Protein AF-0000000080867537 (afdb_homodimer)

InterPro domains:
  IPR000447 FAD-dependent glycerol-3-phosphate dehydrogenase [PR01001] (16-28)
  IPR000447 FAD-dependent glycerol-3-phosphate dehydrogenase [PR01001] (45-57)
  IPR000447 FAD-dependent glycerol-3-phosphate dehydrogenase [PR01001] (330-336)
  IPR000447 FAD-dependent glycerol-3-phosphate dehydrogenase [PR01001] (365-377)
  IPR000447 FAD-dependent glycerol-3-phosphate dehydrogenase [PTHR11985] (3-509)
  IPR006076 FAD dependent oxidoreductase [PF01266] (17-340)
  IPR031656 Alpha-glycerophosphate oxidase, C-terminal [PF16901] (429-506)
  IPR036188 FAD/NAD(P)-binding domain superfamily [G3DSA:3.50.50.60] (15-375)
  IPR036188 FAD/NAD(P)-binding domain superfamily [SSF51905] (16-338)
  IPR038299 Alpha-glycerophosphate oxidase, C-terminal domain superfamily [G3DSA:1.10.8.870] (421-534)

Nearest PDB structures (foldseek):
  2r4e-assembly1_A  TM=8.622E-01  e=2.075E-38  Escherichia coli
  2rgh-assembly1_A-2  TM=8.371E-01  e=1.382E-36  Streptococcus sp.
  2rgo-assembly1_A  TM=8.350E-01  e=5.709E-37  Streptococcus sp.
  2rgo-assembly1_B-2  TM=8.052E-01  e=1.010E-35  Streptococcus sp.
  4eip-assembly2_B  TM=5.013E-01  e=2.404E-11  Lentzea aerocolonigenes

Foldseek 3Di:
DVQQVVLVVVQQVDAFQEEEEAQALLRLLQLLLQLLLPGGYAYEYLAAHCPFPQQQDPQFQFLPLVCVVVVPLVSSLLSLCLQLVCCVFQVLFKDKFKEKEFDFPPDPDQQVVVQVSLQVSCVSSVVSDDGKDWFALVRSCVVPVFWDSPGTRTIMMHMGIGGLFGSLLVSLVSVLLSVVSPYSYHYSKDWQEWEDDPQKIWTWIARNVPGDIHIGIYNAYEYPRFQCSVVRCVSHVHDWQKHWWKWKKKKFKFFDDDPDQHKYWYAFPVRDIWIWHDRQRITITDIDTHTDDGFDDAQAPVRVCRRQVRVQVGTNDPDRDDPVRGQDMRMGIFIAIDGVPPDDPPDPVNGDQDKDWTDDLVNNYIYITHDDSSCSNVSNLVSNVRSVVSPGDRNRNPDDSGGADDPVLLVVLVVLCVVVVQQVLFDDSGPDGPSSVLCSSPGNCSSVLSVVCVVPVQQCDDLWPPDRDGNVLLLCCLVRSNCDAPCCCCVNSHPVSNRGHPVSQLPTPSQLVSLCNNPPVCSVVRNVVVNPPPDSVVVNPPVVD/DVQQVVLVVVQQVDAFQEEEEAQALLRLLQLLLQLLLPGGYAYEYLAAHCPFPQQQDPQFQFLPLVCVVVVPLVSSLLSLCLQLVCCVFQVLFKDKFKEKEFDFPPDPDQQVVVQVSLQVSCVSSVVSDDGKDWFALVRSCVQPVFWDSVGTRTTMMHMGIGGLFGSLLVSLVSVLLSVVSPYSYHYSKDWQEWEDDPQKIWTWIARNVPGDIHIGIHNAYEYPRFQCSVVRCVSHVHDWQKHWWKWKKKKFKFFDDDPDQHKYWYAFPVRDIWIWHDRQRITITDIDTHTDDDFDDAQAPVRVCRRQVRVQVTTNDPDRDDPVRGQDMRMGIFIAMDGVPPDDPPDPVNGDQDKDWTDDLVNNYIYITHDDSSCSNVSNLVSSVRSVVSPGDRNRNPDDSGGADDPVLLVVLVVLCVVVVQQVLFDDSGPDGPSSVLCSSPGNCSSVLSVVCVVPVQQCDDLWPPDRDGNVLLLCCLVRSNCDAPCCCCVNSHPVSNRGHPVSQLPTPSQLVSLCNNPPVCSVVRNVVVNPPPDSVVVNPPVVD

Organism: NCBI:txid3151122

Secondary structure (DSSP, 8-state):
-HHHHHHHHHGGGSEEEEEEE--SHHHHHHHHHHHHTT--EEEE-SSSTT-SGGGSS-SEE---GGGGTTT-HHHHHHHHHHHHHHHHH-TTTEEEEEEEEEEETT-SS-THHHHHHHHHHHHHTTT-SPPPEEE-HHHHHHH-TTB--TTEEEEEEEEEEEESS-HHHHHHHHHHHHHHTT-EEESSEEEEEEEEETTEEEEEEEETTT--EEEEEEEEEEE--GGGHHHHHHHTT---S-EEEEEEEEEEEEE---S--SEEEEE-TTS-EEEEEEETTEEEEE---EEESSS-----HHHHHHHHHHHHHHB--SS---GGG--EEEEEEEEEEE-SS---GGGGGGS----EEEEETTTTEEEEE---GGGHHHHHHHHHHHHHHTT---S-TT----SPPPHHHHHHHHHHHHHTTGGGGPPTT-SS-HHHHHHHHHGGGHHHHHHHHHH-GGGGSBSSTTS--BHHHHHHHHHHS---SHHIIIIIIS-HHHHS-HHHHHT-THHHHHHHHHHGGGHHHHHHHHHHSPPHHHHHHHTT-/-HHHHHHHHHGGGSEEEEEEE--SHHHHHHHHHHHHTT--EEEE-SSSTT-SGGGSS-SEE---GGGGTTT-HHHHHHHHHHHHHHHHH-TTTEEEEEEEEEEETT-SS-THHHHHHHHHHHHHTTT-SPPPEEE-HHHHHHH-TTB--TTEEEEEEEEEEEESS-HHHHHHHHHHHHHHTT-EEESSEEEEEEEEETTEEEEEEEETTT--EEEEEEEEEEE--GGGHHHHHHHTT---S-EEEEEEEEEEEEE---S--SEEEEE-TTS-EEEEEEETTEEEEE---EEESSS-----HHHHHHHHHHHHHHB--SS---GGG--EEEEEEEEEEE-SS---GGGGGGS--S-EEEEETTTTEEEEE---GGGHHHHHHHHHHHHHHTT---S-TT----SPPPHHHHHHHHHHHHHTTGGGGPPTT-SS-HHHHHHHHHGGGHHHHHHHHHH-GGGGSBSSTTS--BHHHHHHHHHHS---SHHIIIIIIS-HHHHS-HHHHHT-THHHHHHHHHHGGGHHHHHHHHHHSPPHHHHHHHTT-

pLDDT: mean 91.91, std 11.51, range [25.95, 98.94]

Solvent-accessible surface area (backbone atoms only — not comparable to full-atom values): 56551 Å² total; per-residue (Å²): 105,71,58,42,55,41,27,58,63,49,47,59,73,46,76,24,49,30,34,32,38,20,34,29,45,66,23,14,29,31,45,13,35,33,11,48,15,52,31,47,34,34,39,28,11,59,48,53,61,16,68,50,53,42,49,40,61,89,36,64,28,54,34,46,74,71,38,53,77,76,62,42,53,67,57,28,31,53,29,20,48,30,31,52,50,42,31,70,36,28,58,70,36,29,37,77,38,43,35,41,34,52,34,47,66,84,49,94,61,61,52,65,55,61,45,52,50,44,49,52,51,37,52,51,35,68,56,70,60,67,76,60,43,82,32,47,38,67,53,44,37,70,77,37,64,50,46,46,51,88,54,39,66,14,26,33,31,38,57,44,30,25,41,75,57,51,48,16,32,59,36,43,50,30,41,51,49,9,44,64,28,62,30,40,47,36,61,29,28,31,76,75,28,41,45,77,58,88,78,27,37,42,30,38,35,30,33,69,84,80,62,54,68,53,53,36,38,16,42,26,44,34,36,23,40,59,76,42,30,62,58,50,30,58,58,37,72,52,84,68,68,61,43,73,46,39,31,35,32,39,32,42,21,30,65,54,82,64,91,60,81,43,31,41,34,37,62,44,95,87,64,44,64,33,39,41,34,63,50,77,78,24,24,38,35,34,55,55,80,40,80,44,94,58,70,84,70,69,65,44,71,66,56,51,48,53,51,43,54,55,50,49,72,44,35,55,58,97,64,72,74,53,77,87,48,51,43,26,72,39,52,29,39,48,39,31,38,41,55,75,84,65,72,82,80,74,54,71,90,66,50,51,67,53,57,46,74,43,72,39,72,91,72,26,35,37,38,46,32,45,54,47,79,43,45,30,68,58,51,9,54,50,48,42,54,53,47,40,74,60,66,44,70,56,82,35,77,83,58,82,60,73,62,60,72,56,68,68,57,50,49,54,44,53,49,39,35,58,58,67,48,45,52,76,63,39,57,91,83,54,85,59,49,40,62,60,51,42,38,47,75,46,42,74,60,33,50,58,43,51,52,45,25,72,64,36,61,70,30,61,32,64,46,44,88,92,52,84,50,32,43,40,57,42,52,49,35,38,67,69,59,66,54,82,47,61,61,44,40,37,53,32,68,32,51,50,53,52,72,36,38,62,70,58,54,75,68,36,76,31,48,59,54,49,27,41,60,48,44,50,94,45,16,67,60,43,49,49,54,56,70,64,46,75,53,73,76,59,62,48,62,53,71,80,107,106,71,58,41,55,41,28,58,63,49,47,59,73,45,75,25,51,31,35,31,40,20,35,29,46,66,22,14,28,30,45,13,35,34,12,47,15,50,31,47,35,33,37,29,12,59,47,53,60,17,69,51,52,44,48,39,60,89,35,63,26,56,34,45,75,72,40,52,78,76,63,41,52,67,58,28,32,53,30,20,48,29,32,53,50,43,32,70,37,28,60,71,36,30,37,77,37,44,37,41,32,52,33,46,66,82,49,93,60,61,49,66,54,62,45,52,49,44,50,52,50,38,52,51,35,67,55,70,61,65,77,59,43,83,32,47,37,69,52,46,38,71,76,37,64,49,46,47,52,86,54,38,66,14,26,30,33,39,58,44,30,25,43,74,57,51,46,17,34,59,35,44,51,30,41,50,49,8,42,64,28,61,30,41,47,36,60,29,28,32,77,76,27,42,45,77,57,89,77,27,36,43,30,38,34,31,34,69,84,80,61,54,69,53,53,35,38,16,42,24,44,35,36,24,40,58,77,42,30,62,60,50,29,58,57,38,73,53,84,67,68,59,41,72,46,40,31,35,32,39,34,41,22,29,64,53,81,63,92,61,81,42,30,40,35,36,60,42,95,86,63,45,67,32,40,41,35,63,50,76,79,24,24,38,34,33,54,55,80,39,79,43,93,58,72,83,71,66,66,44,70,67,56,52,47,52,51,43,54,55,49,50,71,46,34,55,59,96,64,74,74,52,78,86,49,51,42,24,72,40,51,28,39,48,40,31,38,39,56,73,85,68,70,79,80,73,55,71,90,65,51,50,69,52,57,46,75,44,72,39,73,91,72,26,36,37,37,47,32,46,55,46,79,44,44,30,68,58,50,10,53,51,46,41,54,52,46,40,72,61,67,44,70,56,81,34,77,83,57,81,61,74,61,59,72,56,68,67,57,50,50,52,45,54,50,40,35,56,58,66,48,45,53,74,62,39,56,89,84,55,85,60,51,40,62,59,51,43,36,47,75,46,42,74,61,35,52,58,42,53,53,46,25,70,61,36,61,70,30,61,33,62,46,43,85,92,52,86,50,31,43,41,56,44,50,49,36,38,67,68,58,63,52,82,48,62,62,44,41,37,53,32,71,33,51,49,54,53,72,39,39,63,68,59,54,75,67,36,77,31,46,60,54,49,28,40,61,48,43,50,93,46,16,67,62,42,50,49,53,55,71,64,46,75,52,74,76,58,61,49,62,52,72,80,106

Sequence (1090 aa):
MQLRENNLRKLPERVFDALIIGGGINGAAAAAALSGKGARVALIDRGDFAGSTSMHSSNLVWGGIKYMESGDFALVRKLCKSRNHLIESYPSTVQEIRFLTTINKGFRHHPLYPWAGTWLYWLMGSAFTRRPNFLSPGGIKAREPIIDTGQAQGGFEYSDAYLHDNDARFVFNFVRGALDFGTVAANYVESMGARREGELWVTQMRDRMDGHTFEVRSKVLINAAGPWVDQHNSLSGQQTDHRHVFSKGIHLIVPRLTGSKRVLAFFADDGRLFFVIPMGPRTCIGTTDTRVEKPEVGATEDDIRFVLDNINTRLALDKPLGKQDIIATRCGVRPLAVKPSGGDDRDFLNLSRKHAIDIDPEMGHLSIFGGKLTDCLNVGEEVVAEVARLGVEIPYPDVRWYGEPDASVREAFMHQARLMDLDAMTGEGASEALSIRLWRRYGAQALEMLEDIRQDPRQGEVLIEHTEYLRCELKLARRREMVTKLEDFLRRRSKISLVVPEQTIRSSPGLREACDILFDDQAEERLQEYLVTASPESAGLEREGMQLRENNLRKLPERVFDALIIGGGINGAAAAAALSGKGARVALIDRGDFAGSTSMHSSNLVWGGIKYMESGDFALVRKLCKSRNHLIESYPSTVQEIRFLTTINKGFRHHPLYPWAGTWLYWLMGSAFTRRPNFLSPGGIKAREPIIDTGQAQGGFEYSDAYLHDNDARFVFNFVRGALDFGTVAANYVESMGARREGELWVTQMRDRMDGHTFEVRSKVLINAAGPWVDQHNSLSGQQTDHRHVFSKGIHLIVPRLTGSKRVLAFFADDGRLFFVIPMGPRTCIGTTDTRVEKPEVGATEDDIRFVLDNINTRLALDKPLGKQDIIATRCGVRPLAVKPSGGDDRDFLNLSRKHAIDIDPEMGHLSIFGGKLTDCLNVGEEVVAEVARLGVEIPYPDVRWYGEPDASVREAFMHQARLMDLDAMTGEGASEALSIRLWRRYGAQALEMLEDIRQDPRQGEVLIEHTEYLRCELKLARRREMVTKLEDFLRRRSKISLVVPEQTIRSSPGLREACDILFDDQAEERLQEYLVTASPESAGLEREG

Structure (mmCIF, N/CA/C/O backbone):
data_AF-0000000080867537-model_v1
#
loop_
_entity.id
_entity.type
_entity.pdbx_description
1 polymer 'FAD-dependent oxidoreductase'
#
loop_
_atom_site.group_PDB
_atom_site.id
_atom_site.type_symbol
_atom_site.label_atom_id
_atom_site.label_alt_id
_atom_site.label_comp_id
_atom_site.label_asym_id
_atom_site.label_entity_id
_atom_site.label_seq_id
_atom_site.pdbx_PDB_ins_code
_atom_site.Cartn_x
_atom_site.Cartn_y
_atom_site.Cartn_z
_atom_site.occupancy
_atom_site.B_iso_or_equiv
_atom_site.auth_seq_id
_atom_site.auth_comp_id
_atom_site.auth_asym_id
_atom_site.auth_atom_id
_atom_site.pdbx_PDB_model_num
ATOM 1 N N . MET A 1 1 ? 7.938 1.333 21.172 1 61.06 1 MET A N 1
ATOM 2 C CA . MET A 1 1 ? 7.715 1.83 19.812 1 61.06 1 MET A CA 1
ATOM 3 C C . MET A 1 1 ? 8.844 1.396 18.875 1 61.06 1 MET A C 1
ATOM 5 O O . MET A 1 1 ? 9.977 1.872 19 1 61.06 1 MET A O 1
ATOM 9 N N . GLN A 1 2 ? 8.578 0.534 17.984 1 80.75 2 GLN A N 1
ATOM 10 C CA . GLN A 1 2 ? 9.586 -0.225 17.266 1 80.75 2 GLN A CA 1
ATOM 11 C C . GLN A 1 2 ? 10.297 0.649 16.234 1 80.75 2 GLN A C 1
ATOM 13 O O . GLN A 1 2 ? 11.523 0.625 16.125 1 80.75 2 GLN A O 1
ATOM 18 N N . LEU A 1 3 ? 9.57 1.674 15.734 1 90.31 3 LEU A N 1
ATOM 19 C CA . LEU A 1 3 ? 10.141 2.498 14.672 1 90.31 3 LEU A CA 1
ATOM 20 C C . LEU A 1 3 ? 11.156 3.488 15.242 1 90.31 3 LEU A C 1
ATOM 22 O O . LEU A 1 3 ? 12.289 3.57 14.75 1 90.31 3 LEU A O 1
ATOM 26 N N . ARG A 1 4 ? 10.805 4.215 16.297 1 95.38 4 ARG A N 1
ATOM 27 C CA . ARG A 1 4 ? 11.68 5.195 16.922 1 95.38 4 ARG A CA 1
ATOM 28 C C . ARG A 1 4 ? 12.953 4.535 17.453 1 95.38 4 ARG A C 1
ATOM 30 O O . ARG A 1 4 ? 14.055 5.027 17.219 1 95.38 4 ARG A O 1
ATOM 37 N N . GLU A 1 5 ? 12.805 3.428 18.172 1 94.12 5 GLU A N 1
ATOM 38 C CA . GLU A 1 5 ? 13.938 2.727 18.766 1 94.12 5 GLU A CA 1
ATOM 39 C C . GLU A 1 5 ? 14.914 2.254 17.688 1 94.12 5 GLU A C 1
ATOM 41 O O . GLU A 1 5 ? 16.125 2.357 17.859 1 94.12 5 GLU A O 1
ATOM 46 N N . ASN A 1 6 ? 14.367 1.766 16.672 1 93.31 6 ASN A N 1
ATOM 47 C CA . ASN A 1 6 ? 15.203 1.313 15.57 1 93.31 6 ASN A CA 1
ATOM 48 C C . ASN A 1 6 ? 16 2.465 14.969 1 93.31 6 ASN A C 1
ATOM 50 O O . ASN A 1 6 ? 17.172 2.305 14.641 1 93.31 6 ASN A O 1
ATOM 54 N N . ASN A 1 7 ? 15.375 3.582 14.75 1 96.06 7 ASN A N 1
ATOM 55 C CA . ASN A 1 7 ? 16.047 4.734 14.164 1 96.06 7 ASN A CA 1
ATOM 56 C C . ASN A 1 7 ? 17.094 5.312 15.109 1 96.06 7 ASN A C 1
ATOM 58 O O . ASN A 1 7 ? 18.156 5.758 14.672 1 96.06 7 ASN A O 1
ATOM 62 N N . LEU A 1 8 ? 16.812 5.27 16.422 1 96.94 8 LEU A N 1
ATOM 63 C CA . LEU A 1 8 ? 17.766 5.746 17.422 1 96.94 8 LEU A CA 1
ATOM 64 C C . LEU A 1 8 ? 19.062 4.938 17.359 1 96.94 8 LEU A C 1
ATOM 66 O O . LEU A 1 8 ? 20.156 5.484 17.531 1 96.94 8 LEU A O 1
ATOM 70 N N . ARG A 1 9 ? 18.938 3.701 17.125 1 94.75 9 ARG A N 1
ATOM 71 C CA . ARG A 1 9 ? 20.094 2.82 17.047 1 94.75 9 ARG A CA 1
ATOM 72 C C . ARG A 1 9 ? 20.938 3.109 15.805 1 94.75 9 ARG A C 1
ATOM 74 O O . ARG A 1 9 ? 22.156 2.973 15.828 1 94.75 9 ARG A O 1
ATOM 81 N N . LYS A 1 10 ? 20.359 3.59 14.781 1 95.75 10 LYS A N 1
ATOM 82 C CA . LYS A 1 10 ? 21.016 3.799 13.5 1 95.75 10 LYS A CA 1
ATOM 83 C C . LYS A 1 10 ? 21.75 5.141 13.469 1 95.75 10 LYS A C 1
ATOM 85 O O . LYS A 1 10 ? 22.719 5.312 12.727 1 95.75 10 LYS A O 1
ATOM 90 N N . LEU A 1 11 ? 21.297 6.078 14.25 1 97.5 11 LEU A N 1
ATOM 91 C CA . LEU A 1 11 ? 21.766 7.453 14.18 1 97.5 11 LEU A CA 1
ATOM 92 C C . LEU A 1 11 ? 23.266 7.52 14.438 1 97.5 11 LEU A C 1
ATOM 94 O O . LEU A 1 11 ? 24.016 8.156 13.68 1 97.5 11 LEU A O 1
ATOM 98 N N . PRO A 1 12 ? 23.797 6.77 15.469 1 97.19 12 PRO A N 1
ATOM 99 C CA . PRO A 1 12 ? 25.234 6.879 15.742 1 97.19 12 PRO A CA 1
ATOM 100 C C . PRO A 1 12 ? 26.062 5.961 14.852 1 97.19 12 PRO A C 1
ATOM 102 O O . PRO A 1 12 ? 27.297 6.039 14.867 1 97.19 12 PRO A O 1
ATOM 105 N N . GLU A 1 13 ? 25.5 5.121 14.031 1 92.38 13 GLU A N 1
ATOM 106 C CA . GLU A 1 13 ? 26.219 4.027 13.367 1 92.38 13 GLU A CA 1
ATOM 107 C C . GLU A 1 13 ? 26.781 4.473 12.016 1 92.38 13 GLU A C 1
ATOM 109 O O . GLU A 1 13 ? 27.641 3.801 11.445 1 92.38 13 GLU A O 1
ATOM 114 N N . ARG A 1 14 ? 26.344 5.602 11.523 1 92.12 14 ARG A N 1
ATOM 115 C CA . ARG A 1 14 ? 26.797 5.941 10.18 1 92.12 14 ARG A CA 1
ATOM 116 C C . ARG A 1 14 ? 27 7.445 10.039 1 92.12 14 ARG A C 1
ATOM 118 O O . ARG A 1 14 ? 26.609 8.219 10.914 1 92.12 14 ARG A O 1
ATOM 125 N N . VAL A 1 15 ? 27.781 7.824 9.023 1 98.06 15 VAL A N 1
ATOM 126 C CA . VAL A 1 15 ? 27.953 9.219 8.633 1 98.06 15 VAL A CA 1
ATOM 127 C C . VAL A 1 15 ? 26.875 9.609 7.621 1 98.06 15 VAL A C 1
ATOM 129 O O . VAL A 1 15 ? 26.719 8.953 6.586 1 98.06 15 VAL A O 1
ATOM 132 N N . PHE A 1 16 ? 26.172 10.625 7.941 1 98.75 16 PHE A N 1
ATOM 133 C CA . PHE A 1 16 ? 25.109 11.07 7.051 1 98.75 16 PHE A CA 1
ATOM 134 C C . PHE A 1 16 ? 25.609 12.164 6.113 1 98.75 16 PHE A C 1
ATOM 136 O O . PHE A 1 16 ? 26.562 12.867 6.43 1 98.75 16 PHE A O 1
ATOM 143 N N . ASP A 1 17 ? 24.984 12.242 4.93 1 98.81 17 ASP A N 1
ATOM 144 C CA . ASP A 1 17 ? 25.25 13.375 4.051 1 98.81 17 ASP A CA 1
ATOM 145 C C . ASP A 1 17 ? 24.75 14.68 4.68 1 98.81 17 ASP A C 1
ATOM 147 O O . ASP A 1 17 ? 25.406 15.719 4.555 1 98.81 17 ASP A O 1
ATOM 151 N N . ALA A 1 18 ? 23.609 14.617 5.336 1 98.88 18 ALA A N 1
ATOM 152 C CA . ALA A 1 18 ? 23.047 15.797 5.996 1 98.88 18 ALA A CA 1
ATOM 153 C C . ALA A 1 18 ? 22.328 15.414 7.289 1 98.88 18 ALA A C 1
ATOM 155 O O . ALA A 1 18 ? 21.625 14.398 7.34 1 98.88 18 ALA A O 1
ATOM 156 N N . LEU A 1 19 ? 22.562 16.125 8.312 1 98.94 19 LEU A N 1
ATOM 157 C CA . LEU A 1 19 ? 21.781 16.078 9.547 1 98.94 19 LEU A CA 1
ATOM 158 C C . LEU A 1 19 ? 20.906 17.328 9.688 1 98.94 19 LEU A C 1
ATOM 160 O O . LEU A 1 19 ? 21.406 18.453 9.633 1 98.94 19 LEU A O 1
ATOM 164 N N . ILE A 1 20 ? 19.656 17.141 9.812 1 98.94 20 ILE A N 1
ATOM 165 C CA . ILE A 1 20 ? 18.703 18.234 9.922 1 98.94 20 ILE A CA 1
ATOM 166 C C . ILE A 1 20 ? 18.203 18.344 11.359 1 98.94 20 ILE A C 1
ATOM 168 O O . ILE A 1 20 ? 17.672 17.375 11.906 1 98.94 20 ILE A O 1
ATOM 172 N N . ILE A 1 21 ? 18.344 19.516 11.945 1 98.88 21 ILE A N 1
ATOM 173 C CA . ILE A 1 21 ? 17.859 19.812 13.289 1 98.88 21 ILE A CA 1
ATOM 174 C C . ILE A 1 21 ? 16.531 20.562 13.203 1 98.88 21 ILE A C 1
ATOM 176 O O . ILE A 1 21 ? 16.484 21.719 12.773 1 98.88 21 ILE A O 1
ATOM 180 N N . GLY A 1 22 ? 15.453 19.922 13.695 1 98.75 22 GLY A N 1
ATOM 181 C CA . GLY A 1 22 ? 14.125 20.516 13.648 1 98.75 22 GLY A CA 1
ATOM 182 C C . GLY A 1 22 ? 13.227 19.875 12.609 1 98.75 22 GLY A C 1
ATOM 183 O O . GLY A 1 22 ? 13.547 19.875 11.414 1 98.75 22 GLY A O 1
ATOM 184 N N . GLY A 1 23 ? 12.141 19.344 13.086 1 98.56 23 GLY A N 1
ATOM 185 C CA . GLY A 1 23 ? 11.195 18.656 12.211 1 98.56 23 GLY A CA 1
ATOM 186 C C . GLY A 1 23 ? 9.922 19.453 11.977 1 98.56 23 GLY A C 1
ATOM 187 O O . GLY A 1 23 ? 8.828 18.875 11.969 1 98.56 23 GLY A O 1
ATOM 188 N N . GLY A 1 24 ? 9.977 20.781 11.938 1 98.25 24 GLY A N 1
ATOM 189 C CA . GLY A 1 24 ? 8.898 21.594 11.398 1 98.25 24 GLY A CA 1
ATOM 190 C C . GLY A 1 24 ? 8.781 21.516 9.891 1 98.25 24 GLY A C 1
ATOM 191 O O . GLY A 1 24 ? 9.383 20.641 9.266 1 98.25 24 GLY A O 1
ATOM 192 N N . ILE A 1 25 ? 8.055 22.406 9.273 1 97.88 25 ILE A N 1
ATOM 193 C CA . ILE A 1 25 ? 7.75 22.297 7.848 1 97.88 25 ILE A CA 1
ATOM 194 C C . ILE A 1 25 ? 9.039 22.438 7.035 1 97.88 25 ILE A C 1
ATOM 196 O O . ILE A 1 25 ? 9.227 21.719 6.047 1 97.88 25 ILE A O 1
ATOM 200 N N . ASN A 1 26 ? 9.969 23.312 7.438 1 98 26 ASN A N 1
ATOM 201 C CA . ASN A 1 26 ? 11.219 23.484 6.707 1 98 26 ASN A CA 1
ATOM 202 C C . ASN A 1 26 ? 12.086 22.234 6.777 1 98 26 ASN A C 1
ATOM 204 O O . ASN A 1 26 ? 12.602 21.766 5.758 1 98 26 ASN A O 1
ATOM 208 N N . GLY A 1 27 ? 12.227 21.734 7.988 1 98.75 27 GLY A N 1
ATOM 209 C CA . GLY A 1 27 ? 13.031 20.531 8.148 1 98.75 27 GLY A CA 1
ATOM 210 C C . GLY A 1 27 ? 12.414 19.312 7.496 1 98.75 27 GLY A C 1
ATOM 211 O O . GLY A 1 27 ? 13.125 18.5 6.883 1 98.75 27 GLY A O 1
ATOM 212 N N . ALA A 1 28 ? 11.125 19.141 7.648 1 98.81 28 ALA A N 1
ATOM 213 C CA . ALA A 1 28 ? 10.406 18.016 7.078 1 98.81 28 ALA A CA 1
ATOM 214 C C . ALA A 1 28 ? 10.516 18 5.555 1 98.81 28 ALA A C 1
ATOM 216 O O . ALA A 1 28 ? 10.82 16.969 4.953 1 98.81 28 ALA A O 1
ATOM 217 N N . ALA A 1 29 ? 10.289 19.156 4.914 1 98.75 29 ALA A N 1
ATOM 218 C CA . ALA A 1 29 ? 10.383 19.266 3.461 1 98.75 29 ALA A CA 1
ATOM 219 C C . ALA A 1 29 ? 11.812 19.031 2.982 1 98.75 29 ALA A C 1
ATOM 221 O O . ALA A 1 29 ? 12.031 18.359 1.971 1 98.75 29 ALA A O 1
ATOM 222 N N . ALA A 1 30 ? 12.766 19.562 3.719 1 98.88 30 ALA A N 1
ATOM 223 C CA . ALA A 1 30 ? 14.164 19.375 3.367 1 98.88 30 ALA A CA 1
ATOM 224 C C . ALA A 1 30 ? 14.547 17.891 3.43 1 98.88 30 ALA A C 1
ATOM 226 O O . ALA A 1 30 ? 15.227 17.391 2.535 1 98.88 30 ALA A O 1
ATOM 227 N N . ALA A 1 31 ? 14.102 17.234 4.488 1 98.94 31 ALA A N 1
ATOM 228 C CA . ALA A 1 31 ? 14.414 15.812 4.664 1 98.94 31 ALA A CA 1
ATOM 229 C C . ALA A 1 31 ? 13.836 14.977 3.525 1 98.94 31 ALA A C 1
ATOM 231 O O . ALA A 1 31 ? 14.516 14.109 2.979 1 98.94 31 ALA A O 1
ATOM 232 N N . ALA A 1 32 ? 12.617 15.25 3.166 1 98.88 32 ALA A N 1
ATOM 233 C CA . ALA A 1 32 ? 11.961 14.516 2.088 1 98.88 32 ALA A CA 1
ATOM 234 C C . ALA A 1 32 ? 12.648 14.773 0.75 1 98.88 32 ALA A C 1
ATOM 236 O O . ALA A 1 32 ? 12.891 13.844 -0.022 1 98.88 32 ALA A O 1
ATOM 237 N N . ALA A 1 33 ? 12.977 16.016 0.509 1 98.94 33 ALA A N 1
ATOM 238 C CA . ALA A 1 33 ? 13.594 16.391 -0.761 1 98.94 33 ALA A CA 1
ATOM 239 C C . ALA A 1 33 ? 14.969 15.75 -0.909 1 98.94 33 ALA A C 1
ATOM 241 O O . ALA A 1 33 ? 15.266 15.125 -1.929 1 98.94 33 ALA A O 1
ATOM 242 N N . LEU A 1 34 ? 15.758 15.891 0.105 1 98.94 34 LEU A N 1
ATOM 243 C CA . LEU A 1 34 ? 17.125 15.383 0.056 1 98.94 34 LEU A CA 1
ATOM 244 C C . LEU A 1 34 ? 17.141 13.859 -0.052 1 98.94 34 LEU A C 1
ATOM 246 O O . LEU A 1 34 ? 17.812 13.305 -0.919 1 98.94 34 LEU A O 1
ATOM 250 N N . SER A 1 35 ? 16.375 13.203 0.805 1 98.81 35 SER A N 1
ATOM 251 C CA . SER A 1 35 ? 16.391 11.742 0.81 1 98.81 35 SER A CA 1
ATOM 252 C C . SER A 1 35 ? 15.703 11.18 -0.431 1 98.81 35 SER A C 1
ATOM 254 O O . SER A 1 35 ? 16.141 10.164 -0.982 1 98.81 35 SER A O 1
ATOM 256 N N . GLY A 1 36 ? 14.641 11.852 -0.868 1 98.75 36 GLY A N 1
ATOM 257 C CA . GLY A 1 36 ? 13.992 11.438 -2.098 1 98.75 36 GLY A CA 1
ATOM 258 C C . GLY A 1 36 ? 14.914 11.453 -3.299 1 98.75 36 GLY A C 1
ATOM 259 O O . GLY A 1 36 ? 14.75 10.656 -4.227 1 98.75 36 GLY A O 1
ATOM 260 N N . LYS A 1 37 ? 15.836 12.359 -3.207 1 98.81 37 LYS A N 1
ATOM 261 C CA . LYS A 1 37 ? 16.75 12.516 -4.332 1 98.81 37 LYS A CA 1
ATOM 262 C C . LYS A 1 37 ? 18.062 11.766 -4.086 1 98.81 37 LYS A C 1
ATOM 264 O O . LYS A 1 37 ? 19.016 11.891 -4.863 1 98.81 37 LYS A O 1
ATOM 269 N N . GLY A 1 38 ? 18.156 11.031 -3.008 1 98.56 38 GLY A N 1
ATOM 270 C CA . GLY A 1 38 ? 19.188 10.008 -2.898 1 98.56 38 GLY A CA 1
ATOM 271 C C . GLY A 1 38 ? 20.219 10.312 -1.832 1 98.56 38 GLY A C 1
ATOM 272 O O . GLY A 1 38 ? 21.141 9.523 -1.612 1 98.56 38 GLY A O 1
ATOM 273 N N . ALA A 1 39 ? 20.125 11.445 -1.096 1 98.75 39 ALA A N 1
ATOM 274 C CA . ALA A 1 39 ? 21.078 11.75 -0.024 1 98.75 39 ALA A CA 1
ATOM 275 C C . ALA A 1 39 ? 20.75 10.953 1.235 1 98.75 39 ALA A C 1
ATOM 277 O O . ALA A 1 39 ? 19.594 10.648 1.511 1 98.75 39 ALA A O 1
ATOM 278 N N . ARG A 1 40 ? 21.844 10.578 1.964 1 98.19 40 ARG A N 1
ATOM 279 C CA . ARG A 1 40 ? 21.672 9.961 3.275 1 98.19 40 ARG A CA 1
ATOM 280 C C . ARG A 1 40 ? 21.391 11.016 4.34 1 98.19 40 ARG A C 1
ATOM 282 O O . ARG A 1 40 ? 22.281 11.781 4.711 1 98.19 40 ARG A O 1
ATOM 289 N N . VAL A 1 41 ? 20.109 10.953 4.98 1 98.88 41 VAL A N 1
ATOM 290 C CA . VAL A 1 41 ? 19.656 12.086 5.789 1 98.88 41 VAL A CA 1
ATOM 291 C C . VAL A 1 41 ? 19.266 11.594 7.18 1 98.88 41 VAL A C 1
ATOM 293 O O . VAL A 1 41 ? 18.672 10.523 7.328 1 98.88 41 VAL A O 1
ATOM 296 N N . ALA A 1 42 ? 19.594 12.312 8.172 1 98.88 42 ALA A N 1
ATOM 297 C CA . ALA A 1 42 ? 19.078 12.188 9.523 1 98.88 42 ALA A CA 1
ATOM 298 C C . ALA A 1 42 ? 18.219 13.398 9.898 1 98.88 42 ALA A C 1
ATOM 300 O O . ALA A 1 42 ? 18.531 14.531 9.508 1 98.88 42 ALA A O 1
ATOM 301 N N . LEU A 1 43 ? 17.141 13.195 10.586 1 98.94 43 LEU A N 1
ATOM 302 C CA . LEU A 1 43 ? 16.234 14.25 11.039 1 98.94 43 LEU A CA 1
ATOM 303 C C . LEU A 1 43 ? 15.875 14.062 12.508 1 98.94 43 LEU A C 1
ATOM 305 O O . LEU A 1 43 ? 15.414 12.992 12.906 1 98.94 43 LEU A O 1
ATOM 309 N N . ILE A 1 44 ? 16.078 15.094 13.297 1 98.88 44 ILE A N 1
ATOM 310 C CA . ILE A 1 44 ? 15.703 14.984 14.703 1 98.88 44 ILE A CA 1
ATOM 311 C C . ILE A 1 44 ? 14.891 16.219 15.109 1 98.88 44 ILE A C 1
ATOM 313 O O . ILE A 1 44 ? 14.984 17.266 14.477 1 98.88 44 ILE A O 1
ATOM 317 N N . ASP A 1 45 ? 14.117 16.094 16.094 1 98.81 45 ASP A N 1
ATOM 318 C CA . ASP A 1 45 ? 13.383 17.172 16.75 1 98.81 45 ASP A CA 1
ATOM 319 C C . ASP A 1 45 ? 13.414 17 18.266 1 98.81 45 ASP A C 1
ATOM 321 O O . ASP A 1 45 ? 13.297 15.883 18.781 1 98.81 45 ASP A O 1
ATOM 325 N N . ARG A 1 46 ? 13.633 18.094 19.016 1 98.25 46 ARG A N 1
ATOM 326 C CA . ARG A 1 46 ? 13.719 18.016 20.469 1 98.25 46 ARG A CA 1
ATOM 327 C C . ARG A 1 46 ? 12.359 17.672 21.078 1 98.25 46 ARG A C 1
ATOM 329 O O . ARG A 1 46 ? 12.297 17.125 22.172 1 98.25 46 ARG A O 1
ATOM 336 N N . GLY A 1 47 ? 11.258 18.094 20.453 1 98 47 GLY A N 1
ATOM 337 C CA . GLY A 1 47 ? 9.906 17.641 20.75 1 98 47 GLY A CA 1
ATOM 338 C C . GLY A 1 47 ? 9.383 16.625 19.75 1 98 47 GLY A C 1
ATOM 339 O O . GLY A 1 47 ? 10.102 15.727 19.328 1 98 47 GLY A O 1
ATOM 340 N N . ASP A 1 48 ? 8.172 16.688 19.469 1 98.19 48 ASP A N 1
ATOM 341 C CA . ASP A 1 48 ? 7.605 15.914 18.359 1 98.19 48 ASP A CA 1
ATOM 342 C C . ASP A 1 48 ? 7.68 16.703 17.047 1 98.19 48 ASP A C 1
ATOM 344 O O . ASP A 1 48 ? 7.934 17.906 17.062 1 98.19 48 ASP A O 1
ATOM 348 N N . PHE A 1 49 ? 7.57 15.969 15.953 1 98.5 49 PHE A N 1
ATOM 349 C CA . PHE A 1 49 ? 7.531 16.641 14.656 1 98.5 49 PHE A CA 1
ATOM 350 C C . PHE A 1 49 ? 6.34 17.578 14.562 1 98.5 49 PHE A C 1
ATOM 352 O O . PHE A 1 49 ? 5.262 17.281 15.078 1 98.5 49 PHE A O 1
ATOM 359 N N . ALA A 1 50 ? 6.598 18.75 13.938 1 97.62 50 ALA A N 1
ATOM 360 C CA . ALA A 1 50 ? 5.578 19.781 13.75 1 97.62 50 ALA A CA 1
ATOM 361 C C . ALA A 1 50 ? 5.039 20.266 15.094 1 97.62 50 ALA A C 1
ATOM 363 O O . ALA A 1 50 ? 3.861 20.625 15.203 1 97.62 50 ALA A O 1
ATOM 364 N N . GLY A 1 51 ? 5.812 20.328 16.141 1 96.38 51 GLY A N 1
ATOM 365 C CA . GLY A 1 51 ? 5.32 20.516 17.5 1 96.38 51 GLY A CA 1
ATOM 366 C C . GLY A 1 51 ? 5.352 21.953 17.969 1 96.38 51 GLY A C 1
ATOM 367 O O . GLY A 1 51 ? 5.027 22.25 19.109 1 96.38 51 GLY A O 1
ATOM 368 N N . SER A 1 52 ? 5.699 22.906 17.109 1 95.19 52 SER A N 1
ATOM 369 C CA . SER A 1 52 ? 5.746 24.297 17.516 1 95.19 52 SER A CA 1
ATOM 370 C C . SER A 1 52 ? 5.078 25.203 16.484 1 95.19 52 SER A C 1
ATOM 372 O O . SER A 1 52 ? 3.863 25.125 16.281 1 95.19 52 SER A O 1
ATOM 374 N N . THR A 1 53 ? 5.883 25.969 15.719 1 94 53 THR A N 1
ATOM 375 C CA . THR A 1 53 ? 5.297 26.922 14.781 1 94 53 THR A CA 1
ATOM 376 C C . THR A 1 53 ? 4.402 26.219 13.773 1 94 53 THR A C 1
ATOM 378 O O . THR A 1 53 ? 3.316 26.688 13.453 1 94 53 THR A O 1
ATOM 381 N N . SER A 1 54 ? 4.754 25.094 13.367 1 95.88 54 SER A N 1
ATOM 382 C CA . SER A 1 54 ? 4.137 24.422 12.234 1 95.88 54 SER A CA 1
ATOM 383 C C . SER A 1 54 ? 2.775 23.844 12.602 1 95.88 54 SER A C 1
ATOM 385 O O . SER A 1 54 ? 1.979 23.5 11.727 1 95.88 54 SER A O 1
ATOM 387 N N . MET A 1 55 ? 2.395 23.734 13.867 1 95.75 55 MET A N 1
ATOM 388 C CA . MET A 1 55 ? 1.092 23.188 14.234 1 95.75 55 MET A CA 1
ATOM 389 C C . MET A 1 55 ? 0.115 24.297 14.594 1 95.75 55 MET A C 1
ATOM 391 O O . MET A 1 55 ? -1.049 24.047 14.898 1 95.75 55 MET A O 1
ATOM 395 N N . HIS A 1 56 ? 0.545 25.531 14.555 1 94.44 56 HIS A N 1
ATOM 396 C CA . HIS A 1 56 ? -0.283 26.641 15.031 1 94.44 56 HIS A CA 1
ATOM 397 C C . HIS A 1 56 ? -0.637 27.594 13.898 1 94.44 56 HIS A C 1
ATOM 399 O O . HIS A 1 56 ? -0.845 28.781 14.125 1 94.44 56 HIS A O 1
ATOM 405 N N . SER A 1 57 ? -0.695 27.047 12.711 1 90.88 57 SER A N 1
ATOM 406 C CA . SER A 1 57 ? -1.083 27.875 11.57 1 90.88 57 SER A CA 1
ATOM 407 C C . SER A 1 57 ? -2.594 28.078 11.531 1 90.88 57 SER A C 1
ATOM 409 O O . SER A 1 57 ? -3.334 27.453 12.281 1 90.88 57 SER A O 1
ATOM 411 N N . SER A 1 58 ? -3.01 29 10.703 1 89.94 58 SER A N 1
ATOM 412 C CA . SER A 1 58 ? -4.434 29.188 10.445 1 89.94 58 SER A CA 1
ATOM 413 C C . SER A 1 58 ? -4.965 28.156 9.461 1 89.94 58 SER A C 1
ATOM 415 O O . SER A 1 58 ? -6.121 28.219 9.039 1 89.94 58 SER A O 1
ATOM 417 N N . ASN A 1 59 ? -4.172 27.203 9.031 1 92.44 59 ASN A N 1
ATOM 418 C CA . ASN A 1 59 ? -4.496 26.188 8.031 1 92.44 59 ASN A CA 1
ATOM 419 C C . ASN A 1 59 ? -4.723 26.812 6.656 1 92.44 59 ASN A C 1
ATOM 421 O O . ASN A 1 59 ? -5.352 26.203 5.785 1 92.44 59 ASN A O 1
ATOM 425 N N . LEU A 1 60 ? -4.25 28.031 6.484 1 92.44 60 LEU A N 1
ATOM 426 C CA . LEU A 1 60 ? -4.426 28.703 5.207 1 92.44 60 LEU A CA 1
ATOM 427 C C . LEU A 1 60 ? -3.176 28.578 4.344 1 92.44 60 LEU A C 1
ATOM 429 O O . LEU A 1 60 ? -2.057 28.609 4.859 1 92.44 60 LEU A O 1
ATOM 433 N N . VAL A 1 61 ? -3.414 28.328 3.133 1 93 61 VAL A N 1
ATOM 434 C CA . VAL A 1 61 ? -2.389 28.328 2.094 1 93 61 VAL A CA 1
ATOM 435 C C . VAL A 1 61 ? -2.617 29.516 1.154 1 93 61 VAL A C 1
ATOM 437 O O . VAL A 1 61 ? -3.299 29.375 0.135 1 93 61 VAL A O 1
ATOM 440 N N . TRP A 1 62 ? -2.041 30.625 1.526 1 83.75 62 TRP A N 1
ATOM 441 C CA . TRP A 1 62 ? -2.441 31.812 0.792 1 83.75 62 TRP A CA 1
ATOM 442 C C . TRP A 1 62 ? -1.242 32.469 0.11 1 83.75 62 TRP A C 1
ATOM 444 O O . TRP A 1 62 ? -0.099 32.25 0.526 1 83.75 62 TRP A O 1
ATOM 454 N N . GLY A 1 63 ? -1.573 33.219 -0.879 1 78 63 GLY A N 1
ATOM 455 C CA . GLY A 1 63 ? -0.585 33.906 -1.706 1 78 63 GLY A CA 1
ATOM 456 C C . GLY A 1 63 ? -0.122 35.219 -1.125 1 78 63 GLY A C 1
ATOM 457 O O . GLY A 1 63 ? 0.813 35.844 -1.64 1 78 63 GLY A O 1
ATOM 458 N N . GLY A 1 64 ? -0.75 35.656 -0.103 1 79 64 GLY A N 1
ATOM 459 C CA . GLY A 1 64 ? -0.254 36.844 0.545 1 79 64 GLY A CA 1
ATOM 460 C C . GLY A 1 64 ? -0.815 38.125 -0.057 1 79 64 GLY A C 1
ATOM 461 O O . GLY A 1 64 ? -0.063 39.062 -0.393 1 79 64 GLY A O 1
ATOM 462 N N . ILE A 1 65 ? -2.066 38.219 -0.173 1 78.62 65 ILE A N 1
ATOM 463 C CA . ILE A 1 65 ? -2.719 39.406 -0.768 1 78.62 65 ILE A CA 1
ATOM 464 C C . ILE A 1 65 ? -2.326 40.656 -0.001 1 78.62 65 ILE A C 1
ATOM 466 O O . ILE A 1 65 ? -2.225 41.75 -0.583 1 78.62 65 ILE A O 1
ATOM 470 N N . LYS A 1 66 ? -2.09 40.5 1.254 1 79.12 66 LYS A N 1
ATOM 471 C CA . LYS A 1 66 ? -1.744 41.625 2.105 1 79.12 66 LYS A CA 1
ATOM 472 C C . LYS A 1 66 ? -0.436 42.281 1.657 1 79.12 66 LYS A C 1
ATOM 474 O O . LYS A 1 66 ? -0.233 43.469 1.847 1 79.12 66 LYS A O 1
ATOM 479 N N . TYR A 1 67 ? 0.393 41.531 1.075 1 79.81 67 TYR A N 1
ATOM 480 C CA . TYR A 1 67 ? 1.706 42.031 0.667 1 79.81 67 TYR A CA 1
ATOM 481 C C . TYR A 1 67 ? 1.603 42.906 -0.577 1 79.81 67 TYR A C 1
ATOM 483 O O . TYR A 1 67 ? 2.559 43.594 -0.94 1 79.81 67 TYR A O 1
ATOM 491 N N . MET A 1 68 ? 0.472 42.875 -1.115 1 82.94 68 MET A N 1
ATOM 492 C CA . MET A 1 68 ? 0.224 43.781 -2.219 1 82.94 68 MET A CA 1
ATOM 493 C C . MET A 1 68 ? 0.216 45.219 -1.731 1 82.94 68 MET A C 1
ATOM 495 O O . MET A 1 68 ? 0.616 46.156 -2.461 1 82.94 68 MET A O 1
ATOM 499 N N . GLU A 1 69 ? -0.23 45.375 -0.546 1 77.5 69 GLU A N 1
ATOM 500 C CA . GLU A 1 69 ? -0.302 46.719 0.022 1 77.5 69 GLU A CA 1
ATOM 501 C C . GLU A 1 69 ? 1.088 47.312 0.172 1 77.5 69 GLU A C 1
ATOM 503 O O . GLU A 1 69 ? 1.258 48.531 0.03 1 77.5 69 GLU A O 1
ATOM 508 N N . SER A 1 70 ? 2.057 46.469 0.482 1 77.56 70 SER A N 1
ATOM 509 C CA . SER A 1 70 ? 3.43 46.938 0.63 1 77.56 70 SER A CA 1
ATOM 510 C C . SER A 1 70 ? 4.148 46.969 -0.715 1 77.56 70 SER A C 1
ATOM 512 O O . SER A 1 70 ? 5.316 47.375 -0.789 1 77.56 70 SER A O 1
ATOM 514 N N . GLY A 1 71 ? 3.521 46.562 -1.762 1 81.62 71 GLY A N 1
ATOM 515 C CA . GLY A 1 71 ? 4.078 46.625 -3.104 1 81.62 71 GLY A CA 1
ATOM 516 C C . GLY A 1 71 ? 5.023 45.469 -3.414 1 81.62 71 GLY A C 1
ATOM 517 O O . GLY A 1 71 ? 5.746 45.5 -4.41 1 81.62 71 GLY A O 1
ATOM 518 N N . ASP A 1 72 ? 5.051 44.531 -2.582 1 84.69 72 ASP A N 1
ATOM 519 C CA . ASP A 1 72 ? 5.93 43.375 -2.824 1 84.69 72 ASP A CA 1
ATOM 520 C C . ASP A 1 72 ? 5.281 42.375 -3.787 1 84.69 72 ASP A C 1
ATOM 522 O O . ASP A 1 72 ? 5.047 41.219 -3.43 1 84.69 72 ASP A O 1
ATOM 526 N N . PHE A 1 73 ? 5.195 42.719 -5.02 1 88.62 73 PHE A N 1
ATOM 527 C CA . PHE A 1 73 ? 4.461 41.969 -6.027 1 88.62 73 PHE A CA 1
ATOM 528 C C . PHE A 1 73 ? 5.203 40.688 -6.398 1 88.62 73 PHE A C 1
ATOM 530 O O . PHE A 1 73 ? 4.578 39.688 -6.73 1 88.62 73 PHE A O 1
ATOM 537 N N . ALA A 1 74 ? 6.48 40.75 -6.34 1 86.88 74 ALA A N 1
ATOM 538 C CA . ALA A 1 74 ? 7.266 39.562 -6.652 1 86.88 74 ALA A CA 1
ATOM 539 C C . ALA A 1 74 ? 7 38.438 -5.645 1 86.88 74 ALA A C 1
ATOM 541 O O . ALA A 1 74 ? 6.859 37.281 -6.02 1 86.88 74 ALA A O 1
ATOM 542 N N . LEU A 1 75 ? 6.945 38.844 -4.41 1 86.44 75 LEU A N 1
ATOM 543 C CA . LEU A 1 75 ? 6.645 37.875 -3.357 1 86.44 75 LEU A CA 1
ATOM 544 C C . LEU A 1 75 ? 5.246 37.281 -3.539 1 86.44 75 LEU A C 1
ATOM 546 O O . LEU A 1 75 ? 5.051 36.062 -3.393 1 86.44 75 LEU A O 1
ATOM 550 N N . VAL A 1 76 ? 4.32 38.125 -3.844 1 90.94 76 VAL A N 1
ATOM 551 C CA . VAL A 1 76 ? 2.943 37.688 -4.035 1 90.94 76 VAL A CA 1
ATOM 552 C C . VAL A 1 76 ? 2.873 36.688 -5.191 1 90.94 76 VAL A C 1
ATOM 554 O O . VAL A 1 76 ? 2.236 35.656 -5.078 1 90.94 76 VAL A O 1
ATOM 557 N N . ARG A 1 77 ? 3.512 37 -6.273 1 93.25 77 ARG A N 1
ATOM 558 C CA . ARG A 1 77 ? 3.525 36.094 -7.426 1 93.25 77 ARG A CA 1
ATOM 559 C C . ARG A 1 77 ? 4.121 34.75 -7.055 1 93.25 77 ARG A C 1
ATOM 561 O O . ARG A 1 77 ? 3.568 33.719 -7.41 1 93.25 77 ARG A O 1
ATOM 568 N N . LYS A 1 78 ? 5.207 34.75 -6.367 1 91.25 78 LYS A N 1
ATOM 569 C CA . LYS A 1 78 ? 5.875 33.531 -5.957 1 91.25 78 LYS A CA 1
ATOM 570 C C . LYS A 1 78 ? 4.969 32.688 -5.062 1 91.25 78 LYS A C 1
ATOM 572 O O . LYS A 1 78 ? 4.871 31.469 -5.238 1 91.25 78 LYS A O 1
ATOM 577 N N . LEU A 1 79 ? 4.348 33.312 -4.16 1 92.06 79 LEU A N 1
ATOM 578 C CA . LEU A 1 79 ? 3.488 32.594 -3.221 1 92.06 79 LEU A CA 1
ATOM 579 C C . LEU A 1 79 ? 2.244 32.062 -3.918 1 92.06 79 LEU A C 1
ATOM 581 O O . LEU A 1 79 ? 1.773 30.969 -3.604 1 92.06 79 LEU A O 1
ATOM 585 N N . CYS A 1 80 ? 1.732 32.844 -4.824 1 95.12 80 CYS A N 1
ATOM 586 C CA . CYS A 1 80 ? 0.584 32.375 -5.59 1 95.12 80 CYS A CA 1
ATOM 587 C C . CYS A 1 80 ? 0.946 31.141 -6.41 1 95.12 80 CYS A C 1
ATOM 589 O O . CYS A 1 80 ? 0.163 30.188 -6.488 1 95.12 80 CYS A O 1
ATOM 591 N N . LYS A 1 81 ? 2.102 31.188 -6.984 1 95.56 81 LYS A N 1
ATOM 592 C CA . LYS A 1 81 ? 2.559 30.031 -7.75 1 95.56 81 LYS A CA 1
ATOM 593 C C . LYS A 1 81 ? 2.74 28.812 -6.848 1 95.56 81 LYS A C 1
ATOM 595 O O . LYS A 1 81 ? 2.404 27.703 -7.23 1 95.56 81 LYS A O 1
ATOM 600 N N . SER A 1 82 ? 3.271 29.031 -5.703 1 95.88 82 SER A N 1
ATOM 601 C CA . SER A 1 82 ? 3.455 27.953 -4.738 1 95.88 82 SER A CA 1
ATOM 602 C C . SER A 1 82 ? 2.117 27.375 -4.297 1 95.88 82 SER A C 1
ATOM 604 O O . SER A 1 82 ? 1.978 26.156 -4.168 1 95.88 82 SER A O 1
ATOM 606 N N . ARG A 1 83 ? 1.19 28.25 -4.059 1 96.44 83 ARG A N 1
ATOM 607 C CA . ARG A 1 83 ? -0.157 27.812 -3.705 1 96.44 83 ARG A CA 1
ATOM 608 C C . ARG A 1 83 ? -0.747 26.922 -4.793 1 96.44 83 ARG A C 1
ATOM 610 O O . ARG A 1 83 ? -1.272 25.844 -4.5 1 96.44 83 ARG A O 1
ATOM 617 N N . ASN A 1 84 ? -0.642 27.391 -6.043 1 97.81 84 ASN A N 1
ATOM 618 C CA . ASN A 1 84 ? -1.156 26.625 -7.168 1 97.81 84 ASN A CA 1
ATOM 619 C C . ASN A 1 84 ? -0.485 25.25 -7.266 1 97.81 84 ASN A C 1
ATOM 621 O O . ASN A 1 84 ? -1.152 24.25 -7.504 1 97.81 84 ASN A O 1
ATOM 625 N N . HIS A 1 85 ? 0.781 25.281 -7.039 1 97.44 85 HIS A N 1
ATOM 626 C CA . HIS A 1 85 ? 1.562 24.062 -7.109 1 97.44 85 HIS A CA 1
ATOM 627 C C . HIS A 1 85 ? 1.142 23.078 -6.02 1 97.44 85 HIS A C 1
ATOM 629 O O . HIS A 1 85 ? 1.063 21.875 -6.262 1 97.44 85 HIS A O 1
ATOM 635 N N . LEU A 1 86 ? 0.856 23.562 -4.855 1 97.56 86 LEU A N 1
ATOM 636 C CA . LEU A 1 86 ? 0.402 22.719 -3.76 1 97.56 86 LEU A CA 1
ATOM 637 C C . LEU A 1 86 ? -0.979 22.141 -4.055 1 97.56 86 LEU A C 1
ATOM 639 O O . LEU A 1 86 ? -1.236 20.969 -3.785 1 97.56 86 LEU A O 1
ATOM 643 N N . ILE A 1 87 ? -1.892 22.969 -4.609 1 97.56 87 ILE A N 1
ATOM 644 C CA . ILE A 1 87 ? -3.23 22.5 -4.953 1 97.56 87 ILE A CA 1
ATOM 645 C C . ILE A 1 87 ? -3.135 21.359 -5.969 1 97.56 87 ILE A C 1
ATOM 647 O O . ILE A 1 87 ? -3.811 20.344 -5.828 1 97.56 87 ILE A O 1
ATOM 651 N N . GLU A 1 88 ? -2.236 21.516 -6.895 1 97.5 88 GLU A N 1
ATOM 652 C CA . GLU A 1 88 ? -2.072 20.516 -7.949 1 97.5 88 GLU A CA 1
ATOM 653 C C . GLU A 1 88 ? -1.438 19.25 -7.406 1 97.5 88 GLU A C 1
ATOM 655 O O . GLU A 1 88 ? -1.8 18.141 -7.816 1 97.5 88 GLU A O 1
ATOM 660 N N . SER A 1 89 ? -0.526 19.406 -6.5 1 97.62 89 SER A N 1
ATOM 661 C CA . SER A 1 89 ? 0.252 18.266 -6 1 97.62 89 SER A CA 1
ATOM 662 C C . SER A 1 89 ? -0.508 17.516 -4.914 1 97.62 89 SER A C 1
ATOM 664 O O . SER A 1 89 ? -0.296 16.312 -4.723 1 97.62 89 SER A O 1
ATOM 666 N N . TYR A 1 90 ? -1.312 18.219 -4.195 1 97.5 90 TYR A N 1
ATOM 667 C CA . TYR A 1 90 ? -2.078 17.641 -3.1 1 97.5 90 TYR A CA 1
ATOM 668 C C . TYR A 1 90 ? -3.549 18.016 -3.199 1 97.5 90 TYR A C 1
ATOM 670 O O . TYR A 1 90 ? -4.105 18.609 -2.27 1 97.5 90 TYR A O 1
ATOM 678 N N . PRO A 1 91 ? -4.23 17.547 -4.172 1 96.69 91 PRO A N 1
ATOM 679 C CA . PRO A 1 91 ? -5.594 18.016 -4.43 1 96.69 91 PRO A CA 1
ATOM 680 C C . PRO A 1 91 ? -6.574 17.609 -3.334 1 96.69 91 PRO A C 1
ATOM 682 O O . PRO A 1 91 ? -7.598 18.266 -3.137 1 96.69 91 PRO A O 1
ATOM 685 N N . SER A 1 92 ? -6.297 16.578 -2.627 1 96.38 92 SER A N 1
ATOM 686 C CA . SER A 1 92 ? -7.215 16.141 -1.578 1 96.38 92 SER A CA 1
ATOM 687 C C . SER A 1 92 ? -7 16.938 -0.294 1 96.38 92 SER A C 1
ATOM 689 O O . SER A 1 92 ? -7.93 17.109 0.501 1 96.38 92 SER A O 1
ATOM 691 N N . THR A 1 93 ? -5.844 17.438 -0.098 1 96 93 THR A N 1
ATOM 692 C CA . THR A 1 93 ? -5.453 18.031 1.177 1 96 93 THR A CA 1
ATOM 693 C C . THR A 1 93 ? -5.5 19.562 1.102 1 96 93 THR A C 1
ATOM 695 O O . THR A 1 93 ? -5.883 20.219 2.066 1 96 93 THR A O 1
ATOM 698 N N . VAL A 1 94 ? -4.992 20.078 -0.012 1 97 94 VAL A N 1
ATOM 699 C CA . VAL A 1 94 ? -4.969 21.531 -0.241 1 97 94 VAL A CA 1
ATOM 700 C C . VAL A 1 94 ? -6.07 21.906 -1.225 1 97 94 VAL A C 1
ATOM 702 O O . VAL A 1 94 ? -6.016 21.547 -2.402 1 97 94 VAL A O 1
ATOM 705 N N . GLN A 1 95 ? -7.008 22.703 -0.708 1 96.31 95 GLN A N 1
ATOM 706 C CA . GLN A 1 95 ? -8.18 23 -1.532 1 96.31 95 GLN A CA 1
ATOM 707 C C . GLN A 1 95 ? -8.438 24.5 -1.607 1 96.31 95 GLN A C 1
ATOM 709 O O . GLN A 1 95 ? -8.086 25.25 -0.687 1 96.31 95 GLN A O 1
ATOM 714 N N . GLU A 1 96 ? -9.023 24.859 -2.689 1 97 96 GLU A N 1
ATOM 715 C CA . GLU A 1 96 ? -9.445 26.25 -2.85 1 97 96 GLU A CA 1
ATOM 716 C C . GLU A 1 96 ? -10.562 26.609 -1.882 1 97 96 GLU A C 1
ATOM 718 O O . GLU A 1 96 ? -11.445 25.781 -1.62 1 97 96 GLU A O 1
ATOM 723 N N . ILE A 1 97 ? -10.508 27.781 -1.346 1 96.44 97 ILE A N 1
ATOM 724 C CA . ILE A 1 97 ? -11.57 28.266 -0.474 1 96.44 97 ILE A CA 1
ATOM 725 C C . ILE A 1 97 ? -11.82 29.75 -0.761 1 96.44 97 ILE A C 1
ATOM 727 O O . ILE A 1 97 ? -10.906 30.484 -1.133 1 96.44 97 ILE A O 1
ATOM 731 N N . ARG A 1 98 ? -13.039 30.141 -0.573 1 96.69 98 ARG A N 1
ATOM 732 C CA . ARG A 1 98 ? -13.43 31.531 -0.822 1 96.69 98 ARG A CA 1
ATOM 733 C C . ARG A 1 98 ? -13.242 32.375 0.43 1 96.69 98 ARG A C 1
ATOM 735 O O . ARG A 1 98 ? -13.531 31.938 1.541 1 96.69 98 ARG A O 1
ATOM 742 N N . PHE A 1 99 ? -12.781 33.594 0.232 1 96.31 99 PHE A N 1
ATOM 743 C CA . PHE A 1 99 ? -12.664 34.594 1.273 1 96.31 99 PHE A CA 1
ATOM 744 C C . PHE A 1 99 ? -13.68 35.719 1.059 1 96.31 99 PHE A C 1
ATOM 746 O O . PHE A 1 99 ? -13.594 36.469 0.081 1 96.31 99 PHE A O 1
ATOM 753 N N . LEU A 1 100 ? -14.609 35.75 1.912 1 96.75 100 LEU A N 1
ATOM 754 C CA . LEU A 1 100 ? -15.578 36.844 1.881 1 96.75 100 LEU A CA 1
ATOM 755 C C . LEU A 1 100 ? -15.141 38 2.793 1 96.75 100 LEU A C 1
ATOM 757 O O . LEU A 1 100 ? -15.188 37.875 4.02 1 96.75 100 LEU A O 1
ATOM 761 N N . THR A 1 101 ? -14.805 39.094 2.199 1 94.88 101 THR A N 1
ATOM 762 C CA . THR A 1 101 ? -14.25 40.219 2.945 1 94.88 101 THR A CA 1
ATOM 763 C C . THR A 1 101 ? -15.25 41.375 3.031 1 94.88 101 THR A C 1
ATOM 765 O O . THR A 1 101 ? -15.773 41.844 2.01 1 94.88 101 THR A O 1
ATOM 768 N N . THR A 1 102 ? -15.477 41.781 4.199 1 94.44 102 THR A N 1
ATOM 769 C CA . THR A 1 102 ? -16.375 42.938 4.438 1 94.44 102 THR A CA 1
ATOM 770 C C . THR A 1 102 ? -15.578 44.188 4.766 1 94.44 102 THR A C 1
ATOM 772 O O . THR A 1 102 ? -14.711 44.156 5.641 1 94.44 102 THR A O 1
ATOM 775 N N . ILE A 1 103 ? -15.898 45.25 4.078 1 92.06 103 ILE A N 1
ATOM 776 C CA . ILE A 1 103 ? -15.289 46.531 4.312 1 92.06 103 ILE A CA 1
ATOM 777 C C . ILE A 1 103 ? -16.297 47.469 4.969 1 92.06 103 ILE A C 1
ATOM 779 O O . ILE A 1 103 ? -17.359 47.75 4.406 1 92.06 103 ILE A O 1
ATOM 783 N N . ASN A 1 104 ? -15.914 47.938 6.121 1 89.25 104 ASN A N 1
ATOM 784 C CA . ASN A 1 104 ? -16.828 48.812 6.863 1 89.25 104 ASN A CA 1
ATOM 785 C C . ASN A 1 104 ? -16.672 50.25 6.438 1 89.25 104 ASN A C 1
ATOM 787 O O . ASN A 1 104 ? -15.664 50.625 5.82 1 89.25 104 ASN A O 1
ATOM 791 N N . LYS A 1 105 ? -17.703 51 6.918 1 87.19 105 LYS A N 1
ATOM 792 C CA . LYS A 1 105 ? -17.641 52.438 6.703 1 87.19 105 LYS A CA 1
ATOM 793 C C . LYS A 1 105 ? -16.484 53.062 7.473 1 87.19 105 LYS A C 1
ATOM 795 O O . LYS A 1 105 ? -16.203 52.656 8.609 1 87.19 105 LYS A O 1
ATOM 800 N N . GLY A 1 106 ? -15.727 53.938 6.789 1 79.62 106 GLY A N 1
ATOM 801 C CA . GLY A 1 106 ? -14.617 54.594 7.461 1 79.62 106 GLY A CA 1
ATOM 802 C C . GLY A 1 106 ? -13.273 54 7.133 1 79.62 106 GLY A C 1
ATOM 803 O O . GLY A 1 106 ? -12.227 54.531 7.527 1 79.62 106 GLY A O 1
ATOM 804 N N . PHE A 1 107 ? -13.391 52.969 6.477 1 79.38 107 PHE A N 1
ATOM 805 C CA . PHE A 1 107 ? -12.141 52.375 6.047 1 79.38 107 PHE A CA 1
ATOM 806 C C . PHE A 1 107 ? -11.352 53.312 5.148 1 79.38 107 PHE A C 1
ATOM 808 O O . PHE A 1 107 ? -11.922 54.219 4.555 1 79.38 107 PHE A O 1
ATOM 815 N N . ARG A 1 108 ? -10.18 53.094 5.117 1 78.25 108 ARG A N 1
ATOM 816 C CA . ARG A 1 108 ? -9.258 54 4.434 1 78.25 108 ARG A CA 1
ATOM 817 C C . ARG A 1 108 ? -9.617 54.125 2.957 1 78.25 108 ARG A C 1
ATOM 819 O O . ARG A 1 108 ? -9.422 55.188 2.355 1 78.25 108 ARG A O 1
ATOM 826 N N . HIS A 1 109 ? -10.094 53.062 2.377 1 81.94 109 HIS A N 1
ATOM 827 C CA . HIS A 1 109 ? -10.398 53.094 0.951 1 81.94 109 HIS A CA 1
ATOM 828 C C . HIS A 1 109 ? -11.82 52.625 0.682 1 81.94 109 HIS A C 1
ATOM 830 O O . HIS A 1 109 ? -12.367 51.812 1.448 1 81.94 109 HIS A O 1
ATOM 836 N N . HIS A 1 110 ? -12.25 53.188 -0.392 1 87.44 110 HIS A N 1
ATOM 837 C CA . HIS A 1 110 ? -13.523 52.656 -0.882 1 87.44 110 HIS A CA 1
ATOM 838 C C . HIS A 1 110 ? -13.406 51.188 -1.306 1 87.44 110 HIS A C 1
ATOM 840 O O . HIS A 1 110 ? -12.367 50.781 -1.839 1 87.44 110 HIS A O 1
ATOM 846 N N . PRO A 1 111 ? -14.469 50.375 -1.083 1 89.44 111 PRO A N 1
ATOM 847 C CA . PRO A 1 111 ? -14.422 48.938 -1.358 1 89.44 111 PRO A CA 1
ATOM 848 C C . PRO A 1 111 ? -14.023 48.625 -2.799 1 89.44 111 PRO A C 1
ATOM 850 O O . PRO A 1 111 ? -13.484 47.562 -3.076 1 89.44 111 PRO A O 1
ATOM 853 N N . LEU A 1 112 ? -14.18 49.5 -3.701 1 90.25 112 LEU A N 1
ATOM 854 C CA . LEU A 1 112 ? -13.836 49.25 -5.102 1 90.25 112 LEU A CA 1
ATOM 855 C C . LEU A 1 112 ? -12.32 49.156 -5.281 1 90.25 112 LEU A C 1
ATOM 857 O O . LEU A 1 112 ? -11.844 48.469 -6.184 1 90.25 112 LEU A O 1
ATOM 861 N N . TYR A 1 113 ? -11.664 49.844 -4.445 1 89.81 113 TYR A N 1
ATOM 862 C CA . TYR A 1 113 ? -10.211 49.844 -4.539 1 89.81 113 TYR A CA 1
ATOM 863 C C . TYR A 1 113 ? -9.641 48.5 -4.16 1 89.81 113 TYR A C 1
ATOM 865 O O . TYR A 1 113 ? -8.945 47.875 -4.957 1 89.81 113 TYR A O 1
ATOM 873 N N . PRO A 1 114 ? -9.945 48.062 -2.988 1 89.88 114 PRO A N 1
ATOM 874 C CA . PRO A 1 114 ? -9.438 46.719 -2.682 1 89.88 114 PRO A CA 1
ATOM 875 C C . PRO A 1 114 ? -10 45.656 -3.619 1 89.88 114 PRO A C 1
ATOM 877 O O . PRO A 1 114 ? -9.328 44.656 -3.896 1 89.88 114 PRO A O 1
ATOM 880 N N . TRP A 1 115 ? -11.18 45.844 -4.145 1 93.44 115 TRP A N 1
ATOM 881 C CA . TRP A 1 115 ? -11.727 44.906 -5.117 1 93.44 115 TRP A CA 1
ATOM 882 C C . TRP A 1 115 ? -10.859 44.844 -6.375 1 93.44 115 TRP A C 1
ATOM 884 O O . TRP A 1 115 ? -10.594 43.781 -6.918 1 93.44 115 TRP A O 1
ATOM 894 N N . ALA A 1 116 ? -10.477 45.969 -6.816 1 93.38 116 ALA A N 1
ATOM 895 C CA . ALA A 1 116 ? -9.562 46 -7.953 1 93.38 116 ALA A CA 1
ATOM 896 C C . ALA A 1 116 ? -8.258 45.281 -7.633 1 93.38 116 ALA A C 1
ATOM 898 O O . ALA A 1 116 ? -7.664 44.625 -8.5 1 93.38 116 ALA A O 1
ATOM 899 N N . GLY A 1 117 ? -7.852 45.469 -6.434 1 92.62 117 GLY A N 1
ATOM 900 C CA . GLY A 1 117 ? -6.664 44.75 -5.977 1 92.62 117 GLY A CA 1
ATOM 901 C C . GLY A 1 117 ? -6.809 43.25 -6.059 1 92.62 117 GLY A C 1
ATOM 902 O O . GLY A 1 117 ? -5.844 42.531 -6.367 1 92.62 117 GLY A O 1
ATOM 903 N N . THR A 1 118 ? -7.992 42.75 -5.836 1 94.62 118 THR A N 1
ATOM 904 C CA . THR A 1 118 ? -8.219 41.281 -5.891 1 94.62 118 THR A CA 1
ATOM 905 C C . THR A 1 118 ? -8.133 40.781 -7.328 1 94.62 118 THR A C 1
ATOM 907 O O . THR A 1 118 ? -7.734 39.656 -7.57 1 94.62 118 THR A O 1
ATOM 910 N N . TRP A 1 119 ? -8.492 41.594 -8.242 1 95.62 119 TRP A N 1
ATOM 911 C CA . TRP A 1 119 ? -8.328 41.25 -9.648 1 95.62 119 TRP A CA 1
ATOM 912 C C . TRP A 1 119 ? -6.855 41.094 -10.008 1 95.62 119 TRP A C 1
ATOM 914 O O . TRP A 1 119 ? -6.473 40.156 -10.703 1 95.62 119 TRP A O 1
ATOM 924 N N . LEU A 1 120 ? -6.148 42.062 -9.578 1 94.94 120 LEU A N 1
ATOM 925 C CA . LEU A 1 120 ? -4.711 41.969 -9.797 1 94.94 120 LEU A CA 1
ATOM 926 C C . LEU A 1 120 ? -4.133 40.75 -9.133 1 94.94 120 LEU A C 1
ATOM 928 O O . LEU A 1 120 ? -3.295 40.062 -9.727 1 94.94 120 LEU A O 1
ATOM 932 N N . TYR A 1 121 ? -4.586 40.5 -7.961 1 95.25 121 TYR A N 1
ATOM 933 C CA . TYR A 1 121 ? -4.16 39.312 -7.215 1 95.25 121 TYR A CA 1
ATOM 934 C C . TYR A 1 121 ? -4.488 38.031 -7.977 1 95.25 121 TYR A C 1
ATOM 936 O O . TYR A 1 121 ? -3.662 37.125 -8.062 1 95.25 121 TYR A O 1
ATOM 944 N N . TRP A 1 122 ? -5.648 37.969 -8.547 1 96.12 122 TRP A N 1
ATOM 945 C CA . TRP A 1 122 ? -6.113 36.812 -9.32 1 96.12 122 TRP A CA 1
ATOM 946 C C . TRP A 1 122 ? -5.242 36.594 -10.555 1 96.12 122 TRP A C 1
ATOM 948 O O . TRP A 1 122 ? -4.891 35.438 -10.883 1 96.12 122 TRP A O 1
ATOM 958 N N . LEU A 1 123 ? -4.883 37.656 -11.141 1 95.31 123 LEU A N 1
ATOM 959 C CA . LEU A 1 123 ? -4.035 37.562 -12.328 1 95.31 123 LEU A CA 1
ATOM 960 C C . LEU A 1 123 ? -2.619 37.125 -11.953 1 95.31 123 LEU A C 1
ATOM 962 O O . LEU A 1 123 ? -1.991 36.344 -12.672 1 95.31 123 LEU A O 1
ATOM 966 N N . MET A 1 124 ? -2.178 37.688 -10.875 1 94 124 MET A N 1
ATOM 967 C CA . MET A 1 124 ? -0.853 37.281 -10.391 1 94 124 MET A CA 1
ATOM 968 C C . MET A 1 124 ? -0.806 35.812 -10.047 1 94 124 MET A C 1
ATOM 970 O O . MET A 1 124 ? 0.255 35.188 -10.117 1 94 124 MET A O 1
ATOM 974 N N . GLY A 1 125 ? -1.926 35.312 -9.672 1 95 125 GLY A N 1
ATOM 975 C CA . GLY A 1 125 ? -2.029 33.875 -9.406 1 95 125 GLY A CA 1
ATOM 976 C C . GLY A 1 125 ? -2.332 33.062 -10.648 1 95 125 GLY A C 1
ATOM 977 O O . GLY A 1 125 ? -2.781 31.922 -10.555 1 95 125 GLY A O 1
ATOM 978 N N . SER A 1 126 ? -2.193 33.656 -11.875 1 95.69 126 SER A N 1
ATOM 979 C CA . SER A 1 126 ? -2.381 33.031 -13.172 1 95.69 126 SER A CA 1
ATOM 980 C C . SER A 1 126 ? -3.842 32.656 -13.406 1 95.69 126 SER A C 1
ATOM 982 O O . SER A 1 126 ? -4.141 31.656 -14.062 1 95.69 126 SER A O 1
ATOM 984 N N . ALA A 1 127 ? -4.707 33.25 -12.688 1 95.81 127 ALA A N 1
ATOM 985 C CA . ALA A 1 127 ? -6.141 33.031 -12.828 1 95.81 127 ALA A CA 1
ATOM 986 C C . ALA A 1 127 ? -6.484 31.562 -12.531 1 95.81 127 ALA A C 1
ATOM 988 O O . ALA A 1 127 ? -7.367 30.984 -13.172 1 95.81 127 ALA A O 1
ATOM 989 N N . PHE A 1 128 ? -5.676 30.984 -11.664 1 95.38 128 PHE A N 1
ATOM 990 C CA . PHE A 1 128 ? -5.789 29.578 -11.328 1 95.38 128 PHE A CA 1
ATOM 991 C C . PHE A 1 128 ? -7.062 29.312 -10.531 1 95.38 128 PHE A C 1
ATOM 993 O O . PHE A 1 128 ? -7.719 28.281 -10.734 1 95.38 128 PHE A O 1
ATOM 1000 N N . THR A 1 129 ? -7.465 30.219 -9.703 1 96.12 129 THR A N 1
ATOM 1001 C CA . THR A 1 129 ? -8.617 30.062 -8.82 1 96.12 129 THR A CA 1
ATOM 1002 C C . THR A 1 129 ? -9.844 30.75 -9.406 1 96.12 129 THR A C 1
ATOM 1004 O O . THR A 1 129 ? -9.781 31.328 -10.492 1 96.12 129 THR A O 1
ATOM 1007 N N . ARG A 1 130 ? -10.969 30.766 -8.68 1 94.94 130 ARG A N 1
ATOM 1008 C CA . ARG A 1 130 ? -12.203 31.422 -9.102 1 94.94 130 ARG A CA 1
ATOM 1009 C C . ARG A 1 130 ? -12.031 32.938 -9.109 1 94.94 130 ARG A C 1
ATOM 1011 O O . ARG A 1 130 ? -11.367 33.5 -8.234 1 94.94 130 ARG A O 1
ATOM 1018 N N . ARG A 1 131 ? -12.656 33.594 -9.906 1 96.62 131 ARG A N 1
ATOM 1019 C CA . ARG A 1 131 ? -12.562 35.031 -10.078 1 96.62 131 ARG A CA 1
ATOM 1020 C C . ARG A 1 131 ? -13.18 35.781 -8.891 1 96.62 131 ARG A C 1
ATOM 1022 O O . ARG A 1 131 ? -14.133 35.281 -8.281 1 96.62 131 ARG A O 1
ATOM 1029 N N . PRO A 1 132 ? -12.656 36.969 -8.609 1 97.06 132 PRO A N 1
ATOM 1030 C CA . PRO A 1 132 ? -13.234 37.781 -7.523 1 97.06 132 PRO A CA 1
ATOM 1031 C C . PRO A 1 132 ? -14.586 38.375 -7.887 1 97.06 132 PRO A C 1
ATOM 1033 O O . PRO A 1 132 ? -14.867 38.594 -9.062 1 97.06 132 PRO A O 1
ATOM 1036 N N . ASN A 1 133 ? -15.359 38.594 -6.852 1 96.62 133 ASN A N 1
ATOM 1037 C CA . ASN A 1 133 ? -16.656 39.25 -7.012 1 96.62 133 ASN A CA 1
ATOM 1038 C C . ASN A 1 133 ? -16.844 40.406 -6.035 1 96.62 133 ASN A C 1
ATOM 1040 O O . ASN A 1 133 ? -16.391 40.344 -4.891 1 96.62 133 ASN A O 1
ATOM 1044 N N . PHE A 1 134 ? -17.5 41.406 -6.582 1 97 134 PHE A N 1
ATOM 1045 C CA . PHE A 1 134 ? -17.875 42.531 -5.73 1 97 134 PHE A CA 1
ATOM 1046 C C . PHE A 1 134 ? -19.234 42.281 -5.078 1 97 134 PHE A C 1
ATOM 1048 O O . PHE A 1 134 ? -20.125 41.688 -5.695 1 97 134 PHE A O 1
ATOM 1055 N N . LEU A 1 135 ? -19.297 42.781 -3.809 1 96.69 135 LEU A N 1
ATOM 1056 C CA . LEU A 1 135 ? -20.547 42.562 -3.092 1 96.69 135 LEU A CA 1
ATOM 1057 C C . LEU A 1 135 ? -21.031 43.844 -2.422 1 96.69 135 LEU A C 1
ATOM 1059 O O . LEU A 1 135 ? -20.234 44.531 -1.78 1 96.69 135 LEU A O 1
ATOM 1063 N N . SER A 1 136 ? -22.344 44.156 -2.572 1 95.75 136 SER A N 1
ATOM 1064 C CA . SER A 1 136 ? -23 45.188 -1.769 1 95.75 136 SER A CA 1
ATOM 1065 C C . SER A 1 136 ? -23.297 44.656 -0.362 1 95.75 136 SER A C 1
ATOM 1067 O O . SER A 1 136 ? -23.219 43.469 -0.101 1 95.75 136 SER A O 1
ATOM 1069 N N . PRO A 1 137 ? -23.547 45.656 0.503 1 95.88 137 PRO A N 1
ATOM 1070 C CA . PRO A 1 137 ? -23.938 45.188 1.844 1 95.88 137 PRO A CA 1
ATOM 1071 C C . PRO A 1 137 ? -25.078 44.188 1.824 1 95.88 137 PRO A C 1
ATOM 1073 O O . PRO A 1 137 ? -25.062 43.219 2.584 1 95.88 137 PRO A O 1
ATOM 1076 N N . GLY A 1 138 ? -26.047 44.375 1.016 1 96.19 138 GLY A N 1
ATOM 1077 C CA . GLY A 1 138 ? -27.125 43.406 0.865 1 96.19 138 GLY A CA 1
ATOM 1078 C C . GLY A 1 138 ? -26.656 42.062 0.349 1 96.19 138 GLY A C 1
ATOM 1079 O O . GLY A 1 138 ? -27.172 41.031 0.768 1 96.19 138 GLY A O 1
ATOM 1080 N N . GLY A 1 139 ? -25.781 42.156 -0.589 1 96.5 139 GLY A N 1
ATOM 1081 C CA . GLY A 1 139 ? -25.219 40.906 -1.111 1 96.5 139 GLY A CA 1
ATOM 1082 C C . GLY A 1 139 ? -24.453 40.125 -0.069 1 96.5 139 GLY A C 1
ATOM 1083 O O . GLY A 1 139 ? -24.5 38.875 -0.049 1 96.5 139 GLY A O 1
ATOM 1084 N N . ILE A 1 140 ? -23.703 40.812 0.764 1 96.56 140 ILE A N 1
ATOM 1085 C CA . ILE A 1 140 ? -22.953 40.188 1.847 1 96.56 140 ILE A CA 1
ATOM 1086 C C . ILE A 1 140 ? -23.922 39.5 2.812 1 96.56 140 ILE A C 1
ATOM 1088 O O . ILE A 1 140 ? -23.734 38.344 3.178 1 96.56 140 ILE A O 1
ATOM 1092 N N . LYS A 1 141 ? -24.938 40.188 3.195 1 95.69 141 LYS A N 1
ATOM 1093 C CA . LYS A 1 141 ? -25.922 39.656 4.133 1 95.69 141 LYS A CA 1
ATOM 1094 C C . LYS A 1 141 ? -26.625 38.438 3.562 1 95.69 141 LYS A C 1
ATOM 1096 O O . LYS A 1 141 ? -26.938 37.5 4.293 1 95.69 141 LYS A O 1
ATOM 1101 N N . ALA A 1 142 ? -26.875 38.438 2.307 1 95.19 142 ALA A N 1
ATOM 1102 C CA . ALA A 1 142 ? -27.547 37.312 1.647 1 95.19 142 ALA A CA 1
ATOM 1103 C C . ALA A 1 142 ? -26.656 36.062 1.628 1 95.19 142 ALA A C 1
ATOM 1105 O O . ALA A 1 142 ? -27.156 34.969 1.762 1 95.19 142 ALA A O 1
ATOM 1106 N N . ARG A 1 143 ? -25.453 36.25 1.463 1 94.69 143 ARG A N 1
ATOM 1107 C CA . ARG A 1 143 ? -24.516 35.156 1.367 1 94.69 143 ARG A CA 1
ATOM 1108 C C . ARG A 1 143 ? -24.172 34.594 2.748 1 94.69 143 ARG A C 1
ATOM 1110 O O . ARG A 1 143 ? -24.016 33.375 2.92 1 94.69 143 ARG A O 1
ATOM 1117 N N . GLU A 1 144 ? -23.984 35.531 3.664 1 95.94 144 GLU A N 1
ATOM 1118 C CA . GLU A 1 144 ? -23.625 35.188 5.035 1 95.94 144 GLU A CA 1
ATOM 1119 C C . GLU A 1 144 ? -24.406 36.031 6.043 1 95.94 144 GLU A C 1
ATOM 1121 O O . GLU A 1 144 ? -23.891 37 6.594 1 95.94 144 GLU A O 1
ATOM 1126 N N . PRO A 1 145 ? -25.516 35.469 6.438 1 94.94 145 PRO A N 1
ATOM 1127 C CA . PRO A 1 145 ? -26.406 36.25 7.312 1 94.94 145 PRO A CA 1
ATOM 1128 C C . PRO A 1 145 ? -25.781 36.531 8.68 1 94.94 145 PRO A C 1
ATOM 1130 O O . PRO A 1 145 ? -26.188 37.5 9.359 1 94.94 145 PRO A O 1
ATOM 1133 N N . ILE A 1 146 ? -24.797 35.812 9.016 1 96.12 146 ILE A N 1
ATOM 1134 C CA . ILE A 1 146 ? -24.203 35.938 10.344 1 96.12 146 ILE A CA 1
ATOM 1135 C C . ILE A 1 146 ? -23.359 37.219 10.398 1 96.12 146 ILE A C 1
ATOM 1137 O O . ILE A 1 146 ? -23 37.688 11.484 1 96.12 146 ILE A O 1
ATOM 1141 N N . ILE A 1 147 ? -23.031 37.781 9.289 1 96.38 147 ILE A N 1
ATOM 1142 C CA . ILE A 1 147 ? -22.219 39 9.258 1 96.38 147 ILE A CA 1
ATOM 1143 C C . ILE A 1 147 ? -23.094 40.219 9.625 1 96.38 147 ILE A C 1
ATOM 1145 O O . ILE A 1 147 ? -24.219 40.344 9.133 1 96.38 147 ILE A O 1
ATOM 1149 N N . ASP A 1 148 ? -22.578 41.031 10.5 1 95.12 148 ASP A N 1
ATOM 1150 C CA . ASP A 1 148 ? -23.25 42.281 10.789 1 95.12 148 ASP A CA 1
ATOM 1151 C C . ASP A 1 148 ? -22.953 43.344 9.711 1 95.12 148 ASP A C 1
ATOM 1153 O O . ASP A 1 148 ? -21.828 43.844 9.641 1 95.12 148 ASP A O 1
ATOM 1157 N N . THR A 1 149 ? -23.969 43.75 8.969 1 94.75 149 THR A N 1
ATOM 1158 C CA . THR A 1 149 ? -23.719 44.656 7.855 1 94.75 149 THR A CA 1
ATOM 1159 C C . THR A 1 149 ? -24.156 46.062 8.203 1 94.75 149 THR A C 1
ATOM 1161 O O . THR A 1 149 ? -24.328 46.906 7.32 1 94.75 149 THR A O 1
ATOM 1164 N N . GLY A 1 150 ? -24.375 46.312 9.438 1 92.25 150 GLY A N 1
ATOM 1165 C CA . GLY A 1 150 ? -24.828 47.625 9.859 1 92.25 150 GLY A CA 1
ATOM 1166 C C . GLY A 1 150 ? -23.875 48.719 9.469 1 92.25 150 GLY A C 1
ATOM 1167 O O . GLY A 1 150 ? -24.297 49.812 9.094 1 92.25 150 GLY A O 1
ATOM 1168 N N . GLN A 1 151 ? -22.641 48.5 9.5 1 90.25 151 GLN A N 1
ATOM 1169 C CA . GLN A 1 151 ? -21.625 49.5 9.172 1 90.25 151 GLN A CA 1
ATOM 1170 C C . GLN A 1 151 ? -20.875 49.125 7.898 1 90.25 151 GLN A C 1
ATOM 1172 O O . GLN A 1 151 ? -19.812 49.688 7.605 1 90.25 151 GLN A O 1
ATOM 1177 N N . ALA A 1 152 ? -21.438 48.25 7.164 1 93.31 152 ALA A N 1
ATOM 1178 C CA . ALA A 1 152 ? -20.734 47.75 5.973 1 93.31 152 ALA A CA 1
ATOM 1179 C C . ALA A 1 152 ? -20.938 48.719 4.797 1 93.31 152 ALA A C 1
ATOM 1181 O O . ALA A 1 152 ? -22.062 49.156 4.547 1 93.31 152 ALA A O 1
ATOM 1182 N N . GLN A 1 153 ? -19.875 49.062 4.129 1 94.19 153 GLN A N 1
ATOM 1183 C CA . GLN A 1 153 ? -19.938 49.844 2.896 1 94.19 153 GLN A CA 1
ATOM 1184 C C . GLN A 1 153 ? -19.984 48.938 1.672 1 94.19 153 GLN A C 1
ATOM 1186 O O . GLN A 1 153 ? -20.453 49.344 0.608 1 94.19 153 GLN A O 1
ATOM 1191 N N . GLY A 1 154 ? -19.438 47.875 1.85 1 94.75 154 GLY A N 1
ATOM 1192 C CA . GLY A 1 154 ? -19.328 46.875 0.806 1 94.75 154 GLY A CA 1
ATOM 1193 C C . GLY A 1 154 ? -18.281 45.812 1.091 1 94.75 154 GLY A C 1
ATOM 1194 O O . GLY A 1 154 ? -17.828 45.688 2.229 1 94.75 154 GLY A O 1
ATOM 1195 N N . GLY A 1 155 ? -18.062 44.938 0.102 1 95 155 GLY A N 1
ATOM 1196 C CA . GLY A 1 155 ? -17.047 43.938 0.247 1 95 155 GLY A CA 1
ATOM 1197 C C . GLY A 1 155 ? -16.766 43.188 -1.046 1 95 155 GLY A C 1
ATOM 1198 O O . GLY A 1 155 ? -17.156 43.625 -2.125 1 95 155 GLY A O 1
ATOM 1199 N N . PHE A 1 156 ? -15.977 42.188 -0.999 1 95.5 156 PHE A N 1
ATOM 1200 C CA . PHE A 1 156 ? -15.594 41.375 -2.145 1 95.5 156 PHE A CA 1
ATOM 1201 C C . PHE A 1 156 ? -15.273 39.938 -1.708 1 95.5 156 PHE A C 1
ATOM 1203 O O . PHE A 1 156 ? -15.062 39.688 -0.521 1 95.5 156 PHE A O 1
ATOM 1210 N N . GLU A 1 157 ? -15.328 39.094 -2.611 1 96.12 157 GLU A N 1
ATOM 1211 C CA . GLU A 1 157 ? -14.961 37.688 -2.406 1 96.12 157 GLU A CA 1
ATOM 1212 C C . GLU A 1 157 ? -13.859 37.281 -3.371 1 96.12 157 GLU A C 1
ATOM 1214 O O . GLU A 1 157 ? -13.906 37.594 -4.559 1 96.12 157 GLU A O 1
ATOM 1219 N N . TYR A 1 158 ? -12.82 36.719 -2.875 1 95.75 158 TYR A N 1
ATOM 1220 C CA . TYR A 1 158 ? -11.734 36.156 -3.666 1 95.75 158 TYR A CA 1
ATOM 1221 C C . TYR A 1 158 ? -11.359 34.75 -3.166 1 95.75 158 TYR A C 1
ATOM 1223 O O . TYR A 1 158 ? -11.984 34.219 -2.246 1 95.75 158 TYR A O 1
ATOM 1231 N N . SER A 1 159 ? -10.406 34.125 -3.9 1 95.88 159 SER A N 1
ATOM 1232 C CA . SER A 1 159 ? -10.094 32.75 -3.551 1 95.88 159 SER A CA 1
ATOM 1233 C C . SER A 1 159 ? -8.625 32.594 -3.164 1 95.88 159 SER A C 1
ATOM 1235 O O . SER A 1 159 ? -7.758 33.281 -3.719 1 95.88 159 SER A O 1
ATOM 1237 N N . ASP A 1 160 ? -8.398 31.781 -2.244 1 95.62 160 ASP A N 1
ATOM 1238 C CA . ASP A 1 160 ? -7.109 31.172 -1.93 1 95.62 160 ASP A CA 1
ATOM 1239 C C . ASP A 1 160 ? -7.27 29.688 -1.624 1 95.62 160 ASP A C 1
ATOM 1241 O O . ASP A 1 160 ? -8.117 29.016 -2.217 1 95.62 160 ASP A O 1
ATOM 1245 N N . ALA A 1 161 ? -6.316 29.172 -0.797 1 96.19 161 ALA A N 1
ATOM 1246 C CA . ALA A 1 161 ? -6.406 27.75 -0.482 1 96.19 161 ALA A CA 1
ATOM 1247 C C . ALA A 1 161 ? -6.242 27.5 1.016 1 96.19 161 ALA A C 1
ATOM 1249 O O . ALA A 1 161 ? -5.957 28.438 1.772 1 96.19 161 ALA A O 1
ATOM 1250 N N . TYR A 1 162 ? -6.59 26.375 1.43 1 95.5 162 TYR A N 1
ATOM 1251 C CA . TYR A 1 162 ? -6.438 26 2.83 1 95.5 162 TYR A CA 1
ATOM 1252 C C . TYR A 1 162 ? -6.141 24.516 2.963 1 95.5 162 TYR A C 1
ATOM 1254 O O . TYR A 1 162 ? -6.355 23.75 2.023 1 95.5 162 TYR A O 1
ATOM 1262 N N . LEU A 1 163 ? -5.559 24.141 4.07 1 94.88 163 LEU A N 1
ATOM 1263 C CA . LEU A 1 163 ? -5.406 22.75 4.465 1 94.88 163 LEU A CA 1
ATOM 1264 C C . LEU A 1 163 ? -6.699 22.203 5.07 1 94.88 163 LEU A C 1
ATOM 1266 O O . LEU A 1 163 ? -7.137 22.672 6.125 1 94.88 163 LEU A O 1
ATOM 1270 N N . HIS A 1 164 ? -7.16 21.281 4.445 1 90.31 164 HIS A N 1
ATOM 1271 C CA . HIS A 1 164 ? -8.453 20.75 4.883 1 90.31 164 HIS A CA 1
ATOM 1272 C C . HIS A 1 164 ? -8.328 20.062 6.242 1 90.31 164 HIS A C 1
ATOM 1274 O O . HIS A 1 164 ? -9.258 20.125 7.055 1 90.31 164 HIS A O 1
ATOM 1280 N N . ASP A 1 165 ? -7.215 19.453 6.387 1 87.62 165 ASP A N 1
ATOM 1281 C CA . ASP A 1 165 ? -7.008 18.703 7.625 1 87.62 165 ASP A CA 1
ATOM 1282 C C . ASP A 1 165 ? -6.016 19.422 8.539 1 87.62 165 ASP A C 1
ATOM 1284 O O . ASP A 1 165 ? -5.809 20.641 8.406 1 87.62 165 ASP A O 1
ATOM 1288 N N . ASN A 1 166 ? -5.48 18.688 9.477 1 88.75 166 ASN A N 1
ATOM 1289 C CA . ASN A 1 166 ? -4.539 19.141 10.492 1 88.75 166 ASN A CA 1
ATOM 1290 C C . ASN A 1 166 ? -3.219 19.594 9.875 1 88.75 166 ASN A C 1
ATOM 1292 O O . ASN A 1 166 ? -2.654 18.891 9.039 1 88.75 166 ASN A O 1
ATOM 1296 N N . ASP A 1 167 ? -2.824 20.828 10.203 1 95.38 167 ASP A N 1
ATOM 1297 C CA . ASP A 1 167 ? -1.565 21.359 9.68 1 95.38 167 ASP A CA 1
ATOM 1298 C C . ASP A 1 167 ? -0.39 20.469 10.094 1 95.38 167 ASP A C 1
ATOM 1300 O O . ASP A 1 167 ? 0.483 20.172 9.281 1 95.38 167 ASP A O 1
ATOM 1304 N N . ALA A 1 168 ? -0.432 20.047 11.344 1 97.31 168 ALA A N 1
ATOM 1305 C CA . ALA A 1 168 ? 0.655 19.188 11.82 1 97.31 168 ALA A CA 1
ATOM 1306 C C . ALA A 1 168 ? 0.723 17.891 11.023 1 97.31 168 ALA A C 1
ATOM 1308 O O . ALA A 1 168 ? 1.811 17.359 10.773 1 97.31 168 ALA A O 1
ATOM 1309 N N . ARG A 1 169 ? -0.364 17.359 10.688 1 96.56 169 ARG A N 1
ATOM 1310 C CA . ARG A 1 169 ? -0.388 16.125 9.898 1 96.56 169 ARG A CA 1
ATOM 1311 C C . ARG A 1 169 ? 0.212 16.359 8.516 1 96.56 169 ARG A C 1
ATOM 1313 O O . ARG A 1 169 ? 0.912 15.492 7.984 1 96.56 169 ARG A O 1
ATOM 1320 N N . PHE A 1 170 ? -0.159 17.469 7.887 1 97.25 170 PHE A N 1
ATOM 1321 C CA . PHE A 1 170 ? 0.423 17.797 6.594 1 97.25 170 PHE A CA 1
ATOM 1322 C C . PHE A 1 170 ? 1.945 17.797 6.668 1 97.25 170 PHE A C 1
ATOM 1324 O O . PHE A 1 170 ? 2.611 17.234 5.793 1 97.25 170 PHE A O 1
ATOM 1331 N N . VAL A 1 171 ? 2.477 18.375 7.715 1 98.25 171 VAL A N 1
ATOM 1332 C CA . VAL A 1 171 ? 3.92 18.422 7.93 1 98.25 171 VAL 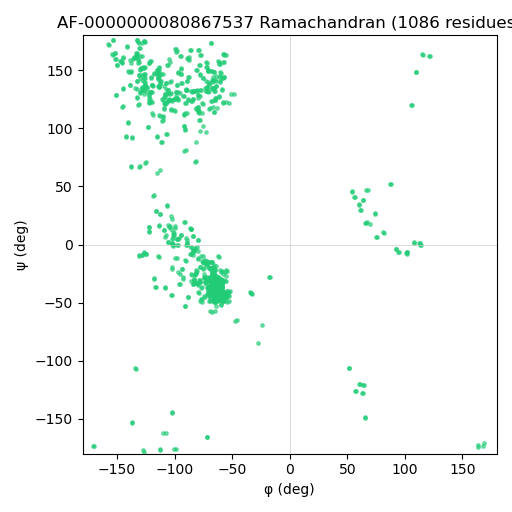A CA 1
ATOM 1333 C C . VAL A 1 171 ? 4.453 17 8.141 1 98.25 171 VAL A C 1
ATOM 1335 O O . VAL A 1 171 ? 5.461 16.609 7.547 1 98.25 171 VAL A O 1
ATOM 1338 N N . PHE A 1 172 ? 3.77 16.25 8.977 1 98 172 PHE A N 1
ATOM 1339 C CA . PHE A 1 172 ? 4.219 14.898 9.273 1 98 172 PHE A CA 1
ATOM 1340 C C . PHE A 1 172 ? 4.262 14.055 8.008 1 98 172 PHE A C 1
ATOM 1342 O O . PHE A 1 172 ? 5.105 13.164 7.875 1 98 172 PHE A O 1
ATOM 1349 N N . ASN A 1 173 ? 3.416 14.312 7.078 1 97.5 173 ASN A N 1
ATOM 1350 C CA . ASN A 1 173 ? 3.398 13.547 5.836 1 97.5 173 ASN A CA 1
ATOM 1351 C C . ASN A 1 173 ? 4.711 13.695 5.07 1 97.5 173 ASN A C 1
ATOM 1353 O O . ASN A 1 173 ? 5.129 12.773 4.363 1 97.5 173 ASN A O 1
ATOM 1357 N N . PHE A 1 174 ? 5.332 14.867 5.191 1 98.5 174 PHE A N 1
ATOM 1358 C CA . PHE A 1 174 ? 6.668 15.008 4.621 1 98.5 174 PHE A CA 1
ATOM 1359 C C . PHE A 1 174 ? 7.676 14.156 5.383 1 98.5 174 PHE A C 1
ATOM 1361 O O . PHE A 1 174 ? 8.562 13.547 4.777 1 98.5 174 PHE A O 1
ATOM 1368 N N . VAL A 1 175 ? 7.543 14.102 6.734 1 98.62 175 VAL A N 1
ATOM 1369 C CA . VAL A 1 175 ? 8.422 13.266 7.551 1 98.62 175 VAL A CA 1
ATOM 1370 C C . VAL A 1 175 ? 8.234 11.797 7.172 1 98.62 175 VAL A C 1
ATOM 1372 O O . VAL A 1 175 ? 9.211 11.062 7.016 1 98.62 175 VAL A O 1
ATOM 1375 N N . ARG A 1 176 ? 6.984 11.406 7.027 1 97.12 176 ARG A N 1
ATOM 1376 C CA . ARG A 1 176 ? 6.672 10.031 6.66 1 97.12 176 ARG A CA 1
ATOM 1377 C C . ARG A 1 176 ? 7.273 9.672 5.305 1 97.12 176 ARG A C 1
ATOM 1379 O O . ARG A 1 176 ? 7.828 8.586 5.133 1 97.12 176 ARG A O 1
ATOM 1386 N N . GLY A 1 177 ? 7.113 10.602 4.34 1 96.94 177 GLY A N 1
ATOM 1387 C CA . GLY A 1 177 ? 7.742 10.406 3.043 1 96.94 177 GLY A CA 1
ATOM 1388 C C . GLY A 1 177 ? 9.25 10.273 3.125 1 96.94 177 GLY A C 1
ATOM 1389 O O . GLY A 1 177 ? 9.844 9.43 2.453 1 96.94 177 GLY A O 1
ATOM 1390 N N . ALA A 1 178 ? 9.836 11.125 3.951 1 98.56 178 ALA A N 1
ATOM 1391 C CA . ALA A 1 178 ? 11.281 11.062 4.141 1 98.56 178 ALA A CA 1
ATOM 1392 C C . ALA A 1 178 ? 11.711 9.695 4.68 1 98.56 178 ALA A C 1
ATOM 1394 O O . ALA A 1 178 ? 12.734 9.148 4.266 1 98.56 178 ALA A O 1
ATOM 1395 N N . LEU A 1 179 ? 10.938 9.188 5.617 1 97.56 179 LEU A N 1
ATOM 1396 C CA . LEU A 1 179 ? 11.203 7.863 6.168 1 97.56 179 LEU A CA 1
ATOM 1397 C C . LEU A 1 179 ? 11.133 6.797 5.082 1 97.56 179 LEU A C 1
ATOM 1399 O O . LEU A 1 179 ? 11.945 5.875 5.055 1 97.56 179 LEU A O 1
ATOM 1403 N N . ASP A 1 180 ? 10.195 6.941 4.184 1 96.19 180 ASP A N 1
ATOM 1404 C CA . ASP A 1 180 ? 10.062 6.008 3.066 1 96.19 180 ASP A CA 1
ATOM 1405 C C . ASP A 1 180 ? 11.289 6.055 2.164 1 96.19 180 ASP A C 1
ATOM 1407 O O . ASP A 1 180 ? 11.633 5.059 1.523 1 96.19 180 ASP A O 1
ATOM 1411 N N . PHE A 1 181 ? 11.906 7.234 2.148 1 97.94 181 PHE A N 1
ATOM 1412 C CA . PHE A 1 181 ? 13.07 7.43 1.295 1 97.94 181 PHE A CA 1
ATOM 1413 C C . PHE A 1 181 ? 14.352 7.066 2.037 1 97.94 181 PHE A C 1
ATOM 1415 O O . PHE A 1 181 ? 15.453 7.195 1.493 1 97.94 181 PHE A O 1
ATOM 1422 N N . GLY A 1 182 ? 14.25 6.641 3.318 1 96.75 182 GLY A N 1
ATOM 1423 C CA . GLY A 1 182 ? 15.406 6.113 4.016 1 96.75 182 GLY A CA 1
ATOM 1424 C C . GLY A 1 182 ? 15.945 7.055 5.082 1 96.75 182 GLY A C 1
ATOM 1425 O O . GLY A 1 182 ? 16.938 6.75 5.75 1 96.75 182 GLY A O 1
ATOM 1426 N N . THR A 1 183 ? 15.266 8.195 5.25 1 98.44 183 THR A N 1
ATOM 1427 C CA . THR A 1 183 ? 15.672 9.102 6.316 1 98.44 183 THR A CA 1
ATOM 1428 C C . THR A 1 183 ? 15.602 8.414 7.676 1 98.44 183 THR A C 1
ATOM 1430 O O . THR A 1 183 ? 14.648 7.676 7.953 1 98.44 183 THR A O 1
ATOM 1433 N N . VAL A 1 184 ? 16.641 8.562 8.469 1 98.19 184 VAL A N 1
ATOM 1434 C CA . VAL A 1 184 ? 16.609 8.125 9.859 1 98.19 184 VAL A CA 1
ATOM 1435 C C . VAL A 1 184 ? 16.156 9.273 10.758 1 98.19 184 VAL A C 1
ATOM 1437 O O . VAL A 1 184 ? 16.938 10.164 11.086 1 98.19 184 VAL A O 1
ATOM 1440 N N . ALA A 1 185 ? 14.898 9.219 11.156 1 98.44 185 ALA A N 1
ATOM 1441 C CA . ALA A 1 185 ? 14.305 10.32 11.914 1 98.44 185 ALA A CA 1
ATOM 1442 C C . ALA A 1 185 ? 13.953 9.891 13.336 1 98.44 185 ALA A C 1
ATOM 1444 O O . ALA A 1 185 ? 13.641 8.719 13.57 1 98.44 185 ALA A O 1
ATOM 1445 N N . ALA A 1 186 ? 14.008 10.797 14.242 1 98.44 186 ALA A N 1
ATOM 1446 C CA . ALA A 1 186 ? 13.602 10.523 15.617 1 98.44 186 ALA A CA 1
ATOM 1447 C C . ALA A 1 186 ? 13.07 11.781 16.297 1 98.44 186 ALA A C 1
ATOM 1449 O O . ALA A 1 186 ? 13.672 12.852 16.203 1 98.44 186 ALA A O 1
ATOM 1450 N N . ASN A 1 187 ? 11.898 11.672 16.875 1 98.69 187 ASN A N 1
ATOM 1451 C CA . ASN A 1 187 ? 11.375 12.75 17.719 1 98.69 187 ASN A CA 1
ATOM 1452 C C . ASN A 1 187 ? 11.836 12.609 19.172 1 98.69 187 ASN A C 1
ATOM 1454 O O . ASN A 1 187 ? 12.352 11.562 19.562 1 98.69 187 ASN A O 1
ATOM 1458 N N . TYR A 1 188 ? 11.797 13.719 19.906 1 98.44 188 TYR A N 1
ATOM 1459 C CA . TYR A 1 188 ? 12.227 13.82 21.297 1 98.44 188 TYR A CA 1
ATOM 1460 C C . TYR A 1 188 ? 13.719 13.539 21.422 1 98.44 188 TYR A C 1
ATOM 1462 O O . TYR A 1 188 ? 14.148 12.82 22.328 1 98.44 188 TYR A O 1
ATOM 1470 N N . VAL A 1 189 ? 14.461 14.008 20.484 1 98.75 189 VAL A N 1
ATOM 1471 C CA . VAL A 1 189 ? 15.922 14 20.484 1 98.75 189 VAL A CA 1
ATOM 1472 C C . VAL A 1 189 ? 16.453 15.422 20.344 1 98.75 189 VAL A C 1
ATOM 1474 O O . VAL A 1 189 ? 16.141 16.109 19.359 1 98.75 189 VAL A O 1
ATOM 1477 N N . GLU A 1 190 ? 17.219 15.852 21.266 1 98.5 190 GLU A N 1
ATOM 1478 C CA . GLU A 1 190 ? 17.703 17.234 21.328 1 98.5 190 GLU A CA 1
ATOM 1479 C C . GLU A 1 190 ? 19.172 17.312 20.938 1 98.5 190 GLU A C 1
ATOM 1481 O O . GLU A 1 190 ? 19.969 16.469 21.344 1 98.5 190 GLU A O 1
ATOM 1486 N N . SER A 1 191 ? 19.484 18.266 20.062 1 98.69 191 SER A N 1
ATOM 1487 C CA . SER A 1 191 ? 20.875 18.578 19.797 1 98.69 191 SER A CA 1
ATOM 1488 C C . SER A 1 191 ? 21.453 19.469 20.891 1 98.69 191 SER A C 1
ATOM 1490 O O . SER A 1 191 ? 20.891 20.516 21.203 1 98.69 191 SER A O 1
ATOM 1492 N N . MET A 1 192 ? 22.547 19.062 21.406 1 97.94 192 MET A N 1
ATOM 1493 C CA . MET A 1 192 ? 23.203 19.828 22.469 1 97.94 192 MET A CA 1
ATOM 1494 C C . MET A 1 192 ? 24.359 20.672 21.891 1 97.94 192 MET A C 1
ATOM 1496 O O . MET A 1 192 ? 25.188 21.188 22.641 1 97.94 192 MET A O 1
ATOM 1500 N N . GLY A 1 193 ? 24.344 20.781 20.641 1 97.69 193 GLY A N 1
ATOM 1501 C CA . GLY A 1 193 ? 25.422 21.484 19.953 1 97.69 193 GLY A CA 1
ATOM 1502 C C . GLY A 1 193 ? 26.234 20.609 19.031 1 97.69 193 GLY A C 1
ATOM 1503 O O . GLY A 1 193 ? 26.172 19.375 19.141 1 97.69 193 GLY A O 1
ATOM 1504 N N . ALA A 1 194 ? 26.984 21.281 18.141 1 98.12 194 ALA A N 1
ATOM 1505 C CA . ALA A 1 194 ? 27.781 20.562 17.156 1 98.12 194 ALA A CA 1
ATOM 1506 C C . ALA A 1 194 ? 29.156 21.188 17 1 98.12 194 ALA A C 1
ATOM 1508 O O . ALA A 1 194 ? 29.328 22.391 17.219 1 98.12 194 ALA A O 1
ATOM 1509 N N . ARG A 1 195 ? 30.094 20.312 16.688 1 97.38 195 ARG A N 1
ATOM 1510 C CA . ARG A 1 195 ? 31.453 20.766 16.422 1 97.38 195 ARG A CA 1
ATOM 1511 C C . ARG A 1 195 ? 31.984 20.156 15.133 1 97.38 195 ARG A C 1
ATOM 1513 O O . ARG A 1 195 ? 31.5 19.109 14.68 1 97.38 195 ARG A O 1
ATOM 1520 N N . ARG A 1 196 ? 33 20.828 14.586 1 96.5 196 ARG A N 1
ATOM 1521 C CA . ARG A 1 196 ? 33.625 20.328 13.375 1 96.5 196 ARG A CA 1
ATOM 1522 C C . ARG A 1 196 ? 34.812 19.438 13.719 1 96.5 196 ARG A C 1
ATOM 1524 O O . ARG A 1 196 ? 35.625 19.766 14.578 1 96.5 196 ARG A O 1
ATOM 1531 N N . GLU A 1 197 ? 34.812 18.297 13.18 1 96.75 197 GLU A N 1
ATOM 1532 C CA . GLU A 1 197 ? 35.969 17.406 13.195 1 96.75 197 GLU A CA 1
ATOM 1533 C C . GLU A 1 197 ? 36.406 17.016 11.781 1 96.75 197 GLU A C 1
ATOM 1535 O O . GLU A 1 197 ? 35.844 16.094 11.195 1 96.75 197 GLU A O 1
ATOM 1540 N N . GLY A 1 198 ? 37.469 17.672 11.281 1 94.94 198 GLY A N 1
ATOM 1541 C CA . GLY A 1 198 ? 37.812 17.5 9.875 1 94.94 198 GLY A CA 1
ATOM 1542 C C . GLY A 1 198 ? 36.719 18.047 8.945 1 94.94 198 GLY A C 1
ATOM 1543 O O . GLY A 1 198 ? 36.344 19.203 9.039 1 94.94 198 GLY A O 1
ATOM 1544 N N . GLU A 1 199 ? 36.25 17.156 8.18 1 95.19 199 GLU A N 1
ATOM 1545 C CA . GLU A 1 199 ? 35.25 17.578 7.191 1 95.19 199 GLU A CA 1
ATOM 1546 C C . GLU A 1 199 ? 33.844 17.219 7.648 1 95.19 199 GLU A C 1
ATOM 1548 O O . GLU A 1 199 ? 32.875 17.438 6.918 1 95.19 199 GLU A O 1
ATOM 1553 N N . LEU A 1 200 ? 33.781 16.75 8.93 1 98 200 LEU A N 1
ATOM 1554 C CA . LEU A 1 200 ? 32.469 16.281 9.398 1 98 200 LEU A CA 1
ATOM 1555 C C . LEU A 1 200 ? 31.984 17.109 10.57 1 98 200 LEU A C 1
ATOM 1557 O O . LEU A 1 200 ? 32.781 17.656 11.336 1 98 200 LEU A O 1
ATOM 1561 N N . TRP A 1 201 ? 30.719 17.234 10.602 1 98.56 201 TRP A N 1
ATOM 1562 C CA . TRP A 1 201 ? 30.062 17.719 11.812 1 98.56 201 TRP A CA 1
ATOM 1563 C C . TRP A 1 201 ? 29.828 16.578 12.789 1 98.56 201 TRP A C 1
ATOM 1565 O O . TRP A 1 201 ? 29.391 15.492 12.398 1 98.56 201 TRP A O 1
ATOM 1575 N N . VAL A 1 202 ? 30.172 16.781 14.008 1 98.69 202 VAL A N 1
ATOM 1576 C CA . VAL A 1 202 ? 29.844 15.867 15.102 1 98.69 202 VAL A CA 1
ATOM 1577 C C . VAL A 1 202 ? 28.875 16.547 16.062 1 98.69 202 VAL A C 1
ATOM 1579 O O . VAL A 1 202 ? 29.234 17.469 16.781 1 98.69 202 VAL A O 1
ATOM 1582 N N . THR A 1 203 ? 27.688 16.078 16.094 1 98.75 203 THR A N 1
ATOM 1583 C CA . THR A 1 203 ? 26.625 16.688 16.891 1 98.75 203 THR A CA 1
ATOM 1584 C C . THR A 1 203 ? 26.328 15.82 18.109 1 98.75 203 THR A C 1
ATOM 1586 O O . THR A 1 203 ? 26.078 14.617 17.984 1 98.75 203 THR A O 1
ATOM 1589 N N . GLN A 1 204 ? 26.312 16.453 19.266 1 98.5 204 GLN A N 1
ATOM 1590 C CA . GLN A 1 204 ? 25.953 15.766 20.5 1 98.5 204 GLN A CA 1
ATOM 1591 C C . GLN A 1 204 ? 24.438 15.742 20.688 1 98.5 204 GLN A C 1
ATOM 1593 O O . GLN A 1 204 ? 23.781 16.797 20.656 1 98.5 204 GLN A O 1
ATOM 1598 N N . MET A 1 205 ? 23.906 14.57 20.828 1 98.38 205 MET A N 1
ATOM 1599 C CA . MET A 1 205 ? 22.453 14.383 20.938 1 98.38 205 MET A CA 1
ATOM 1600 C C . MET A 1 205 ? 22.078 13.875 22.328 1 98.38 205 MET A C 1
ATOM 1602 O O . MET A 1 205 ? 22.875 13.195 22.984 1 98.38 205 MET A O 1
ATOM 1606 N N . ARG A 1 206 ? 20.875 14.203 22.75 1 98.56 206 ARG A N 1
ATOM 1607 C CA . ARG A 1 206 ? 20.281 13.648 23.969 1 98.56 206 ARG A CA 1
ATOM 1608 C C . ARG A 1 206 ? 18.859 13.148 23.703 1 98.56 206 ARG A C 1
ATOM 1610 O O . ARG A 1 206 ? 18.016 13.898 23.203 1 98.56 206 ARG A O 1
ATOM 1617 N N . ASP A 1 207 ? 18.656 11.898 23.938 1 98.44 207 ASP A N 1
ATOM 1618 C CA . ASP A 1 207 ? 17.297 11.375 23.938 1 98.44 207 ASP A CA 1
ATOM 1619 C C . ASP A 1 207 ? 16.516 11.891 25.156 1 98.44 207 ASP A C 1
ATOM 1621 O O . ASP A 1 207 ? 16.844 11.547 26.297 1 98.44 207 ASP A O 1
ATOM 1625 N N . ARG A 1 208 ? 15.516 12.609 24.953 1 97.75 208 ARG A N 1
ATOM 1626 C CA . ARG A 1 208 ? 14.805 13.273 26.031 1 97.75 208 ARG A CA 1
ATOM 1627 C C . ARG A 1 208 ? 13.867 12.305 26.75 1 97.75 208 ARG A C 1
ATOM 1629 O O . ARG A 1 208 ? 13.359 12.602 27.828 1 97.75 208 ARG A O 1
ATOM 1636 N N . MET A 1 209 ? 13.633 11.141 26.203 1 95.88 209 MET A N 1
ATOM 1637 C CA . MET A 1 209 ? 12.758 10.156 26.828 1 95.88 209 MET A CA 1
ATOM 1638 C C . MET A 1 209 ? 13.484 9.406 27.938 1 95.88 209 MET A C 1
ATOM 1640 O O . MET A 1 209 ? 12.883 9.062 28.953 1 95.88 209 MET A O 1
ATOM 1644 N N . ASP A 1 210 ? 14.789 9.172 27.766 1 95.19 210 ASP A N 1
ATOM 1645 C CA . ASP A 1 210 ? 15.492 8.383 28.766 1 95.19 210 ASP A CA 1
ATOM 1646 C C . ASP A 1 210 ? 16.781 9.07 29.203 1 95.19 210 ASP A C 1
ATOM 1648 O O . ASP A 1 210 ? 17.469 8.602 30.109 1 95.19 210 ASP A O 1
ATOM 1652 N N . GLY A 1 211 ? 17.188 10.109 28.547 1 97 211 GLY A N 1
ATOM 1653 C CA . GLY A 1 211 ? 18.328 10.898 28.969 1 97 211 GLY A CA 1
ATOM 1654 C C . GLY A 1 211 ? 19.641 10.438 28.344 1 97 211 GLY A C 1
ATOM 1655 O O . GLY A 1 211 ? 20.656 11.125 28.453 1 97 211 GLY A O 1
ATOM 1656 N N . HIS A 1 212 ? 19.625 9.391 27.594 1 96.88 212 HIS A N 1
ATOM 1657 C CA . HIS A 1 212 ? 20.828 8.859 26.984 1 96.88 212 HIS A CA 1
ATOM 1658 C C . HIS A 1 212 ? 21.391 9.812 25.953 1 96.88 212 HIS A C 1
ATOM 1660 O O . HIS A 1 212 ? 20.641 10.445 25.203 1 96.88 212 HIS A O 1
ATOM 1666 N N . THR A 1 213 ? 22.766 9.898 25.922 1 98.19 213 THR A N 1
ATOM 1667 C CA . THR A 1 213 ? 23.438 10.797 24.984 1 98.19 213 THR A CA 1
ATOM 1668 C C . THR A 1 213 ? 24.266 10.008 23.984 1 98.19 213 THR A C 1
ATOM 1670 O O . THR A 1 213 ? 24.734 8.898 24.281 1 98.19 213 THR A O 1
ATOM 1673 N N . PHE A 1 214 ? 24.406 10.461 22.766 1 98.31 214 PHE A N 1
ATOM 1674 C CA . PHE A 1 214 ? 25.203 9.859 21.703 1 98.31 214 PHE A CA 1
ATOM 1675 C C . PHE A 1 214 ? 25.578 10.898 20.656 1 98.31 214 PHE A C 1
ATOM 1677 O O . PHE A 1 214 ? 25.141 12.055 20.734 1 98.31 214 PHE A O 1
ATOM 1684 N N . GLU A 1 215 ? 26.438 10.531 19.734 1 98.62 215 GLU A N 1
ATOM 1685 C CA . GLU A 1 215 ? 26.891 11.453 18.688 1 98.62 215 GLU A CA 1
ATOM 1686 C C . GLU A 1 215 ? 26.406 11.008 17.312 1 98.62 215 GLU A C 1
ATOM 1688 O O . GLU A 1 215 ? 26.266 9.812 17.062 1 98.62 215 GLU A O 1
ATOM 1693 N N . VAL A 1 216 ? 26.141 12.008 16.5 1 98.69 216 VAL A N 1
ATOM 1694 C CA . VAL A 1 216 ? 25.797 11.766 15.094 1 98.69 216 VAL A CA 1
ATOM 1695 C C . VAL A 1 216 ? 26.75 12.547 14.195 1 98.69 216 VAL A C 1
ATOM 1697 O O . VAL A 1 216 ? 27.078 13.703 14.477 1 98.69 216 VAL A O 1
ATOM 1700 N N . ARG A 1 217 ? 27.234 11.914 13.195 1 98.69 217 ARG A N 1
ATOM 1701 C CA . ARG A 1 217 ? 28.188 12.531 12.266 1 98.69 217 ARG A CA 1
ATOM 1702 C C . ARG A 1 217 ? 27.516 12.82 10.922 1 98.69 217 ARG A C 1
ATOM 1704 O O . ARG A 1 217 ? 26.703 12.039 10.445 1 98.69 217 ARG A O 1
ATOM 1711 N N . SER A 1 218 ? 27.812 13.977 10.344 1 98.75 218 SER A N 1
ATOM 1712 C CA . SER A 1 218 ? 27.266 14.352 9.039 1 98.75 218 SER A CA 1
ATOM 1713 C C . SER A 1 218 ? 28.234 15.258 8.273 1 98.75 218 SER A C 1
ATOM 1715 O O . SER A 1 218 ? 29.078 15.922 8.883 1 98.75 218 SER A O 1
ATOM 1717 N N . LYS A 1 219 ? 28.125 15.234 6.973 1 98.69 219 LYS A N 1
ATOM 1718 C CA . LYS A 1 219 ? 28.906 16.141 6.129 1 98.69 219 LYS A CA 1
ATOM 1719 C C . LYS A 1 219 ? 28.359 17.562 6.203 1 98.69 219 LYS A C 1
ATOM 1721 O O . LYS A 1 219 ? 29.141 18.531 6.281 1 98.69 219 LYS A O 1
ATOM 1726 N N . VAL A 1 220 ? 27.078 17.703 6.117 1 98.81 220 VAL A N 1
ATOM 1727 C CA . VAL A 1 220 ? 26.391 18.984 6.172 1 98.81 220 VAL A CA 1
ATOM 1728 C C . VAL A 1 220 ? 25.453 19.016 7.371 1 98.81 220 VAL A C 1
ATOM 1730 O O . VAL A 1 220 ? 24.781 18.031 7.668 1 98.81 220 VAL A O 1
ATOM 1733 N N . LEU A 1 221 ? 25.438 20.109 8.078 1 98.81 221 LEU A N 1
ATOM 1734 C CA . LEU A 1 221 ? 24.516 20.344 9.172 1 98.81 221 LEU A CA 1
ATOM 1735 C C . LEU A 1 221 ? 23.469 21.391 8.797 1 98.81 221 LEU A C 1
ATOM 1737 O O . LEU A 1 221 ? 23.828 22.516 8.414 1 98.81 221 LEU A O 1
ATOM 1741 N N . ILE A 1 222 ? 22.234 21.031 8.844 1 98.88 222 ILE A N 1
ATOM 1742 C CA . ILE A 1 222 ? 21.141 21.938 8.484 1 98.88 222 ILE A CA 1
ATOM 1743 C C . ILE A 1 222 ? 20.375 22.328 9.734 1 98.88 222 ILE A C 1
ATOM 1745 O O . ILE A 1 222 ? 19.75 21.484 10.383 1 98.88 222 ILE A O 1
ATOM 1749 N N . ASN A 1 223 ? 20.391 23.609 10.047 1 98.81 223 ASN A N 1
ATOM 1750 C CA . ASN A 1 223 ? 19.641 24.172 11.164 1 98.81 223 ASN A CA 1
ATOM 1751 C C . ASN A 1 223 ? 18.25 24.641 10.719 1 98.81 223 ASN A C 1
ATOM 1753 O O . ASN A 1 223 ? 18.109 25.75 10.195 1 98.81 223 ASN A O 1
ATOM 1757 N N . ALA A 1 224 ? 17.25 23.875 10.938 1 98.44 224 ALA A N 1
ATOM 1758 C CA . ALA A 1 224 ? 15.852 24.172 10.656 1 98.44 224 ALA A CA 1
ATOM 1759 C C . ALA A 1 224 ? 15.023 24.156 11.938 1 98.44 224 ALA A C 1
ATOM 1761 O O . ALA A 1 224 ? 13.906 23.641 11.945 1 98.44 224 ALA A O 1
ATOM 1762 N N . ALA A 1 225 ? 15.516 24.703 12.992 1 98 225 ALA A N 1
ATOM 1763 C CA . ALA A 1 225 ? 14.953 24.562 14.328 1 98 225 ALA A CA 1
ATOM 1764 C C . ALA A 1 225 ? 13.852 25.594 14.57 1 98 225 ALA A C 1
ATOM 1766 O O . ALA A 1 225 ? 13.469 25.844 15.719 1 98 225 ALA A O 1
ATOM 1767 N N . GLY A 1 226 ? 13.383 26.25 13.516 1 96.31 226 GLY A N 1
ATOM 1768 C CA . GLY A 1 226 ? 12.297 27.203 13.664 1 96.31 226 GLY A CA 1
ATOM 1769 C C . GLY A 1 226 ? 12.664 28.391 14.547 1 96.31 226 GLY A C 1
ATOM 1770 O O . GLY A 1 226 ? 13.695 29.031 14.32 1 96.31 226 GLY A O 1
ATOM 1771 N N . PRO A 1 227 ? 11.867 28.688 15.539 1 96.56 227 PRO A N 1
ATOM 1772 C CA . PRO A 1 227 ? 12.148 29.828 16.406 1 96.56 227 PRO A CA 1
ATOM 1773 C C . PRO A 1 227 ? 13.469 29.703 17.156 1 96.56 227 PRO A C 1
ATOM 1775 O O . PRO A 1 227 ? 13.992 30.688 17.672 1 96.56 227 PRO A O 1
ATOM 1778 N N . TRP A 1 228 ? 14.094 28.547 17.125 1 97.69 228 TRP A N 1
ATOM 1779 C CA . TRP A 1 228 ? 15.289 28.312 17.922 1 97.69 228 TRP A CA 1
ATOM 1780 C C . TRP A 1 228 ? 16.531 28.234 17.047 1 97.69 228 TRP A C 1
ATOM 1782 O O . TRP A 1 228 ? 17.594 27.766 17.484 1 97.69 228 TRP A O 1
ATOM 1792 N N . VAL A 1 229 ? 16.438 28.609 15.812 1 97.5 229 VAL A N 1
ATOM 1793 C CA . VAL A 1 229 ? 17.562 28.578 14.891 1 97.5 229 VAL A CA 1
ATOM 1794 C C . VAL A 1 229 ? 18.719 29.375 15.469 1 97.5 229 VAL A C 1
ATOM 1796 O O . VAL A 1 229 ? 19.859 28.906 15.469 1 97.5 229 VAL A O 1
ATOM 1799 N N . ASP A 1 230 ? 18.422 30.594 16.016 1 96.69 230 ASP A N 1
ATOM 1800 C CA . ASP A 1 230 ? 19.469 31.453 16.594 1 96.69 230 ASP A CA 1
ATOM 1801 C C . ASP A 1 230 ? 20.141 30.781 17.781 1 96.69 230 ASP A C 1
ATOM 1803 O O . ASP A 1 230 ? 21.359 30.812 17.922 1 96.69 230 ASP A O 1
ATOM 1807 N N . GLN A 1 231 ? 19.328 30.219 18.578 1 96.69 231 GLN A N 1
ATOM 1808 C CA . GLN A 1 231 ? 19.844 29.547 19.766 1 96.69 231 GLN A CA 1
ATOM 1809 C C . GLN A 1 231 ? 20.766 28.391 19.375 1 96.69 231 GLN A C 1
ATOM 1811 O O . GLN A 1 231 ? 21.828 28.219 19.969 1 96.69 231 GLN A O 1
ATOM 1816 N N . HIS A 1 232 ? 20.359 27.609 18.469 1 97.81 232 HIS A N 1
ATOM 1817 C CA . HIS A 1 232 ? 21.172 26.469 18.062 1 97.81 232 HIS A CA 1
ATOM 1818 C C . HIS A 1 232 ? 22.453 26.922 17.375 1 97.81 232 HIS A C 1
ATOM 1820 O O . HIS A 1 232 ? 23.5 26.281 17.531 1 97.81 232 HIS A O 1
ATOM 1826 N N . ASN A 1 233 ? 22.344 27.953 16.5 1 97.56 233 ASN A N 1
ATOM 1827 C CA . ASN A 1 233 ? 23.547 28.5 15.898 1 97.56 233 ASN A CA 1
ATOM 1828 C C . ASN A 1 233 ? 24.562 28.922 16.969 1 97.56 233 ASN A C 1
ATOM 1830 O O . ASN A 1 233 ? 25.75 28.656 16.828 1 97.56 233 ASN A O 1
ATOM 1834 N N . SER A 1 234 ? 24.078 29.578 18 1 96.75 234 SER A N 1
ATOM 1835 C CA . SER A 1 234 ? 24.953 29.984 19.094 1 96.75 234 SER A CA 1
ATOM 1836 C C . SER A 1 234 ? 25.578 28.781 19.781 1 96.75 234 SER A C 1
ATOM 1838 O O . SER A 1 234 ? 26.766 28.797 20.094 1 96.75 234 SER A O 1
ATOM 1840 N N . LEU A 1 235 ? 24.812 27.766 20 1 96.56 235 LEU A N 1
ATOM 1841 C CA . LEU A 1 235 ? 25.266 26.531 20.641 1 96.56 235 LEU A CA 1
ATOM 1842 C C . LEU A 1 235 ? 26.375 25.875 19.828 1 96.56 235 LEU A C 1
ATOM 1844 O O . LEU A 1 235 ? 27.266 25.234 20.406 1 96.56 235 LEU A O 1
ATOM 1848 N N . SER A 1 236 ? 26.375 26.047 18.5 1 95.94 236 SER A N 1
ATOM 1849 C CA . SER A 1 236 ? 27.328 25.375 17.625 1 95.94 236 SER A CA 1
ATOM 1850 C C . SER A 1 236 ? 28.391 26.328 17.109 1 95.94 236 SER A C 1
ATOM 1852 O O . SER A 1 236 ? 29.203 25.969 16.25 1 95.94 236 SER A O 1
ATOM 1854 N N . GLY A 1 237 ? 28.359 27.531 17.516 1 94.62 237 GLY A N 1
ATOM 1855 C CA . GLY A 1 237 ? 29.359 28.531 17.156 1 94.62 237 GLY A CA 1
ATOM 1856 C C . GLY A 1 237 ? 29.219 29.016 15.734 1 94.62 237 GLY A C 1
ATOM 1857 O O . GLY A 1 237 ? 30.219 29.391 15.102 1 94.62 237 GLY A O 1
ATOM 1858 N N . GLN A 1 238 ? 28.062 28.969 15.195 1 95.31 238 GLN A N 1
ATOM 1859 C CA . GLN A 1 238 ? 27.828 29.422 13.82 1 95.31 238 GLN A CA 1
ATOM 1860 C C . GLN A 1 238 ? 27.359 30.859 13.789 1 95.31 238 GLN A C 1
ATOM 1862 O O . GLN A 1 238 ? 26.547 31.281 14.617 1 95.31 238 GLN A O 1
ATOM 1867 N N . GLN A 1 239 ? 27.859 31.625 12.844 1 93.19 239 GLN A N 1
ATOM 1868 C CA . GLN A 1 239 ? 27.422 33 12.609 1 93.19 239 GLN A CA 1
ATOM 1869 C C . GLN A 1 239 ? 26.625 33.094 11.312 1 93.19 239 GLN A C 1
ATOM 1871 O O . GLN A 1 239 ? 26.969 32.469 10.312 1 93.19 239 GLN A O 1
ATOM 1876 N N . THR A 1 240 ? 25.547 33.844 11.461 1 93.69 240 THR A N 1
ATOM 1877 C CA . THR A 1 240 ? 24.672 33.969 10.297 1 93.69 240 THR A CA 1
ATOM 1878 C C . THR A 1 240 ? 24.359 35.438 10.031 1 93.69 240 THR A C 1
ATOM 1880 O O . THR A 1 240 ? 24.547 36.281 10.898 1 93.69 240 THR A O 1
ATOM 1883 N N . ASP A 1 241 ? 23.906 35.688 8.82 1 91.31 241 ASP A N 1
ATOM 1884 C CA . ASP A 1 241 ? 23.516 37.062 8.422 1 91.31 241 ASP A CA 1
ATOM 1885 C C . ASP A 1 241 ? 22.125 37.406 8.969 1 91.31 241 ASP A C 1
ATOM 1887 O O . ASP A 1 241 ? 21.859 38.562 9.289 1 91.31 241 ASP A O 1
ATOM 1891 N N . HIS A 1 242 ? 21.297 36.438 9.102 1 92.38 242 HIS A N 1
ATOM 1892 C CA . HIS A 1 242 ? 19.922 36.688 9.555 1 92.38 242 HIS A CA 1
ATOM 1893 C C . HIS A 1 242 ? 19.75 36.25 11.008 1 92.38 242 HIS A C 1
ATOM 1895 O O . HIS A 1 242 ? 20.531 35.469 11.531 1 92.38 242 HIS A O 1
ATOM 1901 N N . ARG A 1 243 ? 18.703 36.812 11.609 1 92.19 243 ARG A N 1
ATOM 1902 C CA . ARG A 1 243 ? 18.203 36.406 12.922 1 92.19 243 ARG A CA 1
ATOM 1903 C C . ARG A 1 243 ? 16.672 36.438 12.961 1 92.19 243 ARG A C 1
ATOM 1905 O O . ARG A 1 243 ? 16.031 36.969 12.055 1 92.19 243 ARG A O 1
ATOM 1912 N N . HIS A 1 244 ? 16.156 35.875 14.055 1 92.88 244 HIS A N 1
ATOM 1913 C CA . HIS A 1 244 ? 14.703 35.844 14.156 1 92.88 244 HIS A CA 1
ATOM 1914 C C . HIS A 1 244 ? 14.188 36.906 15.117 1 92.88 244 HIS A C 1
ATOM 1916 O O . HIS A 1 244 ? 14.812 37.188 16.141 1 92.88 244 HIS A O 1
ATOM 1922 N N . VAL A 1 245 ? 13.141 37.469 14.727 1 92.56 245 VAL A N 1
ATOM 1923 C CA . VAL A 1 245 ? 12.234 38.188 15.633 1 92.56 245 VAL A CA 1
ATOM 1924 C C . VAL A 1 245 ? 10.891 37.469 15.68 1 92.56 245 VAL A C 1
ATOM 1926 O O . VAL A 1 245 ? 10.5 36.781 14.719 1 92.56 245 VAL A O 1
ATOM 1929 N N . PHE A 1 246 ? 10.234 37.594 16.859 1 93.62 246 PHE A N 1
ATOM 1930 C CA . PHE A 1 246 ? 9.078 36.75 17.047 1 93.62 246 PHE A CA 1
ATOM 1931 C C . PHE A 1 246 ? 7.797 37.562 17.109 1 93.62 246 PHE A C 1
ATOM 1933 O O . PHE A 1 246 ? 7.766 38.625 17.719 1 93.62 246 PHE A O 1
ATOM 1940 N N . SER A 1 247 ? 6.844 37.094 16.438 1 92.44 247 SER A N 1
ATOM 1941 C CA . SER A 1 247 ? 5.477 37.594 16.516 1 92.44 247 SER A CA 1
ATOM 1942 C C . SER A 1 247 ? 4.508 36.5 16.984 1 92.44 247 SER A C 1
ATOM 1944 O O . SER A 1 247 ? 4.379 35.469 16.328 1 92.44 247 SER A O 1
ATOM 1946 N N . LYS A 1 248 ? 3.818 36.781 18.078 1 94.62 248 LYS A N 1
ATOM 1947 C CA . LYS A 1 248 ? 2.873 35.812 18.625 1 94.62 248 LYS A CA 1
ATOM 1948 C C . LYS A 1 248 ? 1.504 35.938 17.969 1 94.62 248 LYS A C 1
ATOM 1950 O O . LYS A 1 248 ? 1.027 37.062 17.734 1 94.62 248 LYS A O 1
ATOM 1955 N N . GLY A 1 249 ? 0.982 34.844 17.578 1 93.19 249 GLY A N 1
ATOM 1956 C CA . GLY A 1 249 ? -0.384 34.75 17.094 1 93.19 249 GLY A CA 1
ATOM 1957 C C . GLY A 1 249 ? -1.221 33.719 17.812 1 93.19 249 GLY A C 1
ATOM 1958 O O . GLY A 1 249 ? -0.721 32.656 18.156 1 93.19 249 GLY A O 1
ATOM 1959 N N . ILE A 1 250 ? -2.518 34.031 18.031 1 95 250 ILE A N 1
ATOM 1960 C CA . ILE A 1 250 ? -3.393 33.062 18.672 1 95 250 ILE A CA 1
ATOM 1961 C C . ILE A 1 250 ? -4.676 32.906 17.859 1 95 250 ILE A C 1
ATOM 1963 O O . ILE A 1 250 ? -5.07 33.812 17.125 1 95 250 ILE A O 1
ATOM 1967 N N . HIS A 1 251 ? -5.254 31.766 17.906 1 96.25 251 HIS A N 1
ATOM 1968 C CA . HIS A 1 251 ? -6.59 31.469 17.406 1 96.25 251 HIS A CA 1
ATOM 1969 C C . HIS A 1 251 ? -7.453 30.812 18.469 1 96.25 251 HIS A C 1
ATOM 1971 O O . HIS A 1 251 ? -6.941 30.094 19.344 1 96.25 251 HIS A O 1
ATOM 1977 N N . LEU A 1 252 ? -8.695 31.109 18.438 1 97.25 252 LEU A N 1
ATOM 1978 C CA . LEU A 1 252 ? -9.672 30.453 19.297 1 97.25 252 LEU A CA 1
ATOM 1979 C C . LEU A 1 252 ? -10.57 29.516 18.484 1 97.25 252 LEU A C 1
ATOM 1981 O O . LEU A 1 252 ? -11.07 29.906 17.422 1 97.25 252 LEU A O 1
ATOM 1985 N N . ILE A 1 253 ? -10.68 28.328 18.953 1 96.94 253 ILE A N 1
ATOM 1986 C CA . ILE A 1 253 ? -11.602 27.375 18.344 1 96.94 253 ILE A CA 1
ATOM 1987 C C . ILE A 1 253 ? -12.914 27.359 19.125 1 96.94 253 ILE A C 1
ATOM 1989 O O . ILE A 1 253 ? -12.922 27.125 20.328 1 96.94 253 ILE A O 1
ATOM 1993 N N . VAL A 1 254 ? -14.031 27.594 18.453 1 97.06 254 VAL A N 1
ATOM 1994 C CA . VAL A 1 254 ? -15.359 27.688 19.047 1 97.06 254 VAL A CA 1
ATOM 1995 C C . VAL A 1 254 ? -16.328 26.797 18.281 1 97.06 254 VAL A C 1
ATOM 1997 O O . VAL A 1 254 ? -15.969 26.188 17.281 1 97.06 254 VAL A O 1
ATOM 2000 N N . PRO A 1 255 ? -17.5 26.594 18.812 1 95.38 255 PRO A N 1
ATOM 2001 C CA . PRO A 1 255 ? -18.469 25.828 18.047 1 95.38 255 PRO A CA 1
ATOM 2002 C C . PRO A 1 255 ? -18.75 26.438 16.672 1 95.38 255 PRO A C 1
ATOM 2004 O O . PRO A 1 255 ? -18.453 27.609 16.438 1 95.38 255 PRO A O 1
ATOM 2007 N N . ARG A 1 256 ? -19.312 25.641 15.836 1 94.38 256 ARG A N 1
ATOM 2008 C CA . ARG A 1 256 ? -19.594 26.094 14.477 1 94.38 256 ARG A CA 1
ATOM 2009 C C . ARG A 1 256 ? -20.547 27.281 14.484 1 94.38 256 ARG A C 1
ATOM 2011 O O . ARG A 1 256 ? -21.641 27.219 15.062 1 94.38 256 ARG A O 1
ATOM 2018 N N . LEU A 1 257 ? -20.141 28.312 13.836 1 95.12 257 LEU A N 1
ATOM 2019 C CA . LEU A 1 257 ? -20.906 29.562 13.875 1 95.12 257 LEU A CA 1
ATOM 2020 C C . LEU A 1 257 ? -21.828 29.656 12.672 1 95.12 257 LEU A C 1
ATOM 2022 O O . LEU A 1 257 ? -22.875 30.297 12.742 1 95.12 257 LEU A O 1
ATOM 2026 N N . THR A 1 258 ? -21.359 29.125 11.594 1 93.19 258 THR A N 1
ATOM 2027 C CA . THR A 1 258 ? -22.172 29.156 10.383 1 93.19 258 THR A CA 1
ATOM 2028 C C . THR A 1 258 ? -21.938 27.891 9.547 1 93.19 258 THR A C 1
ATOM 2030 O O . THR A 1 258 ? -20.938 27.203 9.703 1 93.19 258 THR A O 1
ATOM 2033 N N . GLY A 1 259 ? -22.922 27.609 8.727 1 87.94 259 GLY A N 1
ATOM 2034 C CA . GLY A 1 259 ? -22.812 26.438 7.879 1 87.94 259 GLY A CA 1
ATOM 2035 C C . GLY A 1 259 ? -22.016 26.688 6.609 1 87.94 259 GLY A C 1
ATOM 2036 O O . GLY A 1 259 ? -21.703 25.734 5.883 1 87.94 259 GLY A O 1
ATOM 2037 N N . SER A 1 260 ? -21.672 27.906 6.438 1 86.25 260 SER A N 1
ATOM 2038 C CA . SER A 1 260 ? -20.953 28.25 5.219 1 86.25 260 SER A CA 1
ATOM 2039 C C . SER A 1 260 ? -19.531 27.688 5.238 1 86.25 260 SER A C 1
ATOM 2041 O O . SER A 1 260 ? -18.938 27.531 6.305 1 86.25 260 SER A O 1
ATOM 2043 N N . LYS A 1 261 ? -19.016 27.375 4.066 1 88.5 261 LYS A N 1
ATOM 2044 C CA . LYS A 1 261 ? -17.672 26.812 3.938 1 88.5 261 LYS A CA 1
ATOM 2045 C C . LYS A 1 261 ? -16.672 27.859 3.461 1 88.5 261 LYS A C 1
ATOM 2047 O O . LYS A 1 261 ? -15.609 27.531 2.943 1 88.5 261 LYS A O 1
ATOM 2052 N N . ARG A 1 262 ? -16.969 29.156 3.709 1 94.38 262 ARG A N 1
ATOM 2053 C CA . ARG A 1 262 ? -16.109 30.25 3.312 1 94.38 262 ARG A CA 1
ATOM 2054 C C . ARG A 1 262 ? -15.398 30.859 4.523 1 94.38 262 ARG A C 1
ATOM 2056 O O . ARG A 1 262 ? -15.891 30.75 5.648 1 94.38 262 ARG A O 1
ATOM 2063 N N . VAL A 1 263 ? -14.297 31.438 4.23 1 95.94 263 VAL A N 1
ATOM 2064 C CA . VAL A 1 263 ? -13.609 32.219 5.25 1 95.94 263 VAL A CA 1
ATOM 2065 C C . VAL A 1 263 ? -14.203 33.625 5.293 1 95.94 263 VAL A C 1
ATOM 2067 O O . VAL A 1 263 ? -14.344 34.281 4.258 1 95.94 263 VAL A O 1
ATOM 2070 N N . LEU A 1 264 ? -14.641 34.062 6.441 1 96.38 264 LEU A N 1
ATOM 2071 C CA . LEU A 1 264 ? -15.078 35.438 6.617 1 96.38 264 LEU A CA 1
ATOM 2072 C C . LEU A 1 264 ? -13.922 36.344 7.062 1 96.38 264 LEU A C 1
ATOM 2074 O O . LEU A 1 264 ? -13.273 36.062 8.078 1 96.38 264 LEU A O 1
ATOM 2078 N N . ALA A 1 265 ? -13.672 37.312 6.301 1 93.69 265 ALA A N 1
ATOM 2079 C CA . ALA A 1 265 ? -12.531 38.188 6.574 1 93.69 265 ALA A CA 1
ATOM 2080 C C . ALA A 1 265 ? -12.992 39.594 6.926 1 93.69 265 ALA A C 1
ATOM 2082 O O . ALA A 1 265 ? -13.922 40.125 6.309 1 93.69 265 ALA A O 1
ATOM 2083 N N . PHE A 1 266 ? -12.336 40.094 7.938 1 90.94 266 PHE A N 1
ATOM 2084 C CA . PHE A 1 266 ? -12.625 41.438 8.414 1 90.94 266 PHE A CA 1
ATOM 2085 C C . PHE A 1 266 ? -11.336 42.219 8.688 1 90.94 266 PHE A C 1
ATOM 2087 O O . PHE A 1 266 ? -10.258 41.625 8.734 1 90.94 266 PHE A O 1
ATOM 2094 N N . PHE A 1 267 ? -11.484 43.438 8.719 1 83.31 267 PHE A N 1
ATOM 2095 C CA . PHE A 1 267 ? -10.391 44.281 9.203 1 83.31 267 PHE A CA 1
ATOM 2096 C C . PHE A 1 267 ? -10.664 44.75 10.625 1 83.31 267 PHE A C 1
ATOM 2098 O O . PHE A 1 267 ? -11.719 45.344 10.891 1 83.31 267 PHE A O 1
ATOM 2105 N N . ALA A 1 268 ? -9.781 44.469 11.484 1 75.88 268 ALA A N 1
ATOM 2106 C CA . ALA A 1 268 ? -9.906 44.938 12.859 1 75.88 268 ALA A CA 1
ATOM 2107 C C . ALA A 1 268 ? -9.734 46.469 12.922 1 75.88 268 ALA A C 1
ATOM 2109 O O . ALA A 1 268 ? -9.398 47.094 11.922 1 75.88 268 ALA A O 1
ATOM 2110 N N . ASP A 1 269 ? -9.992 46.906 14.148 1 70.75 269 ASP A N 1
ATOM 2111 C CA . ASP A 1 269 ? -9.93 48.375 14.367 1 70.75 269 ASP A CA 1
ATOM 2112 C C . ASP A 1 269 ? -8.516 48.875 14.164 1 70.75 269 ASP A C 1
ATOM 2114 O O . ASP A 1 269 ? -8.328 50.062 13.789 1 70.75 269 ASP A O 1
ATOM 2118 N N . ASP A 1 270 ? -7.617 47.969 14.414 1 70.69 270 ASP A N 1
ATOM 2119 C CA . ASP A 1 270 ? -6.227 48.375 14.25 1 70.69 270 ASP A CA 1
ATOM 2120 C C . ASP A 1 270 ? -5.734 48.125 12.828 1 70.69 270 ASP A C 1
ATOM 2122 O O . ASP A 1 270 ? -4.547 48.281 12.539 1 70.69 270 ASP A O 1
ATOM 2126 N N . GLY A 1 271 ? -6.602 47.688 12.016 1 71 271 GLY A N 1
ATOM 2127 C CA . GLY A 1 271 ? -6.25 47.5 10.617 1 71 271 GLY A CA 1
ATOM 2128 C C . GLY A 1 271 ? -5.82 46.062 10.312 1 71 271 GLY A C 1
ATOM 2129 O O . GLY A 1 271 ? -5.633 45.719 9.148 1 71 271 GLY A O 1
ATOM 2130 N N . ARG A 1 272 ? -5.699 45.25 11.289 1 75.75 272 ARG A N 1
ATOM 2131 C CA . ARG A 1 272 ? -5.285 43.875 11.094 1 75.75 272 ARG A CA 1
ATOM 2132 C C . ARG A 1 272 ? -6.422 43.031 10.508 1 75.75 272 ARG A C 1
ATOM 2134 O O . ARG A 1 272 ? -7.594 43.281 10.82 1 75.75 272 ARG A O 1
ATOM 2141 N N . LEU A 1 273 ? -5.992 42.156 9.68 1 82.5 273 LEU A N 1
ATOM 2142 C CA . LEU A 1 273 ? -6.973 41.219 9.141 1 82.5 273 LEU A CA 1
ATOM 2143 C C . LEU A 1 273 ? -7.383 40.188 10.188 1 82.5 273 LEU A C 1
ATOM 2145 O O . LEU A 1 273 ? -6.543 39.719 10.945 1 82.5 273 LEU A O 1
ATOM 2149 N N . PHE A 1 274 ? -8.609 39.969 10.266 1 87.56 274 PHE A N 1
ATOM 2150 C CA . PHE A 1 274 ? -9.219 39.031 11.195 1 87.56 274 PHE A CA 1
ATOM 2151 C C . PHE A 1 274 ? -10.109 38.031 10.453 1 87.56 274 PHE A C 1
ATOM 2153 O O . PHE A 1 274 ? -10.891 38.438 9.586 1 87.56 274 PHE A O 1
ATOM 2160 N N . PHE A 1 275 ? -10.023 36.656 10.828 1 93.12 275 PHE A N 1
ATOM 2161 C CA . PHE A 1 275 ? -10.695 35.656 10.023 1 93.12 275 PHE A CA 1
ATOM 2162 C C . PHE A 1 275 ? -11.602 34.781 10.898 1 93.12 275 PHE A C 1
ATOM 2164 O O . PHE A 1 275 ? -11.305 34.531 12.062 1 93.12 275 PHE A O 1
ATOM 2171 N N . VAL A 1 276 ? -12.672 34.375 10.328 1 95.69 276 VAL A N 1
ATOM 2172 C CA . VAL A 1 276 ? -13.508 33.281 10.773 1 95.69 276 VAL A CA 1
ATOM 2173 C C . VAL A 1 276 ? -13.383 32.125 9.797 1 95.69 276 VAL A C 1
ATOM 2175 O O . VAL A 1 276 ? -13.93 32.156 8.688 1 95.69 276 VAL A O 1
ATOM 2178 N N . ILE A 1 277 ? -12.703 31.078 10.219 1 95.62 277 ILE A N 1
ATOM 2179 C CA . ILE A 1 277 ? -12.305 30 9.328 1 95.62 277 ILE A CA 1
ATOM 2180 C C . ILE A 1 277 ? -13.102 28.734 9.672 1 95.62 277 ILE A C 1
ATOM 2182 O O . ILE A 1 277 ? -13.094 28.281 10.82 1 95.62 277 ILE A O 1
ATOM 2186 N N . PRO A 1 278 ? -13.766 28.203 8.648 1 94.06 278 PRO A N 1
ATOM 2187 C CA . PRO A 1 278 ? -14.461 26.938 8.914 1 94.06 278 PRO A CA 1
ATOM 2188 C C . PRO A 1 278 ? -13.508 25.797 9.258 1 94.06 278 PRO A C 1
ATOM 2190 O O . PRO A 1 278 ? -12.484 25.625 8.594 1 94.06 278 PRO A O 1
ATOM 2193 N N . MET A 1 279 ? -13.797 25.016 10.227 1 91.12 279 MET A N 1
ATOM 2194 C CA . MET A 1 279 ? -13.016 23.875 10.672 1 91.12 279 MET A CA 1
ATOM 2195 C C . MET A 1 279 ? -13.914 22.688 11 1 91.12 279 MET A C 1
ATOM 2197 O O . MET A 1 279 ? -14.008 22.281 12.156 1 91.12 279 MET A O 1
ATOM 2201 N N . GLY A 1 280 ? -14.531 22.156 9.938 1 86.19 280 GLY A N 1
ATOM 2202 C CA . GLY A 1 280 ? -15.477 21.078 10.148 1 86.19 280 GLY A CA 1
ATOM 2203 C C . GLY A 1 280 ? -16.656 21.484 11.023 1 86.19 280 GLY A C 1
ATOM 2204 O O . GLY A 1 280 ? -17.375 22.438 10.711 1 86.19 280 GLY A O 1
ATOM 2205 N N . PRO A 1 281 ? -16.766 20.766 12.148 1 86.88 281 PRO A N 1
ATOM 2206 C CA . PRO A 1 281 ? -17.875 21.125 13.039 1 86.88 281 PRO A CA 1
ATOM 2207 C C . PRO A 1 281 ? -17.531 22.281 13.961 1 86.88 281 PRO A C 1
ATOM 2209 O O . PRO A 1 281 ? -18.281 22.578 14.891 1 86.88 281 PRO A O 1
ATOM 2212 N N . ARG A 1 282 ? -16.406 22.859 13.734 1 93 282 ARG A N 1
ATOM 2213 C CA . ARG A 1 282 ? -15.961 23.984 14.562 1 93 282 ARG A CA 1
ATOM 2214 C C . ARG A 1 282 ? -15.602 25.188 13.711 1 93 282 ARG A C 1
ATOM 2216 O O . ARG A 1 282 ? -15.727 25.141 12.484 1 93 282 ARG A O 1
ATOM 2223 N N . THR A 1 283 ? -15.297 26.234 14.383 1 95.69 283 THR A N 1
ATOM 2224 C CA . THR A 1 283 ? -14.844 27.469 13.758 1 95.69 283 THR A CA 1
ATOM 2225 C C . THR A 1 283 ? -13.562 27.969 14.422 1 95.69 283 THR A C 1
ATOM 2227 O O . THR A 1 283 ? -13.453 27.969 15.648 1 95.69 283 THR A O 1
ATOM 2230 N N . CYS A 1 284 ? -12.641 28.266 13.641 1 96.19 284 CYS A N 1
ATOM 2231 C CA . CYS A 1 284 ? -11.391 28.859 14.117 1 96.19 284 CYS A CA 1
ATOM 2232 C C . CYS A 1 284 ? -11.383 30.359 13.891 1 96.19 284 CYS A C 1
ATOM 2234 O O . CYS A 1 284 ? -11.586 30.828 12.766 1 96.19 284 CYS A O 1
ATOM 2236 N N . ILE A 1 285 ? -11.141 31.141 14.969 1 96.06 285 ILE A N 1
ATOM 2237 C CA . ILE A 1 285 ? -11.188 32.594 14.875 1 96.06 285 ILE A CA 1
ATOM 2238 C C . ILE A 1 285 ? -9.828 33.188 15.242 1 96.06 285 ILE A C 1
ATOM 2240 O O . ILE A 1 285 ? -9.219 32.781 16.234 1 96.06 285 ILE A O 1
ATOM 2244 N N . GLY A 1 286 ? -9.344 34.156 14.539 1 92.19 286 GLY A N 1
ATOM 2245 C CA . GLY A 1 286 ? -8.086 34.844 14.812 1 92.19 286 GLY A CA 1
ATOM 2246 C C . GLY A 1 286 ? -7.633 35.75 13.664 1 92.19 286 GLY A C 1
ATOM 2247 O O . GLY A 1 286 ? -8.414 36.031 12.758 1 92.19 286 GLY A O 1
ATOM 2248 N N . THR A 1 287 ? -6.539 36.25 13.672 1 86.69 287 THR A N 1
ATOM 2249 C CA . THR A 1 287 ? -5.469 36 14.633 1 86.69 287 THR A CA 1
ATOM 2250 C C . THR A 1 287 ? -4.992 37.312 15.25 1 86.69 287 THR A C 1
ATOM 2252 O O . THR A 1 287 ? -5.508 38.375 14.922 1 86.69 287 THR A O 1
ATOM 2255 N N . THR A 1 288 ? -4.055 37.219 16.266 1 87 288 THR A N 1
ATOM 2256 C CA . THR A 1 288 ? -3.326 38.344 16.828 1 87 288 THR A CA 1
ATOM 2257 C C . THR A 1 288 ? -1.932 38.438 16.219 1 87 288 THR A C 1
ATOM 2259 O O . THR A 1 288 ? -1.545 37.625 15.391 1 87 288 THR A O 1
ATOM 2262 N N . ASP A 1 289 ? -1.291 39.531 16.406 1 88.06 289 ASP A N 1
ATOM 2263 C CA . ASP A 1 289 ? 0.098 39.781 16.031 1 88.06 289 ASP A CA 1
ATOM 2264 C C . ASP A 1 289 ? 0.802 40.625 17.078 1 88.06 289 ASP A C 1
ATOM 2266 O O . ASP A 1 289 ? 0.826 41.844 16.969 1 88.06 289 ASP A O 1
ATOM 2270 N N . THR A 1 290 ? 1.438 39.906 17.984 1 90.81 290 THR A N 1
ATOM 2271 C CA . THR A 1 290 ? 2.064 40.594 19.109 1 90.81 290 THR A CA 1
ATOM 2272 C C . THR A 1 290 ? 3.559 40.312 19.156 1 90.81 290 THR A C 1
ATOM 2274 O O . THR A 1 290 ? 3.959 39.125 19.203 1 90.81 290 THR A O 1
ATOM 2277 N N . ARG A 1 291 ? 4.34 41.312 19.172 1 91.88 291 ARG A N 1
ATOM 2278 C CA . ARG A 1 291 ? 5.781 41.125 19.281 1 91.88 291 ARG A CA 1
ATOM 2279 C C . ARG A 1 291 ? 6.156 40.5 20.625 1 91.88 291 ARG A C 1
ATOM 2281 O O . ARG A 1 291 ? 5.645 40.938 21.672 1 91.88 291 ARG A O 1
ATOM 2288 N N . VAL A 1 292 ? 6.957 39.5 20.594 1 94.5 292 VAL A N 1
ATOM 2289 C CA . VAL A 1 292 ? 7.422 38.844 21.812 1 94.5 292 VAL A CA 1
ATOM 2290 C C . VAL A 1 292 ? 8.93 38.594 21.719 1 94.5 292 VAL A C 1
ATOM 2292 O O . VAL A 1 292 ? 9.5 38.594 20.641 1 94.5 292 VAL A O 1
ATOM 2295 N N . GLU A 1 293 ? 9.508 38.375 22.859 1 92.94 293 GLU A N 1
ATOM 2296 C CA . GLU A 1 293 ? 10.961 38.25 22.922 1 92.94 293 GLU A CA 1
ATOM 2297 C C . GLU A 1 293 ? 11.391 36.781 22.875 1 92.94 293 GLU A C 1
ATOM 2299 O O . GLU A 1 293 ? 12.516 36.469 22.469 1 92.94 293 GLU A O 1
ATOM 2304 N N . LYS A 1 294 ? 10.484 35.938 23.297 1 94.56 294 LYS A N 1
ATOM 2305 C CA . LYS A 1 294 ? 10.828 34.5 23.375 1 94.56 294 LYS A CA 1
ATOM 2306 C C . LYS A 1 294 ? 9.82 33.656 22.609 1 94.56 294 LYS A C 1
ATOM 2308 O O . LYS A 1 294 ? 8.656 34.031 22.469 1 94.56 294 LYS A O 1
ATOM 2313 N N . PRO A 1 295 ? 10.359 32.531 22.172 1 94.31 295 PRO A N 1
ATOM 2314 C CA . PRO A 1 295 ? 9.461 31.688 21.375 1 94.31 295 PRO A CA 1
ATOM 2315 C C . PRO A 1 295 ? 8.438 30.953 22.234 1 94.31 295 PRO A C 1
ATOM 2317 O O . PRO A 1 295 ? 7.422 30.484 21.734 1 94.31 295 PRO A O 1
ATOM 2320 N N . GLU A 1 296 ? 8.688 30.781 23.516 1 93.75 296 GLU A N 1
ATOM 2321 C CA . GLU A 1 296 ? 7.727 30.156 24.422 1 93.75 296 GLU A CA 1
ATOM 2322 C C . GLU A 1 296 ? 6.625 31.141 24.812 1 93.75 296 GLU A C 1
ATOM 2324 O O . GLU A 1 296 ? 6.867 32.094 25.562 1 93.75 296 GLU A O 1
ATOM 2329 N N . VAL A 1 297 ? 5.477 30.875 24.234 1 93.06 297 VAL A N 1
ATOM 2330 C CA . VAL A 1 297 ? 4.395 31.812 24.469 1 93.06 297 VAL A CA 1
ATOM 2331 C C . VAL A 1 297 ? 3.113 31.062 24.828 1 93.06 297 VAL A C 1
ATOM 2333 O O . VAL A 1 297 ? 3.018 29.859 24.625 1 93.06 297 VAL A O 1
ATOM 2336 N N . GLY A 1 298 ? 2.17 31.734 25.422 1 93.38 298 GLY A N 1
ATOM 2337 C CA . GLY A 1 298 ? 0.81 31.297 25.703 1 93.38 298 GLY A CA 1
ATOM 2338 C C . GLY A 1 298 ? -0.224 32.375 25.453 1 93.38 298 GLY A C 1
ATOM 2339 O O . GLY A 1 298 ? 0.111 33.562 25.422 1 93.38 298 GLY A O 1
ATOM 2340 N N . ALA A 1 299 ? -1.382 31.922 25.281 1 94.88 299 ALA A N 1
ATOM 2341 C CA . ALA A 1 299 ? -2.463 32.875 25.109 1 94.88 299 ALA A CA 1
ATOM 2342 C C . ALA A 1 299 ? -2.771 33.594 26.438 1 94.88 299 ALA A C 1
ATOM 2344 O O . ALA A 1 299 ? -2.961 32.938 27.453 1 94.88 299 ALA A O 1
ATOM 2345 N N . THR A 1 300 ? -2.869 34.906 26.391 1 95 300 THR A N 1
ATOM 2346 C CA . THR A 1 300 ? -3.186 35.688 27.562 1 95 300 THR A CA 1
ATOM 2347 C C . THR A 1 300 ? -4.664 36.062 27.594 1 95 300 THR A C 1
ATOM 2349 O O . THR A 1 300 ? -5.359 35.906 26.578 1 95 300 THR A O 1
ATOM 2352 N N . GLU A 1 301 ? -5.074 36.562 28.734 1 95.44 301 GLU A N 1
ATOM 2353 C CA . GLU A 1 301 ? -6.449 37.031 28.828 1 95.44 301 GLU A CA 1
ATOM 2354 C C . GLU A 1 301 ? -6.703 38.188 27.859 1 95.44 301 GLU A C 1
ATOM 2356 O O . GLU A 1 301 ? -7.812 38.344 27.328 1 95.44 301 GLU A O 1
ATOM 2361 N N . ASP A 1 302 ? -5.715 39 27.75 1 94.38 302 ASP A N 1
ATOM 2362 C CA . ASP A 1 302 ? -5.832 40.125 26.828 1 94.38 302 ASP A CA 1
ATOM 2363 C C . ASP A 1 302 ? -5.977 39.625 25.391 1 94.38 302 ASP A C 1
ATOM 2365 O O . ASP A 1 302 ? -6.738 40.188 24.609 1 94.38 302 ASP A O 1
ATOM 2369 N N . ASP A 1 303 ? -5.195 38.594 25.078 1 94.25 303 ASP A N 1
ATOM 2370 C CA . ASP A 1 303 ? -5.312 38 23.75 1 94.25 303 ASP A CA 1
ATOM 2371 C C . ASP A 1 303 ? -6.734 37.5 23.484 1 94.25 303 ASP A C 1
ATOM 2373 O O . ASP A 1 303 ? -7.312 37.781 22.438 1 94.25 303 ASP A O 1
ATOM 2377 N N . ILE A 1 304 ? -7.262 36.812 24.422 1 96.25 304 ILE A N 1
ATOM 2378 C CA . ILE A 1 304 ? -8.578 36.188 24.312 1 96.25 304 ILE A CA 1
ATOM 2379 C C . ILE A 1 304 ? -9.648 37.25 24.188 1 96.25 304 ILE A C 1
ATOM 2381 O O . ILE A 1 304 ? -10.516 37.188 23.328 1 96.25 304 ILE A O 1
ATOM 2385 N N . ARG A 1 305 ? -9.555 38.219 25.047 1 95.12 305 ARG A N 1
ATOM 2386 C CA . ARG A 1 305 ? -10.508 39.344 25.016 1 95.12 305 ARG A CA 1
ATOM 2387 C C . ARG A 1 305 ? -10.469 40.062 23.672 1 95.12 305 ARG A C 1
ATOM 2389 O O . ARG A 1 305 ? -11.516 40.406 23.125 1 95.12 305 ARG A O 1
ATOM 2396 N N . PHE A 1 306 ? -9.312 40.312 23.25 1 93.31 306 PHE A N 1
ATOM 2397 C CA . PHE A 1 306 ? -9.148 41 21.969 1 93.31 306 PHE A CA 1
ATOM 2398 C C . PHE A 1 306 ? -9.891 40.25 20.859 1 93.31 306 PHE A C 1
ATOM 2400 O O . PHE A 1 306 ? -10.633 40.875 20.078 1 93.31 306 PHE A O 1
ATOM 2407 N N . VAL A 1 307 ? -9.68 38.906 20.766 1 94.88 307 VAL A N 1
ATOM 2408 C CA . VAL A 1 307 ? -10.281 38.094 19.703 1 94.88 307 VAL A CA 1
ATOM 2409 C C . VAL A 1 307 ? -11.797 38.062 19.875 1 94.88 307 VAL A C 1
ATOM 2411 O O . VAL A 1 307 ? -12.547 38.25 18.906 1 94.88 307 VAL A O 1
ATOM 2414 N N . LEU A 1 308 ? -12.242 37.875 21.078 1 96 308 LEU A N 1
ATOM 2415 C CA . LEU A 1 308 ? -13.68 37.781 21.344 1 96 308 LEU A CA 1
ATOM 2416 C C . LEU A 1 308 ? -14.367 39.125 21.062 1 96 308 LEU A C 1
ATOM 2418 O O . LEU A 1 308 ? -15.438 39.156 20.453 1 96 308 LEU A O 1
ATOM 2422 N N . ASP A 1 309 ? -13.742 40.219 21.484 1 94.06 309 ASP A N 1
ATOM 2423 C CA . ASP A 1 309 ? -14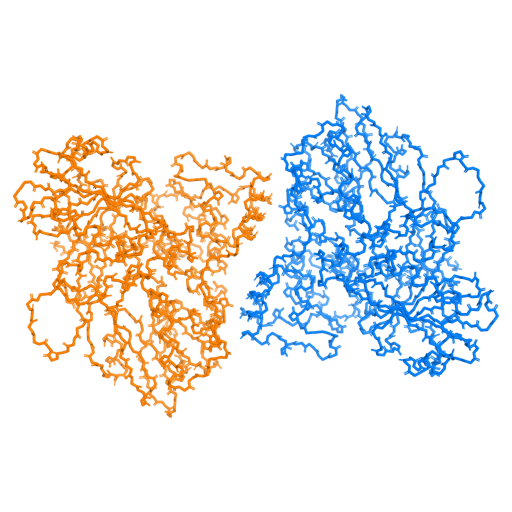.328 41.531 21.25 1 94.06 309 ASP A CA 1
ATOM 2424 C C . ASP A 1 309 ? -14.453 41.812 19.766 1 94.06 309 ASP A C 1
ATOM 2426 O O . ASP A 1 309 ? -15.477 42.344 19.312 1 94.06 309 ASP A O 1
ATOM 2430 N N . ASN A 1 310 ? -13.461 41.562 19.078 1 92.12 310 ASN A N 1
ATOM 2431 C CA . ASN A 1 310 ? -13.453 41.844 17.656 1 92.12 310 ASN A CA 1
ATOM 2432 C C . ASN A 1 310 ? -14.516 41.062 16.922 1 92.12 310 ASN A C 1
ATOM 2434 O O . ASN A 1 310 ? -15.219 41.594 16.062 1 92.12 310 ASN A O 1
ATOM 2438 N N . ILE A 1 311 ? -14.68 39.781 17.234 1 92.94 311 ILE A N 1
ATOM 2439 C CA . ILE A 1 311 ? -15.594 38.938 16.469 1 92.94 311 ILE A CA 1
ATOM 2440 C C . ILE A 1 311 ? -17.031 39.25 16.859 1 92.94 311 ILE A C 1
ATOM 2442 O O . ILE A 1 311 ? -17.938 39.219 16.016 1 92.94 311 ILE A O 1
ATOM 2446 N N . ASN A 1 312 ? -17.25 39.531 18.125 1 94.88 312 ASN A N 1
ATOM 2447 C CA . ASN A 1 312 ? -18.594 39.844 18.594 1 94.88 312 ASN A CA 1
ATOM 2448 C C . ASN A 1 312 ? -19.094 41.156 17.984 1 94.88 312 ASN A C 1
ATOM 2450 O O . ASN A 1 312 ? -20.312 41.344 17.844 1 94.88 312 ASN A O 1
ATOM 2454 N N . THR A 1 313 ? -18.219 42.031 17.594 1 91.69 313 THR A N 1
ATOM 2455 C CA . THR A 1 313 ? -18.594 43.312 17 1 91.69 313 THR A CA 1
ATOM 2456 C C . THR A 1 313 ? -18.906 43.125 15.516 1 91.69 313 THR A C 1
ATOM 2458 O O . THR A 1 313 ? -19.688 43.906 14.938 1 91.69 313 THR A O 1
ATOM 2461 N N . ARG A 1 314 ? -18.422 42.125 14.93 1 92.81 314 ARG A N 1
ATOM 2462 C CA . ARG A 1 314 ? -18.484 42 13.477 1 92.81 314 ARG A CA 1
ATOM 2463 C C . ARG A 1 314 ? -19.578 41.031 13.062 1 92.81 314 ARG A C 1
ATOM 2465 O O . ARG A 1 314 ? -20.016 41.031 11.906 1 92.81 314 ARG A O 1
ATOM 2472 N N . LEU A 1 315 ? -20 40.156 13.938 1 94.94 315 LEU A N 1
ATOM 2473 C CA . LEU A 1 315 ? -20.984 39.156 13.625 1 94.94 315 LEU A CA 1
ATOM 2474 C C . LEU A 1 315 ? -22.312 39.438 14.336 1 94.94 315 LEU A C 1
ATOM 2476 O O . LEU A 1 315 ? -22.312 40 15.43 1 94.94 315 LEU A O 1
ATOM 2480 N N . ALA A 1 316 ? -23.344 39.062 13.617 1 95.06 316 ALA A N 1
ATOM 2481 C CA . ALA A 1 316 ? -24.688 39.125 14.203 1 95.06 316 ALA A CA 1
ATOM 2482 C C . ALA A 1 316 ? -25.047 37.812 14.898 1 95.06 316 ALA A C 1
ATOM 2484 O O . ALA A 1 316 ? -25.812 37.031 14.367 1 95.06 316 ALA A O 1
ATOM 2485 N N . LEU A 1 317 ? -24.562 37.688 16.094 1 94.88 317 LEU A N 1
ATOM 2486 C CA . LEU A 1 317 ? -24.797 36.469 16.875 1 94.88 317 LEU A CA 1
ATOM 2487 C C . LEU A 1 317 ? -25.969 36.656 17.828 1 94.88 317 LEU A C 1
ATOM 2489 O O . LEU A 1 317 ? -26.188 37.75 18.359 1 94.88 317 LEU A O 1
ATOM 2493 N N . ASP A 1 318 ? -26.672 35.531 18.062 1 92.19 318 ASP A N 1
ATOM 2494 C CA . ASP A 1 318 ? -27.75 35.594 19.047 1 92.19 318 ASP A CA 1
ATOM 2495 C C . ASP A 1 318 ? -27.203 35.906 20.438 1 92.19 318 ASP A C 1
ATOM 2497 O O . ASP A 1 318 ? -27.797 36.688 21.188 1 92.19 318 ASP A O 1
ATOM 2501 N N . LYS A 1 319 ? -26.188 35.156 20.734 1 94.69 319 LYS A N 1
ATOM 2502 C CA . LYS A 1 319 ? -25.438 35.375 21.969 1 94.69 319 LYS A CA 1
ATOM 2503 C C . LYS A 1 319 ? -23.953 35.594 21.703 1 94.69 319 LYS A C 1
ATOM 2505 O O . LYS A 1 319 ? -23.328 34.781 21 1 94.69 319 LYS A O 1
ATOM 2510 N N . PRO A 1 320 ? -23.484 36.656 22.328 1 96.12 320 PRO A N 1
ATOM 2511 C CA . PRO A 1 320 ? -22.062 36.875 22.109 1 96.12 320 PRO A CA 1
ATOM 2512 C C . PRO A 1 320 ? -21.219 35.688 22.609 1 96.12 320 PRO A C 1
ATOM 2514 O O . PRO A 1 320 ? -21.547 35.094 23.609 1 96.12 320 PRO A O 1
ATOM 2517 N N . LEU A 1 321 ? -20.125 35.5 21.906 1 97.56 321 LEU A N 1
ATOM 2518 C CA . LEU A 1 321 ? -19.203 34.438 22.328 1 97.56 321 LEU A CA 1
ATOM 2519 C C . LEU A 1 321 ? -18.469 34.875 23.609 1 97.56 321 LEU A C 1
ATOM 2521 O O . LEU A 1 321 ? -18.109 36.031 23.766 1 97.56 321 LEU A O 1
ATOM 2525 N N . GLY A 1 322 ? -18.297 33.938 24.5 1 97.12 322 GLY A N 1
ATOM 2526 C CA . GLY A 1 322 ? -17.5 34.156 25.703 1 97.12 322 GLY A CA 1
ATOM 2527 C C . GLY A 1 322 ? -16.422 33.094 25.891 1 97.12 322 GLY A C 1
ATOM 2528 O O . GLY A 1 322 ? -16.234 32.25 25.016 1 97.12 322 GLY A O 1
ATOM 2529 N N . LYS A 1 323 ? -15.719 33.219 27 1 96.12 323 LYS A N 1
ATOM 2530 C CA . LYS A 1 323 ? -14.633 32.312 27.312 1 96.12 323 LYS A CA 1
ATOM 2531 C C . LYS A 1 323 ? -15.133 30.875 27.406 1 96.12 323 LYS A C 1
ATOM 2533 O O . LYS A 1 323 ? -14.414 29.922 27.078 1 96.12 323 LYS A O 1
ATOM 2538 N N . GLN A 1 324 ? -16.297 30.719 27.812 1 94.81 324 GLN A N 1
ATOM 2539 C CA . GLN A 1 324 ? -16.891 29.406 28.016 1 94.81 324 GLN A CA 1
ATOM 2540 C C . GLN A 1 324 ? -17.125 28.703 26.672 1 94.81 324 GLN A C 1
ATOM 2542 O O . GLN A 1 324 ? -17.328 27.484 26.641 1 94.81 324 GLN A O 1
ATOM 2547 N N . ASP A 1 325 ? -17.172 29.453 25.625 1 96.81 325 ASP A N 1
ATOM 2548 C CA . ASP A 1 325 ? -17.438 28.891 24.312 1 96.81 325 ASP A CA 1
ATOM 2549 C C . ASP A 1 325 ? -16.156 28.406 23.641 1 96.81 325 ASP A C 1
ATOM 2551 O O . ASP A 1 325 ? -16.188 27.766 22.594 1 96.81 325 ASP A O 1
ATOM 2555 N N . ILE A 1 326 ? -14.992 28.734 24.281 1 97.25 326 ILE A N 1
ATOM 2556 C CA . ILE A 1 326 ? -13.703 28.344 23.703 1 97.25 326 ILE A CA 1
ATOM 2557 C C . ILE A 1 326 ? -13.461 26.859 23.953 1 97.25 326 ILE A C 1
ATOM 2559 O O . ILE A 1 326 ? -13.414 26.406 25.094 1 97.25 326 ILE A O 1
ATOM 2563 N N . ILE A 1 327 ? -13.289 26.172 22.891 1 96.44 327 ILE A N 1
ATOM 2564 C CA . ILE A 1 327 ? -13.039 24.734 22.938 1 96.44 327 ILE A CA 1
ATOM 2565 C C . ILE A 1 327 ? -11.539 24.469 23.062 1 96.44 327 ILE A C 1
ATOM 2567 O O . ILE A 1 327 ? -11.117 23.609 23.844 1 96.44 327 ILE A O 1
ATOM 2571 N N . ALA A 1 328 ? -10.773 25.172 22.266 1 95.44 328 ALA A N 1
ATOM 2572 C CA . ALA A 1 328 ? -9.32 25.047 22.234 1 95.44 328 ALA A CA 1
ATOM 2573 C C . ALA A 1 328 ? -8.672 26.344 21.766 1 95.44 328 ALA A C 1
ATOM 2575 O O . ALA A 1 328 ? -9.352 27.234 21.234 1 95.44 328 ALA A O 1
ATOM 2576 N N . THR A 1 329 ? -7.418 26.469 22.016 1 95.44 329 THR A N 1
ATOM 2577 C CA . THR A 1 329 ? -6.648 27.641 21.609 1 95.44 329 THR A CA 1
ATOM 2578 C C . THR A 1 329 ? -5.387 27.234 20.844 1 95.44 329 THR A C 1
ATOM 2580 O O . THR A 1 329 ? -4.723 26.266 21.219 1 95.44 329 THR A O 1
ATOM 2583 N N . ARG A 1 330 ? -5.113 27.844 19.766 1 95.5 330 ARG A N 1
ATOM 2584 C CA . ARG A 1 330 ? -3.818 27.781 19.094 1 95.5 330 ARG A CA 1
ATOM 2585 C C . ARG A 1 330 ? -2.955 28.984 19.469 1 95.5 330 ARG A C 1
ATOM 2587 O O . ARG A 1 330 ? -3.434 30.125 19.484 1 95.5 330 ARG A O 1
ATOM 2594 N N . CYS A 1 331 ? -1.768 28.734 19.828 1 95.88 331 CYS A N 1
ATOM 2595 C CA . CYS A 1 331 ? -0.841 29.797 20.188 1 95.88 331 CYS A CA 1
ATOM 2596 C C . CYS A 1 331 ? 0.581 29.453 19.766 1 95.88 331 CYS A C 1
ATOM 2598 O O . CYS A 1 331 ? 1.132 28.438 20.188 1 95.88 331 CYS A O 1
ATOM 2600 N N . GLY A 1 332 ? 1.137 30.234 18.922 1 94.5 332 GLY A N 1
ATOM 2601 C CA . GLY A 1 332 ? 2.5 30.031 18.453 1 94.5 332 GLY A CA 1
ATOM 2602 C C . GLY A 1 332 ? 3.168 31.328 18 1 94.5 332 GLY A C 1
ATOM 2603 O O . GLY A 1 332 ? 2.559 32.406 18.031 1 94.5 332 GLY A O 1
ATOM 2604 N N . VAL A 1 333 ? 4.426 31.188 17.641 1 94.69 333 VAL A N 1
ATOM 2605 C CA . VAL A 1 333 ? 5.16 32.375 17.188 1 94.69 333 VAL A CA 1
ATOM 2606 C C . VAL A 1 333 ? 5.52 32.188 15.703 1 94.69 333 VAL A C 1
ATOM 2608 O O . VAL A 1 333 ? 5.828 31.094 15.258 1 94.69 333 VAL A O 1
ATOM 2611 N N . ARG A 1 334 ? 5.449 33.312 15 1 92.31 334 ARG A N 1
ATOM 2612 C CA . ARG A 1 334 ? 6.039 33.406 13.672 1 92.31 334 ARG A CA 1
ATOM 2613 C C . ARG A 1 334 ? 7.48 33.906 13.75 1 92.31 334 ARG A C 1
ATOM 2615 O O . ARG A 1 334 ? 7.742 35 14.227 1 92.31 334 ARG A O 1
ATOM 2622 N N . PRO A 1 335 ? 8.383 33 13.383 1 93.06 335 PRO A N 1
ATOM 2623 C CA . PRO A 1 335 ? 9.758 33.5 13.312 1 93.06 335 PRO A CA 1
ATOM 2624 C C . PRO A 1 335 ? 10.031 34.344 12.062 1 93.06 335 PRO A C 1
ATOM 2626 O O . PRO A 1 335 ? 10.023 33.812 10.945 1 93.06 335 PRO A O 1
ATOM 2629 N N . LEU A 1 336 ? 10.289 35.625 12.211 1 90.62 336 LEU A N 1
ATOM 2630 C CA . LEU A 1 336 ? 10.531 36.531 11.094 1 90.62 336 LEU A CA 1
ATOM 2631 C C . LEU A 1 336 ? 12.023 36.75 10.891 1 90.62 336 LEU A C 1
ATOM 2633 O O . LEU A 1 336 ? 12.742 37.094 11.836 1 90.62 336 LEU A O 1
ATOM 2637 N N . ALA A 1 337 ? 12.461 36.562 9.734 1 90.38 337 ALA A N 1
ATOM 2638 C CA . ALA A 1 337 ? 13.875 36.719 9.414 1 90.38 337 ALA A CA 1
ATOM 2639 C C . ALA A 1 337 ? 14.227 38.188 9.234 1 90.38 337 ALA A C 1
ATOM 2641 O O . ALA A 1 337 ? 13.586 38.906 8.461 1 90.38 337 ALA A O 1
ATOM 2642 N N . VAL A 1 338 ? 15.234 38.625 9.969 1 88.12 338 VAL A N 1
ATOM 2643 C CA . VAL A 1 338 ? 15.688 40 9.844 1 88.12 338 VAL A CA 1
ATOM 2644 C C . VAL A 1 338 ? 17.203 40.031 9.672 1 88.12 338 VAL A C 1
ATOM 2646 O O . VAL A 1 338 ? 17.906 39.156 10.18 1 88.12 338 VAL A O 1
ATOM 2649 N N . LYS A 1 339 ? 17.766 41 8.883 1 83.25 339 LYS A N 1
ATOM 2650 C CA . LYS A 1 339 ? 19.203 41.25 8.812 1 83.25 339 LYS A CA 1
ATOM 2651 C C . LYS A 1 339 ? 19.641 42.281 9.852 1 83.25 339 LYS A C 1
ATOM 2653 O O . LYS A 1 339 ? 18.891 43.188 10.164 1 83.25 339 LYS A O 1
ATOM 2658 N N . PRO A 1 340 ? 20.859 41.969 10.68 1 64.75 340 PRO A N 1
ATOM 2659 C CA . PRO A 1 340 ? 21.297 42.906 11.719 1 64.75 340 PRO A CA 1
ATOM 2660 C C . PRO A 1 340 ? 21.344 44.344 11.242 1 64.75 340 PRO A C 1
ATOM 2662 O O . PRO A 1 340 ? 21.031 45.281 12.008 1 64.75 340 PRO A O 1
ATOM 2665 N N . SER A 1 341 ? 22.328 44.688 10.195 1 55.44 341 SER A N 1
ATOM 2666 C CA . SER A 1 341 ? 22.594 46.094 9.914 1 55.44 341 SER A CA 1
ATOM 2667 C C . SER A 1 341 ? 21.312 46.844 9.57 1 55.44 341 SER A C 1
ATOM 2669 O O . SER A 1 341 ? 21.344 48.062 9.391 1 55.44 341 SER A O 1
ATOM 2671 N N . GLY A 1 342 ? 20.422 46.281 9.109 1 46.25 342 GLY A N 1
ATOM 2672 C CA . GLY A 1 342 ? 19.344 47.156 8.656 1 46.25 342 GLY A CA 1
ATOM 2673 C C . GLY A 1 342 ? 18.469 47.656 9.781 1 46.25 342 GLY A C 1
ATOM 2674 O O . GLY A 1 342 ? 17.984 46.875 10.594 1 46.25 342 GLY A O 1
ATOM 2675 N N . GLY A 1 343 ? 18.719 48.844 10.25 1 39.31 343 GLY A N 1
ATOM 2676 C CA . GLY A 1 343 ? 18.297 49.75 11.305 1 39.31 343 GLY A CA 1
ATOM 2677 C C . GLY A 1 343 ? 16.859 49.531 11.742 1 39.31 343 GLY A C 1
ATOM 2678 O O . GLY A 1 343 ? 16.578 49.406 12.938 1 39.31 343 GLY A O 1
ATOM 2679 N N . ASP A 1 344 ? 15.859 50.188 10.969 1 39.69 344 ASP A N 1
ATOM 2680 C CA . ASP A 1 344 ? 14.727 50.906 11.547 1 39.69 344 ASP A CA 1
ATOM 2681 C C . ASP A 1 344 ? 13.672 49.938 12.07 1 39.69 344 ASP A C 1
ATOM 2683 O O . ASP A 1 344 ? 13.25 49.031 11.359 1 39.69 344 ASP A O 1
ATOM 2687 N N . ASP A 1 345 ? 13.57 49.688 13.375 1 43.06 345 ASP A N 1
ATOM 2688 C CA . ASP A 1 345 ? 12.5 49.188 14.25 1 43.06 345 ASP A CA 1
ATOM 2689 C C . ASP A 1 345 ? 11.141 49.312 13.57 1 43.06 345 ASP A C 1
ATOM 2691 O O . ASP A 1 345 ? 10.117 48.938 14.156 1 43.06 345 ASP A O 1
ATOM 2695 N N . ARG A 1 346 ? 10.969 50.156 12.758 1 48.06 346 ARG A N 1
ATOM 2696 C CA . ARG A 1 346 ? 9.688 50.781 12.492 1 48.06 346 ARG A CA 1
ATOM 2697 C C . ARG A 1 346 ? 8.68 49.781 11.953 1 48.06 346 ARG A C 1
ATOM 2699 O O . ARG A 1 346 ? 7.473 49.906 12.195 1 48.06 346 ARG A O 1
ATOM 2706 N N . ASP A 1 347 ? 8.898 48.906 10.82 1 49.41 347 ASP A N 1
ATOM 2707 C CA . ASP A 1 347 ? 7.625 48.344 10.391 1 49.41 347 ASP A CA 1
ATOM 2708 C C . ASP A 1 347 ? 7.602 46.812 10.594 1 49.41 347 ASP A C 1
ATOM 2710 O O . ASP A 1 347 ? 7.809 46.062 9.648 1 49.41 347 ASP A O 1
ATOM 2714 N N . PHE A 1 348 ? 7.73 46.438 11.82 1 48.44 348 PHE A N 1
ATOM 2715 C CA . PHE A 1 348 ? 7.602 45.062 12.289 1 48.44 348 PHE A CA 1
ATOM 2716 C C . PHE A 1 348 ? 6.547 44.312 11.484 1 48.44 348 PHE A C 1
ATOM 2718 O O . PHE A 1 348 ? 6.742 43.156 11.133 1 48.44 348 PHE A O 1
ATOM 2725 N N . LEU A 1 349 ? 5.504 44.969 11.211 1 46.97 349 LEU A N 1
ATOM 2726 C CA . LEU A 1 349 ? 4.383 44.312 10.539 1 46.97 349 LEU A CA 1
ATOM 2727 C C . LEU A 1 349 ? 4.707 44.062 9.078 1 46.97 349 LEU A C 1
ATOM 2729 O O . LEU A 1 349 ? 4.074 43.188 8.445 1 46.97 349 LEU A O 1
ATOM 2733 N N . ASN A 1 350 ? 5.863 44.781 8.68 1 52.28 350 ASN A N 1
ATOM 2734 C CA . ASN A 1 350 ? 6.172 44.688 7.258 1 52.28 350 ASN A CA 1
ATOM 2735 C C . ASN A 1 350 ? 7.41 43.812 7.016 1 52.28 350 ASN A C 1
ATOM 2737 O O . ASN A 1 350 ? 7.969 43.812 5.918 1 52.28 350 ASN A O 1
ATOM 2741 N N . LEU A 1 351 ? 7.793 43.281 8.086 1 52.22 351 LEU A N 1
ATOM 2742 C CA . LEU A 1 351 ? 8.984 42.438 7.898 1 52.22 351 LEU A CA 1
ATOM 2743 C C . LEU A 1 351 ? 8.688 41.25 6.988 1 52.22 351 LEU A C 1
ATOM 2745 O O . LEU A 1 351 ? 7.582 40.719 7.02 1 52.22 351 LEU A O 1
ATOM 2749 N N . SER A 1 352 ? 9.742 41.062 6.191 1 58.03 352 SER A N 1
ATOM 2750 C CA . SER A 1 352 ? 9.617 40.031 5.164 1 58.03 352 SER A CA 1
ATOM 2751 C C . SER A 1 352 ? 9.297 38.656 5.781 1 58.03 352 SER A C 1
ATOM 2753 O O . SER A 1 352 ? 9.891 38.281 6.789 1 58.03 352 SER A O 1
ATOM 2755 N N . ARG A 1 353 ? 8.172 38.125 5.301 1 61.31 353 ARG A N 1
ATOM 2756 C CA . ARG A 1 353 ? 7.766 36.781 5.695 1 61.31 353 ARG A CA 1
ATOM 2757 C C . ARG A 1 353 ? 8.297 35.75 4.719 1 61.31 353 ARG A C 1
ATOM 2759 O O . ARG A 1 353 ? 7.855 34.594 4.727 1 61.31 353 ARG A O 1
ATOM 2766 N N . LYS A 1 354 ? 9.352 36.25 3.977 1 74.19 354 LYS A N 1
ATOM 2767 C CA . LYS A 1 354 ? 10.062 35.312 3.104 1 74.19 354 LYS A CA 1
ATOM 2768 C C . LYS A 1 354 ? 11.07 34.5 3.893 1 74.19 354 LYS A C 1
ATOM 2770 O O . LYS A 1 354 ? 11.531 34.906 4.957 1 74.19 354 LYS A O 1
ATOM 2775 N N . HIS A 1 355 ? 11.266 33.344 3.418 1 86.94 355 HIS A N 1
ATOM 2776 C CA . HIS A 1 355 ? 12.328 32.562 4.051 1 86.94 355 HIS A CA 1
ATOM 2777 C C . HIS A 1 355 ? 13.703 33.031 3.572 1 86.94 355 HIS A C 1
ATOM 2779 O O . HIS A 1 355 ? 13.82 33.656 2.523 1 86.94 355 HIS A O 1
ATOM 2785 N N . ALA A 1 356 ? 14.672 32.812 4.367 1 91.75 356 ALA A N 1
ATOM 2786 C CA . ALA A 1 356 ? 16.078 33.031 4.027 1 91.75 356 ALA A CA 1
ATOM 2787 C C . ALA A 1 356 ? 16.938 31.844 4.422 1 91.75 356 ALA A C 1
ATOM 2789 O O . ALA A 1 356 ? 16.719 31.234 5.461 1 91.75 356 ALA A O 1
ATOM 2790 N N . ILE A 1 357 ? 17.859 31.562 3.57 1 95.31 357 ILE A N 1
ATOM 2791 C CA . ILE A 1 357 ? 18.797 30.484 3.865 1 95.31 357 ILE A CA 1
ATOM 2792 C C . ILE A 1 357 ? 20.219 31.031 3.924 1 95.31 357 ILE A C 1
ATOM 2794 O O . ILE A 1 357 ? 20.734 31.547 2.924 1 95.31 357 ILE A O 1
ATOM 2798 N N . ASP A 1 358 ? 20.797 31.031 5.105 1 96.38 358 ASP A N 1
ATOM 2799 C CA . ASP A 1 358 ? 22.203 31.391 5.262 1 96.38 358 ASP A CA 1
ATOM 2800 C C . ASP A 1 358 ? 23.109 30.156 5.113 1 96.38 358 ASP A C 1
ATOM 2802 O O . ASP A 1 358 ? 22.844 29.109 5.715 1 96.38 358 ASP A O 1
ATOM 2806 N N . ILE A 1 359 ? 24.141 30.297 4.336 1 97.06 359 ILE A N 1
ATOM 2807 C CA . ILE A 1 359 ? 25.016 29.188 4.043 1 97.06 359 ILE A CA 1
ATOM 2808 C C . ILE A 1 359 ? 26.438 29.516 4.48 1 97.06 359 ILE A C 1
ATOM 2810 O O . ILE A 1 359 ? 26.906 30.641 4.27 1 97.06 359 ILE A O 1
ATOM 2814 N N . ASP A 1 360 ? 27.078 28.672 5.18 1 96.94 360 ASP A N 1
ATOM 2815 C CA . ASP A 1 360 ? 28.516 28.688 5.426 1 96.94 360 ASP A CA 1
ATOM 2816 C C . ASP A 1 360 ? 29.234 27.578 4.641 1 96.94 360 ASP A C 1
ATOM 2818 O O . ASP A 1 360 ? 29.359 26.453 5.125 1 96.94 360 ASP A O 1
ATOM 2822 N N . PRO A 1 361 ? 29.719 27.922 3.52 1 95.69 361 PRO A N 1
ATOM 2823 C CA . PRO A 1 361 ? 30.297 26.906 2.643 1 95.69 361 PRO A CA 1
ATOM 2824 C C . PRO A 1 361 ? 31.516 26.219 3.248 1 95.69 361 PRO A C 1
ATOM 2826 O O . PRO A 1 361 ? 31.734 25.031 3.018 1 95.69 361 PRO A O 1
ATOM 2829 N N . GLU A 1 362 ? 32.312 26.922 3.982 1 94.31 362 GLU A N 1
ATOM 2830 C CA . GLU A 1 362 ? 33.562 26.359 4.555 1 94.31 362 GLU A CA 1
ATOM 2831 C C . GLU A 1 362 ? 33.25 25.312 5.609 1 94.31 362 GLU A C 1
ATOM 2833 O O . GLU A 1 362 ? 33.938 24.297 5.703 1 94.31 362 GLU A O 1
ATOM 2838 N N . MET A 1 363 ? 32.188 25.516 6.281 1 95.38 363 MET A N 1
ATOM 2839 C CA . MET A 1 363 ? 31.875 24.609 7.379 1 95.38 363 MET A CA 1
ATOM 2840 C C . MET A 1 363 ? 30.844 23.562 6.945 1 95.38 363 MET A C 1
ATOM 2842 O O . MET A 1 363 ? 30.625 22.578 7.645 1 95.38 363 MET A O 1
ATOM 2846 N N . GLY A 1 364 ? 30.219 23.719 5.797 1 97.56 364 GLY A N 1
ATOM 2847 C CA . GLY A 1 364 ? 29.141 22.828 5.406 1 97.56 364 GLY A CA 1
ATOM 2848 C C . GLY A 1 364 ? 27.906 22.984 6.281 1 97.56 364 GLY A C 1
ATOM 2849 O O . GLY A 1 364 ? 27.375 21.984 6.789 1 97.56 364 GLY A O 1
ATOM 2850 N N . HIS A 1 365 ? 27.531 24.25 6.484 1 98 365 HIS A N 1
ATOM 2851 C CA . HIS A 1 365 ? 26.422 24.562 7.387 1 98 365 HIS A CA 1
ATOM 2852 C C . HIS A 1 365 ? 25.375 25.406 6.688 1 98 365 HIS A C 1
ATOM 2854 O O . HIS A 1 365 ? 25.703 26.312 5.914 1 98 365 HIS A O 1
ATOM 2860 N N . LEU A 1 366 ? 24.094 25.047 6.922 1 97.81 366 LEU A N 1
ATOM 2861 C CA . LEU A 1 366 ? 22.953 25.812 6.434 1 97.81 366 LEU A CA 1
ATOM 2862 C C . LEU A 1 366 ? 21.969 26.125 7.562 1 97.81 366 LEU A C 1
ATOM 2864 O O . LEU A 1 366 ? 21.688 25.25 8.391 1 97.81 366 LEU A O 1
ATOM 2868 N N . SER A 1 367 ? 21.5 27.391 7.625 1 97.94 367 SER A N 1
ATOM 2869 C CA . SER A 1 367 ? 20.422 27.781 8.531 1 97.94 367 SER A CA 1
ATOM 2870 C C . SER A 1 367 ? 19.219 28.328 7.766 1 97.94 367 SER A C 1
ATOM 2872 O O . SER A 1 367 ? 19.375 29.172 6.883 1 97.94 367 SER A O 1
ATOM 2874 N N . ILE A 1 368 ? 18.078 27.844 8.078 1 97.38 368 ILE A N 1
ATOM 2875 C CA . ILE A 1 368 ? 16.859 28.297 7.414 1 97.38 368 ILE A CA 1
ATOM 2876 C C . ILE A 1 368 ? 16.078 29.234 8.336 1 97.38 368 ILE A C 1
ATOM 2878 O O . ILE A 1 368 ? 15.742 28.859 9.461 1 97.38 368 ILE A O 1
ATOM 2882 N N . PHE A 1 369 ? 15.781 30.422 7.883 1 95.25 369 PHE A N 1
ATOM 2883 C CA . PHE A 1 369 ? 15.062 31.438 8.641 1 95.25 369 PHE A CA 1
ATOM 2884 C C . PHE A 1 369 ? 13.695 31.703 8.031 1 95.25 369 PHE A C 1
ATOM 2886 O O . PHE A 1 369 ? 13.562 31.781 6.809 1 95.25 369 PHE A O 1
ATOM 2893 N N . GLY A 1 370 ? 12.719 31.844 8.977 1 92 370 GLY A N 1
ATOM 2894 C CA . GLY A 1 370 ? 11.367 32.156 8.531 1 92 370 GLY A CA 1
ATOM 2895 C C . GLY A 1 370 ? 10.75 31.031 7.719 1 92 370 GLY A C 1
ATOM 2896 O O . GLY A 1 370 ? 10.945 29.844 8.023 1 92 370 GLY A O 1
ATOM 2897 N N . GLY A 1 371 ? 9.93 31.422 6.809 1 86.25 371 GLY A N 1
ATOM 2898 C CA . GLY A 1 371 ? 9.312 30.484 5.887 1 86.25 371 GLY A CA 1
ATOM 2899 C C . GLY A 1 371 ? 7.824 30.297 6.141 1 86.25 371 GLY A C 1
ATOM 2900 O O . GLY A 1 371 ? 7.355 30.469 7.266 1 86.25 371 GLY A O 1
ATOM 2901 N N . LYS A 1 372 ? 7.113 30.031 5.035 1 87.81 372 LYS A N 1
ATOM 2902 C CA . LYS A 1 372 ? 5.684 29.734 5.047 1 87.81 372 LYS A CA 1
ATOM 2903 C C . LYS A 1 372 ? 5.426 28.297 4.59 1 87.81 372 LYS A C 1
ATOM 2905 O O . LYS A 1 372 ? 6.121 27.781 3.713 1 87.81 372 LYS A O 1
ATOM 2910 N N . LEU A 1 373 ? 4.438 27.75 5.234 1 93.19 373 LEU A N 1
ATOM 2911 C CA . LEU A 1 373 ? 4.02 26.406 4.82 1 93.19 373 LEU A CA 1
ATOM 2912 C C . LEU A 1 373 ? 3.68 26.391 3.334 1 93.19 373 LEU A C 1
ATOM 2914 O O . LEU A 1 373 ? 3.938 25.391 2.65 1 93.19 373 LEU A O 1
ATOM 2918 N N . THR A 1 374 ? 3.172 27.5 2.77 1 94.06 374 THR A N 1
ATOM 2919 C CA . THR A 1 374 ? 2.756 27.609 1.375 1 94.06 374 THR A CA 1
ATOM 2920 C C . THR A 1 374 ? 3.936 27.359 0.44 1 94.06 374 THR A C 1
ATOM 2922 O O . THR A 1 374 ? 3.766 26.797 -0.649 1 94.06 374 THR A O 1
ATOM 2925 N N . ASP A 1 375 ? 5.129 27.688 0.867 1 94.44 375 ASP A N 1
ATOM 2926 C CA . ASP A 1 375 ? 6.293 27.656 -0.013 1 94.44 375 ASP A CA 1
ATOM 2927 C C . ASP A 1 375 ? 7.184 26.453 0.301 1 94.44 375 ASP A C 1
ATOM 2929 O O . ASP A 1 375 ? 8.336 26.391 -0.13 1 94.44 375 ASP A O 1
ATOM 2933 N N . CYS A 1 376 ? 6.723 25.469 0.999 1 96.56 376 CYS A N 1
ATOM 2934 C CA . CYS A 1 376 ? 7.523 24.391 1.548 1 96.56 376 CYS A CA 1
ATOM 2935 C C . CYS A 1 376 ? 8.188 23.578 0.436 1 96.56 376 CYS A C 1
ATOM 2937 O O . CYS A 1 376 ? 9.328 23.141 0.58 1 96.56 376 CYS A O 1
ATOM 2939 N N . LEU A 1 377 ? 7.543 23.375 -0.746 1 97.88 377 LEU A N 1
ATOM 2940 C CA . LEU A 1 377 ? 8.125 22.594 -1.826 1 97.88 377 LEU A CA 1
ATOM 2941 C C . LEU A 1 377 ? 9.328 23.297 -2.436 1 97.88 377 LEU A C 1
ATOM 2943 O O . LEU A 1 377 ? 10.344 22.672 -2.736 1 97.88 377 LEU A O 1
ATOM 2947 N N . ASN A 1 378 ? 9.188 24.594 -2.547 1 96 378 ASN A N 1
ATOM 2948 C CA . ASN A 1 378 ? 10.312 25.375 -3.039 1 96 378 ASN A CA 1
ATOM 2949 C C . ASN A 1 378 ? 11.484 25.359 -2.062 1 96 378 ASN A C 1
ATOM 2951 O O . ASN A 1 378 ? 12.641 25.312 -2.479 1 96 378 ASN A O 1
ATOM 2955 N N . VAL A 1 379 ? 11.172 25.438 -0.803 1 96.12 379 VAL A N 1
ATOM 2956 C CA . VAL A 1 379 ? 12.219 25.391 0.21 1 96.12 379 VAL A CA 1
ATOM 2957 C C . VAL A 1 379 ? 12.969 24.062 0.103 1 96.12 379 VAL A C 1
ATOM 2959 O O . VAL A 1 379 ? 14.203 24.031 0.14 1 96.12 379 VAL A O 1
ATOM 2962 N N . GLY A 1 380 ? 12.258 22.938 -0.046 1 98 380 GLY A N 1
ATOM 2963 C CA . GLY A 1 380 ? 12.891 21.641 -0.233 1 98 380 GLY A CA 1
ATOM 2964 C C . GLY A 1 380 ? 13.844 21.609 -1.411 1 98 380 GLY A C 1
ATOM 2965 O O . GLY A 1 380 ? 14.977 21.141 -1.283 1 98 380 GLY A O 1
ATOM 2966 N N . GLU A 1 381 ? 13.422 22.156 -2.525 1 98.12 381 GLU A N 1
ATOM 2967 C CA . GLU A 1 381 ? 14.234 22.172 -3.734 1 98.12 381 GLU A CA 1
ATOM 2968 C C . GLU A 1 381 ? 15.477 23.047 -3.553 1 98.12 381 GLU A C 1
ATOM 2970 O O . GLU A 1 381 ? 16.562 22.703 -4.016 1 98.12 381 GLU A O 1
ATOM 2975 N N . GLU A 1 382 ? 15.258 24.172 -2.939 1 97.38 382 GLU A N 1
ATOM 2976 C CA . GLU A 1 382 ? 16.375 25.078 -2.701 1 97.38 382 GLU A CA 1
ATOM 2977 C C . GLU A 1 382 ? 17.422 24.438 -1.79 1 97.38 382 GLU A C 1
ATOM 2979 O O . GLU A 1 382 ? 18.625 24.594 -2.012 1 97.38 382 GLU A O 1
ATOM 2984 N N . VAL A 1 383 ? 16.969 23.781 -0.77 1 98.44 383 VAL A N 1
ATOM 2985 C CA . VAL A 1 383 ? 17.891 23.109 0.156 1 98.44 383 VAL A CA 1
ATOM 2986 C C . VAL A 1 383 ? 18.703 22.062 -0.589 1 98.44 383 VAL A C 1
ATOM 2988 O O . VAL A 1 383 ? 19.906 21.922 -0.372 1 98.44 383 VAL A O 1
ATOM 2991 N N . VAL A 1 384 ? 18.078 21.266 -1.486 1 98.81 384 VAL A N 1
ATOM 2992 C CA . VAL A 1 384 ? 18.781 20.266 -2.271 1 98.81 384 VAL A CA 1
ATOM 2993 C C . VAL A 1 384 ? 19.891 20.922 -3.094 1 98.81 384 VAL A C 1
ATOM 2995 O O . VAL A 1 384 ? 21.016 20.422 -3.129 1 98.81 384 VAL A O 1
ATOM 2998 N N . ALA A 1 385 ? 19.547 22.016 -3.738 1 98.38 385 ALA A N 1
ATOM 2999 C CA . ALA A 1 385 ? 20.516 22.719 -4.57 1 98.38 385 ALA A CA 1
ATOM 3000 C C . ALA A 1 385 ? 21.703 23.203 -3.744 1 98.38 385 ALA A C 1
ATOM 3002 O O . ALA A 1 385 ? 22.859 23.062 -4.168 1 98.38 385 ALA A O 1
ATOM 3003 N N . GLU A 1 386 ? 21.438 23.781 -2.592 1 98.31 386 GLU A N 1
ATOM 3004 C CA . GLU A 1 386 ? 22.5 24.312 -1.742 1 98.31 386 GLU A CA 1
ATOM 3005 C C . GLU A 1 386 ? 23.375 23.188 -1.188 1 98.31 386 GLU A C 1
ATOM 3007 O O . GLU A 1 386 ? 24.609 23.328 -1.124 1 98.31 386 GLU A O 1
ATOM 3012 N N . VAL A 1 387 ? 22.781 22.109 -0.751 1 98.69 387 VAL A N 1
ATOM 3013 C CA . VAL A 1 387 ? 23.516 20.969 -0.207 1 98.69 387 VAL A CA 1
ATOM 3014 C C . VAL A 1 387 ? 24.406 20.359 -1.293 1 98.69 387 VAL A C 1
ATOM 3016 O O . VAL A 1 387 ? 25.531 19.953 -1.024 1 98.69 387 VAL A O 1
ATOM 3019 N N . ALA A 1 388 ? 23.859 20.297 -2.516 1 98.5 388 ALA A N 1
ATOM 3020 C CA . ALA A 1 388 ? 24.656 19.828 -3.646 1 98.5 388 ALA A CA 1
ATOM 3021 C C . ALA A 1 388 ? 25.891 20.703 -3.852 1 98.5 388 ALA A C 1
ATOM 3023 O O . ALA A 1 388 ? 26.984 20.203 -4.109 1 98.5 388 ALA A O 1
ATOM 3024 N N . ARG A 1 389 ? 25.719 21.984 -3.73 1 97.81 389 ARG A N 1
ATOM 3025 C CA . ARG A 1 389 ? 26.812 22.938 -3.902 1 97.81 389 ARG A CA 1
ATOM 3026 C C . ARG A 1 389 ? 27.859 22.766 -2.812 1 97.81 389 ARG A C 1
ATOM 3028 O O . ARG A 1 389 ? 29.031 23.094 -3.021 1 97.81 389 ARG A O 1
ATOM 3035 N N . LEU A 1 390 ? 27.469 22.266 -1.693 1 97.81 390 LEU A N 1
ATOM 3036 C CA . LEU A 1 390 ? 28.391 22.047 -0.578 1 97.81 390 LEU A CA 1
ATOM 3037 C C . LEU A 1 390 ? 29.156 20.734 -0.755 1 97.81 390 LEU A C 1
ATOM 3039 O O . LEU A 1 390 ? 29.953 20.359 0.109 1 97.81 390 LEU A O 1
ATOM 3043 N N . GLY A 1 391 ? 28.859 19.953 -1.813 1 96.81 391 GLY A N 1
ATOM 3044 C CA . GLY A 1 391 ? 29.688 18.812 -2.152 1 96.81 391 GLY A CA 1
ATOM 3045 C C . GLY A 1 391 ? 28.984 17.484 -1.95 1 96.81 391 GLY A C 1
ATOM 3046 O O . GLY A 1 391 ? 29.578 16.422 -2.178 1 96.81 391 GLY A O 1
ATOM 3047 N N . VAL A 1 392 ? 27.766 17.484 -1.538 1 98.25 392 VAL A N 1
ATOM 3048 C CA . VAL A 1 392 ? 27.016 16.25 -1.343 1 98.25 392 VAL A CA 1
ATOM 3049 C C . VAL A 1 392 ? 26.484 15.75 -2.684 1 98.25 392 VAL A C 1
ATOM 3051 O O . VAL A 1 392 ? 25.906 16.516 -3.457 1 98.25 392 VAL A O 1
ATOM 3054 N N . GLU A 1 393 ? 26.656 14.508 -2.971 1 97.81 393 GLU A N 1
ATOM 3055 C CA . GLU A 1 393 ? 26.141 13.906 -4.191 1 97.81 393 GLU A CA 1
ATOM 3056 C C . GLU A 1 393 ? 24.625 13.734 -4.121 1 97.81 393 GLU A C 1
ATOM 3058 O O . GLU A 1 393 ? 24.094 13.289 -3.105 1 97.81 393 GLU A O 1
ATOM 3063 N N . ILE A 1 394 ? 23.969 14.148 -5.176 1 98.5 394 ILE A N 1
ATOM 3064 C CA . ILE A 1 394 ? 22.531 13.969 -5.348 1 98.5 394 ILE A CA 1
ATOM 3065 C C . ILE A 1 394 ? 22.266 13.039 -6.527 1 98.5 394 ILE A C 1
ATOM 3067 O O . ILE A 1 394 ? 22.062 13.492 -7.652 1 98.5 394 ILE A O 1
ATOM 3071 N N . PRO A 1 395 ? 22.125 11.75 -6.312 1 97.94 395 PRO A N 1
ATOM 3072 C CA . PRO A 1 395 ? 22.078 10.742 -7.379 1 97.94 395 PRO A CA 1
ATOM 3073 C C . PRO A 1 395 ? 20.859 10.891 -8.281 1 97.94 395 PRO A C 1
ATOM 3075 O O . PRO A 1 395 ? 20.938 10.578 -9.477 1 97.94 395 PRO A O 1
ATOM 3078 N N . TYR A 1 396 ? 19.797 11.32 -7.73 1 98 396 TYR A N 1
ATOM 3079 C CA . TYR A 1 396 ? 18.547 11.398 -8.492 1 98 396 TYR A CA 1
ATOM 3080 C C . TYR A 1 396 ? 17.953 12.797 -8.43 1 98 396 TYR A C 1
ATOM 3082 O O . TYR A 1 396 ? 16.844 12.984 -7.941 1 98 396 TYR A O 1
ATOM 3090 N N . PRO A 1 397 ? 18.531 13.766 -9.047 1 97.5 397 PRO A N 1
ATOM 3091 C CA . PRO A 1 397 ? 18.172 15.172 -8.875 1 97.5 397 PRO A CA 1
ATOM 3092 C C . PRO A 1 397 ? 16.812 15.508 -9.484 1 97.5 397 PRO A C 1
ATOM 3094 O O . PRO A 1 397 ? 16.188 16.5 -9.086 1 97.5 397 PRO A O 1
ATOM 3097 N N . ASP A 1 398 ? 16.281 14.688 -10.406 1 96.56 398 ASP A N 1
ATOM 3098 C CA . ASP A 1 398 ? 15.086 15.055 -11.141 1 96.56 398 ASP A CA 1
ATOM 3099 C C . ASP A 1 398 ? 13.859 14.336 -10.586 1 96.56 398 ASP A C 1
ATOM 3101 O O . ASP A 1 398 ? 12.742 14.547 -11.055 1 96.56 398 ASP A O 1
ATOM 3105 N N . VAL A 1 399 ? 14.047 13.516 -9.555 1 96.88 399 VAL A N 1
ATOM 3106 C CA . VAL A 1 399 ? 12.938 12.742 -9.008 1 96.88 399 VAL A CA 1
ATOM 3107 C C . VAL A 1 399 ? 11.953 13.672 -8.297 1 96.88 399 VAL A C 1
ATOM 3109 O O . VAL A 1 399 ? 12.367 14.625 -7.633 1 96.88 399 VAL A O 1
ATOM 3112 N N . ARG A 1 400 ? 10.672 13.438 -8.492 1 96.88 400 ARG A N 1
ATOM 3113 C CA . ARG A 1 400 ? 9.633 14.141 -7.742 1 96.88 400 ARG A CA 1
ATOM 3114 C C . ARG A 1 400 ? 9.43 13.508 -6.367 1 96.88 400 ARG A C 1
ATOM 3116 O O . ARG A 1 400 ? 8.969 12.367 -6.266 1 96.88 400 ARG A O 1
ATOM 3123 N N . TRP A 1 401 ? 9.695 14.227 -5.281 1 97.81 401 TRP A N 1
ATOM 3124 C CA . TRP A 1 401 ? 9.742 13.688 -3.928 1 97.81 401 TRP A CA 1
ATOM 3125 C C . TRP A 1 401 ? 8.461 14.008 -3.168 1 97.81 401 TRP A C 1
ATOM 3127 O O . TRP A 1 401 ? 8.297 13.594 -2.018 1 97.81 401 TRP A O 1
ATOM 3137 N N . TYR A 1 402 ? 7.512 14.688 -3.791 1 98 402 TYR A N 1
ATOM 3138 C CA . TYR A 1 402 ? 6.297 15.148 -3.129 1 98 402 TYR A CA 1
ATOM 3139 C C . TYR A 1 402 ? 5.062 14.812 -3.953 1 98 402 TYR A C 1
ATOM 3141 O O . TYR A 1 402 ? 5.176 14.406 -5.113 1 98 402 TYR A O 1
ATOM 3149 N N . GLY A 1 403 ? 3.869 14.867 -3.291 1 96.94 403 GLY A N 1
ATOM 3150 C CA . GLY A 1 403 ? 2.609 14.734 -4.008 1 96.94 403 GLY A CA 1
ATOM 3151 C C . GLY A 1 403 ? 1.762 13.578 -3.51 1 96.94 403 GLY A C 1
ATOM 3152 O O . GLY A 1 403 ? 2.262 12.688 -2.82 1 96.94 403 GLY A O 1
ATOM 3153 N N . GLU A 1 404 ? 0.483 13.633 -3.867 1 95.69 404 GLU A N 1
ATOM 3154 C CA . GLU A 1 404 ? -0.441 12.531 -3.604 1 95.69 404 GLU A CA 1
ATOM 3155 C C . GLU A 1 404 ? -0.156 11.344 -4.516 1 95.69 404 GLU A C 1
ATOM 3157 O O . GLU A 1 404 ? 0.426 11.5 -5.59 1 95.69 404 GLU A O 1
ATOM 3162 N N . PRO A 1 405 ? -0.579 10.164 -4.02 1 94.56 405 PRO A N 1
ATOM 3163 C CA . PRO A 1 405 ? -0.438 9 -4.906 1 94.56 405 PRO A CA 1
ATOM 3164 C C . PRO A 1 405 ? -1.165 9.18 -6.234 1 94.56 405 PRO A C 1
ATOM 3166 O O . PRO A 1 405 ? -2.057 10.023 -6.348 1 94.56 405 PRO A O 1
ATOM 3169 N N . ASP A 1 406 ? -0.822 8.367 -7.145 1 93.81 406 ASP A N 1
ATOM 3170 C CA . ASP A 1 406 ? -1.376 8.422 -8.492 1 93.81 406 ASP A CA 1
ATOM 3171 C C . ASP A 1 406 ? -2.889 8.219 -8.477 1 93.81 406 ASP A C 1
ATOM 3173 O O . ASP A 1 406 ? -3.422 7.57 -7.574 1 93.81 406 ASP A O 1
ATOM 3177 N N . ALA A 1 407 ? -3.535 8.742 -9.516 1 95.06 407 ALA A N 1
ATOM 3178 C CA . ALA A 1 407 ? -4.988 8.656 -9.641 1 95.06 407 ALA A CA 1
ATOM 3179 C C . ALA A 1 407 ? -5.453 7.203 -9.672 1 95.06 407 ALA A C 1
ATOM 3181 O O . ALA A 1 407 ? -6.527 6.879 -9.164 1 95.06 407 ALA A O 1
ATOM 3182 N N . SER A 1 408 ? -4.641 6.348 -10.227 1 94.75 408 SER A N 1
ATOM 3183 C CA . SER A 1 408 ? -5.012 4.941 -10.312 1 94.75 408 SER A CA 1
ATOM 3184 C C . SER A 1 408 ? -5.109 4.309 -8.93 1 94.75 408 SER A C 1
ATOM 3186 O O . SER A 1 408 ? -5.961 3.451 -8.688 1 94.75 408 SER A O 1
ATOM 3188 N N . VAL A 1 409 ? -4.273 4.703 -8.055 1 95.94 409 VAL A N 1
ATOM 3189 C CA . VAL A 1 409 ? -4.309 4.195 -6.688 1 95.94 409 VAL A CA 1
ATOM 3190 C C . VAL A 1 409 ? -5.578 4.68 -5.988 1 95.94 409 VAL A C 1
ATOM 3192 O O . VAL A 1 409 ? -6.23 3.918 -5.273 1 95.94 409 VAL A O 1
ATOM 3195 N N . ARG A 1 410 ? -5.887 5.914 -6.227 1 97.12 410 ARG A N 1
ATOM 3196 C CA . ARG A 1 410 ? -7.105 6.473 -5.645 1 97.12 410 ARG A CA 1
ATOM 3197 C C . ARG A 1 410 ? -8.344 5.75 -6.172 1 97.12 410 ARG A C 1
ATOM 3199 O O . ARG A 1 410 ? -9.266 5.453 -5.414 1 97.12 410 ARG A O 1
ATOM 3206 N N . GLU A 1 411 ? -8.336 5.531 -7.422 1 97 411 GLU A N 1
ATOM 3207 C CA . GLU A 1 411 ? -9.469 4.844 -8.031 1 97 411 GLU A CA 1
ATOM 3208 C C . GLU A 1 411 ? -9.648 3.447 -7.441 1 97 411 GLU A C 1
ATOM 3210 O O . GLU A 1 411 ? -10.773 3.021 -7.176 1 97 411 GLU A O 1
ATOM 3215 N N . ALA A 1 412 ? -8.555 2.766 -7.309 1 95.94 412 ALA A N 1
ATOM 3216 C CA . ALA A 1 412 ? -8.609 1.44 -6.699 1 95.94 412 ALA A CA 1
ATOM 3217 C C . ALA A 1 412 ? -9.156 1.517 -5.277 1 95.94 412 ALA A C 1
ATOM 3219 O O . ALA A 1 412 ? -10.008 0.708 -4.887 1 95.94 412 ALA A O 1
ATOM 3220 N N . PHE A 1 413 ? -8.719 2.445 -4.504 1 97.75 413 PHE A N 1
ATOM 3221 C CA . PHE A 1 413 ? -9.195 2.65 -3.141 1 97.75 413 PHE A CA 1
ATOM 3222 C C . PHE A 1 413 ? -10.695 2.926 -3.127 1 97.75 413 PHE A C 1
ATOM 3224 O O . PHE A 1 413 ? -11.438 2.303 -2.367 1 97.75 413 PHE A O 1
ATOM 3231 N N . MET A 1 414 ? -11.102 3.912 -3.965 1 98.31 414 MET A N 1
ATOM 3232 C CA . MET A 1 414 ? -12.508 4.312 -3.998 1 98.31 414 MET A CA 1
ATOM 3233 C C . MET A 1 414 ? -13.391 3.143 -4.414 1 98.31 414 MET A C 1
ATOM 3235 O O . MET A 1 414 ? -14.492 2.975 -3.887 1 98.31 414 MET A O 1
ATOM 3239 N N . HIS A 1 415 ? -12.953 2.344 -5.32 1 98.31 415 HIS A N 1
ATOM 3240 C CA . HIS A 1 415 ? -13.734 1.188 -5.754 1 98.31 415 HIS A CA 1
ATOM 3241 C C . HIS A 1 415 ? -13.906 0.183 -4.621 1 98.31 415 HIS A C 1
ATOM 3243 O O . HIS A 1 415 ? -15.016 -0.29 -4.367 1 98.31 415 HIS A O 1
ATOM 3249 N N . GLN A 1 416 ? -12.836 -0.152 -3.955 1 97.88 416 GLN A N 1
ATOM 3250 C CA . GLN A 1 416 ? -12.906 -1.081 -2.832 1 97.88 416 GLN A CA 1
ATOM 3251 C C . GLN A 1 416 ? -13.789 -0.532 -1.718 1 97.88 416 GLN A C 1
ATOM 3253 O O . GLN A 1 416 ? -14.523 -1.283 -1.076 1 97.88 416 GLN A O 1
ATOM 3258 N N . ALA A 1 417 ? -13.672 0.763 -1.5 1 98.25 417 ALA A N 1
ATOM 3259 C CA . ALA A 1 417 ? -14.516 1.41 -0.501 1 98.25 417 ALA A CA 1
ATOM 3260 C C . ALA A 1 417 ? -15.992 1.267 -0.859 1 98.25 417 ALA A C 1
ATOM 3262 O O . ALA A 1 417 ? -16.828 1.021 0.014 1 98.25 417 ALA A O 1
ATOM 3263 N N . ARG A 1 418 ? -16.297 1.45 -2.109 1 97.62 418 ARG A N 1
ATOM 3264 C CA . ARG A 1 418 ? -17.688 1.305 -2.57 1 97.62 418 ARG A CA 1
ATOM 3265 C C . ARG A 1 418 ? -18.172 -0.128 -2.389 1 97.62 418 ARG A C 1
ATOM 3267 O O . ARG A 1 418 ? -19.312 -0.353 -1.976 1 97.62 418 ARG A O 1
ATOM 3274 N N . LEU A 1 419 ? -17.297 -1.054 -2.689 1 97.25 419 LEU A N 1
ATOM 3275 C CA . LEU A 1 419 ? -17.656 -2.463 -2.615 1 97.25 419 LEU A CA 1
ATOM 3276 C C . LEU A 1 419 ? -18.047 -2.852 -1.19 1 97.25 419 LEU A C 1
ATOM 3278 O O . LEU A 1 419 ? -18.859 -3.75 -0.985 1 97.25 419 LEU A O 1
ATOM 3282 N N . MET A 1 420 ? -17.484 -2.221 -0.212 1 96.25 420 MET A N 1
ATOM 3283 C CA . MET A 1 420 ? -17.812 -2.564 1.171 1 96.25 420 MET A CA 1
ATOM 3284 C C . MET A 1 420 ? -18.781 -1.554 1.772 1 96.25 420 MET A C 1
ATOM 3286 O O . MET A 1 420 ? -19 -1.539 2.986 1 96.25 420 MET A O 1
ATOM 3290 N N . ASP A 1 421 ? -19.297 -0.583 1.002 1 95.94 421 ASP A N 1
ATOM 3291 C CA . ASP A 1 421 ? -20.219 0.459 1.462 1 95.94 421 ASP A CA 1
ATOM 3292 C C . ASP A 1 421 ? -19.641 1.209 2.658 1 95.94 421 ASP A C 1
ATOM 3294 O O . ASP A 1 421 ? -20.297 1.369 3.682 1 95.94 421 ASP A O 1
ATOM 3298 N N . LEU A 1 422 ? -18.391 1.541 2.498 1 96.94 422 LEU A N 1
ATOM 3299 C CA . LEU A 1 422 ? -17.656 2.195 3.574 1 96.94 422 LEU A CA 1
ATOM 3300 C C . LEU A 1 422 ? -18.391 3.445 4.051 1 96.94 422 LEU A C 1
ATOM 3302 O O . LEU A 1 422 ? -18.422 3.725 5.25 1 96.94 422 LEU A O 1
ATOM 3306 N N . ASP A 1 423 ? -18.969 4.242 3.166 1 96.69 423 ASP A N 1
ATOM 3307 C CA . ASP A 1 423 ? -19.547 5.543 3.492 1 96.69 423 ASP A CA 1
ATOM 3308 C C . ASP A 1 423 ? -20.828 5.387 4.293 1 96.69 423 ASP A C 1
ATOM 3310 O O . ASP A 1 423 ? -21.312 6.348 4.895 1 96.69 423 ASP A O 1
ATOM 3314 N N . ALA A 1 424 ? -21.375 4.199 4.297 1 94.31 424 ALA A N 1
ATOM 3315 C CA . ALA A 1 424 ? -22.516 3.926 5.168 1 94.31 424 ALA A CA 1
ATOM 3316 C C . ALA A 1 424 ? -22.109 3.977 6.637 1 94.31 424 ALA A C 1
ATOM 3318 O O . ALA A 1 424 ? -22.938 4.168 7.52 1 94.31 424 ALA A O 1
ATOM 3319 N N . MET A 1 425 ? -20.844 3.857 6.898 1 91.94 425 MET A N 1
ATOM 3320 C CA . MET A 1 425 ? -20.312 3.881 8.258 1 91.94 425 MET A CA 1
ATOM 3321 C C . MET A 1 425 ? -19.984 5.305 8.688 1 91.94 425 MET A C 1
ATOM 3323 O O . MET A 1 425 ? -19.531 5.531 9.812 1 91.94 425 MET A O 1
ATOM 3327 N N . THR A 1 426 ? -20.234 6.203 7.844 1 91.19 426 THR A N 1
ATOM 3328 C CA . THR A 1 426 ? -19.953 7.598 8.172 1 91.19 426 THR A CA 1
ATOM 3329 C C . THR A 1 426 ? -20.844 8.07 9.32 1 91.19 426 THR A C 1
ATOM 3331 O O . THR A 1 426 ? -22.062 7.887 9.289 1 91.19 426 THR A O 1
ATOM 3334 N N . GLY A 1 427 ? -20.203 8.562 10.383 1 83.38 427 GLY A N 1
ATOM 3335 C CA . GLY A 1 427 ? -20.953 9.062 11.523 1 83.38 427 GLY A CA 1
ATOM 3336 C C . GLY A 1 427 ? -21.938 10.164 11.172 1 83.38 427 GLY A C 1
ATOM 3337 O O . GLY A 1 427 ? -21.719 10.906 10.211 1 83.38 427 GLY A O 1
ATOM 3338 N N . GLU A 1 428 ? -22.891 10.172 12.148 1 78.81 428 GLU A N 1
ATOM 3339 C CA . GLU A 1 428 ? -23.844 11.258 11.992 1 78.81 428 GLU A CA 1
ATOM 3340 C C . GLU A 1 428 ? -23.188 12.617 12.234 1 78.81 428 GLU A C 1
ATOM 3342 O O . GLU A 1 428 ? -22.344 12.75 13.125 1 78.81 428 GLU A O 1
ATOM 3347 N N . GLY A 1 429 ? -23.203 13.547 11.359 1 73.88 429 GLY A N 1
ATOM 3348 C CA . GLY A 1 429 ? -22.656 14.883 11.555 1 73.88 429 GLY A CA 1
ATOM 3349 C C . GLY A 1 429 ? -21.297 15.078 10.898 1 73.88 429 GLY A C 1
ATOM 3350 O O . GLY A 1 429 ? -20.719 16.156 10.977 1 73.88 429 GLY A O 1
ATOM 3351 N N . ALA A 1 430 ? -20.859 13.859 10.398 1 80.5 430 ALA A N 1
ATOM 3352 C CA . ALA A 1 430 ? -19.562 13.984 9.734 1 80.5 430 ALA A CA 1
ATOM 3353 C C . ALA A 1 430 ? -19.625 14.992 8.586 1 80.5 430 ALA A C 1
ATOM 3355 O O . ALA A 1 430 ? -20.656 15.102 7.91 1 80.5 430 ALA A O 1
ATOM 3356 N N . SER A 1 431 ? -18.516 15.703 8.469 1 78.25 431 SER A N 1
ATOM 3357 C CA . SER A 1 431 ? -18.469 16.75 7.457 1 78.25 431 SER A CA 1
ATOM 3358 C C . SER A 1 431 ? -18.234 16.172 6.066 1 78.25 431 SER A C 1
ATOM 3360 O O . SER A 1 431 ? -18.484 16.844 5.062 1 78.25 431 SER A O 1
ATOM 3362 N N . GLU A 1 432 ? -17.75 14.992 5.984 1 89.69 432 GLU A N 1
ATOM 3363 C CA . GLU A 1 432 ? -17.484 14.336 4.707 1 89.69 432 GLU A CA 1
ATOM 3364 C C . GLU A 1 432 ? -17.594 12.82 4.82 1 89.69 432 GLU A C 1
ATOM 3366 O O . GLU A 1 432 ? -17.594 12.273 5.926 1 89.69 432 GLU A O 1
ATOM 3371 N N . ALA A 1 433 ? -17.672 12.227 3.643 1 94.94 433 ALA A N 1
ATOM 3372 C CA . ALA A 1 433 ? -17.75 10.773 3.613 1 94.94 433 ALA A CA 1
ATOM 3373 C C . ALA A 1 433 ? -16.469 10.141 4.129 1 94.94 433 ALA A C 1
ATOM 3375 O O . ALA A 1 433 ? -15.383 10.703 3.967 1 94.94 433 ALA A O 1
ATOM 3376 N N . LEU A 1 434 ? -16.609 9.016 4.723 1 95.88 434 LEU A N 1
ATOM 3377 C CA . LEU A 1 434 ? -15.477 8.312 5.316 1 95.88 434 LEU A CA 1
ATOM 3378 C C . LEU A 1 434 ? -14.406 8.016 4.266 1 95.88 434 LEU A C 1
ATOM 3380 O O . LEU A 1 434 ? -13.211 8.141 4.539 1 95.88 434 LEU A O 1
ATOM 3384 N N . SER A 1 435 ? -14.805 7.59 3.045 1 97.62 435 SER A N 1
ATOM 3385 C CA . SER A 1 435 ? -13.859 7.277 1.977 1 97.62 435 SER A CA 1
ATOM 3386 C C . SER A 1 435 ? -13.023 8.492 1.606 1 97.62 435 SER A C 1
ATOM 3388 O O . SER A 1 435 ? -11.805 8.391 1.462 1 97.62 435 SER A O 1
ATOM 3390 N N . ILE A 1 436 ? -13.664 9.617 1.553 1 96.88 436 ILE A N 1
ATOM 3391 C CA . ILE A 1 436 ? -12.992 10.859 1.187 1 96.88 436 ILE A CA 1
ATOM 3392 C C . ILE A 1 436 ? -12.016 11.258 2.289 1 96.88 436 ILE A C 1
ATOM 3394 O O . ILE A 1 436 ? -10.875 11.633 2.01 1 96.88 436 ILE A O 1
ATOM 3398 N N . ARG A 1 437 ? -12.383 11.117 3.461 1 95.69 437 ARG A N 1
ATOM 3399 C CA . ARG A 1 437 ? -11.578 11.531 4.605 1 95.69 437 ARG A CA 1
ATOM 3400 C C . ARG A 1 437 ? -10.352 10.633 4.758 1 95.69 437 ARG A C 1
ATOM 3402 O O . ARG A 1 437 ? -9.242 11.125 4.973 1 95.69 437 ARG A O 1
ATOM 3409 N N . LEU A 1 438 ? -10.555 9.312 4.707 1 97.06 438 LEU A N 1
ATOM 3410 C CA . LEU A 1 438 ? -9.438 8.383 4.867 1 97.06 438 LEU A CA 1
ATOM 3411 C C . LEU A 1 438 ? -8.398 8.586 3.77 1 97.06 438 LEU A C 1
ATOM 3413 O O . LEU A 1 438 ? -7.191 8.562 4.035 1 97.06 438 LEU A O 1
ATOM 3417 N N . TRP A 1 439 ? -8.891 8.805 2.535 1 97.38 439 TRP A N 1
ATOM 3418 C CA . TRP A 1 439 ? -7.949 9.047 1.445 1 97.38 439 TRP A CA 1
ATOM 3419 C C . TRP A 1 439 ? -7.18 10.344 1.673 1 97.38 439 TRP A C 1
ATOM 3421 O O . TRP A 1 439 ? -5.961 10.391 1.473 1 97.38 439 TRP A O 1
ATOM 3431 N N . ARG A 1 440 ? -7.875 11.367 2.064 1 96 440 ARG A N 1
ATOM 3432 C CA . ARG A 1 440 ? -7.238 12.664 2.266 1 96 440 ARG A CA 1
ATOM 3433 C C . ARG A 1 440 ? -6.148 12.578 3.328 1 96 440 ARG A C 1
ATOM 3435 O O . ARG A 1 440 ? -5.074 13.156 3.17 1 96 440 ARG A O 1
ATOM 3442 N N . ARG A 1 441 ? -6.391 11.805 4.34 1 95.38 441 ARG A N 1
ATOM 3443 C CA . ARG A 1 441 ? -5.488 11.766 5.488 1 95.38 441 ARG A CA 1
ATOM 3444 C C . ARG A 1 441 ? -4.324 10.812 5.238 1 95.38 441 ARG A C 1
ATOM 3446 O O . ARG A 1 441 ? -3.197 11.078 5.664 1 95.38 441 ARG A O 1
ATOM 3453 N N . TYR A 1 442 ? -4.613 9.711 4.492 1 96.62 442 TYR A N 1
ATOM 3454 C CA . TYR A 1 442 ? -3.629 8.633 4.555 1 96.62 442 TYR A CA 1
ATOM 3455 C C . TYR A 1 442 ? -3.203 8.203 3.156 1 96.62 442 TYR A C 1
ATOM 3457 O O . TYR A 1 442 ? -2.256 7.43 3 1 96.62 442 TYR A O 1
ATOM 3465 N N . GLY A 1 443 ? -3.855 8.664 2.096 1 95.5 443 GLY A N 1
ATOM 3466 C CA . GLY A 1 443 ? -3.486 8.297 0.739 1 95.5 443 GLY A CA 1
ATOM 3467 C C . GLY A 1 443 ? -3.508 6.801 0.501 1 95.5 443 GLY A C 1
ATOM 3468 O O . GLY A 1 443 ? -4.492 6.129 0.818 1 95.5 443 GLY A O 1
ATOM 3469 N N . ALA A 1 444 ? -2.42 6.309 0.032 1 94.81 444 ALA A N 1
ATOM 3470 C CA . ALA A 1 444 ? -2.33 4.898 -0.342 1 94.81 444 ALA A CA 1
ATOM 3471 C C . ALA A 1 444 ? -2.441 3.996 0.884 1 94.81 444 ALA A C 1
ATOM 3473 O O . ALA A 1 444 ? -2.924 2.865 0.79 1 94.81 444 ALA A O 1
ATOM 3474 N N . GLN A 1 445 ? -2.055 4.461 2.01 1 95.38 445 GLN A N 1
ATOM 3475 C CA . GLN A 1 445 ? -2.1 3.662 3.229 1 95.38 445 GLN A CA 1
ATOM 3476 C C . GLN A 1 445 ? -3.539 3.383 3.652 1 95.38 445 GLN A C 1
ATOM 3478 O O . GLN A 1 445 ? -3.789 2.5 4.473 1 95.38 445 GLN A O 1
ATOM 3483 N N . ALA A 1 446 ? -4.477 4.133 3.08 1 97.19 446 ALA A N 1
ATOM 3484 C CA . ALA A 1 446 ? -5.887 3.918 3.402 1 97.19 446 ALA A CA 1
ATOM 3485 C C . ALA A 1 446 ? -6.352 2.541 2.936 1 97.19 446 ALA A C 1
ATOM 3487 O O . ALA A 1 446 ? -7.328 1.998 3.457 1 97.19 446 ALA A O 1
ATOM 3488 N N . LEU A 1 447 ? -5.652 1.953 1.962 1 96.12 447 LEU A N 1
ATOM 3489 C CA . LEU A 1 447 ? -6.012 0.627 1.471 1 96.12 447 LEU A CA 1
ATOM 3490 C C . LEU A 1 447 ? -5.879 -0.416 2.574 1 96.12 447 LEU A C 1
ATOM 3492 O O . LEU A 1 447 ? -6.711 -1.321 2.682 1 96.12 447 LEU A O 1
ATOM 3496 N N . GLU A 1 448 ? -4.859 -0.265 3.344 1 93.88 448 GLU A N 1
ATOM 3497 C CA . GLU A 1 448 ? -4.652 -1.189 4.457 1 93.88 448 GLU A CA 1
ATOM 3498 C C . GLU A 1 448 ? -5.773 -1.069 5.484 1 93.88 448 GLU A C 1
ATOM 3500 O O . GLU A 1 448 ? -6.152 -2.059 6.117 1 93.88 448 GLU A O 1
ATOM 3505 N N . MET A 1 449 ? -6.281 0.08 5.617 1 96.69 449 MET A N 1
ATOM 3506 C CA . MET A 1 449 ? -7.371 0.302 6.566 1 96.69 449 MET A CA 1
ATOM 3507 C C . MET A 1 449 ? -8.641 -0.416 6.117 1 96.69 449 MET A C 1
ATOM 3509 O O . MET A 1 449 ? -9.391 -0.93 6.945 1 96.69 449 MET A O 1
ATOM 3513 N N . LEU A 1 450 ? -8.844 -0.407 4.82 1 97.38 450 LEU A N 1
ATOM 3514 C CA . LEU A 1 450 ? -9.992 -1.148 4.309 1 97.38 450 LEU A CA 1
ATOM 3515 C C . LEU A 1 450 ? -9.883 -2.629 4.656 1 97.38 450 LEU A C 1
ATOM 3517 O O . LEU A 1 450 ? -10.875 -3.262 5.012 1 97.38 450 LEU A O 1
ATOM 3521 N N . GLU A 1 451 ? -8.688 -3.123 4.508 1 93.75 451 GLU A N 1
ATOM 3522 C CA . GLU A 1 451 ? -8.461 -4.523 4.844 1 93.75 451 GLU A CA 1
ATOM 3523 C C . GLU A 1 451 ? -8.758 -4.793 6.316 1 93.75 451 GLU A C 1
ATOM 3525 O O . GLU A 1 451 ? -9.375 -5.805 6.656 1 93.75 451 GLU A O 1
ATOM 3530 N N . ASP A 1 452 ? -8.359 -3.893 7.172 1 94.12 452 ASP A N 1
ATOM 3531 C CA . ASP A 1 452 ? -8.602 -4.02 8.602 1 94.12 452 ASP A CA 1
ATOM 3532 C C . ASP A 1 452 ? -10.102 -4.02 8.906 1 94.12 452 ASP A C 1
ATOM 3534 O O . ASP A 1 452 ? -10.578 -4.828 9.703 1 94.12 452 ASP A O 1
ATOM 3538 N N . ILE A 1 453 ? -10.773 -3.117 8.273 1 95.44 453 ILE A N 1
ATOM 3539 C CA . ILE A 1 453 ? -12.203 -2.965 8.523 1 95.44 453 ILE A CA 1
ATOM 3540 C C . ILE A 1 453 ? -12.945 -4.199 8.016 1 95.44 453 ILE A C 1
ATOM 3542 O O . ILE A 1 453 ? -13.883 -4.676 8.656 1 95.44 453 ILE A O 1
ATOM 3546 N N . ARG A 1 454 ? -12.523 -4.734 6.895 1 92.56 454 ARG A N 1
ATOM 3547 C CA . ARG A 1 454 ? -13.148 -5.938 6.355 1 92.56 454 ARG A CA 1
ATOM 3548 C C . ARG A 1 454 ? -12.961 -7.121 7.297 1 92.56 454 ARG A C 1
ATOM 3550 O O . ARG A 1 454 ? -13.875 -7.938 7.465 1 92.56 454 ARG A O 1
ATOM 3557 N N . GLN A 1 455 ? -11.812 -7.176 7.836 1 89.06 455 GLN A N 1
ATOM 3558 C CA . GLN A 1 455 ? -11.516 -8.281 8.742 1 89.06 455 GLN A CA 1
ATOM 3559 C C . GLN A 1 455 ? -12.273 -8.117 10.062 1 89.06 455 GLN A C 1
ATOM 3561 O O . GLN A 1 455 ? -12.773 -9.102 10.617 1 89.06 455 GLN A O 1
ATOM 3566 N N . ASP A 1 456 ? -12.289 -6.922 10.539 1 90.12 456 ASP A N 1
ATOM 3567 C CA . ASP A 1 456 ? -12.961 -6.586 11.789 1 90.12 456 ASP A CA 1
ATOM 3568 C C . ASP A 1 456 ? -13.664 -5.234 11.688 1 90.12 456 ASP A C 1
ATOM 3570 O O . ASP A 1 456 ? -13.031 -4.188 11.828 1 90.12 456 ASP A O 1
ATOM 3574 N N . PRO A 1 457 ? -14.945 -5.246 11.57 1 89.19 457 PRO A N 1
ATOM 3575 C CA . PRO A 1 457 ? -15.695 -4 11.391 1 89.19 457 PRO A CA 1
ATOM 3576 C C . PRO A 1 457 ? -15.477 -3.014 12.531 1 89.19 457 PRO A C 1
ATOM 3578 O O . PRO A 1 457 ? -15.664 -1.807 12.352 1 89.19 457 PRO A O 1
ATOM 3581 N N . ARG A 1 458 ? -15.117 -3.494 13.719 1 91.56 458 ARG A N 1
ATOM 3582 C CA . ARG A 1 458 ? -14.852 -2.611 14.852 1 91.56 458 ARG A CA 1
ATOM 3583 C C . ARG A 1 458 ? -13.727 -1.634 14.531 1 91.56 458 ARG A C 1
ATOM 3585 O O . ARG A 1 458 ? -13.656 -0.555 15.125 1 91.56 458 ARG A O 1
ATOM 3592 N N . GLN A 1 459 ? -12.891 -2.006 13.57 1 94.44 459 GLN A N 1
ATOM 3593 C CA . GLN A 1 459 ? -11.789 -1.146 13.164 1 94.44 459 GLN A CA 1
ATOM 3594 C C . GLN A 1 459 ? -12.297 0.139 12.523 1 94.44 459 GLN A C 1
ATOM 3596 O O . GLN A 1 459 ? -11.586 1.144 12.477 1 94.44 459 GLN A O 1
ATOM 3601 N N . GLY A 1 460 ? -13.547 0.117 12.047 1 94.19 460 GLY A N 1
ATOM 3602 C CA . GLY A 1 460 ? -14.141 1.287 11.422 1 94.19 460 GLY A CA 1
ATOM 3603 C C . GLY A 1 460 ? -14.961 2.123 12.391 1 94.19 460 GLY A C 1
ATOM 3604 O O . GLY A 1 460 ? -15.609 3.092 11.984 1 94.19 460 GLY A O 1
ATOM 3605 N N . GLU A 1 461 ? -14.891 1.792 13.641 1 92.75 461 GLU A N 1
ATOM 3606 C CA . GLU A 1 461 ? -15.656 2.521 14.641 1 92.75 461 GLU A CA 1
ATOM 3607 C C . GLU A 1 461 ? -14.828 3.635 15.273 1 92.75 461 GLU A C 1
ATOM 3609 O O . GLU A 1 461 ? -13.617 3.488 15.445 1 92.75 461 GLU A O 1
ATOM 3614 N N . VAL A 1 462 ? -15.539 4.699 15.609 1 91.31 462 VAL A N 1
ATOM 3615 C CA . VAL A 1 462 ? -14.914 5.836 16.281 1 91.31 462 VAL A CA 1
ATOM 3616 C C . VAL A 1 462 ? -14.484 5.43 17.688 1 91.31 462 VAL A C 1
ATOM 3618 O O . VAL A 1 462 ? -15.234 4.754 18.406 1 91.31 462 VAL A O 1
ATOM 3621 N N . LEU A 1 463 ? -13.336 5.805 18.016 1 88.75 463 LEU A N 1
ATOM 3622 C CA . LEU A 1 463 ? -12.805 5.387 19.312 1 88.75 463 LEU A CA 1
ATOM 3623 C C . LEU A 1 463 ? -13.133 6.402 20.391 1 88.75 463 LEU A C 1
ATOM 3625 O O . LEU A 1 463 ? -13.578 6.031 21.484 1 88.75 463 LEU A O 1
ATOM 3629 N N . ILE A 1 464 ? -12.773 7.668 20.125 1 85.69 464 ILE A N 1
ATOM 3630 C CA . ILE A 1 464 ? -13.094 8.742 21.062 1 85.69 464 ILE A CA 1
ATOM 3631 C C . ILE A 1 464 ? -14.359 9.469 20.609 1 85.69 464 ILE A C 1
ATOM 3633 O O . ILE A 1 464 ? -14.398 10.016 19.5 1 85.69 464 ILE A O 1
ATOM 3637 N N . GLU A 1 465 ? -15.258 9.562 21.438 1 82.06 465 GLU A N 1
ATOM 3638 C CA . GLU A 1 465 ? -16.562 10.133 21.109 1 82.06 465 GLU A CA 1
ATOM 3639 C C . GLU A 1 465 ? -16.422 11.586 20.656 1 82.06 465 GLU A C 1
ATOM 3641 O O . GLU A 1 465 ? -15.578 12.328 21.172 1 82.06 465 GLU A O 1
ATOM 3646 N N . HIS A 1 466 ? -17.219 12.016 19.734 1 79.94 466 HIS A N 1
ATOM 3647 C CA . HIS A 1 466 ? -17.328 13.375 19.219 1 79.94 466 HIS A CA 1
ATOM 3648 C C . HIS A 1 466 ? -16.141 13.703 18.297 1 79.94 466 HIS A C 1
ATOM 3650 O O . HIS A 1 466 ? -15.938 14.867 17.953 1 79.94 466 HIS A O 1
ATOM 3656 N N . THR A 1 467 ? -15.414 12.648 18.109 1 87.38 467 THR A N 1
ATOM 3657 C CA . THR A 1 467 ? -14.344 12.82 17.125 1 87.38 467 THR A CA 1
ATOM 3658 C C . THR A 1 467 ? -14.609 11.961 15.891 1 87.38 467 THR A C 1
ATOM 3660 O O . THR A 1 467 ? -15.68 11.367 15.758 1 87.38 467 THR A O 1
ATOM 3663 N N . GLU A 1 468 ? -13.703 11.961 14.961 1 88.62 468 GLU A N 1
ATOM 3664 C CA . GLU A 1 468 ? -13.914 11.234 13.711 1 88.62 468 GLU A CA 1
ATOM 3665 C C . GLU A 1 468 ? -12.82 10.203 13.484 1 88.62 468 GLU A C 1
ATOM 3667 O O . GLU A 1 468 ? -12.672 9.68 12.375 1 88.62 468 GLU A O 1
ATOM 3672 N N . TYR A 1 469 ? -12.078 9.898 14.508 1 92.19 469 TYR A N 1
ATOM 3673 C CA . TYR A 1 469 ? -10.922 9.031 14.305 1 92.19 469 TYR A CA 1
ATOM 3674 C C . TYR A 1 469 ? -11.25 7.594 14.68 1 92.19 469 TYR A C 1
ATOM 3676 O O . TYR A 1 469 ? -11.789 7.332 15.758 1 92.19 469 TYR A O 1
ATOM 3684 N N . LEU A 1 470 ? -10.891 6.711 13.773 1 95.44 470 LEU A N 1
ATOM 3685 C CA . LEU A 1 470 ? -11.273 5.305 13.852 1 95.44 470 LEU A CA 1
ATOM 3686 C C . LEU A 1 470 ? -10.172 4.48 14.516 1 95.44 470 LEU A C 1
ATOM 3688 O O . LEU A 1 470 ? -9.023 4.918 14.594 1 95.44 470 LEU A O 1
ATOM 3692 N N . ARG A 1 471 ? -10.516 3.293 14.969 1 96.19 471 ARG A N 1
ATOM 3693 C CA . ARG A 1 471 ? -9.578 2.373 15.602 1 96.19 471 ARG A CA 1
ATOM 3694 C C . ARG A 1 471 ? -8.445 2.012 14.648 1 96.19 471 ARG A C 1
ATOM 3696 O O . ARG A 1 471 ? -7.281 1.949 15.055 1 96.19 471 ARG A O 1
ATOM 3703 N N . CYS A 1 472 ? -8.742 1.783 13.336 1 96.69 472 CYS A N 1
ATOM 3704 C CA . CYS A 1 472 ? -7.73 1.381 12.367 1 96.69 472 CYS A CA 1
ATOM 3705 C C . CYS A 1 472 ? -6.711 2.494 12.148 1 96.69 472 CYS A C 1
ATOM 3707 O O . CYS A 1 472 ? -5.555 2.227 11.82 1 96.69 472 CYS A O 1
ATOM 3709 N N . GLU A 1 473 ? -7.133 3.77 12.336 1 97.12 473 GLU A N 1
ATOM 3710 C CA . GLU A 1 473 ? -6.203 4.887 12.219 1 97.12 473 GLU A CA 1
ATOM 3711 C C . GLU A 1 473 ? -5.148 4.844 13.32 1 97.12 473 GLU A C 1
ATOM 3713 O O . GLU A 1 473 ? -3.979 5.16 13.078 1 97.12 473 GLU A O 1
ATOM 3718 N N . LEU A 1 474 ? -5.559 4.434 14.508 1 97 474 LEU A N 1
ATOM 3719 C CA . LEU A 1 474 ? -4.625 4.344 15.625 1 97 474 LEU A CA 1
ATOM 3720 C C . LEU A 1 474 ? -3.631 3.205 15.414 1 97 474 LEU A C 1
ATOM 3722 O O . LEU A 1 474 ? -2.451 3.334 15.75 1 97 474 LEU A O 1
ATOM 3726 N N . LYS A 1 475 ? -4.09 2.148 14.859 1 95.25 475 LYS A N 1
ATOM 3727 C CA . LYS A 1 475 ? -3.197 1.031 14.57 1 95.25 475 LYS A CA 1
ATOM 3728 C C . LYS A 1 475 ? -2.104 1.445 13.586 1 95.25 475 LYS A C 1
ATOM 3730 O O . LYS A 1 475 ? -0.937 1.086 13.766 1 95.25 475 LYS A O 1
ATOM 3735 N N . LEU A 1 476 ? -2.541 2.158 12.578 1 95.62 476 LEU A N 1
ATOM 3736 C CA . LEU A 1 476 ? -1.578 2.654 11.594 1 95.62 476 LEU A CA 1
ATOM 3737 C C . LEU A 1 476 ? -0.585 3.611 12.25 1 95.62 476 LEU A C 1
ATOM 3739 O O . LEU A 1 476 ? 0.615 3.549 11.969 1 95.62 476 LEU A O 1
ATOM 3743 N N . ALA A 1 477 ? -1.116 4.527 13.055 1 96.69 477 ALA A N 1
ATOM 3744 C CA . ALA A 1 477 ? -0.266 5.508 13.719 1 96.69 477 ALA A CA 1
ATOM 3745 C C . ALA A 1 477 ? 0.783 4.824 14.594 1 96.69 477 ALA A C 1
ATOM 3747 O O . ALA A 1 477 ? 1.938 5.25 14.633 1 96.69 477 ALA A O 1
ATOM 3748 N N . ARG A 1 478 ? 0.42 3.807 15.312 1 95.75 478 ARG A N 1
ATOM 3749 C CA . ARG A 1 478 ? 1.335 3.062 16.172 1 95.75 478 ARG A CA 1
ATOM 3750 C C . ARG A 1 478 ? 2.508 2.506 15.367 1 95.75 478 ARG A C 1
ATOM 3752 O O . ARG A 1 478 ? 3.658 2.59 15.805 1 95.75 478 ARG A O 1
ATOM 3759 N N . ARG A 1 479 ? 2.199 2.033 14.219 1 92.94 479 ARG A N 1
ATOM 3760 C CA . ARG A 1 479 ? 3.189 1.309 13.43 1 92.94 479 ARG A CA 1
ATOM 3761 C C . ARG A 1 479 ? 4.09 2.271 12.664 1 92.94 479 ARG A C 1
ATOM 3763 O O . ARG A 1 479 ? 5.289 2.018 12.508 1 92.94 479 ARG A O 1
ATOM 3770 N N . ARG A 1 480 ? 3.488 3.426 12.242 1 94.81 480 ARG A N 1
ATOM 3771 C CA . ARG A 1 480 ? 4.184 4.141 11.172 1 94.81 480 ARG A CA 1
ATOM 3772 C C . ARG A 1 480 ? 4.461 5.586 11.57 1 94.81 480 ARG A C 1
ATOM 3774 O O . ARG A 1 480 ? 5.238 6.277 10.914 1 94.81 480 ARG A O 1
ATOM 3781 N N . GLU A 1 481 ? 3.922 6.07 12.695 1 96.88 481 GLU A N 1
ATOM 3782 C CA . GLU A 1 481 ? 3.91 7.523 12.812 1 96.88 481 GLU A CA 1
ATOM 3783 C C . GLU A 1 481 ? 4.648 7.98 14.07 1 96.88 481 GLU A C 1
ATOM 3785 O O . GLU A 1 481 ? 4.539 9.141 14.469 1 96.88 481 GLU A O 1
ATOM 3790 N N . MET A 1 482 ? 5.367 7.09 14.719 1 96.81 482 MET A N 1
ATOM 3791 C CA . MET A 1 482 ? 6.289 7.395 15.812 1 96.81 482 MET A CA 1
ATOM 3792 C C . MET A 1 482 ? 5.574 8.141 16.938 1 96.81 482 MET A C 1
ATOM 3794 O O . MET A 1 482 ? 6.047 9.188 17.391 1 96.81 482 MET A O 1
ATOM 3798 N N . VAL A 1 483 ? 4.371 7.707 17.234 1 97.88 483 VAL A N 1
ATOM 3799 C CA . VAL A 1 483 ? 3.678 8.25 18.406 1 97.88 483 VAL A CA 1
ATOM 3800 C C . VAL A 1 483 ? 4.418 7.852 19.672 1 97.88 483 VAL A C 1
ATOM 3802 O O . VAL A 1 483 ? 4.477 6.672 20.031 1 97.88 483 VAL A O 1
ATOM 3805 N N . THR A 1 484 ? 4.965 8.82 20.359 1 97.5 484 THR A N 1
ATOM 3806 C CA . THR A 1 484 ? 5.812 8.578 21.516 1 97.5 484 THR A CA 1
ATOM 3807 C C . THR A 1 484 ? 5.09 8.969 22.797 1 97.5 484 THR A C 1
ATOM 3809 O O . THR A 1 484 ? 5.27 8.328 23.844 1 97.5 484 THR A O 1
ATOM 3812 N N . LYS A 1 485 ? 4.34 9.977 22.781 1 96.88 485 LYS A N 1
ATOM 3813 C CA . LYS A 1 485 ? 3.432 10.43 23.828 1 96.88 485 LYS A CA 1
ATOM 3814 C C . LYS A 1 485 ? 1.999 10.523 23.312 1 96.88 485 LYS A C 1
ATOM 3816 O O . LYS A 1 485 ? 1.778 10.664 22.109 1 96.88 485 LYS A O 1
ATOM 3821 N N . LEU A 1 486 ? 1.046 10.43 24.266 1 96.81 486 LEU A N 1
ATOM 3822 C CA . LEU A 1 486 ? -0.355 10.445 23.859 1 96.81 486 LEU A CA 1
ATOM 3823 C C . LEU A 1 486 ? -0.701 11.742 23.141 1 96.81 486 LEU A C 1
ATOM 3825 O O . LEU A 1 486 ? -1.483 11.742 22.188 1 96.81 486 LEU A O 1
ATOM 3829 N N . GLU A 1 487 ? -0.088 12.844 23.516 1 96 487 GLU A N 1
ATOM 3830 C CA . GLU A 1 487 ? -0.343 14.148 22.906 1 96 487 GLU A CA 1
ATOM 3831 C C . GLU A 1 487 ? 0.072 14.172 21.438 1 96 487 GLU A C 1
ATOM 3833 O O . GLU A 1 487 ? -0.486 14.93 20.641 1 96 487 GLU A O 1
ATOM 3838 N N . ASP A 1 488 ? 1.109 13.336 21.125 1 97.69 488 ASP A N 1
ATOM 3839 C CA . ASP A 1 488 ? 1.529 13.258 19.734 1 97.69 488 ASP A CA 1
ATOM 3840 C C . ASP A 1 488 ? 0.354 12.898 18.828 1 97.69 488 ASP A C 1
ATOM 3842 O O . ASP A 1 488 ? 0.169 13.5 17.766 1 97.69 488 ASP A O 1
ATOM 3846 N N . PHE A 1 489 ? -0.404 11.961 19.281 1 97.19 489 PHE A N 1
ATOM 3847 C CA . PHE A 1 489 ? -1.545 11.531 18.484 1 97.19 489 PHE A CA 1
ATOM 3848 C C . PHE A 1 489 ? -2.684 12.539 18.578 1 97.19 489 PHE A C 1
ATOM 3850 O O . PHE A 1 489 ? -3.252 12.938 17.562 1 97.19 489 PHE A O 1
ATOM 3857 N N . LEU A 1 490 ? -3.039 13 19.734 1 96.44 490 LEU A N 1
ATOM 3858 C CA . LEU A 1 490 ? -4.242 13.789 20.016 1 96.44 490 LEU A CA 1
ATOM 3859 C C . LEU A 1 490 ? -4.152 15.156 19.344 1 96.44 490 LEU A C 1
ATOM 3861 O O . LEU A 1 490 ? -5.172 15.727 18.953 1 96.44 490 LEU A O 1
ATOM 3865 N N . ARG A 1 491 ? -2.914 15.609 19.156 1 95.81 491 ARG A N 1
ATOM 3866 C CA . ARG A 1 491 ? -2.793 16.984 18.703 1 95.81 491 ARG A CA 1
ATOM 3867 C C . ARG A 1 491 ? -2.127 17.047 17.328 1 95.81 491 ARG A C 1
ATOM 3869 O O . ARG A 1 491 ? -2.426 17.938 16.531 1 95.81 491 ARG A O 1
ATOM 3876 N N . ARG A 1 492 ? -1.281 16.109 17.031 1 97.62 492 ARG A N 1
ATOM 3877 C CA . ARG A 1 492 ? -0.438 16.328 15.859 1 97.62 492 ARG A CA 1
ATOM 3878 C C . ARG A 1 492 ? -0.72 15.289 14.773 1 97.62 492 ARG A C 1
ATOM 3880 O O . ARG A 1 492 ? -0.687 15.602 13.586 1 97.62 492 ARG A O 1
ATOM 3887 N N . ARG A 1 493 ? -0.99 14.078 15.195 1 97.25 493 ARG A N 1
ATOM 3888 C CA . ARG A 1 493 ? -1.414 13.109 14.188 1 97.25 493 ARG A CA 1
ATOM 3889 C C . ARG A 1 493 ? -2.898 13.258 13.875 1 97.25 493 ARG A C 1
ATOM 3891 O O . ARG A 1 493 ? -3.361 12.836 12.812 1 97.25 493 ARG A O 1
ATOM 3898 N N . SER A 1 494 ? -3.609 13.805 14.852 1 95.06 494 SER A N 1
ATOM 3899 C CA . SER A 1 494 ? -5.027 14.117 14.727 1 95.06 494 SER A CA 1
ATOM 3900 C C . SER A 1 494 ? -5.324 15.539 15.203 1 95.06 494 SER A C 1
ATOM 3902 O O . SER A 1 494 ? -4.426 16.25 15.656 1 95.06 494 SER A O 1
ATOM 3904 N N . LYS A 1 495 ? -6.551 15.961 15.023 1 93 495 LYS A N 1
ATOM 3905 C CA . LYS A 1 495 ? -6.91 17.281 15.531 1 93 495 LYS A CA 1
ATOM 3906 C C . LYS A 1 495 ? -7.91 17.172 16.688 1 93 495 LYS A C 1
ATOM 3908 O O . LYS A 1 495 ? -8.711 18.094 16.906 1 93 495 LYS A O 1
ATOM 3913 N N . ILE A 1 496 ? -7.875 16.031 17.375 1 93.94 496 ILE A N 1
ATOM 3914 C CA . ILE A 1 496 ? -8.812 15.758 18.453 1 93.94 496 ILE A CA 1
ATOM 3915 C C . ILE A 1 496 ? -8.734 16.859 19.516 1 93.94 496 ILE A C 1
ATOM 3917 O O . ILE A 1 496 ? -9.758 17.406 19.922 1 93.94 496 ILE A O 1
ATOM 3921 N N . SER A 1 497 ? -7.566 17.266 19.875 1 94 497 SER A N 1
ATOM 3922 C CA . SER A 1 497 ? -7.363 18.25 20.938 1 94 497 SER A CA 1
ATOM 3923 C C . SER A 1 497 ? -7.855 19.625 20.5 1 94 497 SER A C 1
ATOM 3925 O O . SER A 1 497 ? -8.016 20.531 21.328 1 94 497 SER A O 1
ATOM 3927 N N . LEU A 1 498 ? -8.07 19.781 19.219 1 93.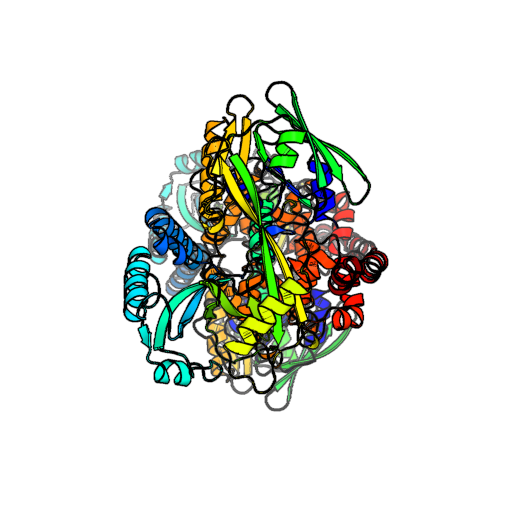75 498 LEU A N 1
ATOM 3928 C CA . LEU A 1 498 ? -8.539 21.062 18.734 1 93.75 498 LEU A CA 1
ATOM 3929 C C . LEU A 1 498 ? -10.062 21.094 18.641 1 93.75 498 LEU A C 1
ATOM 3931 O O . LEU A 1 498 ? -10.664 22.172 18.625 1 93.75 498 LEU A O 1
ATOM 3935 N N . VAL A 1 499 ? -10.664 19.906 18.578 1 92 499 VAL A N 1
ATOM 3936 C CA . VAL A 1 499 ? -12.078 19.922 18.234 1 92 499 VAL A CA 1
ATOM 3937 C C . VAL A 1 499 ? -12.906 19.438 19.422 1 92 499 VAL A C 1
ATOM 3939 O O . VAL A 1 499 ? -14.133 19.578 19.422 1 92 499 VAL A O 1
ATOM 3942 N N . VAL A 1 500 ? -12.289 18.906 20.438 1 92.94 500 VAL A N 1
ATOM 3943 C CA . VAL A 1 500 ? -12.953 18.422 21.641 1 92.94 500 VAL A CA 1
ATOM 3944 C C . VAL A 1 500 ? -12.32 19.078 22.875 1 92.94 500 VAL A C 1
ATOM 3946 O O . VAL A 1 500 ? -11.102 19.125 22.984 1 92.94 500 VAL A O 1
ATOM 3949 N N . PRO A 1 501 ? -13.195 19.562 23.75 1 93.06 501 PRO A N 1
ATOM 3950 C CA . PRO A 1 501 ? -12.625 20.141 24.969 1 93.06 501 PRO A CA 1
ATOM 3951 C C . PRO A 1 501 ? -11.758 19.156 25.734 1 93.06 501 PRO A C 1
ATOM 3953 O O . PRO A 1 501 ? -12.102 17.969 25.828 1 93.06 501 PRO A O 1
ATOM 3956 N N . GLU A 1 502 ? -10.766 19.641 26.297 1 91.94 502 GLU A N 1
ATOM 3957 C CA . GLU A 1 502 ? -9.781 18.812 27 1 91.94 502 GLU A CA 1
ATOM 3958 C C . GLU A 1 502 ? -10.438 17.969 28.078 1 91.94 502 GLU A C 1
ATOM 3960 O O . GLU A 1 502 ? -10.094 16.797 28.25 1 91.94 502 GLU A O 1
ATOM 3965 N N . GLN A 1 503 ? -11.352 18.516 28.828 1 90.62 503 GLN A N 1
ATOM 3966 C CA . GLN A 1 503 ? -12.023 17.797 29.891 1 90.62 503 GLN A CA 1
ATOM 3967 C C . GLN A 1 503 ? -12.797 16.594 29.359 1 90.62 503 GLN A C 1
ATOM 3969 O O . GLN A 1 503 ? -12.844 15.539 29.984 1 90.62 503 GLN A O 1
ATOM 3974 N N . THR A 1 504 ? -13.359 16.797 28.234 1 91.69 504 THR A N 1
ATOM 3975 C CA . THR A 1 504 ? -14.117 15.719 27.594 1 91.69 504 THR A CA 1
ATOM 3976 C C . THR A 1 504 ? -13.188 14.594 27.156 1 91.69 504 THR A C 1
ATOM 3978 O O . THR A 1 504 ? -13.523 13.422 27.297 1 91.69 504 THR A O 1
ATOM 3981 N N . ILE A 1 505 ? -12.031 14.938 26.656 1 93.44 505 ILE A N 1
ATOM 3982 C CA . ILE A 1 505 ? -11.047 13.945 26.219 1 93.44 505 ILE A CA 1
ATOM 3983 C C . ILE A 1 505 ? -10.578 13.125 27.422 1 93.44 505 ILE A C 1
ATOM 3985 O O . ILE A 1 505 ? -10.57 11.898 27.375 1 93.44 505 ILE A O 1
ATOM 3989 N N . ARG A 1 506 ? -10.273 13.781 28.484 1 92.31 506 ARG A N 1
ATOM 3990 C CA . ARG A 1 506 ? -9.68 13.164 29.672 1 92.31 506 ARG A CA 1
ATOM 3991 C C . ARG A 1 506 ? -10.664 12.211 30.328 1 92.31 506 ARG A C 1
ATOM 3993 O O . ARG A 1 506 ? -10.258 11.227 30.953 1 92.31 506 ARG A O 1
ATOM 4000 N N . SER A 1 507 ? -11.906 12.477 30.156 1 91.06 507 SER A N 1
ATOM 4001 C CA . SER A 1 507 ? -12.914 11.656 30.812 1 91.06 507 SER A CA 1
ATOM 4002 C C . SER A 1 507 ? -13.469 10.602 29.859 1 91.06 507 SER A C 1
ATOM 4004 O O . SER A 1 507 ? -14.344 9.812 30.234 1 91.06 507 SER A O 1
ATOM 4006 N N . SER A 1 508 ? -13.016 10.562 28.672 1 91.19 508 SER A N 1
ATOM 4007 C CA . SER A 1 508 ? -13.539 9.641 27.672 1 91.19 508 SER A CA 1
ATOM 4008 C C . SER A 1 508 ? -13.102 8.203 27.969 1 91.19 508 SER A C 1
ATOM 4010 O O . SER A 1 508 ? -11.914 7.945 28.188 1 91.19 508 SER A O 1
ATOM 4012 N N . PRO A 1 509 ? -14.008 7.25 27.875 1 89.25 509 PRO A N 1
ATOM 4013 C CA . PRO A 1 509 ? -13.617 5.844 28.031 1 89.25 509 PRO A CA 1
ATOM 4014 C C . PRO A 1 509 ? -12.727 5.352 26.906 1 89.25 509 PRO A C 1
ATOM 4016 O O . PRO A 1 509 ? -11.938 4.418 27.094 1 89.25 509 PRO A O 1
ATOM 4019 N N . GLY A 1 510 ? -12.805 5.988 25.812 1 92.88 510 GLY A N 1
ATOM 4020 C CA . GLY A 1 510 ? -12.016 5.598 24.656 1 92.88 510 GLY A CA 1
ATOM 4021 C C . GLY A 1 510 ? -10.539 5.918 24.797 1 92.88 510 GLY A C 1
ATOM 4022 O O . GLY A 1 510 ? -9.711 5.375 24.062 1 92.88 510 GLY A O 1
ATOM 4023 N N . LEU A 1 511 ? -10.266 6.77 25.75 1 94.19 511 LEU A N 1
ATOM 4024 C CA . LEU A 1 511 ? -8.891 7.211 25.922 1 94.19 511 LEU A CA 1
ATOM 4025 C C . LEU A 1 511 ? -7.996 6.055 26.359 1 94.19 511 LEU A C 1
ATOM 4027 O O . LEU A 1 511 ? -6.867 5.922 25.891 1 94.19 511 LEU A O 1
ATOM 4031 N N . ARG A 1 512 ? -8.469 5.254 27.266 1 94.31 512 ARG A N 1
ATOM 4032 C CA . ARG A 1 512 ? -7.723 4.09 27.734 1 94.31 512 ARG A CA 1
ATOM 4033 C C . ARG A 1 512 ? -7.469 3.115 26.594 1 94.31 512 ARG A C 1
ATOM 4035 O O . ARG A 1 512 ? -6.355 2.619 26.422 1 94.31 512 ARG A O 1
ATOM 4042 N N . GLU A 1 513 ? -8.469 2.869 25.828 1 95.25 513 GLU A N 1
ATOM 4043 C CA . GLU A 1 513 ? -8.32 1.977 24.672 1 95.25 513 GLU A CA 1
ATOM 4044 C C . GLU A 1 513 ? -7.328 2.535 23.672 1 95.25 513 GLU A C 1
ATOM 4046 O O . GLU A 1 513 ? -6.562 1.781 23.062 1 95.25 513 GLU A O 1
ATOM 4051 N N . ALA A 1 514 ? -7.422 3.82 23.438 1 96.44 514 ALA A N 1
ATOM 4052 C CA . ALA A 1 514 ? -6.461 4.461 22.547 1 96.44 514 ALA A CA 1
ATOM 4053 C C . ALA A 1 514 ? -5.027 4.195 23 1 96.44 514 ALA A C 1
ATOM 4055 O O . ALA A 1 514 ? -4.16 3.881 22.188 1 96.44 514 ALA A O 1
ATOM 4056 N N . CYS A 1 515 ? -4.801 4.277 24.281 1 97.12 515 CYS A N 1
ATOM 4057 C CA . CYS A 1 515 ? -3.469 4.039 24.844 1 97.12 515 CYS A CA 1
ATOM 4058 C C . CYS A 1 515 ? -3.062 2.578 24.656 1 97.12 515 CYS A C 1
ATOM 4060 O O . CYS A 1 515 ? -1.902 2.285 24.359 1 97.12 515 CYS A O 1
ATOM 4062 N N . ASP A 1 516 ? -3.996 1.711 24.859 1 96.81 516 ASP A N 1
ATOM 4063 C CA . ASP A 1 516 ? -3.713 0.293 24.656 1 96.81 516 ASP A CA 1
ATOM 4064 C C . ASP A 1 516 ? -3.277 0.017 23.219 1 96.81 516 ASP A C 1
ATOM 4066 O O . ASP A 1 516 ? -2.338 -0.746 22.984 1 96.81 516 ASP A O 1
ATOM 4070 N N . ILE A 1 517 ? -3.939 0.62 22.266 1 96.19 517 ILE A N 1
ATOM 4071 C CA . ILE A 1 517 ? -3.643 0.412 20.859 1 96.19 517 ILE A CA 1
ATOM 4072 C C . ILE A 1 517 ? -2.299 1.05 20.516 1 96.19 517 ILE A C 1
ATOM 4074 O O . ILE A 1 517 ? -1.462 0.431 19.859 1 96.19 517 ILE A O 1
ATOM 4078 N N . LEU A 1 518 ? -2.029 2.219 20.984 1 97.12 518 LEU A N 1
ATOM 4079 C CA . LEU A 1 518 ? -0.887 3.02 20.562 1 97.12 518 LEU A CA 1
ATOM 4080 C C . LEU A 1 518 ? 0.392 2.551 21.25 1 97.12 518 LEU A C 1
ATOM 4082 O O . LEU A 1 518 ? 1.474 2.609 20.656 1 97.12 518 LEU A O 1
ATOM 4086 N N . PHE A 1 519 ? 0.226 2.045 22.578 1 96.88 519 PHE A N 1
ATOM 4087 C CA . PHE A 1 519 ? 1.446 1.915 23.375 1 96.88 519 PHE A CA 1
ATOM 4088 C C . PHE A 1 519 ? 1.578 0.506 23.938 1 96.88 519 PHE A C 1
ATOM 4090 O O . PHE A 1 519 ? 2.594 0.17 24.547 1 96.88 519 PHE A O 1
ATOM 4097 N N . ASP A 1 520 ? 0.631 -0.267 23.781 1 93.38 520 ASP A N 1
ATOM 4098 C CA . ASP A 1 520 ? 0.641 -1.647 24.25 1 93.38 520 ASP A CA 1
ATOM 4099 C C . ASP A 1 520 ? 1.032 -1.72 25.734 1 93.38 520 ASP A C 1
ATOM 4101 O O . ASP A 1 520 ? 0.306 -1.225 26.594 1 93.38 520 ASP A O 1
ATOM 4105 N N . ASP A 1 521 ? 2.32 -2.191 26.047 1 92.94 521 ASP A N 1
ATOM 4106 C CA . ASP A 1 521 ? 2.75 -2.432 27.422 1 92.94 521 ASP A CA 1
ATOM 4107 C C . ASP A 1 521 ? 2.955 -1.116 28.172 1 92.94 521 ASP A C 1
ATOM 4109 O O . ASP A 1 521 ? 2.939 -1.089 29.406 1 92.94 521 ASP A O 1
ATOM 4113 N N . GLN A 1 522 ? 3.07 -0.04 27.484 1 94.75 522 GLN A N 1
ATOM 4114 C CA . GLN A 1 522 ? 3.32 1.253 28.109 1 94.75 522 GLN A CA 1
ATOM 4115 C C . GLN A 1 522 ? 2.039 2.074 28.203 1 94.75 522 GLN A C 1
ATOM 4117 O O . GLN A 1 522 ? 2.08 3.264 28.516 1 94.75 522 GLN A O 1
ATOM 4122 N N . ALA A 1 523 ? 0.907 1.459 27.938 1 96.31 523 ALA A N 1
ATOM 4123 C CA . ALA A 1 523 ? -0.374 2.154 27.828 1 96.31 523 ALA A CA 1
ATOM 4124 C C . ALA A 1 523 ? -0.699 2.91 29.109 1 96.31 523 ALA A C 1
ATOM 4126 O O . ALA A 1 523 ? -1.049 4.09 29.062 1 96.31 523 ALA A O 1
ATOM 4127 N N . GLU A 1 524 ? -0.575 2.289 30.266 1 95.75 524 GLU A N 1
ATOM 4128 C CA . GLU A 1 524 ? -0.924 2.896 31.547 1 95.75 524 GLU A CA 1
ATOM 4129 C C . GLU A 1 524 ? 0.007 4.059 31.875 1 95.75 524 GLU A C 1
ATOM 4131 O O . GLU A 1 524 ? -0.442 5.109 32.344 1 95.75 524 GLU A O 1
ATOM 4136 N N . GLU A 1 525 ? 1.23 3.838 31.641 1 95.62 525 GLU A N 1
ATOM 4137 C CA . GLU A 1 525 ? 2.225 4.871 31.922 1 95.62 525 GLU A CA 1
ATOM 4138 C C . GLU A 1 525 ? 1.978 6.117 31.078 1 95.62 525 GLU A C 1
ATOM 4140 O O . GLU A 1 525 ? 2.018 7.238 31.578 1 95.62 525 GLU A O 1
ATOM 4145 N N . ARG A 1 526 ? 1.744 5.934 29.828 1 96 526 ARG A N 1
ATOM 4146 C CA . ARG A 1 526 ? 1.524 7.047 28.906 1 96 526 ARG A CA 1
ATOM 4147 C C . ARG A 1 526 ? 0.214 7.762 29.219 1 96 526 ARG A C 1
ATOM 4149 O O . ARG A 1 526 ? 0.122 8.984 29.094 1 96 526 ARG A O 1
ATOM 4156 N N . LEU A 1 527 ? -0.803 7.043 29.578 1 95.94 527 LEU A N 1
ATOM 4157 C CA . LEU A 1 527 ? -2.074 7.641 29.984 1 95.94 527 LEU A CA 1
ATOM 4158 C C . LEU A 1 527 ? -1.901 8.508 31.219 1 95.94 527 LEU A C 1
ATOM 4160 O O . LEU A 1 527 ? -2.4 9.633 31.266 1 95.94 527 LEU A O 1
ATOM 4164 N N . GLN A 1 528 ? -1.174 8.016 32.188 1 95.5 528 GLN A N 1
ATOM 4165 C CA . GLN A 1 528 ? -0.958 8.766 33.406 1 95.5 528 GLN A CA 1
ATOM 4166 C C . GLN A 1 528 ? -0.149 10.031 33.156 1 95.5 528 GLN A C 1
ATOM 4168 O O . GLN A 1 528 ? -0.429 11.078 33.75 1 95.5 528 GLN A O 1
ATOM 4173 N N . GLU A 1 529 ? 0.833 9.859 32.344 1 95.06 529 GLU A N 1
ATOM 4174 C CA . GLU A 1 529 ? 1.626 11.031 31.969 1 95.06 529 GLU A CA 1
ATOM 4175 C C . GLU A 1 529 ? 0.749 12.125 31.359 1 95.06 529 GLU A C 1
ATOM 4177 O O . GLU A 1 529 ? 0.92 13.305 31.672 1 95.06 529 GLU A O 1
ATOM 4182 N N . TYR A 1 530 ? -0.145 11.727 30.531 1 95.06 530 TYR A N 1
ATOM 4183 C CA . TYR A 1 530 ? -1.048 12.68 29.891 1 95.06 530 TYR A CA 1
ATOM 4184 C C . TYR A 1 530 ? -1.99 13.305 30.906 1 95.06 530 TYR A C 1
ATOM 4186 O O . TYR A 1 530 ? -2.223 14.516 30.891 1 95.06 530 TYR A O 1
ATOM 4194 N N . LEU A 1 531 ? -2.494 12.555 31.828 1 93.06 531 LEU A N 1
ATOM 4195 C CA . LEU A 1 531 ? -3.498 13.008 32.781 1 93.06 531 LEU A CA 1
ATOM 4196 C C . LEU A 1 531 ? -2.875 13.93 33.812 1 93.06 531 LEU A C 1
ATOM 4198 O O . LEU A 1 531 ? -3.555 14.797 34.375 1 93.06 531 LEU A O 1
ATOM 4202 N N . VAL A 1 532 ? -1.584 13.734 34.062 1 89.19 532 VAL A N 1
ATOM 4203 C CA . VAL A 1 532 ? -0.925 14.531 35.062 1 89.19 532 VAL A CA 1
ATOM 4204 C C . VAL A 1 532 ? -0.48 15.867 34.5 1 89.19 532 VAL A C 1
ATOM 4206 O O . VAL A 1 532 ? -0.336 16.859 35.219 1 89.19 532 VAL A O 1
ATOM 4209 N N . THR A 1 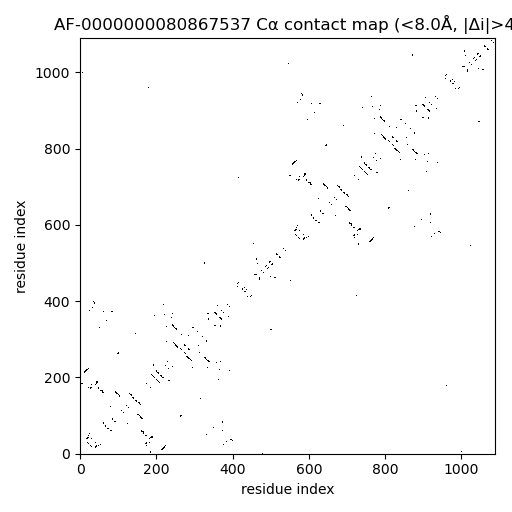533 ? -0.17 15.859 33.25 1 79.25 533 THR A N 1
ATOM 4210 C CA . THR A 1 533 ? 0.237 17.109 32.625 1 79.25 533 THR A CA 1
ATOM 4211 C C . THR A 1 533 ? -0.923 18.094 32.562 1 79.25 533 THR A C 1
ATOM 4213 O O . THR A 1 533 ? -2.057 17.719 32.281 1 79.25 533 THR A O 1
ATOM 4216 N N . ALA A 1 534 ? -0.616 19.203 33.281 1 59.03 534 ALA A N 1
ATOM 4217 C CA . ALA A 1 534 ? -1.641 20.234 33.375 1 59.03 534 ALA A CA 1
ATOM 4218 C C . ALA A 1 534 ? -2.229 20.578 32.031 1 59.03 534 ALA A C 1
ATOM 4220 O O . ALA A 1 534 ? -1.514 20.594 31.016 1 59.03 534 ALA A O 1
ATOM 4221 N N . SER A 1 535 ? -3.488 20.594 31.875 1 55.59 535 SER A N 1
ATOM 4222 C CA . SER A 1 535 ? -4.195 20.953 30.656 1 55.59 535 SER A CA 1
ATOM 4223 C C . SER A 1 535 ? -3.777 22.344 30.172 1 55.59 535 SER A C 1
ATOM 4225 O O . SER A 1 535 ? -3.463 23.219 30.969 1 55.59 535 SER A O 1
ATOM 4227 N N . PRO A 1 536 ? -3.248 22.547 28.891 1 48.56 536 PRO A N 1
ATOM 4228 C CA . PRO A 1 536 ? -2.873 23.859 28.391 1 48.56 536 PRO A CA 1
ATOM 4229 C C . PRO A 1 536 ? -3.777 24.969 28.922 1 48.56 536 PRO A C 1
ATOM 4231 O O . PRO A 1 536 ? -3.318 26.094 29.141 1 48.56 536 PRO A O 1
ATOM 4234 N N . GLU A 1 537 ? -5.07 24.75 28.984 1 45.62 537 GLU A N 1
ATOM 4235 C CA . GLU A 1 537 ? -5.973 25.781 29.5 1 45.62 537 GLU A CA 1
ATOM 4236 C C . GLU A 1 537 ? -5.625 26.156 30.938 1 45.62 537 GLU A C 1
ATOM 4238 O O . GLU A 1 537 ? -5.762 27.328 31.328 1 45.62 537 GLU A O 1
ATOM 4243 N N . SER A 1 538 ? -5.246 25.297 31.688 1 41.66 538 SER A N 1
ATOM 4244 C CA . SER A 1 538 ? -4.953 25.594 33.094 1 41.66 538 SER A CA 1
ATOM 4245 C C . SER A 1 538 ? -3.596 26.266 33.219 1 41.66 538 SER A C 1
ATOM 4247 O O . SER A 1 538 ? -3.393 27.062 34.156 1 41.66 538 SER A O 1
ATOM 4249 N N . ALA A 1 539 ? -2.555 26.078 32.469 1 42.19 539 ALA A N 1
ATOM 4250 C CA . ALA A 1 539 ? -1.216 26.641 32.594 1 42.19 539 ALA A CA 1
ATOM 4251 C C . ALA A 1 539 ? -1.221 28.141 32.281 1 42.19 539 ALA A C 1
ATOM 4253 O O . ALA A 1 539 ? -0.406 28.891 32.812 1 42.19 539 ALA A O 1
ATOM 4254 N N . GLY A 1 540 ? -1.896 28.5 31.219 1 39.62 540 GLY A N 1
ATOM 4255 C CA . GLY A 1 540 ? -1.903 29.906 30.844 1 39.62 540 GLY A CA 1
ATOM 4256 C C . GLY A 1 540 ? -2.592 30.797 31.875 1 39.62 540 GLY A C 1
ATOM 4257 O O . GLY A 1 540 ? -2.297 31.984 31.969 1 39.62 540 GLY A O 1
ATOM 4258 N N . LEU A 1 541 ? -3.723 30.312 32.531 1 39.94 541 LEU A N 1
ATOM 4259 C CA . LEU A 1 541 ? -4.445 31.188 33.469 1 39.94 541 LEU A CA 1
ATOM 4260 C C . LEU A 1 541 ? -3.646 31.406 34.75 1 39.94 541 LEU A C 1
ATOM 4262 O O . LEU A 1 541 ? -3.934 32.312 35.5 1 39.94 541 LEU A O 1
ATOM 4266 N N . GLU A 1 542 ? -2.826 30.516 35.156 1 36.25 542 GLU A N 1
ATOM 4267 C CA . GLU A 1 542 ? -2.256 30.719 36.5 1 36.25 542 GLU A CA 1
ATOM 4268 C C . GLU A 1 542 ? -1.218 31.828 36.5 1 36.25 542 GLU A C 1
ATOM 4270 O O . GLU A 1 542 ? -0.816 32.312 37.562 1 36.25 542 GLU A O 1
ATOM 4275 N N . ARG A 1 543 ? -0.392 32.125 35.438 1 37.5 543 ARG A N 1
ATOM 4276 C CA . ARG A 1 543 ? 0.699 33.031 35.75 1 37.5 543 ARG A CA 1
ATOM 4277 C C . ARG A 1 543 ? 0.167 34.438 36.062 1 37.5 543 ARG A C 1
ATOM 4279 O O . ARG A 1 543 ? 0.941 35.344 36.344 1 37.5 543 ARG A O 1
ATOM 4286 N N . GLU A 1 544 ? -1.083 34.875 35.625 1 31.2 544 GLU A N 1
ATOM 4287 C CA . GLU A 1 544 ? -1.327 36.219 36.094 1 31.2 544 GLU A CA 1
ATOM 4288 C C . GLU A 1 544 ? -1.79 36.25 37.531 1 31.2 544 GLU A C 1
ATOM 4290 O O . GLU A 1 544 ? -2.051 37.312 38.094 1 31.2 544 GLU A O 1
ATOM 4295 N N . GLY A 1 545 ? -2.004 35.094 38.312 1 25.95 545 GLY A N 1
ATOM 4296 C CA . GLY A 1 545 ? -2.145 35.531 39.688 1 25.95 545 GLY A CA 1
ATOM 4297 C C . GLY A 1 545 ? -0.814 35.75 40.406 1 25.95 545 GLY A C 1
ATOM 4298 O O . GLY A 1 545 ? 0.184 35.125 40.031 1 25.95 545 GLY A O 1
ATOM 4299 N N . MET B 1 1 ? -4.75 -17.797 13.32 1 62.19 1 MET B N 1
ATOM 4300 C CA . MET B 1 1 ? -4.75 -17.078 12.047 1 62.19 1 MET B CA 1
ATOM 4301 C C . MET B 1 1 ? -5.969 -16.156 11.945 1 62.19 1 MET B C 1
ATOM 4303 O O . MET B 1 1 ? -7.094 -16.641 11.805 1 62.19 1 MET B O 1
ATOM 4307 N N . GLN B 1 2 ? -5.777 -14.914 12 1 80.94 2 GLN B N 1
ATOM 4308 C CA . GLN B 1 2 ? -6.828 -13.938 12.258 1 80.94 2 GLN B CA 1
ATOM 4309 C C . GLN B 1 2 ? -7.727 -13.758 11.039 1 80.94 2 GLN B C 1
ATOM 4311 O O . GLN B 1 2 ? -8.953 -13.734 11.156 1 80.94 2 GLN B O 1
ATOM 4316 N N . LEU B 1 3 ? -7.145 -13.977 9.844 1 90.44 3 LEU B N 1
ATOM 4317 C CA . LEU B 1 3 ? -7.902 -13.742 8.617 1 90.44 3 LEU B CA 1
ATOM 4318 C C . LEU B 1 3 ? -8.891 -14.875 8.367 1 90.44 3 LEU B C 1
ATOM 4320 O O . LEU B 1 3 ? -10.078 -14.625 8.141 1 90.44 3 LEU B O 1
ATOM 4324 N N . ARG B 1 4 ? -8.461 -16.125 8.438 1 95.38 4 ARG B N 1
ATOM 4325 C CA . ARG B 1 4 ? -9.305 -17.281 8.211 1 95.38 4 ARG B CA 1
ATOM 4326 C C . ARG B 1 4 ? -10.445 -17.344 9.219 1 95.38 4 ARG B C 1
ATOM 4328 O O . ARG B 1 4 ? -11.602 -17.547 8.852 1 95.38 4 ARG B O 1
ATOM 4335 N N . GLU B 1 5 ? -10.125 -17.156 10.5 1 94.12 5 GLU B N 1
ATOM 4336 C CA . GLU B 1 5 ? -11.117 -17.234 11.562 1 94.12 5 GLU B CA 1
ATOM 4337 C C . GLU B 1 5 ? -12.203 -16.172 11.375 1 94.12 5 GLU B C 1
ATOM 4339 O O . GLU B 1 5 ? -13.391 -16.453 11.57 1 94.12 5 GLU B O 1
ATOM 4344 N N . ASN B 1 6 ? -11.758 -15.055 11.031 1 93.31 6 ASN B N 1
ATOM 4345 C CA . ASN B 1 6 ? -12.711 -13.977 10.789 1 93.31 6 ASN B CA 1
ATOM 4346 C C . ASN B 1 6 ? -13.656 -14.312 9.641 1 93.31 6 ASN B C 1
ATOM 4348 O O . ASN B 1 6 ? -14.852 -14.039 9.719 1 93.31 6 ASN B O 1
ATOM 4352 N N . ASN B 1 7 ? -13.141 -14.82 8.562 1 96 7 ASN B N 1
ATOM 4353 C CA . ASN B 1 7 ? -13.961 -15.164 7.406 1 96 7 ASN B CA 1
ATOM 4354 C C . ASN B 1 7 ? -14.906 -16.328 7.711 1 96 7 ASN B C 1
ATOM 4356 O O . ASN B 1 7 ? -16.047 -16.344 7.242 1 96 7 ASN B O 1
ATOM 4360 N N . LEU B 1 8 ? -14.438 -17.281 8.539 1 96.94 8 LEU B N 1
ATOM 4361 C CA . LEU B 1 8 ? -15.281 -18.406 8.938 1 96.94 8 LEU B CA 1
ATOM 4362 C C . LEU B 1 8 ? -16.516 -17.922 9.695 1 96.94 8 LEU B C 1
ATOM 4364 O O . LEU B 1 8 ? -17.594 -18.469 9.539 1 96.94 8 LEU B O 1
ATOM 4368 N N . ARG B 1 9 ? -16.344 -16.938 10.477 1 94.75 9 ARG B N 1
ATOM 4369 C CA . ARG B 1 9 ? -17.438 -16.391 11.258 1 94.75 9 ARG B CA 1
ATOM 4370 C C . ARG B 1 9 ? -18.453 -15.688 10.367 1 94.75 9 ARG B C 1
ATOM 4372 O O . ARG B 1 9 ? -19.641 -15.688 10.648 1 94.75 9 ARG B O 1
ATOM 4379 N N . LYS B 1 10 ? -18.062 -15.18 9.266 1 95.81 10 LYS B N 1
ATOM 4380 C CA . LYS B 1 10 ? -18.906 -14.383 8.383 1 95.81 10 LYS B CA 1
ATOM 4381 C C . LYS B 1 10 ? -19.703 -15.266 7.441 1 95.81 10 LYS B C 1
ATOM 4383 O O . LYS B 1 10 ? -20.781 -14.875 6.969 1 95.81 10 LYS B O 1
ATOM 4388 N N . LEU B 1 11 ? -19.219 -16.438 7.168 1 97.5 11 LEU B N 1
ATOM 4389 C CA . LEU B 1 11 ? -19.797 -17.312 6.145 1 97.5 11 LEU B CA 1
ATOM 4390 C C . LEU B 1 11 ? -21.234 -17.641 6.465 1 97.5 11 LEU B C 1
ATOM 4392 O O . LEU B 1 11 ? -22.109 -17.516 5.605 1 97.5 11 LEU B O 1
ATOM 4396 N N . PRO B 1 12 ? -21.562 -17.969 7.762 1 97.12 12 PRO B N 1
ATOM 4397 C CA . PRO B 1 12 ? -22.953 -18.344 8.047 1 97.12 12 PRO B CA 1
ATOM 4398 C C . PRO B 1 12 ? -23.844 -17.125 8.289 1 97.12 12 PRO B C 1
ATOM 4400 O O . PRO B 1 12 ? -25.062 -17.266 8.414 1 97.12 12 PRO B O 1
ATOM 4403 N N . GLU B 1 13 ? -23.344 -15.93 8.336 1 92.38 13 GLU B N 1
ATOM 4404 C CA . GLU B 1 13 ? -24.062 -14.758 8.836 1 92.38 13 GLU B CA 1
ATOM 4405 C C . GLU B 1 13 ? -24.828 -14.062 7.723 1 92.38 13 GLU B C 1
ATOM 4407 O O . GLU B 1 13 ? -25.703 -13.242 7.988 1 92.38 13 GLU B O 1
ATOM 4412 N N . ARG B 1 14 ? -24.547 -14.383 6.488 1 92.06 14 ARG B N 1
ATOM 4413 C CA . ARG B 1 14 ? -25.219 -13.617 5.441 1 92.06 14 ARG B CA 1
ATOM 4414 C C . ARG B 1 14 ? -25.531 -14.5 4.238 1 92.06 14 ARG B C 1
ATOM 4416 O O . ARG B 1 14 ? -25.062 -15.633 4.152 1 92.06 14 ARG B O 1
ATOM 4423 N N . VAL B 1 15 ? -26.469 -14.023 3.41 1 98.06 15 VAL B N 1
ATOM 4424 C CA . VAL B 1 15 ? -26.781 -14.641 2.125 1 98.06 15 VAL B CA 1
ATOM 4425 C C . VAL B 1 15 ? -25.875 -14.055 1.041 1 98.06 15 VAL B C 1
ATOM 4427 O O . VAL B 1 15 ? -25.828 -12.836 0.854 1 98.06 15 VAL B O 1
ATOM 4430 N N . PHE B 1 16 ? -25.203 -14.906 0.371 1 98.75 16 PHE B N 1
ATOM 4431 C CA . PHE B 1 16 ? -24.297 -14.453 -0.679 1 98.75 16 PHE B CA 1
ATOM 4432 C C . PHE B 1 16 ? -24.984 -14.477 -2.037 1 98.75 16 PHE B C 1
ATOM 4434 O O . PHE B 1 16 ? -25.938 -15.234 -2.242 1 98.75 16 PHE B O 1
ATOM 4441 N N . ASP B 1 17 ? -24.531 -13.57 -2.928 1 98.81 17 ASP B N 1
ATOM 4442 C CA . ASP B 1 17 ? -25 -13.656 -4.312 1 98.81 17 ASP B CA 1
ATOM 4443 C C . ASP B 1 17 ? -24.516 -14.945 -4.973 1 98.81 17 ASP B C 1
ATOM 4445 O O . ASP B 1 17 ? -25.234 -15.562 -5.746 1 98.81 17 ASP B O 1
ATOM 4449 N N . ALA B 1 18 ? -23.281 -15.336 -4.672 1 98.88 18 ALA B N 1
ATOM 4450 C CA . ALA B 1 18 ? -22.703 -16.562 -5.227 1 98.88 18 ALA B CA 1
ATOM 4451 C C . ALA B 1 18 ? -21.797 -17.25 -4.211 1 98.88 18 ALA B C 1
ATOM 4453 O O . ALA B 1 18 ? -21.031 -16.594 -3.508 1 98.88 18 ALA B O 1
ATOM 4454 N N . LEU B 1 19 ? -21.938 -18.5 -4.07 1 98.94 19 LEU B N 1
ATOM 4455 C CA . LEU B 1 19 ? -20.984 -19.359 -3.359 1 98.94 19 LEU B CA 1
ATOM 4456 C C . LEU B 1 19 ? -20.188 -20.219 -4.336 1 98.94 19 LEU B C 1
ATOM 4458 O O . LEU B 1 19 ? -20.75 -20.938 -5.16 1 98.94 19 LEU B O 1
ATOM 4462 N N . ILE B 1 20 ? -18.922 -20.094 -4.289 1 98.94 20 ILE B N 1
ATOM 4463 C CA . ILE B 1 20 ? -18.031 -20.828 -5.188 1 98.94 20 ILE B CA 1
ATOM 4464 C C . ILE B 1 20 ? -17.344 -21.969 -4.422 1 98.94 20 ILE B C 1
ATOM 4466 O O . ILE B 1 20 ? -16.688 -21.719 -3.404 1 98.94 20 ILE B O 1
ATOM 4470 N N . ILE B 1 21 ? -17.469 -23.172 -4.93 1 98.88 21 ILE B N 1
ATOM 4471 C CA . ILE B 1 21 ? -16.828 -24.344 -4.363 1 98.88 21 ILE B CA 1
ATOM 4472 C C . ILE B 1 21 ? -15.57 -24.688 -5.168 1 98.88 21 ILE B C 1
ATOM 4474 O O . ILE B 1 21 ? -15.664 -25.094 -6.328 1 98.88 21 ILE B O 1
ATOM 4478 N N . GLY B 1 22 ? -14.406 -24.594 -4.523 1 98.75 22 GLY B N 1
ATOM 4479 C CA . GLY B 1 22 ? -13.141 -24.844 -5.191 1 98.75 22 GLY B CA 1
ATOM 4480 C C . GLY B 1 22 ? -12.352 -23.578 -5.48 1 98.75 22 GLY B C 1
ATOM 4481 O O . GLY B 1 22 ? -12.828 -22.703 -6.195 1 98.75 22 GLY B O 1
ATOM 4482 N N . GLY B 1 23 ? -11.18 -23.531 -4.914 1 98.56 23 GLY B N 1
ATOM 4483 C CA . GLY B 1 23 ? -10.328 -22.375 -5.078 1 98.56 23 GLY B CA 1
ATOM 4484 C C . GLY B 1 23 ? -9.148 -22.625 -6 1 98.56 23 GLY B C 1
ATOM 4485 O O . GLY B 1 23 ? -8.031 -22.172 -5.723 1 98.56 23 GLY B O 1
ATOM 4486 N N . GLY B 1 24 ? -9.289 -23.453 -7.035 1 98.25 24 GLY B N 1
ATOM 4487 C CA . GLY B 1 24 ? -8.352 -23.5 -8.141 1 98.25 24 GLY B CA 1
ATOM 4488 C C . GLY B 1 24 ? -8.438 -22.297 -9.055 1 98.25 24 GLY B C 1
ATOM 4489 O O . GLY B 1 24 ? -9.055 -21.281 -8.703 1 98.25 24 GLY B O 1
ATOM 4490 N N . ILE B 1 25 ? -7.863 -22.344 -10.227 1 97.88 25 ILE B N 1
ATOM 4491 C CA . ILE B 1 25 ? -7.754 -21.172 -11.094 1 97.88 25 ILE B CA 1
ATOM 4492 C C . ILE B 1 25 ? -9.148 -20.734 -11.531 1 97.88 25 ILE B C 1
ATOM 4494 O O . ILE B 1 25 ? -9.43 -19.531 -11.594 1 97.88 25 ILE B O 1
ATOM 4498 N N . ASN B 1 26 ? -10.062 -21.656 -11.812 1 98 26 ASN B N 1
ATOM 4499 C CA . ASN B 1 26 ? -11.406 -21.297 -12.242 1 98 26 ASN B CA 1
ATOM 4500 C C . ASN B 1 26 ? -12.18 -20.594 -11.125 1 98 26 ASN B C 1
ATOM 4502 O O . ASN B 1 26 ? -12.789 -19.547 -11.352 1 98 26 ASN B O 1
ATOM 4506 N N . GLY B 1 27 ? -12.125 -21.203 -9.961 1 98.75 27 GLY B N 1
ATOM 4507 C CA . GLY B 1 27 ? -12.82 -20.594 -8.828 1 98.75 27 GLY B CA 1
ATOM 4508 C C . GLY B 1 27 ? -12.219 -19.281 -8.398 1 98.75 27 GLY B C 1
ATOM 4509 O O . GLY B 1 27 ? -12.953 -18.328 -8.078 1 98.75 27 GLY B O 1
ATOM 4510 N N . ALA B 1 28 ? -10.914 -19.219 -8.359 1 98.81 28 ALA B N 1
ATOM 4511 C CA . ALA B 1 28 ? -10.211 -18 -7.953 1 98.81 28 ALA B CA 1
ATOM 4512 C C . ALA B 1 28 ? -10.523 -16.844 -8.898 1 98.81 28 ALA B C 1
ATOM 4514 O O . ALA B 1 28 ? -10.844 -15.734 -8.453 1 98.81 28 ALA B O 1
ATOM 4515 N N . ALA B 1 29 ? -10.469 -17.094 -10.227 1 98.75 29 ALA B N 1
ATOM 4516 C CA . ALA B 1 29 ? -10.766 -16.062 -11.219 1 98.75 29 ALA B CA 1
ATOM 4517 C C . ALA B 1 29 ? -12.227 -15.625 -11.141 1 98.75 29 ALA B C 1
ATOM 4519 O O . ALA B 1 29 ? -12.539 -14.438 -11.242 1 98.75 29 ALA B O 1
ATOM 4520 N N . ALA B 1 30 ? -13.094 -16.594 -10.945 1 98.88 30 ALA B N 1
ATOM 4521 C CA . ALA B 1 30 ? -14.523 -16.297 -10.828 1 98.88 30 ALA B CA 1
ATOM 4522 C C . ALA B 1 30 ? -14.797 -15.406 -9.617 1 98.88 30 ALA B C 1
ATOM 4524 O O . ALA B 1 30 ? -15.555 -14.438 -9.703 1 98.88 30 ALA B O 1
ATOM 4525 N N . ALA B 1 31 ? -14.164 -15.758 -8.492 1 98.94 31 ALA B N 1
ATOM 4526 C CA . ALA B 1 31 ? -14.352 -15 -7.262 1 98.94 31 ALA B CA 1
ATOM 4527 C C . ALA B 1 31 ? -13.891 -13.555 -7.434 1 98.94 31 ALA B C 1
ATOM 4529 O O . ALA B 1 31 ? -14.578 -12.617 -7.023 1 98.94 31 ALA B O 1
ATOM 4530 N N . ALA B 1 32 ? -12.75 -13.383 -8.039 1 98.88 32 ALA B N 1
ATOM 4531 C CA . ALA B 1 32 ? -12.203 -12.047 -8.25 1 98.88 32 ALA B CA 1
ATOM 4532 C C . ALA B 1 32 ? -13.086 -11.242 -9.203 1 98.88 32 ALA B C 1
ATOM 4534 O O . ALA B 1 32 ? -13.367 -10.07 -8.953 1 98.88 32 ALA B O 1
ATOM 4535 N N . ALA B 1 33 ? -13.523 -11.875 -10.25 1 98.88 33 ALA B N 1
ATOM 4536 C CA . ALA B 1 33 ? -14.328 -11.195 -11.258 1 98.88 33 ALA B CA 1
ATOM 4537 C C . ALA B 1 33 ? -15.672 -10.758 -10.68 1 98.88 33 ALA B C 1
ATOM 4539 O O . ALA B 1 33 ? -16.062 -9.594 -10.812 1 98.88 33 ALA B O 1
ATOM 4540 N N . LEU B 1 34 ? -16.328 -11.672 -10.031 1 98.94 34 LEU B N 1
ATOM 4541 C CA . LEU B 1 34 ? -17.656 -11.398 -9.492 1 98.94 34 LEU B CA 1
ATOM 4542 C C . LEU B 1 34 ? -17.578 -10.328 -8.398 1 98.94 34 LEU B C 1
ATOM 4544 O O . LEU B 1 34 ? -18.328 -9.352 -8.438 1 98.94 34 LEU B O 1
ATOM 4548 N N . SER B 1 35 ? -16.672 -10.5 -7.457 1 98.81 35 SER B N 1
ATOM 4549 C CA . SER B 1 35 ? -16.594 -9.562 -6.344 1 98.81 35 SER B CA 1
ATOM 4550 C C . SER B 1 35 ? -16.047 -8.211 -6.801 1 98.81 35 SER B C 1
ATOM 4552 O O . SER B 1 35 ? -16.484 -7.164 -6.324 1 98.81 35 SER B O 1
ATOM 4554 N N . GLY B 1 36 ? -15.094 -8.25 -7.734 1 98.69 36 GLY B N 1
ATOM 4555 C CA . GLY B 1 36 ? -14.594 -7 -8.289 1 98.69 36 GLY B CA 1
ATOM 4556 C C . GLY B 1 36 ? -15.672 -6.156 -8.938 1 98.69 36 GLY B C 1
ATOM 4557 O O . GLY B 1 36 ? -15.586 -4.926 -8.945 1 98.69 36 GLY B O 1
ATOM 4558 N N . LYS B 1 37 ? -16.625 -6.871 -9.438 1 98.81 37 LYS B N 1
ATOM 4559 C CA . LYS B 1 37 ? -17.703 -6.176 -10.148 1 98.81 37 LYS B CA 1
ATOM 4560 C C . LYS B 1 37 ? -18.906 -5.969 -9.242 1 98.81 37 LYS B C 1
ATOM 4562 O O . LYS B 1 37 ? -19.969 -5.512 -9.695 1 98.81 37 LYS B O 1
ATOM 4567 N N . GLY B 1 38 ? -18.812 -6.32 -7.98 1 98.56 38 GLY B N 1
ATOM 4568 C CA . GLY B 1 38 ? -19.75 -5.805 -6.992 1 98.56 38 GLY B CA 1
ATOM 4569 C C . GLY B 1 38 ? -20.641 -6.879 -6.402 1 98.56 38 GLY B C 1
ATOM 4570 O O . GLY B 1 38 ? -21.469 -6.598 -5.535 1 98.56 38 GLY B O 1
ATOM 4571 N N . ALA B 1 39 ? -20.516 -8.164 -6.809 1 98.75 39 ALA B N 1
ATOM 4572 C CA . ALA B 1 39 ? -21.328 -9.234 -6.234 1 98.75 39 ALA B CA 1
ATOM 4573 C C . ALA B 1 39 ? -20.797 -9.656 -4.867 1 98.75 39 ALA B C 1
ATOM 4575 O O . ALA B 1 39 ? -19.578 -9.594 -4.625 1 98.75 39 ALA B O 1
ATOM 4576 N N . ARG B 1 40 ? -21.734 -10.047 -3.971 1 98.19 40 ARG B N 1
ATOM 4577 C CA . ARG B 1 40 ? -21.344 -10.633 -2.695 1 98.19 40 ARG B CA 1
ATOM 4578 C C . ARG B 1 40 ? -20.984 -12.109 -2.861 1 98.19 40 ARG B C 1
ATOM 4580 O O . ARG B 1 40 ? -21.859 -12.945 -3.1 1 98.19 40 ARG B O 1
ATOM 4587 N N . VAL B 1 41 ? -19.641 -12.469 -2.592 1 98.88 41 VAL B N 1
ATOM 4588 C CA . VAL B 1 41 ? -19.156 -13.781 -2.996 1 98.88 41 VAL B CA 1
ATOM 4589 C C . VAL B 1 41 ? -18.547 -14.5 -1.797 1 98.88 41 VAL B C 1
ATOM 4591 O O . VAL B 1 41 ? -17.875 -13.883 -0.971 1 98.88 41 VAL B O 1
ATOM 4594 N N . ALA B 1 42 ? -18.781 -15.742 -1.669 1 98.88 42 ALA B N 1
ATOM 4595 C CA . ALA B 1 42 ? -18.062 -16.656 -0.786 1 98.88 42 ALA B CA 1
ATOM 4596 C C . ALA B 1 42 ? -17.25 -17.672 -1.588 1 98.88 42 ALA B C 1
ATOM 4598 O O . ALA B 1 42 ? -17.688 -18.125 -2.648 1 98.88 42 ALA B O 1
ATOM 4599 N N . LEU B 1 43 ? -16.062 -18 -1.146 1 98.94 43 LEU B N 1
ATOM 4600 C CA . LEU B 1 43 ? -15.188 -18.969 -1.786 1 98.94 43 LEU B CA 1
ATOM 4601 C C . LEU B 1 43 ? -14.617 -19.938 -0.761 1 98.94 43 LEU B C 1
ATOM 4603 O O . LEU B 1 43 ? -14.031 -19.516 0.243 1 98.94 43 LEU B O 1
ATOM 4607 N N . ILE B 1 44 ? -14.781 -21.219 -1.01 1 98.88 44 ILE B N 1
ATOM 4608 C CA . ILE B 1 44 ? -14.211 -22.188 -0.091 1 98.88 44 ILE B CA 1
ATOM 4609 C C . ILE B 1 44 ? -13.43 -23.234 -0.877 1 98.88 44 ILE B C 1
ATOM 4611 O O . ILE B 1 44 ? -13.672 -23.438 -2.07 1 98.88 44 ILE B O 1
ATOM 4615 N N . ASP B 1 45 ? -12.531 -23.859 -0.267 1 98.81 45 ASP B N 1
ATOM 4616 C CA . ASP B 1 45 ? -11.781 -25 -0.766 1 98.81 45 ASP B CA 1
ATOM 4617 C C . ASP B 1 45 ? -11.594 -26.047 0.328 1 98.81 45 ASP B C 1
ATOM 4619 O O . ASP B 1 45 ? -11.336 -25.703 1.484 1 98.81 45 ASP B O 1
ATOM 4623 N N . ARG B 1 46 ? -11.766 -27.328 -0.001 1 98.25 46 ARG B N 1
ATOM 4624 C CA . ARG B 1 46 ? -11.641 -28.391 0.994 1 98.25 46 ARG B CA 1
ATOM 4625 C C . ARG B 1 46 ? -10.195 -28.547 1.457 1 98.25 46 ARG B C 1
ATOM 4627 O O . ARG B 1 46 ? -9.945 -29.031 2.561 1 98.25 46 ARG B O 1
ATOM 4634 N N . GLY B 1 47 ? -9.227 -28.281 0.583 1 98 47 GLY B N 1
ATOM 4635 C CA . GLY B 1 47 ? -7.82 -28.125 0.933 1 98 47 GLY B CA 1
ATOM 4636 C C . GLY B 1 47 ? -7.375 -26.688 0.989 1 98 47 GLY B C 1
ATOM 4637 O O . GLY B 1 47 ? -8.094 -25.828 1.502 1 98 47 GLY B O 1
ATOM 4638 N N . ASP B 1 48 ? -6.223 -26.422 0.624 1 98.19 48 ASP B N 1
ATOM 4639 C CA . ASP B 1 48 ? -5.766 -25.047 0.427 1 98.19 48 ASP B CA 1
ATOM 4640 C C . ASP B 1 48 ? -6.074 -24.562 -0.99 1 98.19 48 ASP B C 1
ATOM 4642 O O . ASP B 1 48 ? -6.402 -25.375 -1.866 1 98.19 48 ASP B O 1
ATOM 4646 N N . PHE B 1 49 ? -6.062 -23.25 -1.155 1 98.5 49 PHE B N 1
ATOM 4647 C CA . PHE B 1 49 ? -6.246 -22.688 -2.488 1 98.5 49 PHE B CA 1
ATOM 4648 C C . PHE B 1 49 ? -5.141 -23.156 -3.428 1 98.5 49 PHE B C 1
ATOM 4650 O O . PHE B 1 49 ? -3.986 -23.297 -3.018 1 98.5 49 PHE B O 1
ATOM 4657 N N . ALA B 1 50 ? -5.551 -23.453 -4.68 1 97.62 50 ALA B N 1
ATOM 4658 C CA . ALA B 1 50 ? -4.633 -23.906 -5.719 1 97.62 50 ALA B CA 1
ATOM 4659 C C . ALA B 1 50 ? -3.939 -25.203 -5.309 1 97.62 50 ALA B C 1
ATOM 4661 O O . ALA B 1 50 ? -2.775 -25.422 -5.648 1 97.62 50 ALA B O 1
ATOM 4662 N N . GLY B 1 51 ? -4.574 -26.109 -4.594 1 96.31 51 GLY B N 1
ATOM 4663 C CA . GLY B 1 51 ? -3.912 -27.219 -3.936 1 96.31 51 GLY B CA 1
ATOM 4664 C C . GLY B 1 51 ? -3.965 -28.5 -4.742 1 96.31 51 GLY B C 1
ATOM 4665 O O . GLY B 1 51 ? -3.49 -29.547 -4.289 1 96.31 51 GLY B O 1
ATOM 4666 N N . SER B 1 52 ? -4.492 -28.5 -5.953 1 95.06 52 SER B N 1
ATOM 4667 C CA . SER B 1 52 ? -4.57 -29.703 -6.754 1 95.06 52 SER B CA 1
ATOM 4668 C C . SER B 1 52 ? -4.109 -29.453 -8.188 1 95.06 52 SER B C 1
ATOM 4670 O O . SER B 1 52 ? -2.93 -29.188 -8.43 1 95.06 52 SER B O 1
ATOM 4672 N N . THR B 1 53 ? -5.055 -29.422 -9.141 1 93.94 53 THR B N 1
ATOM 4673 C CA . THR B 1 53 ? -4.668 -29.281 -10.539 1 93.94 53 THR B CA 1
ATOM 4674 C C . THR B 1 53 ? -3.877 -28 -10.758 1 93.94 53 THR B C 1
ATOM 4676 O O . THR B 1 53 ? -2.877 -28 -11.484 1 93.94 53 THR B O 1
ATOM 4679 N N . SER B 1 54 ? -4.211 -27 -10.133 1 95.88 54 SER B N 1
ATOM 4680 C CA . SER B 1 54 ? -3.715 -25.656 -10.422 1 95.88 54 SER B CA 1
ATOM 4681 C C . SER B 1 54 ? -2.279 -25.484 -9.938 1 95.88 54 SER B C 1
ATOM 4683 O O . SER B 1 54 ? -1.592 -24.531 -10.336 1 95.88 54 SER B O 1
ATOM 4685 N N . MET B 1 55 ? -1.722 -26.344 -9.102 1 95.75 55 MET B N 1
ATOM 4686 C CA . MET B 1 55 ? -0.348 -26.188 -8.633 1 95.75 55 MET B CA 1
ATOM 4687 C C . MET B 1 55 ? 0.596 -27.125 -9.383 1 95.75 55 MET B C 1
ATOM 4689 O O . MET B 1 55 ? 1.804 -27.109 -9.141 1 95.75 55 MET B O 1
ATOM 4693 N N . HIS B 1 56 ? 0.082 -27.906 -10.281 1 94.38 56 HIS B N 1
ATOM 4694 C CA . HIS B 1 56 ? 0.897 -28.938 -10.922 1 94.38 56 HIS B CA 1
ATOM 4695 C C . HIS B 1 56 ? 1.031 -28.672 -12.422 1 94.38 56 HIS B C 1
ATOM 4697 O O . HIS B 1 56 ? 1.186 -29.609 -13.211 1 94.38 56 HIS B O 1
ATOM 4703 N N . SER B 1 57 ? 0.973 -27.422 -12.773 1 90.81 57 SER B N 1
ATOM 4704 C CA . SER B 1 57 ? 1.146 -27.062 -14.18 1 90.81 57 SER B CA 1
ATOM 4705 C C . SER B 1 57 ? 2.619 -27.062 -14.57 1 90.81 57 SER B C 1
ATOM 4707 O O . SER B 1 57 ? 3.496 -27.172 -13.711 1 90.81 57 SER B O 1
ATOM 4709 N N . SER B 1 58 ? 2.865 -27 -15.844 1 89.88 58 SER B N 1
ATOM 4710 C CA . SER B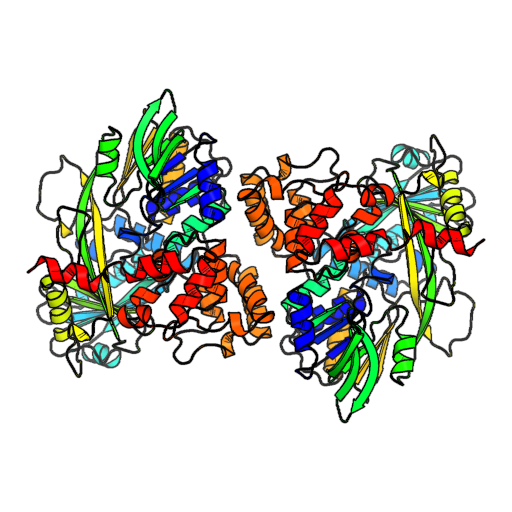 1 58 ? 4.227 -26.844 -16.344 1 89.88 58 SER B CA 1
ATOM 4711 C C . SER B 1 58 ? 4.68 -25.391 -16.25 1 89.88 58 SER B C 1
ATOM 4713 O O . SER B 1 58 ? 5.762 -25.031 -16.734 1 89.88 58 SER B O 1
ATOM 4715 N N . ASN B 1 59 ? 3.895 -24.5 -15.695 1 92.5 59 ASN B N 1
ATOM 4716 C CA . ASN B 1 59 ? 4.137 -23.062 -15.609 1 92.5 59 ASN B CA 1
ATOM 4717 C C . ASN B 1 59 ? 4.125 -22.406 -16.984 1 92.5 59 ASN B C 1
ATOM 4719 O O . ASN B 1 59 ? 4.652 -21.312 -17.172 1 92.5 59 ASN B O 1
ATOM 4723 N N . LEU B 1 60 ? 3.551 -23.078 -17.953 1 92.44 60 LEU B N 1
ATOM 4724 C CA . LEU B 1 60 ? 3.504 -22.547 -19.312 1 92.44 60 LEU B CA 1
ATOM 4725 C C . LEU B 1 60 ? 2.158 -21.875 -19.578 1 92.44 60 LEU B C 1
ATOM 4727 O O . LEU B 1 60 ? 1.12 -22.344 -19.125 1 92.44 60 LEU B O 1
ATOM 4731 N N . VAL B 1 61 ? 2.238 -20.781 -20.203 1 93.06 61 VAL B N 1
ATOM 4732 C CA . VAL B 1 61 ? 1.085 -20.062 -20.734 1 93.06 61 VAL B CA 1
ATOM 4733 C C . VAL B 1 61 ? 1.105 -20.094 -22.25 1 93.06 61 VAL B C 1
ATOM 4735 O O . VAL B 1 61 ? 1.666 -19.203 -22.891 1 93.06 61 VAL B O 1
ATOM 4738 N N . TRP B 1 62 ? 0.51 -21.125 -22.781 1 83.81 62 TRP B N 1
ATOM 4739 C CA . TRP B 1 62 ? 0.729 -21.312 -24.203 1 83.81 62 TRP B CA 1
ATOM 4740 C C . TRP B 1 62 ? -0.591 -21.297 -24.969 1 83.81 62 TRP B C 1
ATOM 4742 O O . TRP B 1 62 ? -1.651 -21.547 -24.391 1 83.81 62 TRP B O 1
ATOM 4752 N N . GLY B 1 63 ? -0.44 -21 -26.234 1 78.19 63 GLY B N 1
ATOM 4753 C CA . GLY B 1 63 ? -1.576 -20.875 -27.125 1 78.19 63 GLY B CA 1
ATOM 4754 C C . GLY B 1 63 ? -2.037 -22.203 -27.703 1 78.19 63 GLY B C 1
ATOM 4755 O O . GLY B 1 63 ? -3.064 -22.266 -28.391 1 78.19 63 GLY B O 1
ATOM 4756 N N . GLY B 1 64 ? -1.315 -23.219 -27.469 1 79.12 64 GLY B N 1
ATOM 4757 C CA . GLY B 1 64 ? -1.792 -24.531 -27.906 1 79.12 64 GLY B CA 1
ATOM 4758 C C . GLY B 1 64 ? -1.396 -24.859 -29.328 1 79.12 64 GLY B C 1
ATOM 4759 O O . GLY B 1 64 ? -2.24 -25.234 -30.141 1 79.12 64 GLY B O 1
ATOM 4760 N N . ILE B 1 65 ? -0.171 -24.75 -29.641 1 78.69 65 ILE B N 1
ATOM 4761 C CA . ILE B 1 65 ? 0.321 -25 -31 1 78.69 65 ILE B CA 1
ATOM 4762 C C . ILE B 1 65 ? -0.04 -26.422 -31.422 1 78.69 65 ILE B C 1
ATOM 4764 O O . ILE B 1 65 ? -0.283 -26.688 -32.594 1 78.69 65 ILE B O 1
ATOM 4768 N N . LYS B 1 66 ? -0.098 -27.297 -30.469 1 79.12 66 LYS B N 1
ATOM 4769 C CA . LYS B 1 66 ? -0.395 -28.703 -30.75 1 79.12 66 LYS B CA 1
ATOM 4770 C C . LYS B 1 66 ? -1.789 -28.859 -31.344 1 79.12 66 LYS B C 1
ATOM 4772 O O . LYS B 1 66 ? -2.037 -29.797 -32.125 1 79.12 66 LYS B O 1
ATOM 4777 N N . TYR B 1 67 ? -2.635 -27.984 -31.047 1 79.81 67 TYR B N 1
ATOM 4778 C CA . TYR B 1 67 ? -4.02 -28.078 -31.5 1 79.81 67 TYR B CA 1
ATOM 4779 C C . TYR B 1 67 ? -4.141 -27.688 -32.969 1 79.81 67 TYR B C 1
ATOM 4781 O O . TYR B 1 67 ? -5.176 -27.906 -33.594 1 79.81 67 TYR B O 1
ATOM 4789 N N . MET B 1 68 ? -3.092 -27.188 -33.438 1 82.88 68 MET B N 1
ATOM 4790 C CA . MET B 1 68 ? -3.053 -26.922 -34.875 1 82.88 68 MET B CA 1
ATOM 4791 C C . MET B 1 68 ? -3.068 -28.234 -35.656 1 82.88 68 MET B C 1
ATOM 4793 O O . MET B 1 68 ? -3.621 -28.297 -36.75 1 82.88 68 MET B O 1
ATOM 4797 N N . GLU B 1 69 ? -2.475 -29.203 -35.062 1 77.5 69 GLU B N 1
ATOM 4798 C CA . GLU B 1 69 ? -2.41 -30.5 -35.75 1 77.5 69 GLU B CA 1
ATOM 4799 C C . GLU B 1 69 ? -3.803 -31.094 -35.938 1 77.5 69 GLU B C 1
ATOM 4801 O O . GLU B 1 69 ? -4.066 -31.781 -36.906 1 77.5 69 GLU B O 1
ATOM 4806 N N . SER B 1 70 ? -4.664 -30.828 -34.938 1 77.5 70 SER B N 1
ATOM 4807 C CA . SER B 1 70 ? -6.027 -31.344 -35.031 1 77.5 70 SER B CA 1
ATOM 4808 C C . SER B 1 70 ? -6.922 -30.391 -35.812 1 77.5 70 SER B C 1
ATOM 4810 O O . SER B 1 70 ? -8.117 -30.656 -36 1 77.5 70 SER B O 1
ATOM 4812 N N . GLY B 1 71 ? -6.422 -29.281 -36.25 1 81.56 71 GLY B N 1
ATOM 4813 C CA . GLY B 1 71 ? -7.156 -28.328 -37.062 1 81.56 71 GLY B CA 1
ATOM 4814 C C . GLY B 1 71 ? -8.062 -27.406 -36.281 1 81.56 71 GLY B C 1
ATOM 4815 O O . GLY B 1 71 ? -8.922 -26.734 -36.844 1 81.56 71 GLY B O 1
ATOM 4816 N N . ASP B 1 72 ? -7.918 -27.422 -35 1 84.69 72 ASP B N 1
ATOM 4817 C CA . ASP B 1 72 ? -8.75 -26.562 -34.156 1 84.69 72 ASP B CA 1
ATOM 4818 C C . ASP B 1 72 ? -8.18 -25.141 -34.094 1 84.69 72 ASP B C 1
ATOM 4820 O O . ASP B 1 72 ? -7.828 -24.656 -33.031 1 84.69 72 ASP B O 1
ATOM 4824 N N . PHE B 1 73 ? -8.281 -24.422 -35.156 1 88.62 73 PHE B N 1
ATOM 4825 C CA . PHE B 1 73 ? -7.648 -23.125 -35.312 1 88.62 73 PHE B CA 1
ATOM 4826 C C . PHE B 1 73 ? -8.352 -22.062 -34.469 1 88.62 73 PHE B C 1
ATOM 4828 O O . PHE B 1 73 ? -7.723 -21.109 -34 1 88.62 73 PHE B O 1
ATOM 4835 N N . ALA B 1 74 ? -9.617 -22.219 -34.312 1 86.88 74 ALA B N 1
ATOM 4836 C CA . ALA B 1 74 ? -10.367 -21.266 -33.5 1 86.88 74 ALA B CA 1
ATOM 4837 C C . ALA B 1 74 ? -9.891 -21.297 -32.031 1 86.88 74 ALA B C 1
ATOM 4839 O O . ALA B 1 74 ? -9.734 -20.25 -31.406 1 86.88 74 ALA B O 1
ATOM 4840 N N . LEU B 1 75 ? -9.688 -22.5 -31.578 1 86.44 75 LEU B N 1
ATOM 4841 C CA . LEU B 1 75 ? -9.188 -22.641 -30.203 1 86.44 75 LEU B CA 1
ATOM 4842 C C . LEU B 1 75 ? -7.793 -22.047 -30.078 1 86.44 75 LEU B C 1
ATOM 4844 O O . LEU B 1 75 ? -7.504 -21.359 -29.094 1 86.44 75 LEU B O 1
ATOM 4848 N N . VAL B 1 76 ? -6.973 -22.297 -31.031 1 90.94 76 VAL B N 1
ATOM 4849 C CA . VAL B 1 76 ? -5.609 -21.781 -31.016 1 90.94 76 VAL B CA 1
ATOM 4850 C C . VAL B 1 76 ? -5.637 -20.25 -31 1 90.94 76 VAL B C 1
ATOM 4852 O O . VAL B 1 76 ? -4.926 -19.625 -30.219 1 90.94 76 VAL B O 1
ATOM 4855 N N . ARG B 1 77 ? -6.441 -19.672 -31.844 1 93.31 77 ARG B N 1
ATOM 4856 C CA . ARG B 1 77 ? -6.555 -18.219 -31.891 1 93.31 77 ARG B CA 1
ATOM 4857 C C . ARG B 1 77 ? -7.008 -17.656 -30.547 1 93.31 77 ARG B C 1
ATOM 4859 O O . ARG B 1 77 ? -6.449 -16.672 -30.047 1 93.31 77 ARG B O 1
ATOM 4866 N N . LYS B 1 78 ? -7.996 -18.266 -29.953 1 91.19 78 LYS B N 1
ATOM 4867 C CA . LYS B 1 78 ? -8.523 -17.812 -28.672 1 91.19 78 LYS B CA 1
ATOM 4868 C C . LYS B 1 78 ? -7.449 -17.891 -27.578 1 91.19 78 LYS B C 1
ATOM 4870 O O . LYS B 1 78 ? -7.297 -16.969 -26.781 1 91.19 78 LYS B O 1
ATOM 4875 N N . LEU B 1 79 ? -6.742 -18.953 -27.578 1 92 79 LEU B N 1
ATOM 4876 C CA . LEU B 1 79 ? -5.719 -19.156 -26.562 1 92 79 LEU B CA 1
ATOM 4877 C C . LEU B 1 79 ? -4.551 -18.188 -26.766 1 92 79 LEU B C 1
ATOM 4879 O O . LEU B 1 79 ? -3.975 -17.688 -25.797 1 92 79 LEU B O 1
ATOM 4883 N N . CYS B 1 80 ? -4.223 -17.969 -28 1 95.06 80 CYS B N 1
ATOM 4884 C CA . CYS B 1 80 ? -3.164 -17 -28.281 1 95.06 80 CYS B CA 1
ATOM 4885 C C . CYS B 1 80 ? -3.557 -15.609 -27.812 1 95.06 80 CYS B C 1
ATOM 4887 O O . CYS B 1 80 ? -2.732 -14.883 -27.25 1 95.06 80 CYS B O 1
ATOM 4889 N N . LYS B 1 81 ? -4.781 -15.281 -28.062 1 95.56 81 LYS B N 1
ATOM 4890 C CA . LYS B 1 81 ? -5.266 -13.984 -27.594 1 95.56 81 LYS B CA 1
ATOM 4891 C C . LYS B 1 81 ? -5.242 -13.891 -26.078 1 95.56 81 LYS B C 1
ATOM 4893 O O . LYS B 1 81 ? -4.887 -12.859 -25.516 1 95.56 81 LYS B O 1
ATOM 4898 N N . SER B 1 82 ? -5.617 -14.938 -25.438 1 95.81 82 SER B N 1
ATOM 4899 C CA . SER B 1 82 ? -5.598 -14.984 -23.984 1 95.81 82 SER B CA 1
ATOM 4900 C C . SER B 1 82 ? -4.176 -14.859 -23.438 1 95.81 82 SER B C 1
ATOM 4902 O O . SER B 1 82 ? -3.939 -14.164 -22.453 1 95.81 82 SER B O 1
ATOM 4904 N N . ARG B 1 83 ? -3.279 -15.547 -24.078 1 96.38 83 ARG B N 1
ATOM 4905 C CA . ARG B 1 83 ? -1.87 -15.453 -23.703 1 96.38 83 ARG B CA 1
ATOM 4906 C C . ARG B 1 83 ? -1.376 -14.016 -23.797 1 96.38 83 ARG B C 1
ATOM 4908 O O . ARG B 1 83 ? -0.748 -13.508 -22.875 1 96.38 83 ARG B O 1
ATOM 4915 N N . ASN B 1 84 ? -1.689 -13.375 -24.938 1 97.81 84 ASN B N 1
ATOM 4916 C CA . ASN B 1 84 ? -1.283 -11.992 -25.141 1 97.81 84 ASN B CA 1
ATOM 4917 C C . ASN B 1 84 ? -1.87 -11.078 -24.062 1 97.81 84 ASN B C 1
ATOM 4919 O O . ASN B 1 84 ? -1.177 -10.203 -23.547 1 97.81 84 ASN B O 1
ATOM 4923 N N . HIS B 1 85 ? -3.088 -11.344 -23.781 1 97.44 85 HIS B N 1
ATOM 4924 C CA . HIS B 1 85 ? -3.789 -10.547 -22.781 1 97.44 85 HIS B CA 1
ATOM 4925 C C . HIS B 1 85 ? -3.164 -10.719 -21.406 1 97.44 85 HIS B C 1
ATOM 4927 O O . HIS B 1 85 ? -3.041 -9.75 -20.641 1 97.44 85 HIS B O 1
ATOM 4933 N N . LEU B 1 86 ? -2.756 -11.891 -21.078 1 97.56 86 LEU B N 1
ATOM 4934 C CA . LEU B 1 86 ? -2.104 -12.156 -19.797 1 97.56 86 LEU B CA 1
ATOM 4935 C C . LEU B 1 86 ? -0.739 -11.477 -19.734 1 97.56 86 LEU B C 1
ATOM 4937 O O . LEU B 1 86 ? -0.372 -10.898 -18.703 1 97.56 86 LEU B O 1
ATOM 4941 N N . ILE B 1 87 ? 0.028 -11.531 -20.828 1 97.62 87 ILE B N 1
ATOM 4942 C CA . ILE B 1 87 ? 1.336 -10.883 -20.875 1 97.62 87 ILE B CA 1
ATOM 4943 C C . ILE B 1 87 ? 1.179 -9.383 -20.641 1 97.62 87 ILE B C 1
ATOM 4945 O O . ILE B 1 87 ? 1.931 -8.789 -19.859 1 97.62 87 ILE B O 1
ATOM 4949 N N . GLU B 1 88 ? 0.157 -8.828 -21.234 1 97.5 88 GLU B N 1
ATOM 4950 C CA . GLU B 1 88 ? -0.081 -7.395 -21.109 1 97.5 88 GLU B CA 1
ATOM 4951 C C . GLU B 1 88 ? -0.555 -7.023 -19.719 1 97.5 88 GLU B C 1
ATOM 4953 O O . GLU B 1 88 ? -0.181 -5.973 -19.188 1 97.5 88 GLU B O 1
ATOM 4958 N N . SER B 1 89 ? -1.342 -7.871 -19.125 1 97.69 89 SER B N 1
ATOM 4959 C CA . SER B 1 89 ? -1.972 -7.57 -17.844 1 97.69 89 SER B CA 1
ATOM 4960 C C . SER B 1 89 ? -1.027 -7.863 -16.688 1 97.69 89 SER B C 1
ATOM 4962 O O . SER B 1 89 ? -1.136 -7.25 -15.625 1 97.69 89 SER B O 1
ATOM 4964 N N . TYR B 1 90 ? -0.169 -8.805 -16.875 1 97.56 90 TYR B N 1
ATOM 4965 C CA . TYR B 1 90 ? 0.772 -9.219 -15.844 1 97.56 90 TYR B CA 1
ATOM 4966 C C . TYR B 1 90 ? 2.189 -9.297 -16.391 1 97.56 90 TYR B C 1
ATOM 4968 O O . TYR B 1 90 ? 2.828 -10.352 -16.328 1 97.56 90 TYR B O 1
ATOM 4976 N N . PRO B 1 91 ? 2.758 -8.219 -16.75 1 96.69 91 PRO B N 1
ATOM 4977 C CA . PRO B 1 91 ? 4.043 -8.234 -17.453 1 96.69 91 PRO B CA 1
ATOM 4978 C C . PRO B 1 91 ? 5.188 -8.742 -16.562 1 96.69 91 PRO B C 1
ATOM 4980 O O . PRO B 1 91 ? 6.188 -9.25 -17.078 1 96.69 91 PRO B O 1
ATOM 4983 N N . SER B 1 92 ? 5.074 -8.633 -15.297 1 96.44 92 SER B N 1
ATOM 4984 C CA . SER B 1 92 ? 6.148 -9.094 -14.43 1 96.44 92 SER B CA 1
ATOM 4985 C C . SER B 1 92 ? 6.059 -10.602 -14.188 1 96.44 92 SER B C 1
ATOM 4987 O O . SER B 1 92 ? 7.07 -11.258 -13.922 1 96.44 92 SER B O 1
ATOM 4989 N N . THR B 1 93 ? 4.91 -11.148 -14.305 1 96 93 THR B N 1
ATOM 4990 C CA . THR B 1 93 ? 4.652 -12.531 -13.891 1 96 93 THR B CA 1
ATOM 4991 C C . THR B 1 93 ? 4.594 -13.453 -15.102 1 96 93 THR B C 1
ATOM 4993 O O . THR B 1 93 ? 5.074 -14.586 -15.047 1 96 93 THR B O 1
ATOM 4996 N N . VAL B 1 94 ? 3.9 -12.977 -16.141 1 97.06 94 VAL B N 1
ATOM 4997 C CA . VAL B 1 94 ? 3.758 -13.734 -17.375 1 97.06 94 VAL B CA 1
ATOM 4998 C C . VAL B 1 94 ? 4.688 -13.164 -18.453 1 97.06 94 VAL B C 1
ATOM 5000 O O . VAL B 1 94 ? 4.5 -12.039 -18.906 1 97.06 94 VAL B O 1
ATOM 5003 N N . GLN B 1 95 ? 5.637 -14.008 -18.859 1 96.38 95 GLN B N 1
ATOM 5004 C CA . GLN B 1 95 ? 6.66 -13.492 -19.766 1 96.38 95 GLN B CA 1
ATOM 5005 C C . GLN B 1 95 ? 6.812 -14.391 -20.984 1 96.38 95 GLN B C 1
ATOM 5007 O O . GLN B 1 95 ? 6.547 -15.586 -20.922 1 96.38 95 GLN B O 1
ATOM 5012 N N . GLU B 1 96 ? 7.223 -13.766 -22.031 1 97.06 96 GLU B N 1
ATOM 5013 C CA . GLU B 1 96 ? 7.527 -14.508 -23.25 1 97.06 96 GLU B CA 1
ATOM 5014 C C . GLU B 1 96 ? 8.75 -15.406 -23.062 1 97.06 96 GLU B C 1
ATOM 5016 O O . GLU B 1 96 ? 9.703 -15.016 -22.391 1 97.06 96 GLU B O 1
ATOM 5021 N N . ILE B 1 97 ? 8.688 -16.562 -23.594 1 96.44 97 ILE B N 1
ATOM 5022 C CA . ILE B 1 97 ? 9.82 -17.484 -23.562 1 96.44 97 ILE B CA 1
ATOM 5023 C C . ILE B 1 97 ? 9.938 -18.203 -24.906 1 96.44 97 ILE B C 1
ATOM 5025 O O . ILE B 1 97 ? 8.938 -18.453 -25.578 1 96.44 97 ILE B O 1
ATOM 5029 N N . ARG B 1 98 ? 11.148 -18.516 -25.25 1 96.69 98 ARG B N 1
ATOM 5030 C CA . ARG B 1 98 ? 11.414 -19.203 -26.516 1 96.69 98 ARG B CA 1
ATOM 5031 C C . ARG B 1 98 ? 11.352 -20.719 -26.344 1 96.69 98 ARG B C 1
ATOM 5033 O O . ARG B 1 98 ? 11.82 -21.25 -25.344 1 96.69 98 ARG B O 1
ATOM 5040 N N . PHE B 1 99 ? 10.789 -21.375 -27.328 1 96.25 99 PHE B N 1
ATOM 5041 C CA . PHE B 1 99 ? 10.75 -22.828 -27.422 1 96.25 99 PHE B CA 1
ATOM 5042 C C . PHE B 1 99 ? 11.656 -23.328 -28.547 1 96.25 99 PHE B C 1
ATOM 5044 O O . PHE B 1 99 ? 11.383 -23.078 -29.719 1 96.25 99 PHE B O 1
ATOM 5051 N N . LEU B 1 100 ? 12.695 -23.938 -28.172 1 96.75 100 LEU B N 1
ATOM 5052 C CA . LEU B 1 100 ? 13.578 -24.562 -29.141 1 96.75 100 LEU B CA 1
ATOM 5053 C C . LEU B 1 100 ? 13.203 -26.016 -29.375 1 96.75 100 LEU B C 1
ATOM 5055 O O . LEU B 1 100 ? 13.422 -26.859 -28.5 1 96.75 100 LEU B O 1
ATOM 5059 N N . THR B 1 101 ? 12.703 -26.312 -30.562 1 94.88 101 THR B N 1
ATOM 5060 C CA . THR B 1 101 ? 12.188 -27.641 -30.859 1 94.88 101 THR B CA 1
ATOM 5061 C C . THR B 1 101 ? 13.117 -28.391 -31.812 1 94.88 101 THR B C 1
ATOM 5063 O O . THR B 1 101 ? 13.469 -27.859 -32.875 1 94.88 101 THR B O 1
ATOM 5066 N N . THR B 1 102 ? 13.477 -29.516 -31.422 1 94.44 102 THR B N 1
ATOM 5067 C CA . THR B 1 102 ? 14.32 -30.375 -32.25 1 94.44 102 THR B CA 1
ATOM 5068 C C . THR B 1 102 ? 13.5 -31.5 -32.875 1 94.44 102 THR B C 1
ATOM 5070 O O . THR B 1 102 ? 12.766 -32.188 -32.188 1 94.44 102 THR B O 1
ATOM 5073 N N . ILE B 1 103 ? 13.656 -31.641 -34.188 1 92 103 ILE B N 1
ATOM 5074 C CA . ILE B 1 103 ? 13 -32.688 -34.938 1 92 103 ILE B CA 1
ATOM 5075 C C . ILE B 1 103 ? 14.031 -33.75 -35.375 1 92 103 ILE B C 1
ATOM 5077 O O . ILE B 1 103 ? 14.992 -33.406 -36.062 1 92 103 ILE B O 1
ATOM 5081 N N . ASN B 1 104 ? 13.781 -34.938 -34.938 1 89.19 104 ASN B N 1
ATOM 5082 C CA . ASN B 1 104 ? 14.719 -36 -35.25 1 89.19 104 ASN B CA 1
ATOM 5083 C C . ASN B 1 104 ? 14.414 -36.625 -36.594 1 89.19 104 ASN B C 1
ATOM 5085 O O . ASN B 1 104 ? 13.32 -36.469 -37.125 1 89.19 104 ASN B O 1
ATOM 5089 N N . LYS B 1 105 ? 15.453 -37.406 -36.969 1 87.12 105 LYS B N 1
ATOM 5090 C CA . LYS B 1 105 ? 15.273 -38.188 -38.219 1 87.12 105 LYS B CA 1
ATOM 5091 C C . LYS B 1 105 ? 14.195 -39.25 -38.031 1 87.12 105 LYS B C 1
ATOM 5093 O O . LYS B 1 105 ? 14.094 -39.875 -36.969 1 87.12 105 LYS B O 1
ATOM 5098 N N . GLY B 1 106 ? 13.305 -39.344 -39.031 1 79.62 106 GLY B N 1
ATOM 5099 C CA . GLY B 1 106 ? 12.258 -40.344 -38.969 1 79.62 106 GLY B CA 1
ATOM 5100 C C . GLY B 1 106 ? 10.914 -39.781 -38.531 1 79.62 106 GLY B C 1
ATOM 5101 O O . GLY B 1 106 ? 9.906 -40.5 -38.531 1 79.62 106 GLY B O 1
ATOM 5102 N N . PHE B 1 107 ? 11.008 -38.625 -38.188 1 79.31 107 PHE B N 1
ATOM 5103 C CA . PHE B 1 107 ? 9.75 -38 -37.812 1 79.31 107 PHE B CA 1
ATOM 5104 C C . PHE B 1 107 ? 8.797 -37.969 -39 1 79.31 107 PHE B C 1
ATOM 5106 O O . PHE B 1 107 ? 9.219 -38.062 -40.156 1 79.31 107 PHE B O 1
ATOM 5113 N N . ARG B 1 108 ? 7.641 -37.875 -38.688 1 78.19 108 ARG B N 1
ATOM 5114 C CA . ARG B 1 108 ? 6.578 -38 -39.688 1 78.19 108 ARG B CA 1
ATOM 5115 C C . ARG B 1 108 ? 6.723 -36.938 -40.781 1 78.19 108 ARG B C 1
ATOM 5117 O O . ARG B 1 108 ? 6.41 -37.188 -41.938 1 78.19 108 ARG B O 1
ATOM 5124 N N . HIS B 1 109 ? 7.176 -35.781 -40.406 1 81.88 109 HIS B N 1
ATOM 5125 C CA . HIS B 1 109 ? 7.281 -34.688 -41.375 1 81.88 109 HIS B CA 1
ATOM 5126 C C . HIS B 1 109 ? 8.68 -34.094 -41.375 1 81.88 109 HIS B C 1
ATOM 5128 O O . HIS B 1 109 ? 9.375 -34.125 -40.344 1 81.88 109 HIS B O 1
ATOM 5134 N N . HIS B 1 110 ? 8.922 -33.594 -42.531 1 87.44 110 HIS B N 1
ATOM 5135 C CA . HIS B 1 110 ? 10.148 -32.812 -42.625 1 87.44 110 HIS B CA 1
ATOM 5136 C C . HIS B 1 110 ? 10.055 -31.547 -41.781 1 87.44 110 HIS B C 1
ATOM 5138 O O . HIS B 1 110 ? 8.992 -30.938 -41.656 1 87.44 110 HIS B O 1
ATOM 5144 N N . PRO B 1 111 ? 11.195 -31.141 -41.156 1 89.5 111 PRO B N 1
ATOM 5145 C CA . PRO B 1 111 ? 11.203 -30 -40.219 1 89.5 111 PRO B CA 1
ATOM 5146 C C . PRO B 1 111 ? 10.633 -28.734 -40.844 1 89.5 111 PRO B C 1
ATOM 5148 O O . PRO B 1 111 ? 10.133 -27.859 -40.125 1 89.5 111 PRO B O 1
ATOM 5151 N N . LEU B 1 112 ? 10.609 -28.578 -42.094 1 90.19 112 LEU B N 1
ATOM 5152 C CA . LEU B 1 112 ? 10.094 -27.391 -42.781 1 90.19 112 LEU B CA 1
ATOM 5153 C C . LEU B 1 112 ? 8.586 -27.281 -42.594 1 90.19 112 LEU B C 1
ATOM 5155 O O . LEU B 1 112 ? 8.031 -26.188 -42.594 1 90.19 112 LEU B O 1
ATOM 5159 N N . TYR B 1 113 ? 8 -28.406 -42.5 1 89.94 113 TYR B N 1
ATOM 5160 C CA . TYR B 1 113 ? 6.551 -28.438 -42.344 1 89.94 113 TYR B CA 1
ATOM 5161 C C . TYR B 1 113 ? 6.125 -27.875 -41 1 89.94 113 TYR B C 1
ATOM 5163 O O . TYR B 1 113 ? 5.363 -26.906 -40.938 1 89.94 113 TYR B O 1
ATOM 5171 N N . PRO B 1 114 ? 6.617 -28.469 -39.969 1 89.88 114 PRO B N 1
ATOM 5172 C CA . PRO B 1 114 ? 6.246 -27.859 -38.688 1 89.88 114 PRO B CA 1
ATOM 5173 C C . PRO B 1 114 ? 6.738 -26.422 -38.562 1 89.88 114 PRO B C 1
ATOM 5175 O O . PRO B 1 114 ? 6.102 -25.609 -37.875 1 89.88 114 PRO B O 1
ATOM 5178 N N . TRP B 1 115 ? 7.824 -26.078 -39.188 1 93.44 115 TRP B N 1
ATOM 5179 C CA . TRP B 1 115 ? 8.289 -24.688 -39.156 1 93.44 115 TRP B CA 1
ATOM 5180 C C . TRP B 1 115 ? 7.262 -23.766 -39.812 1 93.44 115 TRP B C 1
ATOM 5182 O O . TRP B 1 115 ? 6.996 -22.672 -39.312 1 93.44 115 TRP B O 1
ATOM 5192 N N . ALA B 1 116 ? 6.754 -24.156 -40.875 1 93.44 116 ALA B N 1
ATOM 5193 C CA . ALA B 1 116 ? 5.688 -23.375 -41.5 1 93.44 116 ALA B CA 1
ATOM 5194 C C . ALA B 1 116 ? 4.488 -23.234 -40.594 1 93.44 116 ALA B C 1
ATOM 5196 O O . ALA B 1 116 ? 3.83 -22.203 -40.562 1 93.44 116 ALA B O 1
ATOM 5197 N N . GLY B 1 117 ? 4.242 -24.297 -39.906 1 92.62 117 GLY B N 1
ATOM 5198 C CA . GLY B 1 117 ? 3.18 -24.266 -38.906 1 92.62 117 GLY B CA 1
ATOM 5199 C C . GLY B 1 117 ? 3.406 -23.219 -37.844 1 92.62 117 GLY B C 1
ATOM 5200 O O . GLY B 1 117 ? 2.457 -22.594 -37.375 1 92.62 117 GLY B O 1
ATOM 5201 N N . THR B 1 118 ? 4.641 -22.984 -37.469 1 94.56 118 THR B N 1
ATOM 5202 C CA . THR B 1 118 ? 4.945 -22 -36.438 1 94.56 118 THR B CA 1
ATOM 5203 C C . THR B 1 118 ? 4.699 -20.594 -36.969 1 94.56 118 THR B C 1
ATOM 5205 O O . THR B 1 118 ? 4.344 -19.688 -36.188 1 94.56 118 THR B O 1
ATOM 5208 N N . TRP B 1 119 ? 4.871 -20.391 -38.219 1 95.56 119 TRP B N 1
ATOM 5209 C CA . TRP B 1 119 ? 4.547 -19.094 -38.812 1 95.56 119 TRP B CA 1
ATOM 5210 C C . TRP B 1 119 ? 3.049 -18.812 -38.719 1 95.56 119 TRP B C 1
ATOM 5212 O O . TRP B 1 119 ? 2.637 -17.703 -38.375 1 95.56 119 TRP B O 1
ATOM 5222 N N . LEU B 1 120 ? 2.35 -19.828 -39.094 1 94.94 120 LEU B N 1
ATOM 5223 C CA . LEU B 1 120 ? 0.902 -19.688 -38.969 1 94.94 120 LEU B CA 1
ATOM 5224 C C . LEU B 1 120 ? 0.499 -19.422 -37.531 1 94.94 120 LEU B C 1
ATOM 5226 O O . LEU B 1 120 ? -0.365 -18.594 -37.25 1 94.94 120 LEU B O 1
ATOM 5230 N N . TYR B 1 121 ? 1.122 -20.141 -36.656 1 95.12 121 TYR B N 1
ATOM 5231 C CA . TYR B 1 121 ? 0.878 -19.969 -35.219 1 95.12 121 TYR B CA 1
ATOM 5232 C C . TYR B 1 121 ? 1.184 -18.547 -34.781 1 95.12 121 TYR B C 1
ATOM 5234 O O . TYR B 1 121 ? 0.413 -17.938 -34.031 1 95.12 121 TYR B O 1
ATOM 5242 N N . TRP B 1 122 ? 2.258 -17.984 -35.25 1 96.06 122 TRP B N 1
ATOM 5243 C CA . TRP B 1 122 ? 2.688 -16.625 -34.938 1 96.06 122 TRP B CA 1
ATOM 5244 C C . TRP B 1 122 ? 1.672 -15.602 -35.438 1 96.06 122 TRP B C 1
ATOM 5246 O O . TRP B 1 122 ? 1.353 -14.641 -34.719 1 96.06 122 TRP B O 1
ATOM 5256 N N . LEU B 1 123 ? 1.168 -15.852 -36.562 1 95.31 123 LEU B N 1
ATOM 5257 C CA . LEU B 1 123 ? 0.174 -14.953 -37.125 1 95.31 123 LEU B CA 1
ATOM 5258 C C . LEU B 1 123 ? -1.148 -15.055 -36.375 1 95.31 123 LEU B C 1
ATOM 5260 O O . LEU B 1 123 ? -1.816 -14.039 -36.156 1 95.31 123 LEU B O 1
ATOM 5264 N N . MET B 1 124 ? -1.466 -16.25 -36.031 1 93.94 124 MET B N 1
ATOM 5265 C CA . MET B 1 124 ? -2.686 -16.453 -35.25 1 93.94 124 MET B CA 1
ATOM 5266 C C . MET B 1 124 ? -2.59 -15.758 -33.906 1 93.94 124 MET B C 1
ATOM 5268 O O . MET B 1 124 ? -3.605 -15.375 -33.312 1 93.94 124 MET B O 1
ATOM 5272 N N . GLY B 1 125 ? -1.406 -15.656 -33.438 1 94.94 125 GLY B N 1
ATOM 5273 C CA . GLY B 1 125 ? -1.174 -14.93 -32.188 1 94.94 125 GLY B CA 1
ATOM 5274 C C . GLY B 1 125 ? -0.993 -13.438 -32.406 1 94.94 125 GLY B C 1
ATOM 5275 O O . GLY B 1 125 ? -0.455 -12.742 -31.547 1 94.94 125 GLY B O 1
ATOM 5276 N N . SER B 1 126 ? -1.331 -12.891 -33.625 1 95.62 126 SER B N 1
ATOM 5277 C CA . SER B 1 126 ? -1.284 -11.484 -33.969 1 95.62 126 SER B CA 1
ATOM 5278 C C . SER B 1 126 ? 0.153 -10.977 -34.062 1 95.62 126 SER B C 1
ATOM 5280 O O . SER B 1 126 ? 0.42 -9.812 -33.75 1 95.62 126 SER B O 1
ATOM 5282 N N . ALA B 1 127 ? 1.069 -11.859 -34.188 1 95.62 127 ALA B N 1
ATOM 5283 C CA . ALA B 1 127 ? 2.482 -11.5 -34.281 1 95.62 127 ALA B CA 1
ATOM 5284 C C . ALA B 1 127 ? 2.957 -10.766 -33.031 1 95.62 127 ALA B C 1
ATOM 5286 O O . ALA B 1 127 ? 3.779 -9.852 -33.125 1 95.62 127 ALA B O 1
ATOM 5287 N N . PHE B 1 128 ? 2.301 -11.109 -31.938 1 95.25 128 PHE B N 1
ATOM 5288 C CA . PHE B 1 128 ? 2.547 -10.438 -30.656 1 95.25 128 PHE B CA 1
ATOM 5289 C C . PHE B 1 128 ? 3.93 -10.789 -30.125 1 95.25 128 PHE B C 1
ATOM 5291 O O . PHE B 1 128 ? 4.613 -9.938 -29.562 1 95.25 128 PHE B O 1
ATOM 5298 N N . THR B 1 129 ? 4.387 -11.984 -30.359 1 96 129 THR B N 1
ATOM 5299 C CA . THR B 1 129 ? 5.656 -12.469 -29.828 1 96 129 THR B CA 1
ATOM 5300 C C . THR B 1 129 ? 6.746 -12.398 -30.906 1 96 129 THR B C 1
ATOM 5302 O O . THR B 1 129 ? 6.496 -11.945 -32.031 1 96 129 THR B O 1
ATOM 5305 N N . ARG B 1 130 ? 7.957 -12.891 -30.594 1 94.62 130 ARG B N 1
ATOM 5306 C CA . ARG B 1 130 ? 9.07 -12.922 -31.531 1 94.62 130 ARG B CA 1
ATOM 5307 C C . ARG B 1 130 ? 8.805 -13.906 -32.688 1 94.62 130 ARG B C 1
ATOM 5309 O O . ARG B 1 130 ? 8.242 -14.977 -32.469 1 94.62 130 ARG B O 1
ATOM 5316 N N . ARG B 1 131 ? 9.273 -13.672 -33.75 1 96.5 131 ARG B N 1
ATOM 5317 C CA . ARG B 1 131 ? 9.062 -14.484 -34.938 1 96.5 131 ARG B CA 1
ATOM 5318 C C . ARG B 1 131 ? 9.797 -15.812 -34.844 1 96.5 131 ARG B C 1
ATOM 5320 O O . ARG B 1 131 ? 10.859 -15.898 -34.219 1 96.5 131 ARG B O 1
ATOM 5327 N N . PRO B 1 132 ? 9.234 -16.859 -35.5 1 97 132 PRO B N 1
ATOM 5328 C CA . PRO B 1 132 ? 9.906 -18.172 -35.5 1 97 132 PRO B CA 1
ATOM 5329 C C . PRO B 1 132 ? 11.148 -18.203 -36.375 1 97 132 PRO B C 1
ATOM 5331 O O . PRO B 1 132 ? 11.25 -17.438 -37.344 1 97 132 PRO B O 1
ATOM 5334 N N . ASN B 1 133 ? 12.039 -19.062 -36 1 96.62 133 ASN B N 1
ATOM 5335 C CA . ASN B 1 133 ? 13.273 -19.281 -36.75 1 96.62 133 ASN B CA 1
ATOM 5336 C C . ASN B 1 133 ? 13.508 -20.766 -37.062 1 96.62 133 ASN B C 1
ATOM 5338 O O . ASN B 1 133 ? 13.211 -21.609 -36.219 1 96.62 133 ASN B O 1
ATOM 5342 N N . PHE B 1 134 ? 14.008 -20.953 -38.25 1 96.94 134 PHE B N 1
ATOM 5343 C CA . PHE B 1 134 ? 14.422 -22.297 -38.625 1 96.94 134 PHE B CA 1
ATOM 5344 C C . PHE B 1 134 ? 15.867 -22.547 -38.188 1 96.94 134 PHE B C 1
ATOM 5346 O O . PHE B 1 134 ? 16.703 -21.656 -38.25 1 96.94 134 PHE B O 1
ATOM 5353 N N . LEU B 1 135 ? 16.078 -23.844 -37.781 1 96.62 135 LEU B N 1
ATOM 5354 C CA . LEU B 1 135 ? 17.438 -24.156 -37.312 1 96.62 135 LEU B CA 1
ATOM 5355 C C . LEU B 1 135 ? 17.906 -25.469 -37.938 1 96.62 135 LEU B C 1
ATOM 5357 O O . LEU B 1 135 ? 17.172 -26.469 -37.969 1 96.62 135 LEU B O 1
ATOM 5361 N N . SER B 1 136 ? 19.172 -25.469 -38.438 1 95.75 136 SER B N 1
ATOM 5362 C CA . SER B 1 136 ? 19.859 -26.703 -38.812 1 95.75 136 SER B CA 1
ATOM 5363 C C . SER B 1 136 ? 20.391 -27.422 -37.562 1 95.75 136 SER B C 1
ATOM 5365 O O . SER B 1 136 ? 20.422 -26.859 -36.469 1 95.75 136 SER B O 1
ATOM 5367 N N . PRO B 1 137 ? 20.703 -28.703 -37.781 1 95.81 137 PRO B N 1
ATOM 5368 C CA . PRO B 1 137 ? 21.281 -29.406 -36.656 1 95.81 137 PRO B CA 1
ATOM 5369 C C . PRO B 1 137 ? 22.484 -28.672 -36.062 1 95.81 137 PRO B C 1
ATOM 5371 O O . PRO B 1 137 ? 22.641 -28.625 -34.844 1 95.81 137 PRO B O 1
ATOM 5374 N N . GLY B 1 138 ? 23.312 -28.125 -36.844 1 96.06 138 GLY B N 1
ATOM 5375 C CA . GLY B 1 138 ? 24.422 -27.312 -36.375 1 96.06 138 GLY B CA 1
ATOM 5376 C C . GLY B 1 138 ? 23.984 -26.078 -35.594 1 96.06 138 GLY B C 1
ATOM 5377 O O . GLY B 1 138 ? 24.609 -25.703 -34.594 1 96.06 138 GLY B O 1
ATOM 5378 N N . GLY B 1 139 ? 22.984 -25.469 -36.125 1 96.44 139 GLY B N 1
ATOM 5379 C CA . GLY B 1 139 ? 22.422 -24.312 -35.438 1 96.44 139 GLY B CA 1
ATOM 5380 C C . GLY B 1 139 ? 21.859 -24.641 -34.062 1 96.44 139 GLY B C 1
ATOM 5381 O O . GLY B 1 139 ? 22 -23.859 -33.125 1 96.44 139 GLY B O 1
ATOM 5382 N N . ILE B 1 140 ? 21.203 -25.766 -33.969 1 96.5 140 ILE B N 1
ATOM 5383 C CA . ILE B 1 140 ? 20.656 -26.234 -32.688 1 96.5 140 ILE B CA 1
ATOM 5384 C C . ILE B 1 140 ? 21.781 -26.469 -31.703 1 96.5 140 ILE B C 1
ATOM 5386 O O . ILE B 1 140 ? 21.719 -26 -30.562 1 96.5 140 ILE B O 1
ATOM 5390 N N . LYS B 1 141 ? 22.781 -27.141 -32.094 1 95.62 141 LYS B N 1
ATOM 5391 C CA . LYS B 1 141 ? 23.922 -27.453 -31.25 1 95.62 141 LYS B CA 1
ATOM 5392 C C . LYS B 1 141 ? 24.625 -26.172 -30.781 1 95.62 141 LYS B C 1
ATOM 5394 O O . LYS B 1 141 ? 25.094 -26.109 -29.641 1 95.62 141 LYS B O 1
ATOM 5399 N N . ALA B 1 142 ? 24.688 -25.203 -31.609 1 95.06 142 ALA B N 1
ATOM 5400 C CA . ALA B 1 142 ? 25.328 -23.938 -31.281 1 95.06 142 ALA B CA 1
ATOM 5401 C C . ALA B 1 142 ? 24.531 -23.172 -30.219 1 95.06 142 ALA B C 1
ATOM 5403 O O . ALA B 1 142 ? 25.109 -22.531 -29.344 1 95.06 142 ALA B O 1
ATOM 5404 N N . ARG B 1 143 ? 23.312 -23.234 -30.297 1 94.62 143 ARG B N 1
ATOM 5405 C CA . ARG B 1 143 ? 22.438 -22.516 -29.375 1 94.62 143 ARG B CA 1
ATOM 5406 C C . ARG B 1 143 ? 22.312 -23.234 -28.047 1 94.62 143 ARG B C 1
ATOM 5408 O O . ARG B 1 143 ? 22.25 -22.594 -26.984 1 94.62 143 ARG B O 1
ATOM 5415 N N . GLU B 1 144 ? 22.203 -24.547 -28.156 1 95.88 144 GLU B N 1
ATOM 5416 C CA . GLU B 1 144 ? 22.062 -25.391 -26.969 1 95.88 144 GLU B CA 1
ATOM 5417 C C . GLU B 1 144 ? 22.922 -26.641 -27.062 1 95.88 144 GLU B C 1
ATOM 5419 O O . GLU B 1 144 ? 22.438 -27.719 -27.391 1 95.88 144 GLU B O 1
ATOM 5424 N N . PRO B 1 145 ? 24.109 -26.516 -26.547 1 94.81 145 PRO B N 1
ATOM 5425 C CA . PRO B 1 145 ? 25.047 -27.625 -26.688 1 94.81 145 PRO B CA 1
ATOM 5426 C C . PRO B 1 145 ? 24.609 -28.891 -25.969 1 94.81 145 PRO B C 1
ATOM 5428 O O . PRO B 1 145 ? 25.047 -29.984 -26.297 1 94.81 145 PRO B O 1
ATOM 5431 N N . ILE B 1 146 ? 23.719 -28.75 -25.062 1 96 146 ILE B N 1
ATOM 5432 C CA . ILE B 1 146 ? 23.297 -29.875 -24.25 1 96 146 ILE B CA 1
ATOM 5433 C C . ILE B 1 146 ? 22.391 -30.797 -25.062 1 96 146 ILE B C 1
ATOM 5435 O O . ILE B 1 146 ? 22.156 -31.953 -24.688 1 96 146 ILE B O 1
ATOM 5439 N N . ILE B 1 147 ? 21.891 -30.344 -26.172 1 96.31 147 ILE B N 1
ATOM 5440 C CA . ILE B 1 147 ? 21.016 -31.156 -27 1 96.31 147 ILE B CA 1
ATOM 5441 C C . ILE B 1 147 ? 21.844 -32.156 -27.812 1 96.31 147 ILE B C 1
ATOM 5443 O O . ILE B 1 147 ? 22.875 -31.797 -28.375 1 96.31 147 ILE B O 1
ATOM 5447 N N . ASP B 1 148 ? 21.406 -33.375 -27.812 1 95.06 148 ASP B N 1
ATOM 5448 C CA . ASP B 1 148 ? 22.016 -34.375 -28.672 1 95.06 148 ASP B CA 1
ATOM 5449 C C . ASP B 1 148 ? 21.516 -34.25 -30.109 1 95.06 148 ASP B C 1
ATOM 5451 O O . ASP B 1 148 ? 20.375 -34.594 -30.406 1 95.06 148 ASP B O 1
ATOM 5455 N N . THR B 1 149 ? 22.391 -33.875 -31.031 1 94.69 149 THR B N 1
ATOM 5456 C CA . THR B 1 149 ? 21.953 -33.625 -32.406 1 94.69 149 THR B CA 1
ATOM 5457 C C . THR B 1 149 ? 22.328 -34.781 -33.312 1 94.69 149 THR B C 1
ATOM 5459 O O . THR B 1 149 ? 22.312 -34.656 -34.531 1 94.69 149 THR B O 1
ATOM 5462 N N . GLY B 1 150 ? 22.703 -35.875 -32.75 1 92.19 150 GLY B N 1
ATOM 5463 C CA . GLY B 1 150 ? 23.125 -37 -33.531 1 92.19 150 GLY B CA 1
ATOM 5464 C C . GLY B 1 150 ? 22.047 -37.5 -34.5 1 92.19 150 GLY B C 1
ATOM 5465 O O . GLY B 1 150 ? 22.344 -37.875 -35.625 1 92.19 150 GLY B O 1
ATOM 5466 N N . GLN B 1 151 ? 20.844 -37.438 -34.125 1 90.19 151 GLN B N 1
ATOM 5467 C CA . GLN B 1 151 ? 19.734 -37.906 -34.938 1 90.19 151 GLN B CA 1
ATOM 5468 C C . GLN B 1 151 ? 18.844 -36.75 -35.375 1 90.19 151 GLN B C 1
ATOM 5470 O O . GLN B 1 151 ? 17.734 -36.969 -35.844 1 90.19 151 GLN B O 1
ATOM 5475 N N . ALA B 1 152 ? 19.359 -35.594 -35.25 1 93.31 152 ALA B N 1
ATOM 5476 C CA . ALA B 1 152 ? 18.531 -34.406 -35.562 1 93.31 152 ALA B CA 1
ATOM 5477 C C . ALA B 1 152 ? 18.516 -34.125 -37.062 1 93.31 152 ALA B C 1
ATOM 5479 O O . ALA B 1 152 ? 19.562 -34.156 -37.719 1 93.31 152 ALA B O 1
ATOM 5480 N N . GLN B 1 153 ? 17.344 -33.906 -37.594 1 94.19 153 GLN B N 1
ATOM 5481 C CA . GLN B 1 153 ? 17.188 -33.469 -38.969 1 94.19 153 GLN B CA 1
ATOM 5482 C C . GLN B 1 153 ? 17.125 -31.938 -39.062 1 94.19 153 GLN B C 1
ATOM 5484 O O . GLN B 1 153 ? 17.422 -31.359 -40.125 1 94.19 153 GLN B O 1
ATOM 5489 N N . GLY B 1 154 ? 16.656 -31.422 -38.062 1 94.75 154 GLY B N 1
ATOM 5490 C CA . GLY B 1 154 ? 16.484 -29.984 -37.938 1 94.75 154 GLY B CA 1
ATOM 5491 C C . GLY B 1 154 ? 15.547 -29.578 -36.812 1 94.75 154 GLY B C 1
ATOM 5492 O O . GLY B 1 154 ? 15.273 -30.375 -35.938 1 94.75 154 GLY B O 1
ATOM 5493 N N . GLY B 1 155 ? 15.258 -28.297 -36.781 1 95.06 155 GLY B N 1
ATOM 5494 C CA . GLY B 1 155 ? 14.336 -27.812 -35.781 1 95.06 155 GLY B CA 1
ATOM 5495 C C . GLY B 1 155 ? 13.93 -26.359 -36 1 95.06 155 GLY B C 1
ATOM 5496 O O . GLY B 1 155 ? 14.133 -25.812 -37.062 1 95.06 155 GLY B O 1
ATOM 5497 N N . PHE B 1 156 ? 13.219 -25.797 -35.094 1 95.44 156 PHE B N 1
ATOM 5498 C CA . PHE B 1 156 ? 12.75 -24.422 -35.156 1 95.44 156 PHE B CA 1
ATOM 5499 C C . PHE B 1 156 ? 12.578 -23.859 -33.75 1 95.44 156 PHE B C 1
ATOM 5501 O O . PHE B 1 156 ? 12.562 -24.609 -32.75 1 95.44 156 PHE B O 1
ATOM 5508 N N . GLU B 1 157 ? 12.562 -22.609 -33.656 1 96.12 157 GLU B N 1
ATOM 5509 C CA . GLU B 1 157 ? 12.312 -21.891 -32.438 1 96.12 157 GLU B CA 1
ATOM 5510 C C . GLU B 1 157 ? 11.125 -20.953 -32.562 1 96.12 157 GLU B C 1
ATOM 5512 O O . GLU B 1 157 ? 10.984 -20.25 -33.562 1 96.12 157 GLU B O 1
ATOM 5517 N N . TYR B 1 158 ? 10.195 -21.031 -31.688 1 95.62 158 TYR B N 1
ATOM 5518 C CA . TYR B 1 158 ? 9.047 -20.141 -31.609 1 95.62 158 TYR B CA 1
ATOM 5519 C C . TYR B 1 158 ? 8.828 -19.641 -30.188 1 95.62 158 TYR B C 1
ATOM 5521 O O . TYR B 1 158 ? 9.609 -19.969 -29.281 1 95.62 158 TYR B O 1
ATOM 5529 N N . SER B 1 159 ? 7.828 -18.734 -30.047 1 95.88 159 SER B N 1
ATOM 5530 C CA . SER B 1 159 ? 7.652 -18.141 -28.734 1 95.88 159 SER B CA 1
ATOM 5531 C C . SER B 1 159 ? 6.266 -18.422 -28.172 1 95.88 159 SER B C 1
ATOM 5533 O O . SER B 1 159 ? 5.289 -18.5 -28.922 1 95.88 159 SER B O 1
ATOM 5535 N N . ASP B 1 160 ? 6.223 -18.609 -26.938 1 95.56 160 ASP B N 1
ATOM 5536 C CA . ASP B 1 160 ? 5.031 -18.547 -26.094 1 95.56 160 ASP B CA 1
ATOM 5537 C C . ASP B 1 160 ? 5.324 -17.797 -24.797 1 95.56 160 ASP B C 1
ATOM 5539 O O . ASP B 1 160 ? 6.121 -16.859 -24.766 1 95.56 160 ASP B O 1
ATOM 5543 N N . ALA B 1 161 ? 4.535 -18.156 -23.75 1 96.12 161 ALA B N 1
ATOM 5544 C CA . ALA B 1 161 ? 4.754 -17.469 -22.484 1 96.12 161 ALA B CA 1
ATOM 5545 C C . ALA B 1 161 ? 4.809 -18.469 -21.312 1 96.12 161 ALA B C 1
ATOM 5547 O O . ALA B 1 161 ? 4.57 -19.656 -21.5 1 96.12 161 ALA B O 1
ATOM 5548 N N . TYR B 1 162 ? 5.285 -18.031 -20.25 1 95.5 162 TYR B N 1
ATOM 5549 C CA . TYR B 1 162 ? 5.344 -18.859 -19.047 1 95.5 162 TYR B CA 1
ATOM 5550 C C . TYR B 1 162 ? 5.168 -18.016 -17.781 1 95.5 162 TYR B C 1
ATOM 5552 O O . TYR B 1 162 ? 5.305 -16.797 -17.828 1 95.5 162 TYR B O 1
ATOM 5560 N N . LEU B 1 163 ? 4.77 -18.656 -16.734 1 95 163 LEU B N 1
ATOM 5561 C CA . LEU B 1 163 ? 4.77 -18.062 -15.398 1 95 163 LEU B CA 1
ATOM 5562 C C . LEU B 1 163 ? 6.168 -18.094 -14.789 1 95 163 LEU B C 1
ATOM 5564 O O . LEU B 1 163 ? 6.707 -19.172 -14.516 1 95 163 LEU B O 1
ATOM 5568 N N . HIS B 1 164 ? 6.609 -16.969 -14.555 1 90.81 164 HIS B N 1
ATOM 5569 C CA . HIS B 1 164 ? 7.977 -16.891 -14.062 1 90.81 164 HIS B CA 1
ATOM 5570 C C . HIS B 1 164 ? 8.102 -17.484 -12.664 1 90.81 164 HIS B C 1
ATOM 5572 O O . HIS B 1 164 ? 9.133 -18.062 -12.32 1 90.81 164 HIS B O 1
ATOM 5578 N N . ASP B 1 165 ? 7.043 -17.297 -11.945 1 87.88 165 ASP B N 1
ATOM 5579 C CA . ASP B 1 165 ? 7.07 -17.766 -10.57 1 87.88 165 ASP B CA 1
ATOM 5580 C C . ASP B 1 165 ? 6.145 -18.969 -10.383 1 87.88 165 ASP B C 1
ATOM 5582 O O . ASP B 1 165 ? 5.797 -19.656 -11.352 1 87.88 165 ASP B O 1
ATOM 5586 N N . ASN B 1 166 ? 5.801 -19.25 -9.164 1 88.69 166 ASN B N 1
ATOM 5587 C CA . ASN B 1 166 ? 4.98 -20.375 -8.711 1 88.69 166 ASN B CA 1
ATOM 5588 C C . ASN B 1 166 ? 3.559 -20.266 -9.258 1 88.69 166 ASN B C 1
ATOM 5590 O O . ASN B 1 166 ? 2.926 -19.219 -9.18 1 88.69 166 ASN B O 1
ATOM 5594 N N . ASP B 1 167 ? 3.125 -21.359 -9.93 1 95.38 167 ASP B N 1
ATOM 5595 C CA . ASP B 1 167 ? 1.777 -21.375 -10.492 1 95.38 167 ASP B CA 1
ATOM 5596 C C . ASP B 1 167 ? 0.727 -21.188 -9.398 1 95.38 167 ASP B C 1
ATOM 5598 O O . ASP B 1 167 ? -0.23 -20.438 -9.57 1 95.38 167 ASP B O 1
ATOM 5602 N N . ALA B 1 168 ? 0.965 -21.859 -8.281 1 97.31 168 ALA B N 1
ATOM 5603 C CA . ALA B 1 168 ? 0.007 -21.734 -7.188 1 97.31 168 ALA B CA 1
ATOM 5604 C C . ALA B 1 168 ? -0.087 -20.297 -6.691 1 97.31 168 ALA B C 1
ATOM 5606 O O . ALA B 1 168 ? -1.164 -19.844 -6.309 1 97.31 168 ALA B O 1
ATOM 5607 N N . ARG B 1 169 ? 0.974 -19.625 -6.656 1 96.62 169 ARG B N 1
ATOM 5608 C CA . ARG B 1 169 ? 0.967 -18.234 -6.223 1 96.62 169 ARG B CA 1
ATOM 5609 C C . ARG B 1 169 ? 0.171 -17.375 -7.188 1 96.62 169 ARG B C 1
ATOM 5611 O O . ARG B 1 169 ? -0.535 -16.453 -6.77 1 96.62 169 ARG B O 1
ATOM 5618 N N . PHE B 1 170 ? 0.378 -17.578 -8.477 1 97.31 170 PHE B N 1
ATOM 5619 C CA . PHE B 1 170 ? -0.397 -16.844 -9.477 1 97.31 170 PHE B CA 1
ATOM 5620 C C . PHE B 1 170 ? -1.892 -17 -9.211 1 97.31 170 PHE B C 1
ATOM 5622 O O . PHE B 1 170 ? -2.635 -16.016 -9.25 1 97.31 170 PHE B O 1
ATOM 5629 N N . VAL B 1 171 ? -2.309 -18.203 -8.914 1 98.25 171 VAL B N 1
ATOM 5630 C CA . VAL B 1 171 ? -3.707 -18.484 -8.617 1 98.25 171 VAL B CA 1
ATOM 5631 C C . VAL B 1 171 ? -4.113 -17.766 -7.328 1 98.25 171 VAL B C 1
ATOM 5633 O O . VAL B 1 171 ? -5.168 -17.141 -7.273 1 98.25 171 VAL B O 1
ATOM 5636 N N . PHE B 1 172 ? -3.277 -17.891 -6.324 1 98.06 172 PHE B N 1
ATOM 5637 C CA . PHE B 1 172 ? -3.594 -17.266 -5.043 1 98.06 172 PHE B CA 1
ATOM 5638 C C . PHE B 1 172 ? -3.756 -15.758 -5.199 1 98.06 172 PHE B C 1
ATOM 5640 O O . PHE B 1 172 ? -4.551 -15.133 -4.488 1 98.06 172 PHE B O 1
ATOM 5647 N N . ASN B 1 173 ? -3.064 -15.164 -6.102 1 97.56 173 ASN B N 1
ATOM 5648 C CA . ASN B 1 173 ? -3.17 -13.727 -6.309 1 97.56 173 ASN B CA 1
ATOM 5649 C C . ASN B 1 173 ? -4.582 -13.32 -6.73 1 97.56 173 ASN B C 1
ATOM 5651 O O . ASN B 1 173 ? -5.031 -12.219 -6.422 1 97.56 173 ASN B O 1
ATOM 5655 N N . PHE B 1 174 ? -5.25 -14.211 -7.453 1 98.56 174 PHE B N 1
ATOM 5656 C CA . PHE B 1 174 ? -6.652 -13.945 -7.738 1 98.56 174 PHE B CA 1
ATOM 5657 C C . PHE B 1 174 ? -7.492 -14.039 -6.473 1 98.56 174 PHE B C 1
ATOM 5659 O O . PHE B 1 174 ? -8.414 -13.242 -6.27 1 98.56 174 PHE B O 1
ATOM 5666 N N . VAL B 1 175 ? -7.172 -15.023 -5.594 1 98.62 175 VAL B N 1
ATOM 5667 C CA . VAL B 1 175 ? -7.875 -15.164 -4.32 1 98.62 175 VAL B CA 1
ATOM 5668 C C . VAL B 1 175 ? -7.648 -13.914 -3.473 1 98.62 175 VAL B C 1
ATOM 5670 O O . VAL B 1 175 ? -8.594 -13.383 -2.881 1 98.62 175 VAL B O 1
ATOM 5673 N N . ARG B 1 176 ? -6.414 -13.469 -3.438 1 97.19 176 ARG B N 1
ATOM 5674 C CA . ARG B 1 176 ? -6.066 -12.281 -2.666 1 97.19 176 ARG B CA 1
ATOM 5675 C C . ARG B 1 176 ? -6.824 -11.055 -3.172 1 97.19 176 ARG B C 1
ATOM 5677 O O . ARG B 1 176 ? -7.324 -10.258 -2.379 1 97.19 176 ARG B O 1
ATOM 5684 N N . GLY B 1 177 ? -6.855 -10.914 -4.512 1 96.94 177 GLY B N 1
ATOM 5685 C CA . GLY B 1 177 ? -7.641 -9.836 -5.098 1 96.94 177 GLY B CA 1
ATOM 5686 C C . GLY B 1 177 ? -9.117 -9.914 -4.742 1 96.94 177 GLY B C 1
ATOM 5687 O O . GLY B 1 177 ? -9.742 -8.891 -4.445 1 96.94 177 GLY B O 1
ATOM 5688 N N . ALA B 1 178 ? -9.633 -11.125 -4.785 1 98.56 178 ALA B N 1
ATOM 5689 C CA . ALA B 1 178 ? -11.031 -11.328 -4.418 1 98.56 178 ALA B CA 1
ATOM 5690 C C . ALA B 1 178 ? -11.289 -10.883 -2.98 1 98.56 178 ALA B C 1
ATOM 5692 O O . ALA B 1 178 ? -12.328 -10.281 -2.686 1 98.56 178 ALA B O 1
ATOM 5693 N N . LEU B 1 179 ? -10.367 -11.219 -2.107 1 97.56 179 LEU B N 1
ATOM 5694 C CA . LEU B 1 179 ? -10.469 -10.797 -0.713 1 97.56 179 LEU B CA 1
ATOM 5695 C C . LEU B 1 179 ? -10.484 -9.281 -0.599 1 97.56 179 LEU B C 1
ATOM 5697 O O . LEU B 1 179 ? -11.242 -8.719 0.195 1 97.56 179 LEU B O 1
ATOM 5701 N N . ASP B 1 180 ? -9.688 -8.633 -1.402 1 96.19 180 ASP B N 1
ATOM 5702 C CA . ASP B 1 180 ? -9.656 -7.172 -1.42 1 96.19 180 ASP B CA 1
ATOM 5703 C C . ASP B 1 180 ? -11 -6.594 -1.859 1 96.19 180 ASP B C 1
ATOM 5705 O O . ASP B 1 180 ? -11.359 -5.484 -1.463 1 96.19 180 ASP B O 1
ATOM 5709 N N . PHE B 1 181 ? -11.68 -7.379 -2.684 1 97.94 181 PHE B N 1
ATOM 5710 C CA . PHE B 1 181 ? -12.969 -6.93 -3.211 1 97.94 181 PHE B CA 1
ATOM 5711 C C . PHE B 1 181 ? -14.109 -7.344 -2.289 1 97.94 181 PHE B C 1
ATOM 5713 O O . PHE B 1 181 ? -15.273 -7.086 -2.584 1 97.94 181 PHE B O 1
ATOM 5720 N N . GLY B 1 182 ? -13.797 -8.039 -1.168 1 96.69 182 GLY B N 1
ATOM 5721 C CA . GLY B 1 182 ? -14.812 -8.305 -0.164 1 96.69 182 GLY B CA 1
ATOM 5722 C C . GLY B 1 182 ? -15.25 -9.758 -0.135 1 96.69 182 GLY B C 1
ATOM 5723 O O . GLY B 1 182 ? -16.125 -10.133 0.657 1 96.69 182 GLY B O 1
ATOM 5724 N N . THR B 1 183 ? -14.641 -10.578 -0.989 1 98.44 183 THR B N 1
ATOM 5725 C CA . THR B 1 183 ? -14.953 -12 -0.949 1 98.44 183 THR B CA 1
ATOM 5726 C C . THR B 1 183 ? -14.648 -12.578 0.429 1 98.44 183 THR B C 1
ATOM 5728 O O . THR B 1 183 ? -13.625 -12.258 1.034 1 98.44 183 THR B O 1
ATOM 5731 N N . VAL B 1 184 ? -15.578 -13.359 0.964 1 98.19 184 VAL B N 1
ATOM 5732 C CA . VAL B 1 184 ? -15.328 -14.133 2.176 1 98.19 184 VAL B CA 1
ATOM 5733 C C . VAL B 1 184 ? -14.828 -15.523 1.807 1 98.19 184 VAL B C 1
ATOM 5735 O O . VAL B 1 184 ? -15.617 -16.406 1.446 1 98.19 184 VAL B O 1
ATOM 5738 N N . ALA B 1 185 ? -13.523 -15.711 1.926 1 98.44 185 ALA B N 1
ATOM 5739 C CA . ALA B 1 185 ? -12.906 -16.969 1.488 1 98.44 185 ALA B CA 1
ATOM 5740 C C . ALA B 1 185 ? -12.336 -17.734 2.674 1 98.44 185 ALA B C 1
ATOM 5742 O O . ALA B 1 185 ? -11.922 -17.141 3.672 1 98.44 185 ALA B O 1
ATOM 5743 N N . ALA B 1 186 ? -12.32 -19.016 2.57 1 98.44 186 ALA B N 1
ATOM 5744 C CA . ALA B 1 186 ? -11.711 -19.859 3.598 1 98.44 186 ALA B CA 1
ATOM 5745 C C . ALA B 1 186 ? -11.172 -21.156 2.996 1 98.44 186 ALA B C 1
ATOM 5747 O O . ALA B 1 186 ? -11.852 -21.812 2.207 1 98.44 186 ALA B O 1
ATOM 5748 N N . ASN B 1 187 ? -9.93 -21.453 3.293 1 98.69 187 ASN B N 1
ATOM 5749 C CA . ASN B 1 187 ? -9.375 -22.75 2.932 1 98.69 187 ASN B CA 1
ATOM 5750 C C . ASN B 1 187 ? -9.625 -23.797 4.016 1 98.69 187 ASN B C 1
ATOM 5752 O O . ASN B 1 187 ? -10.016 -23.453 5.137 1 98.69 187 ASN B O 1
ATOM 5756 N N . TYR B 1 188 ? -9.555 -25.078 3.639 1 98.44 188 TYR B N 1
ATOM 5757 C CA . TYR B 1 188 ? -9.797 -26.219 4.5 1 98.44 188 TYR B CA 1
ATOM 5758 C C . TYR B 1 188 ? -11.234 -26.234 5.004 1 98.44 188 TYR B C 1
ATOM 5760 O O . TYR B 1 188 ? -11.484 -26.5 6.184 1 98.44 188 TYR B O 1
ATOM 5768 N N . VAL B 1 189 ? -12.125 -25.859 4.152 1 98.75 189 VAL B N 1
ATOM 5769 C CA . VAL B 1 189 ? -13.562 -25.953 4.367 1 98.75 189 VAL B CA 1
ATOM 5770 C C . VAL B 1 189 ? -14.195 -26.797 3.26 1 98.75 189 VAL B C 1
ATOM 5772 O O . VAL B 1 189 ? -14.078 -26.484 2.076 1 98.75 189 VAL B O 1
ATOM 5775 N N . GLU B 1 190 ? -14.859 -27.844 3.631 1 98.5 190 GLU B N 1
ATOM 5776 C CA . GLU B 1 190 ? -15.414 -28.797 2.68 1 98.5 190 GLU B CA 1
ATOM 5777 C C . GLU B 1 190 ? -16.922 -28.656 2.57 1 98.5 190 GLU B C 1
ATOM 5779 O O . GLU B 1 190 ? -17.609 -28.469 3.578 1 98.5 190 GLU B O 1
ATOM 5784 N N . SER B 1 191 ? -17.422 -28.625 1.341 1 98.69 191 SER B N 1
ATOM 5785 C CA . SER B 1 191 ? -18.859 -28.719 1.123 1 98.69 191 SER B CA 1
ATOM 5786 C C . SER B 1 191 ? -19.328 -30.156 1.225 1 98.69 191 SER B C 1
ATOM 5788 O O . SER B 1 191 ? -18.797 -31.047 0.551 1 98.69 191 SER B O 1
ATOM 5790 N N . MET B 1 192 ? -20.312 -30.359 2.008 1 97.94 192 MET B N 1
ATOM 5791 C CA . MET B 1 192 ? -20.875 -31.703 2.182 1 97.94 192 MET B CA 1
ATOM 5792 C C . MET B 1 192 ? -22.141 -31.859 1.339 1 97.94 192 MET B C 1
ATOM 5794 O O . MET B 1 192 ? -22.891 -32.812 1.524 1 97.94 192 MET B O 1
ATOM 5798 N N . GLY B 1 193 ? -22.312 -31 0.447 1 97.69 193 GLY B N 1
ATOM 5799 C CA . GLY B 1 193 ? -23.5 -31 -0.384 1 97.69 193 GLY B CA 1
ATOM 5800 C C . GLY B 1 193 ? -24.391 -29.781 -0.178 1 97.69 193 GLY B C 1
ATOM 5801 O O . GLY B 1 193 ? -24.234 -29.062 0.812 1 97.69 193 GLY B O 1
ATOM 5802 N N . ALA B 1 194 ? -25.281 -29.594 -1.152 1 98.12 194 ALA B N 1
ATOM 5803 C CA . ALA B 1 194 ? -26.156 -28.438 -1.122 1 98.12 194 ALA B CA 1
ATOM 5804 C C . ALA B 1 194 ? -27.594 -28.812 -1.514 1 98.12 194 ALA B C 1
ATOM 5806 O O . ALA B 1 194 ? -27.797 -29.766 -2.264 1 98.12 194 ALA B O 1
ATOM 5807 N N . ARG B 1 195 ? -28.5 -28.062 -0.919 1 97.38 195 ARG B N 1
ATOM 5808 C CA . ARG B 1 195 ? -29.906 -28.234 -1.249 1 97.38 195 ARG B CA 1
ATOM 5809 C C . ARG B 1 195 ? -30.578 -26.891 -1.525 1 97.38 195 ARG B C 1
ATOM 5811 O O . ARG B 1 195 ? -30.094 -25.844 -1.09 1 97.38 195 ARG B O 1
ATOM 5818 N N . ARG B 1 196 ? -31.703 -26.984 -2.24 1 96.56 196 ARG B N 1
ATOM 5819 C CA . ARG B 1 196 ? -32.469 -25.781 -2.529 1 96.56 196 ARG B CA 1
ATOM 5820 C C . ARG B 1 196 ? -33.531 -25.547 -1.466 1 96.56 196 ARG B C 1
ATOM 5822 O O . ARG B 1 196 ? -34.25 -26.469 -1.065 1 96.56 196 ARG B O 1
ATOM 5829 N N . GLU B 1 197 ? -33.531 -24.406 -0.94 1 96.75 197 GLU B N 1
ATOM 5830 C CA . GLU B 1 197 ? -34.594 -23.922 -0.092 1 96.75 197 GLU B CA 1
ATOM 5831 C C . GLU B 1 197 ? -35.188 -22.609 -0.635 1 96.75 197 GLU B C 1
ATOM 5833 O O . GLU B 1 197 ? -34.656 -21.531 -0.372 1 96.75 197 GLU B O 1
ATOM 5838 N N . GLY B 1 198 ? -36.375 -22.719 -1.313 1 94.94 198 GLY B N 1
ATOM 5839 C CA . GLY B 1 198 ? -36.875 -21.562 -2.031 1 94.94 198 GLY B CA 1
ATOM 5840 C C . GLY B 1 198 ? -35.969 -21.125 -3.18 1 94.94 198 GLY B C 1
ATOM 5841 O O . GLY B 1 198 ? -35.656 -21.938 -4.059 1 94.94 198 GLY B O 1
ATOM 5842 N N . GLU B 1 199 ? -35.562 -19.953 -3.064 1 95.19 199 GLU B N 1
ATOM 5843 C CA . GLU B 1 199 ? -34.75 -19.406 -4.141 1 95.19 199 GLU B CA 1
ATOM 5844 C C . GLU B 1 199 ? -33.25 -19.438 -3.773 1 95.19 199 GLU B C 1
ATOM 5846 O O . GLU B 1 199 ? -32.406 -18.969 -4.539 1 95.19 199 GLU B O 1
ATOM 5851 N N . LEU B 1 200 ? -32.969 -20.109 -2.619 1 98 200 LEU B N 1
ATOM 5852 C CA . LEU B 1 200 ? -31.594 -20.078 -2.143 1 98 200 LEU B CA 1
ATOM 5853 C C . LEU B 1 200 ? -31 -21.469 -2.104 1 98 200 LEU B C 1
ATOM 5855 O O . LEU B 1 200 ? -31.719 -22.453 -1.909 1 98 200 LEU B O 1
ATOM 5859 N N . TRP B 1 201 ? -29.766 -21.484 -2.354 1 98.56 201 TRP B N 1
ATOM 5860 C CA . TRP B 1 201 ? -28.969 -22.688 -2.043 1 98.56 201 TRP B CA 1
ATOM 5861 C C . TRP B 1 201 ? -28.531 -22.672 -0.583 1 98.56 201 TRP B C 1
ATOM 5863 O O . TRP B 1 201 ? -28.078 -21.656 -0.068 1 98.56 201 TRP B O 1
ATOM 5873 N N . VAL B 1 202 ? -28.719 -23.75 0.078 1 98.69 202 VAL B N 1
ATOM 5874 C CA . VAL B 1 202 ? -28.188 -23.984 1.422 1 98.69 202 VAL B CA 1
ATOM 5875 C C . VAL B 1 202 ? -27.141 -25.078 1.389 1 98.69 202 VAL B C 1
ATOM 5877 O O . VAL B 1 202 ? -27.469 -26.25 1.186 1 98.69 202 VAL B O 1
ATOM 5880 N N . THR B 1 203 ? -25.938 -24.719 1.593 1 98.75 203 THR B N 1
ATOM 5881 C CA . THR B 1 203 ? -24.812 -25.656 1.502 1 98.75 203 THR B CA 1
ATOM 5882 C C . THR B 1 203 ? -24.297 -26 2.891 1 98.75 203 THR B C 1
ATOM 5884 O O . THR B 1 203 ? -24 -25.109 3.691 1 98.75 203 THR B O 1
ATOM 5887 N N . GLN B 1 204 ? -24.156 -27.266 3.141 1 98.5 204 GLN B N 1
ATOM 5888 C CA . GLN B 1 204 ? -23.578 -27.734 4.398 1 98.5 204 GLN B CA 1
ATOM 5889 C C . GLN B 1 204 ? -22.062 -27.781 4.324 1 98.5 204 GLN B C 1
ATOM 5891 O O . GLN B 1 204 ? -21.484 -28.391 3.416 1 98.5 204 GLN B O 1
ATOM 5896 N N . MET B 1 205 ? -21.438 -27.094 5.227 1 98.38 205 MET B N 1
ATOM 5897 C CA . MET B 1 205 ? -19.984 -26.969 5.238 1 98.38 205 MET B CA 1
ATOM 5898 C C . MET B 1 205 ? -19.391 -27.672 6.457 1 98.38 205 MET B C 1
ATOM 5900 O O . MET B 1 205 ? -20.047 -27.781 7.5 1 98.38 205 MET B O 1
ATOM 5904 N N . ARG B 1 206 ? -18.172 -28.125 6.332 1 98.56 206 ARG B N 1
ATOM 5905 C CA . ARG B 1 206 ? -17.375 -28.656 7.438 1 98.56 206 ARG B CA 1
ATOM 5906 C C . ARG B 1 206 ? -15.977 -28.047 7.449 1 98.56 206 ARG B C 1
ATOM 5908 O O . ARG B 1 206 ? -15.258 -28.109 6.453 1 98.56 206 ARG B O 1
ATOM 5915 N N . ASP B 1 207 ? -15.664 -27.391 8.516 1 98.44 207 ASP B N 1
ATOM 5916 C CA . ASP B 1 207 ? -14.281 -26.984 8.727 1 98.44 207 ASP B CA 1
ATOM 5917 C C . ASP B 1 207 ? -13.383 -28.188 9.008 1 98.44 207 ASP B C 1
ATOM 5919 O O . ASP B 1 207 ? -13.523 -28.844 10.039 1 98.44 207 ASP B O 1
ATOM 5923 N N . ARG B 1 208 ? -12.461 -28.438 8.195 1 97.75 208 ARG B N 1
ATOM 5924 C CA . ARG B 1 208 ? -11.648 -29.641 8.289 1 97.75 208 ARG B CA 1
ATOM 5925 C C . ARG B 1 208 ? -10.57 -29.5 9.352 1 97.75 208 ARG B C 1
ATOM 5927 O O . ARG B 1 208 ? -9.938 -30.484 9.742 1 97.75 208 ARG B O 1
ATOM 5934 N N . MET B 1 209 ? -10.336 -28.312 9.852 1 95.88 209 MET B N 1
ATOM 5935 C CA . MET B 1 209 ? -9.32 -28.094 10.875 1 95.88 209 MET B CA 1
ATOM 5936 C C . MET B 1 209 ? -9.836 -28.5 12.25 1 95.88 209 MET B C 1
ATOM 5938 O O . MET B 1 209 ? -9.086 -29.031 13.078 1 95.88 209 MET B O 1
ATOM 5942 N N . ASP B 1 210 ? -11.125 -28.297 12.5 1 95.25 210 ASP B N 1
ATOM 5943 C CA . ASP B 1 210 ? -11.641 -28.594 13.836 1 95.25 210 ASP B CA 1
ATOM 5944 C C . ASP B 1 210 ? -12.898 -29.453 13.758 1 95.25 210 ASP B C 1
ATOM 5946 O O . ASP B 1 210 ? -13.422 -29.875 14.789 1 95.25 210 ASP B O 1
ATOM 5950 N N . GLY B 1 211 ? -13.453 -29.641 12.609 1 97 211 GLY B N 1
ATOM 5951 C CA . GLY B 1 211 ? -14.57 -30.547 12.438 1 97 211 GLY B CA 1
ATOM 5952 C C . GLY B 1 211 ? -15.922 -29.875 12.57 1 97 211 GLY B C 1
ATOM 5953 O O . GLY B 1 211 ? -16.953 -30.453 12.242 1 97 211 GLY B O 1
ATOM 5954 N N . HIS B 1 212 ? -15.945 -28.625 12.883 1 96.88 212 HIS B N 1
ATOM 5955 C CA . HIS B 1 212 ? -17.188 -27.891 13.07 1 96.88 212 HIS B CA 1
ATOM 5956 C C . HIS B 1 212 ? -17.953 -27.75 11.758 1 96.88 212 HIS B C 1
ATOM 5958 O O . HIS B 1 212 ? -17.344 -27.547 10.703 1 96.88 212 HIS B O 1
ATOM 5964 N N . THR B 1 213 ? -19.312 -27.875 11.867 1 98.19 213 THR B N 1
ATOM 5965 C CA . THR B 1 213 ? -20.156 -27.781 10.68 1 98.19 213 THR B CA 1
ATOM 5966 C C . THR B 1 213 ? -21.062 -26.562 10.758 1 98.19 213 THR B C 1
ATOM 5968 O O . THR B 1 213 ? -21.406 -26.109 11.852 1 98.19 213 THR B O 1
ATOM 5971 N N . PHE B 1 214 ? -21.391 -25.953 9.664 1 98.31 214 PHE B N 1
ATOM 5972 C CA . PHE B 1 214 ? -22.297 -24.812 9.555 1 98.31 214 PHE B CA 1
ATOM 5973 C C . PHE B 1 214 ? -22.875 -24.703 8.148 1 98.31 214 PHE B C 1
ATOM 5975 O O . PHE B 1 214 ? -22.516 -25.484 7.262 1 98.31 214 PHE B O 1
ATOM 5982 N N . GLU B 1 215 ? -23.828 -23.812 7.949 1 98.62 215 GLU B N 1
ATOM 5983 C CA . GLU B 1 215 ? -24.484 -23.656 6.652 1 98.62 215 GLU B CA 1
ATOM 5984 C C . GLU B 1 215 ? -24.172 -22.281 6.051 1 98.62 215 GLU B C 1
ATOM 5986 O O . GLU B 1 215 ? -23.984 -21.312 6.777 1 98.62 215 GLU B O 1
ATOM 5991 N N . VAL B 1 216 ? -24.078 -22.297 4.738 1 98.69 216 VAL B N 1
ATOM 5992 C CA . VAL B 1 216 ? -23.922 -21.047 3.986 1 98.69 216 VAL B CA 1
ATOM 5993 C C . VAL B 1 216 ? -25.031 -20.938 2.947 1 98.69 216 VAL B C 1
ATOM 5995 O O . VAL B 1 216 ? -25.391 -21.922 2.297 1 98.69 216 VAL B O 1
ATOM 5998 N N . ARG B 1 217 ? -25.609 -19.797 2.855 1 98.69 217 ARG B N 1
ATOM 5999 C CA . ARG B 1 217 ? -26.703 -19.547 1.933 1 98.69 217 ARG B CA 1
ATOM 6000 C C . ARG B 1 217 ? -26.266 -18.672 0.768 1 98.69 217 ARG B C 1
ATOM 6002 O O . ARG B 1 217 ? -25.469 -17.75 0.949 1 98.69 217 ARG B O 1
ATOM 6009 N N . SER B 1 218 ? -26.719 -19 -0.444 1 98.75 218 SER B N 1
ATOM 6010 C CA . SER B 1 218 ? -26.391 -18.219 -1.628 1 98.75 218 SER B CA 1
ATOM 6011 C C . SER B 1 218 ? -27.5 -18.281 -2.668 1 98.75 218 SER B C 1
ATOM 6013 O O . SER B 1 218 ? -28.297 -19.234 -2.678 1 98.75 218 SER B O 1
ATOM 6015 N N . LYS B 1 219 ? -27.562 -17.266 -3.498 1 98.69 219 LYS B N 1
ATOM 6016 C CA . LYS B 1 219 ? -28.5 -17.266 -4.613 1 98.69 219 LYS B CA 1
ATOM 6017 C C . LYS B 1 219 ? -28.047 -18.203 -5.727 1 98.69 219 LYS B C 1
ATOM 6019 O O . LYS B 1 219 ? -28.859 -18.922 -6.305 1 98.69 219 LYS B O 1
ATOM 6024 N N . VAL B 1 220 ? -26.797 -18.141 -6.043 1 98.81 220 VAL B N 1
ATOM 6025 C CA . VAL B 1 220 ? -26.203 -18.969 -7.086 1 98.81 220 VAL B CA 1
ATOM 6026 C C . VAL B 1 220 ? -25.109 -19.844 -6.48 1 98.81 220 VAL B C 1
ATOM 6028 O O . VAL B 1 220 ? -24.328 -19.391 -5.633 1 98.81 220 VAL B O 1
ATOM 6031 N N . LEU B 1 221 ? -25.062 -21.078 -6.859 1 98.81 221 LEU B N 1
ATOM 6032 C CA . LEU B 1 221 ? -24 -22 -6.469 1 98.81 221 LEU B CA 1
ATOM 6033 C C . LEU B 1 221 ? -23.094 -22.328 -7.652 1 98.81 221 LEU B C 1
ATOM 6035 O O . LEU B 1 221 ? -23.578 -22.781 -8.695 1 98.81 221 LEU B O 1
ATOM 6039 N N . ILE B 1 222 ? -21.844 -22.047 -7.52 1 98.88 222 ILE B N 1
ATOM 6040 C CA . ILE B 1 222 ? -20.875 -22.297 -8.586 1 98.88 222 ILE B CA 1
ATOM 6041 C C . ILE B 1 222 ? -19.953 -23.453 -8.195 1 98.88 222 ILE B C 1
ATOM 6043 O O . ILE B 1 222 ? -19.203 -23.359 -7.227 1 98.88 222 ILE B O 1
ATOM 6047 N N . ASN B 1 223 ? -20.016 -24.516 -8.961 1 98.81 223 ASN B N 1
ATOM 6048 C CA . ASN B 1 223 ? -19.156 -25.672 -8.781 1 98.81 223 ASN B CA 1
ATOM 6049 C C . ASN B 1 223 ? -17.875 -25.562 -9.617 1 98.81 223 ASN B C 1
ATOM 6051 O O . ASN B 1 223 ? -17.891 -25.875 -10.805 1 98.81 223 ASN B O 1
ATOM 6055 N N . ALA B 1 224 ? -16.828 -25.156 -9.031 1 98.44 224 ALA B N 1
ATOM 6056 C CA . ALA B 1 224 ? -15.5 -25.047 -9.633 1 98.44 224 ALA B CA 1
ATOM 6057 C C . ALA B 1 224 ? -14.5 -25.953 -8.922 1 98.44 224 ALA B C 1
ATOM 6059 O O . ALA B 1 224 ? -13.359 -25.562 -8.664 1 98.44 224 ALA B O 1
ATOM 6060 N N . ALA B 1 225 ? -14.867 -27.141 -8.602 1 98 225 ALA B N 1
ATOM 6061 C CA . ALA B 1 225 ? -14.125 -28.031 -7.719 1 98 225 ALA B CA 1
ATOM 6062 C C . ALA B 1 225 ? -13.07 -28.812 -8.5 1 98 225 ALA B C 1
ATOM 6064 O O . ALA B 1 225 ? -12.555 -29.828 -8.016 1 98 225 ALA B O 1
ATOM 6065 N N . GLY B 1 226 ? -12.781 -28.406 -9.734 1 96.31 226 GLY B N 1
ATOM 6066 C CA . GLY B 1 226 ? -11.758 -29.078 -10.516 1 96.31 226 GLY B CA 1
ATOM 6067 C C . GLY B 1 226 ? -12.078 -30.531 -10.805 1 96.31 226 GLY B C 1
ATOM 6068 O O . GLY B 1 226 ? -13.164 -30.844 -11.297 1 96.31 226 GLY B O 1
ATOM 6069 N N . PRO B 1 227 ? -11.164 -31.422 -10.508 1 96.56 227 PRO B N 1
ATOM 6070 C CA . PRO B 1 227 ? -11.398 -32.844 -10.797 1 96.56 227 PRO B CA 1
ATOM 6071 C C . PRO B 1 227 ? -12.594 -33.406 -10.031 1 96.56 227 PRO B C 1
ATOM 6073 O O . PRO B 1 227 ? -13.102 -34.469 -10.383 1 96.56 227 PRO B O 1
ATOM 6076 N N . TRP B 1 228 ? -13.148 -32.688 -9.086 1 97.69 228 TRP B N 1
ATOM 6077 C CA . TRP B 1 228 ? -14.203 -33.219 -8.234 1 97.69 228 TRP B CA 1
ATOM 6078 C C . TRP B 1 228 ? -15.547 -32.562 -8.57 1 97.69 228 TRP B C 1
ATOM 6080 O O . TRP B 1 228 ? -16.5 -32.688 -7.793 1 97.69 228 TRP B O 1
ATOM 6090 N N . VAL B 1 229 ? -15.648 -31.875 -9.648 1 97.5 229 VAL B N 1
ATOM 6091 C CA . VAL B 1 229 ? -16.891 -31.219 -10.062 1 97.5 229 VAL B CA 1
ATOM 6092 C C . VAL B 1 229 ? -18.016 -32.25 -10.141 1 97.5 229 VAL B C 1
ATOM 6094 O O . VAL B 1 229 ? -19.109 -32.031 -9.633 1 97.5 229 VAL B O 1
ATOM 6097 N N . ASP B 1 230 ? -17.719 -33.438 -10.758 1 96.69 230 ASP B N 1
ATOM 6098 C CA . ASP B 1 230 ? -18.719 -34.469 -10.906 1 96.69 230 ASP B CA 1
ATOM 6099 C C . ASP B 1 230 ? -19.172 -35 -9.539 1 96.69 230 ASP B C 1
ATOM 6101 O O . ASP B 1 230 ? -20.375 -35.219 -9.312 1 96.69 230 ASP B O 1
ATOM 6105 N N . GLN B 1 231 ? -18.219 -35.219 -8.727 1 96.69 231 GLN B N 1
ATOM 6106 C CA . GLN B 1 231 ? -18.531 -35.719 -7.387 1 96.69 231 GLN B CA 1
ATOM 6107 C C . GLN B 1 231 ? -19.422 -34.75 -6.633 1 96.69 231 GLN B C 1
ATOM 6109 O O . GLN B 1 231 ? -20.391 -35.156 -5.984 1 96.69 231 GLN B O 1
ATOM 6114 N N . HIS B 1 232 ? -19.094 -33.5 -6.676 1 97.81 232 HIS B N 1
ATOM 6115 C CA . HIS B 1 232 ? -19.875 -32.5 -5.953 1 97.81 232 HIS B CA 1
ATOM 6116 C C . HIS B 1 232 ? -21.266 -32.344 -6.555 1 97.81 232 HIS B C 1
ATOM 6118 O O . HIS B 1 232 ? -22.25 -32.125 -5.832 1 97.81 232 HIS B O 1
ATOM 6124 N N . ASN B 1 233 ? -21.344 -32.344 -7.91 1 97.62 233 ASN B N 1
ATOM 6125 C CA . ASN B 1 233 ? -22.656 -32.312 -8.547 1 97.62 233 ASN B CA 1
ATOM 6126 C C . ASN B 1 233 ? -23.531 -33.469 -8.062 1 97.62 233 ASN B C 1
ATOM 6128 O O . ASN B 1 233 ? -24.719 -33.281 -7.777 1 97.62 233 ASN B O 1
ATOM 6132 N N . SER B 1 234 ? -22.953 -34.656 -7.965 1 96.75 234 SER B N 1
ATOM 6133 C CA . SER B 1 234 ? -23.688 -35.812 -7.461 1 96.75 234 SER B CA 1
ATOM 6134 C C . SER B 1 234 ? -24.156 -35.594 -6.023 1 96.75 234 SER B C 1
ATOM 6136 O O . SER B 1 234 ? -25.281 -35.906 -5.672 1 96.75 234 SER B O 1
ATOM 6138 N N . LEU B 1 235 ? -23.297 -35.062 -5.211 1 96.56 235 LEU B N 1
ATOM 6139 C CA . LEU B 1 235 ? -23.578 -34.781 -3.807 1 96.56 235 LEU B CA 1
ATOM 6140 C C . LEU B 1 235 ? -24.75 -33.812 -3.668 1 96.56 235 LEU B C 1
ATOM 6142 O O . LEU B 1 235 ? -25.516 -33.875 -2.699 1 96.56 235 LEU B O 1
ATOM 6146 N N . SER B 1 236 ? -24.938 -32.906 -4.637 1 95.94 236 SER B N 1
ATOM 6147 C CA . SER B 1 236 ? -25.953 -31.859 -4.555 1 95.94 236 SER B CA 1
ATOM 6148 C C . SER B 1 236 ? -27.141 -32.156 -5.465 1 95.94 236 SER B C 1
ATOM 6150 O O . SER B 1 236 ? -28.031 -31.328 -5.629 1 95.94 236 SER B O 1
ATOM 6152 N N . GLY B 1 237 ? -27.125 -33.25 -6.125 1 94.62 237 GLY B N 1
ATOM 6153 C CA . GLY B 1 237 ? -28.219 -33.688 -6.973 1 94.62 237 GLY B CA 1
ATOM 6154 C C . GLY B 1 237 ? -28.312 -32.906 -8.273 1 94.62 237 GLY B C 1
ATOM 6155 O O . GLY B 1 237 ? -29.406 -32.719 -8.812 1 94.62 237 GLY B O 1
ATOM 6156 N N . GLN B 1 238 ? -27.25 -32.375 -8.734 1 95.25 238 GLN B N 1
ATOM 6157 C CA . GLN B 1 238 ? -27.234 -31.609 -9.977 1 95.25 238 GLN B CA 1
ATOM 6158 C C . GLN B 1 238 ? -26.859 -32.5 -11.164 1 95.25 238 GLN B C 1
ATOM 6160 O O . GLN B 1 238 ? -25.969 -33.344 -11.07 1 95.25 238 GLN B O 1
ATOM 6165 N N . GLN B 1 239 ? -27.531 -32.312 -12.266 1 93.12 239 GLN B N 1
ATOM 6166 C CA . GLN B 1 239 ? -27.234 -32.969 -13.516 1 93.12 239 GLN B CA 1
ATOM 6167 C C . GLN B 1 239 ? -26.625 -32.031 -14.531 1 93.12 239 GLN B C 1
ATOM 6169 O O . GLN B 1 239 ? -27.047 -30.875 -14.648 1 93.12 239 GLN B O 1
ATOM 6174 N N . THR B 1 240 ? -25.578 -32.531 -15.148 1 93.62 240 THR B N 1
ATOM 6175 C CA . THR B 1 240 ? -24.891 -31.688 -16.109 1 93.62 240 THR B CA 1
ATOM 6176 C C . THR B 1 240 ? -24.719 -32.406 -17.438 1 93.62 240 THR B C 1
ATOM 6178 O O . THR B 1 240 ? -24.844 -33.625 -17.516 1 93.62 240 THR B O 1
ATOM 6181 N N . ASP B 1 241 ? -24.453 -31.609 -18.453 1 91.31 241 ASP B N 1
ATOM 6182 C CA . ASP B 1 241 ? -24.203 -32.156 -19.797 1 91.31 241 ASP B CA 1
ATOM 6183 C C . ASP B 1 241 ? -22.781 -32.719 -19.906 1 91.31 241 ASP B C 1
ATOM 6185 O O . ASP B 1 241 ? -22.547 -33.688 -20.625 1 91.31 241 ASP B O 1
ATOM 6189 N N . HIS B 1 242 ? -21.875 -32.156 -19.219 1 92.31 242 HIS B N 1
ATOM 6190 C CA . HIS B 1 242 ? -20.484 -32.531 -19.281 1 92.31 242 HIS B CA 1
ATOM 6191 C C . HIS B 1 242 ? -20.078 -33.344 -18.062 1 92.31 242 HIS B C 1
ATOM 6193 O O . HIS B 1 242 ? -20.734 -33.281 -17.016 1 92.31 242 HIS B O 1
ATOM 6199 N N . ARG B 1 243 ? -18.984 -34.125 -18.25 1 92.06 243 ARG B N 1
ATOM 6200 C CA . ARG B 1 243 ? -18.297 -34.812 -17.172 1 92.06 243 ARG B CA 1
ATOM 6201 C C . ARG B 1 243 ? -16.781 -34.781 -17.375 1 92.06 243 ARG B C 1
ATOM 6203 O O . ARG B 1 243 ? -16.312 -34.375 -18.438 1 92.06 243 ARG B O 1
ATOM 6210 N N . HIS B 1 244 ? -16.078 -35.219 -16.344 1 92.69 244 HIS B N 1
ATOM 6211 C CA . HIS B 1 244 ? -14.633 -35.156 -16.438 1 92.69 244 HIS B CA 1
ATOM 6212 C C . HIS B 1 244 ? -14.055 -36.562 -16.703 1 92.69 244 HIS B C 1
ATOM 6214 O O . HIS B 1 244 ? -14.555 -37.562 -16.172 1 92.69 244 HIS B O 1
ATOM 6220 N N . VAL B 1 245 ? -13.102 -36.562 -17.531 1 92.5 245 VAL B N 1
ATOM 6221 C CA . VAL B 1 245 ? -12.133 -37.625 -17.609 1 92.5 245 VAL B CA 1
ATOM 6222 C C . VAL B 1 245 ? -10.75 -37.125 -17.234 1 92.5 245 VAL B C 1
ATOM 6224 O O . VAL B 1 245 ? -10.453 -35.938 -17.375 1 92.5 245 VAL B O 1
ATOM 6227 N N . PHE B 1 246 ? -9.953 -38.094 -16.672 1 93.5 246 PHE B N 1
ATOM 6228 C CA . PHE B 1 246 ? -8.734 -37.594 -16.047 1 93.5 246 PHE B CA 1
ATOM 6229 C C . PHE B 1 246 ? -7.504 -38.094 -16.812 1 93.5 246 PHE B C 1
ATOM 6231 O O . PHE B 1 246 ? -7.457 -39.25 -17.234 1 93.5 246 PHE B O 1
ATOM 6238 N N . SER B 1 247 ? -6.617 -37.219 -17.016 1 92.38 247 SER B N 1
ATOM 6239 C CA . SER B 1 247 ? -5.293 -37.531 -17.531 1 92.38 247 SER B CA 1
ATOM 6240 C C . SER B 1 247 ? -4.199 -37.094 -16.547 1 92.38 247 SER B C 1
ATOM 6242 O O . SER B 1 247 ? -4.09 -35.938 -16.203 1 92.38 247 SER B O 1
ATOM 6244 N N . LYS B 1 248 ? -3.391 -38.062 -16.141 1 94.56 248 LYS B N 1
ATOM 6245 C CA . LYS B 1 248 ? -2.318 -37.812 -15.18 1 94.56 248 LYS B CA 1
ATOM 6246 C C . LYS B 1 248 ? -1.065 -37.312 -15.898 1 94.56 248 LYS B C 1
ATOM 6248 O O . LYS B 1 248 ? -0.697 -37.812 -16.953 1 94.56 248 LYS B O 1
ATOM 6253 N N . GLY B 1 249 ? -0.527 -36.25 -15.375 1 93.19 249 GLY B N 1
ATOM 6254 C CA . GLY B 1 249 ? 0.76 -35.75 -15.812 1 93.19 249 GLY B CA 1
ATOM 6255 C C . GLY B 1 249 ? 1.752 -35.562 -14.68 1 93.19 249 GLY B C 1
ATOM 6256 O O . GLY B 1 249 ? 1.375 -35.156 -13.578 1 93.19 249 GLY B O 1
ATOM 6257 N N . ILE B 1 250 ? 3.041 -35.844 -14.945 1 94.94 250 ILE B N 1
ATOM 6258 C CA . ILE B 1 250 ? 4.055 -35.656 -13.922 1 94.94 250 ILE B CA 1
ATOM 6259 C C . ILE B 1 250 ? 5.219 -34.844 -14.492 1 94.94 250 ILE B C 1
ATOM 6261 O O . ILE B 1 250 ? 5.449 -34.875 -15.711 1 94.94 250 ILE B O 1
ATOM 6265 N N . HIS B 1 251 ? 5.875 -34.125 -13.688 1 96.25 251 HIS B N 1
ATOM 6266 C CA . HIS B 1 251 ? 7.145 -33.469 -13.969 1 96.25 251 HIS B CA 1
ATOM 6267 C C . HIS B 1 251 ? 8.188 -33.781 -12.906 1 96.25 251 HIS B C 1
ATOM 6269 O O . HIS B 1 251 ? 7.848 -34.031 -11.742 1 96.25 251 HIS B O 1
ATOM 6275 N N . LEU B 1 252 ? 9.383 -33.875 -13.32 1 97.25 252 LEU B N 1
ATOM 6276 C CA . LEU B 1 252 ? 10.508 -34.031 -12.406 1 97.25 252 LEU B CA 1
ATOM 6277 C C . LEU B 1 252 ? 11.344 -32.781 -12.336 1 97.25 252 LEU B C 1
ATOM 6279 O O . LEU B 1 252 ? 11.672 -32.188 -13.367 1 97.25 252 LEU B O 1
ATOM 6283 N N . ILE B 1 253 ? 11.602 -32.344 -11.148 1 97 253 ILE B N 1
ATOM 6284 C CA . ILE B 1 253 ? 12.484 -31.219 -10.945 1 97 253 ILE B CA 1
ATOM 6285 C C . ILE B 1 253 ? 13.891 -31.719 -10.617 1 97 253 ILE B C 1
ATOM 6287 O O . ILE B 1 253 ? 14.078 -32.5 -9.672 1 97 253 ILE B O 1
ATOM 6291 N N . VAL B 1 254 ? 14.891 -31.281 -11.375 1 97.06 254 VAL B N 1
ATOM 6292 C CA . VAL B 1 254 ? 16.281 -31.719 -11.242 1 97.06 254 VAL B CA 1
ATOM 6293 C C . VAL B 1 254 ? 17.188 -30.5 -11.188 1 97.06 254 VAL B C 1
ATOM 6295 O O . VAL B 1 254 ? 16.734 -29.359 -11.32 1 97.06 254 VAL B O 1
ATOM 6298 N N . PRO B 1 255 ? 18.438 -30.688 -10.844 1 95.31 255 PRO B N 1
ATOM 6299 C CA . PRO B 1 255 ? 19.344 -29.547 -10.891 1 95.31 255 PRO B CA 1
ATOM 6300 C C . PRO B 1 255 ? 19.375 -28.875 -12.266 1 95.31 255 PRO B C 1
ATOM 6302 O O . PRO B 1 255 ? 18.984 -29.484 -13.258 1 95.31 255 PRO B O 1
ATOM 6305 N N . ARG B 1 256 ? 19.875 -27.703 -12.258 1 94.31 256 ARG B N 1
ATOM 6306 C CA . ARG B 1 256 ? 19.938 -26.953 -13.508 1 94.31 256 ARG B CA 1
ATOM 6307 C C . ARG B 1 256 ? 20.797 -27.672 -14.539 1 94.31 256 ARG B C 1
ATOM 6309 O O . ARG B 1 256 ? 21.969 -27.984 -14.281 1 94.31 256 ARG B O 1
ATOM 6316 N N . LEU B 1 257 ? 20.234 -27.859 -15.68 1 95.12 257 LEU B N 1
ATOM 6317 C CA . LEU B 1 257 ? 20.922 -28.641 -16.703 1 95.12 257 LEU B CA 1
ATOM 6318 C C . LEU B 1 257 ? 21.672 -27.734 -17.672 1 95.12 257 LEU B C 1
ATOM 6320 O O . LEU B 1 257 ? 22.672 -28.141 -18.266 1 95.12 257 LEU B O 1
ATOM 6324 N N . THR B 1 258 ? 21.094 -26.609 -17.891 1 93.12 258 THR B N 1
ATOM 6325 C CA . THR B 1 258 ? 21.719 -25.656 -18.797 1 93.12 258 THR B CA 1
ATOM 6326 C C . THR B 1 258 ? 21.469 -24.219 -18.344 1 93.12 258 THR B C 1
ATOM 6328 O O . THR B 1 258 ? 20.531 -23.953 -17.578 1 93.12 258 THR B O 1
ATOM 6331 N N . GLY B 1 259 ? 22.344 -23.359 -18.766 1 87.88 259 GLY B N 1
ATOM 6332 C CA . GLY B 1 259 ? 22.203 -21.953 -18.391 1 87.88 259 GLY B CA 1
ATOM 6333 C C . GLY B 1 259 ? 21.234 -21.203 -19.281 1 87.88 259 GLY B C 1
ATOM 6334 O O . GLY B 1 259 ? 20.875 -20.047 -19 1 87.88 259 GLY B O 1
ATOM 6335 N N . SER B 1 260 ? 20.781 -21.875 -20.281 1 86.25 260 SER B N 1
ATOM 6336 C CA . SER B 1 260 ? 19.875 -21.219 -21.219 1 86.25 260 SER B CA 1
ATOM 6337 C C . SER B 1 260 ? 18.516 -20.969 -20.594 1 86.25 260 SER B C 1
ATOM 6339 O O . SER B 1 260 ? 18.078 -21.703 -19.703 1 86.25 260 SER B O 1
ATOM 6341 N N . LYS B 1 261 ? 17.859 -19.906 -21.031 1 88.56 261 LYS B N 1
ATOM 6342 C CA . LYS B 1 261 ? 16.562 -19.516 -20.5 1 88.56 261 LYS B CA 1
ATOM 6343 C C . LYS B 1 261 ? 15.438 -19.906 -21.453 1 88.56 261 LYS B C 1
ATOM 6345 O O . LYS B 1 261 ? 14.328 -19.391 -21.375 1 88.56 261 LYS B O 1
ATOM 6350 N N . ARG B 1 262 ? 15.695 -20.891 -22.328 1 94.38 262 ARG B N 1
ATOM 6351 C CA . ARG B 1 262 ? 14.711 -21.359 -23.297 1 94.38 262 ARG B CA 1
ATOM 6352 C C . ARG B 1 262 ? 14.141 -22.719 -22.891 1 94.38 262 ARG B C 1
ATOM 6354 O O . ARG B 1 262 ? 14.781 -23.469 -22.156 1 94.38 262 ARG B O 1
ATOM 6361 N N . VAL B 1 263 ? 12.961 -22.938 -23.375 1 95.94 263 VAL B N 1
ATOM 6362 C CA . VAL B 1 263 ? 12.375 -24.266 -23.234 1 95.94 263 VAL B CA 1
ATOM 6363 C C . VAL B 1 263 ? 12.875 -25.172 -24.359 1 95.94 263 VAL B C 1
ATOM 6365 O O . VAL B 1 263 ? 12.836 -24.797 -25.531 1 95.94 263 VAL B O 1
ATOM 6368 N N . LEU B 1 264 ? 13.438 -26.297 -24 1 96.31 264 LEU B N 1
ATOM 6369 C CA . LEU B 1 264 ? 13.812 -27.297 -25 1 96.31 264 LEU B CA 1
ATOM 6370 C C . LEU B 1 264 ? 12.672 -28.281 -25.234 1 96.31 264 LEU B C 1
ATOM 6372 O O . LEU B 1 264 ? 12.188 -28.906 -24.297 1 96.31 264 LEU B O 1
ATOM 6376 N N . ALA B 1 265 ? 12.25 -28.344 -26.438 1 93.62 265 ALA B N 1
ATOM 6377 C CA . ALA B 1 265 ? 11.102 -29.188 -26.781 1 93.62 265 ALA B CA 1
ATOM 6378 C C . ALA B 1 265 ? 11.523 -30.344 -27.688 1 93.62 265 ALA B C 1
ATOM 6380 O O . ALA B 1 265 ? 12.312 -30.156 -28.609 1 93.62 265 ALA B O 1
ATOM 6381 N N . PHE B 1 266 ? 10.984 -31.469 -27.344 1 90.88 266 PHE B N 1
ATOM 6382 C CA . PHE B 1 266 ? 11.25 -32.688 -28.094 1 90.88 266 PHE B CA 1
ATOM 6383 C C . PHE B 1 266 ? 9.961 -33.469 -28.328 1 90.88 266 PHE B C 1
ATOM 6385 O O . PHE B 1 266 ? 8.938 -33.188 -27.703 1 90.88 266 PHE B O 1
ATOM 6392 N N . PHE B 1 267 ? 10.039 -34.281 -29.266 1 83.25 267 PHE B N 1
ATOM 6393 C CA . PHE B 1 267 ? 8.961 -35.25 -29.438 1 83.25 267 PHE B CA 1
ATOM 6394 C C . PHE B 1 267 ? 9.398 -36.625 -28.938 1 83.25 267 PHE B C 1
ATOM 6396 O O . PHE B 1 267 ? 10.438 -37.156 -29.344 1 83.25 267 PHE B O 1
ATOM 6403 N N . ALA B 1 268 ? 8.648 -37.156 -28.047 1 75.88 268 ALA B N 1
ATOM 6404 C CA . ALA B 1 268 ? 8.93 -38.5 -27.547 1 75.88 268 ALA B CA 1
ATOM 6405 C C . ALA B 1 268 ? 8.68 -39.531 -28.625 1 75.88 268 ALA B C 1
ATOM 6407 O O . ALA B 1 268 ? 8.172 -39.219 -29.703 1 75.88 268 ALA B O 1
ATOM 6408 N N . ASP B 1 269 ? 9.062 -40.75 -28.234 1 71 269 ASP B N 1
ATOM 6409 C CA . ASP B 1 269 ? 8.945 -41.875 -29.172 1 71 269 ASP B CA 1
ATOM 6410 C C . ASP B 1 269 ? 7.48 -42.125 -29.531 1 71 269 ASP B C 1
ATOM 6412 O O . ASP B 1 269 ? 7.176 -42.625 -30.625 1 71 269 ASP B O 1
ATOM 6416 N N . ASP B 1 270 ? 6.688 -41.781 -28.547 1 70.56 270 ASP B N 1
ATOM 6417 C CA . ASP B 1 270 ? 5.266 -42.031 -28.781 1 70.56 270 ASP B CA 1
ATOM 6418 C C . ASP B 1 270 ? 4.613 -40.812 -29.422 1 70.56 270 ASP B C 1
ATOM 6420 O O . ASP B 1 270 ? 3.389 -40.75 -29.578 1 70.56 270 ASP B O 1
ATOM 6424 N N . GLY B 1 271 ? 5.379 -39.844 -29.75 1 70.88 271 GLY B N 1
ATOM 6425 C CA . GLY B 1 271 ? 4.863 -38.688 -30.438 1 70.88 271 GLY B CA 1
ATOM 6426 C C . GLY B 1 271 ? 4.484 -37.531 -29.5 1 70.88 271 GLY B C 1
ATOM 6427 O O . GLY B 1 271 ? 4.18 -36.438 -29.953 1 70.88 271 GLY B O 1
ATOM 6428 N N . ARG B 1 272 ? 4.543 -37.75 -28.234 1 75.44 272 ARG B N 1
ATOM 6429 C CA . ARG B 1 272 ? 4.188 -36.75 -27.266 1 75.44 272 ARG B CA 1
ATOM 6430 C C . ARG B 1 272 ? 5.289 -35.688 -27.141 1 75.44 272 ARG B C 1
ATOM 6432 O O . ARG B 1 272 ? 6.477 -36 -27.266 1 75.44 272 ARG B O 1
ATOM 6439 N N . LEU B 1 273 ? 4.812 -34.531 -26.953 1 82.31 273 LEU B N 1
ATOM 6440 C CA . LEU B 1 273 ? 5.77 -33.438 -26.703 1 82.31 273 LEU B CA 1
ATOM 6441 C C . LEU B 1 273 ? 6.383 -33.562 -25.312 1 82.31 273 LEU B C 1
ATOM 6443 O O . LEU B 1 273 ? 5.684 -33.875 -24.359 1 82.31 273 LEU B O 1
ATOM 6447 N N . PHE B 1 274 ? 7.625 -33.406 -25.266 1 87.5 274 PHE B N 1
ATOM 6448 C CA . PHE B 1 274 ? 8.414 -33.469 -24.031 1 87.5 274 PHE B CA 1
ATOM 6449 C C . PHE B 1 274 ? 9.258 -32.219 -23.875 1 87.5 274 PHE B C 1
ATOM 6451 O O . PHE B 1 274 ? 9.898 -31.75 -24.812 1 87.5 274 PHE B O 1
ATOM 6458 N N . PHE B 1 275 ? 9.297 -31.609 -22.578 1 93.12 275 PHE B N 1
ATOM 6459 C CA . PHE B 1 275 ? 9.914 -30.297 -22.406 1 93.12 275 PHE B CA 1
ATOM 6460 C C . PHE B 1 275 ? 10.992 -30.344 -21.328 1 93.12 275 PHE B C 1
ATOM 6462 O O . PHE B 1 275 ? 10.867 -31.094 -20.359 1 93.12 275 PHE B O 1
ATOM 6469 N N . VAL B 1 276 ? 11.984 -29.578 -21.516 1 95.62 276 VAL B N 1
ATOM 6470 C CA . VAL B 1 276 ? 12.945 -29.156 -20.516 1 95.62 276 VAL B CA 1
ATOM 6471 C C . VAL B 1 276 ? 12.773 -27.672 -20.219 1 95.62 276 VAL B C 1
ATOM 6473 O O . VAL B 1 276 ? 13.164 -26.828 -21.031 1 95.62 276 VAL B O 1
ATOM 6476 N N . ILE B 1 277 ? 12.219 -27.359 -19.078 1 95.62 277 ILE B N 1
ATOM 6477 C CA . ILE B 1 277 ? 11.781 -26 -18.766 1 95.62 277 ILE B CA 1
ATOM 6478 C C . ILE B 1 277 ? 12.695 -25.391 -17.688 1 95.62 277 ILE B C 1
ATOM 6480 O O . ILE B 1 277 ? 12.875 -25.984 -16.625 1 95.62 277 ILE B O 1
ATOM 6484 N N . PRO B 1 278 ? 13.266 -24.234 -18.016 1 94 278 PRO B N 1
ATOM 6485 C CA . PRO B 1 278 ? 14.07 -23.578 -16.984 1 94 278 PRO B CA 1
ATOM 6486 C C . PRO B 1 278 ? 13.25 -23.156 -15.773 1 94 278 PRO B C 1
ATOM 6488 O O . PRO B 1 278 ? 12.156 -22.609 -15.922 1 94 278 PRO B O 1
ATOM 6491 N N . MET B 1 279 ? 13.719 -23.375 -14.617 1 91.19 279 MET B N 1
ATOM 6492 C CA . MET B 1 279 ? 13.078 -23.047 -13.352 1 91.19 279 MET B CA 1
ATOM 6493 C C . MET B 1 279 ? 14.094 -22.469 -12.367 1 91.19 279 MET B C 1
ATOM 6495 O O . MET B 1 279 ? 14.359 -23.062 -11.328 1 91.19 279 MET B O 1
ATOM 6499 N N . GLY B 1 280 ? 14.586 -21.266 -12.719 1 86.25 280 GLY B N 1
ATOM 6500 C CA . GLY B 1 280 ? 15.625 -20.672 -11.891 1 86.25 280 GLY B CA 1
ATOM 6501 C C . GLY B 1 280 ? 16.875 -21.531 -11.797 1 86.25 280 GLY B C 1
ATOM 6502 O O . GLY B 1 280 ? 17.484 -21.859 -12.82 1 86.25 280 GLY B O 1
ATOM 6503 N N . PRO B 1 281 ? 17.188 -21.906 -10.562 1 86.88 281 PRO B N 1
ATOM 6504 C CA . PRO B 1 281 ? 18.375 -22.75 -10.422 1 86.88 281 PRO B CA 1
ATOM 6505 C C . PRO B 1 281 ? 18.078 -24.234 -10.664 1 86.88 281 PRO B C 1
ATOM 6507 O O . PRO B 1 281 ? 18.938 -25.078 -10.398 1 86.88 281 PRO B O 1
ATOM 6510 N N . ARG B 1 282 ? 16.906 -24.5 -11.094 1 93 282 ARG B N 1
ATOM 6511 C CA . ARG B 1 282 ? 16.5 -25.875 -11.359 1 93 282 ARG B CA 1
ATOM 6512 C C . ARG B 1 282 ? 15.953 -26.031 -12.773 1 93 282 ARG B C 1
ATOM 6514 O O . ARG B 1 282 ? 15.922 -25.062 -13.539 1 93 282 ARG B O 1
ATOM 6521 N N . THR B 1 283 ? 15.672 -27.234 -13.086 1 95.69 283 THR B N 1
ATOM 6522 C CA . THR B 1 283 ? 15.055 -27.578 -14.359 1 95.69 283 THR B CA 1
ATOM 6523 C C . THR B 1 283 ? 13.844 -28.484 -14.141 1 95.69 283 THR B C 1
ATOM 6525 O O . THR B 1 283 ? 13.898 -29.438 -13.352 1 95.69 283 THR B O 1
ATOM 6528 N N . CYS B 1 284 ? 12.812 -28.141 -14.742 1 96.19 284 CYS B N 1
ATOM 6529 C CA . CYS B 1 284 ? 11.602 -28.953 -14.719 1 96.1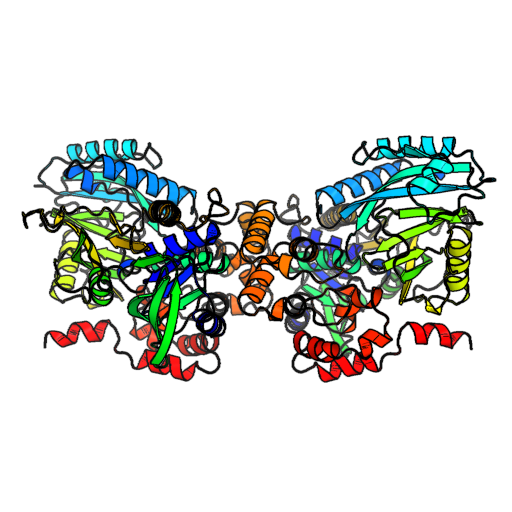9 284 CYS B CA 1
ATOM 6530 C C . CYS B 1 284 ? 11.469 -29.766 -16.016 1 96.19 284 CYS B C 1
ATOM 6532 O O . CYS B 1 284 ? 11.492 -29.203 -17.109 1 96.19 284 CYS B O 1
ATOM 6534 N N . ILE B 1 285 ? 11.32 -31.109 -15.891 1 96 285 ILE B N 1
ATOM 6535 C CA . ILE B 1 285 ? 11.266 -31.969 -17.062 1 96 285 ILE B CA 1
ATOM 6536 C C . ILE B 1 285 ? 9.93 -32.719 -17.094 1 96 285 ILE B C 1
ATOM 6538 O O . ILE B 1 285 ? 9.492 -33.25 -16.062 1 96 285 ILE B O 1
ATOM 6542 N N . GLY B 1 286 ? 9.289 -32.844 -18.203 1 92.06 286 GLY B N 1
ATOM 6543 C CA . GLY B 1 286 ? 8.039 -33.562 -18.375 1 92.06 286 GLY B CA 1
ATOM 6544 C C . GLY B 1 286 ? 7.379 -33.281 -19.719 1 92.06 286 GLY B C 1
ATOM 6545 O O . GLY B 1 286 ? 8 -32.75 -20.625 1 92.06 286 GLY B O 1
ATOM 6546 N N . THR B 1 287 ? 6.27 -33.719 -19.953 1 86.38 287 THR B N 1
ATOM 6547 C CA . THR B 1 287 ? 5.355 -34.344 -19.016 1 86.38 287 THR B CA 1
ATOM 6548 C C . THR B 1 287 ? 4.887 -35.688 -19.562 1 86.38 287 THR B C 1
ATOM 6550 O O . THR B 1 287 ? 5.262 -36.094 -20.672 1 86.38 287 THR B O 1
ATOM 6553 N N . THR B 1 288 ? 4.117 -36.469 -18.703 1 86.94 288 THR B N 1
ATOM 6554 C CA . THR B 1 288 ? 3.404 -37.688 -19.109 1 86.94 288 THR B CA 1
ATOM 6555 C C . THR B 1 288 ? 1.933 -37.375 -19.391 1 86.94 288 THR B C 1
ATOM 6557 O O . THR B 1 288 ? 1.488 -36.219 -19.219 1 86.94 288 THR B O 1
ATOM 6560 N N . ASP B 1 289 ? 1.262 -38.25 -20 1 88 289 ASP B N 1
ATOM 6561 C CA . ASP B 1 289 ? -0.178 -38.219 -20.25 1 88 289 ASP B CA 1
ATOM 6562 C C . ASP B 1 289 ? -0.782 -39.594 -20.125 1 88 289 ASP B C 1
ATOM 6564 O O . ASP B 1 289 ? -0.886 -40.344 -21.125 1 88 289 ASP B O 1
ATOM 6568 N N . THR B 1 290 ? -1.249 -39.875 -18.922 1 90.75 290 THR B N 1
ATOM 6569 C CA . THR B 1 290 ? -1.761 -41.219 -18.641 1 90.75 290 THR B CA 1
ATOM 6570 C C . THR B 1 290 ? -3.211 -41.156 -18.172 1 90.75 290 THR B C 1
ATOM 6572 O O . THR B 1 290 ? -3.525 -40.438 -17.203 1 90.75 290 THR B O 1
ATOM 6575 N N . ARG B 1 291 ? -4.047 -41.875 -18.828 1 91.75 291 ARG B N 1
ATOM 6576 C CA . ARG B 1 291 ? -5.445 -41.906 -18.406 1 91.75 291 ARG B CA 1
ATOM 6577 C C . ARG B 1 291 ? -5.594 -42.562 -17.047 1 91.75 291 ARG B C 1
ATOM 6579 O O . ARG B 1 291 ? -4.988 -43.594 -16.781 1 91.75 291 ARG B O 1
ATOM 6586 N N . VAL B 1 292 ? -6.324 -41.938 -16.172 1 94.44 292 VAL B N 1
ATOM 6587 C CA . VAL B 1 292 ? -6.578 -42.469 -14.844 1 94.44 292 VAL B CA 1
ATOM 6588 C C . VAL B 1 292 ? -8.062 -42.344 -14.508 1 94.44 292 VAL B C 1
ATOM 6590 O O . VAL B 1 292 ? -8.773 -41.531 -15.109 1 94.44 292 VAL B O 1
ATOM 6593 N N . GLU B 1 293 ? -8.469 -43.094 -13.539 1 92.81 293 GLU B N 1
ATOM 6594 C CA . GLU B 1 293 ? -9.891 -43.125 -13.211 1 92.81 293 GLU B CA 1
ATOM 6595 C C . GLU B 1 293 ? -10.219 -42.188 -12.062 1 92.81 293 GLU B C 1
ATOM 6597 O O . GLU B 1 293 ? -11.367 -41.75 -11.93 1 92.81 293 GLU B O 1
ATOM 6602 N N . LYS B 1 294 ? -9.211 -41.906 -11.273 1 94.5 294 LYS B N 1
ATOM 6603 C CA . LYS B 1 294 ? -9.445 -41.062 -10.094 1 94.5 294 LYS B CA 1
ATOM 6604 C C . LYS B 1 294 ? -8.492 -39.875 -10.07 1 94.5 294 LYS B C 1
ATOM 6606 O O . LYS B 1 294 ? -7.387 -39.969 -10.602 1 94.5 294 LYS B O 1
ATOM 6611 N N . PRO B 1 295 ? -9.031 -38.844 -9.438 1 94.12 295 PRO B N 1
ATOM 6612 C CA . PRO B 1 295 ? -8.195 -37.656 -9.414 1 94.12 295 PRO B CA 1
ATOM 6613 C C . PRO B 1 295 ? -7.02 -37.75 -8.445 1 94.12 295 PRO B C 1
ATOM 6615 O O . PRO B 1 295 ? -6.051 -37 -8.562 1 94.12 295 PRO B O 1
ATOM 6618 N N . GLU B 1 296 ? -7.07 -38.625 -7.469 1 93.62 296 GLU B N 1
ATOM 6619 C CA . GLU B 1 296 ? -5.953 -38.844 -6.551 1 93.62 296 GLU B CA 1
ATOM 6620 C C . GLU B 1 296 ? -4.879 -39.719 -7.191 1 93.62 296 GLU B C 1
ATOM 6622 O O . GLU B 1 296 ? -5.078 -40.938 -7.395 1 93.62 296 GLU B O 1
ATOM 6627 N N . VAL B 1 297 ? -3.809 -39.031 -7.52 1 92.94 297 VAL B N 1
ATOM 6628 C CA . VAL B 1 297 ? -2.771 -39.781 -8.242 1 92.94 297 VAL B CA 1
ATOM 6629 C C . VAL B 1 297 ? -1.407 -39.469 -7.625 1 92.94 297 VAL B C 1
ATOM 6631 O O . VAL B 1 297 ? -1.264 -38.531 -6.848 1 92.94 297 VAL B O 1
ATOM 6634 N N . GLY B 1 298 ? -0.44 -40.281 -7.871 1 93.31 298 GLY B N 1
ATOM 6635 C CA . GLY B 1 298 ? 0.97 -40.156 -7.551 1 93.31 298 GLY B CA 1
ATOM 6636 C C . GLY B 1 298 ? 1.888 -40.594 -8.672 1 93.31 298 GLY B C 1
ATOM 6637 O O . GLY B 1 298 ? 1.473 -41.344 -9.555 1 93.31 298 GLY B O 1
ATOM 6638 N N . ALA B 1 299 ? 3.037 -40.062 -8.594 1 94.81 299 ALA B N 1
ATOM 6639 C CA . ALA B 1 299 ? 4.02 -40.5 -9.586 1 94.81 299 ALA B CA 1
ATOM 6640 C C . ALA B 1 299 ? 4.465 -41.938 -9.328 1 94.81 299 ALA B C 1
ATOM 6642 O O . ALA B 1 299 ? 4.848 -42.281 -8.211 1 94.81 299 ALA B O 1
ATOM 6643 N N . THR B 1 300 ? 4.465 -42.75 -10.352 1 94.88 300 THR B N 1
ATOM 6644 C CA . THR B 1 300 ? 4.891 -44.125 -10.242 1 94.88 300 THR B CA 1
ATOM 6645 C C . THR B 1 300 ? 6.332 -44.312 -10.727 1 94.88 300 THR B C 1
ATOM 6647 O O . THR B 1 300 ? 6.891 -43.406 -11.336 1 94.88 300 THR B O 1
ATOM 6650 N N . GLU B 1 301 ? 6.867 -45.469 -10.43 1 95.38 301 GLU B N 1
ATOM 6651 C CA . GLU B 1 301 ? 8.203 -45.75 -10.922 1 95.38 301 GLU B CA 1
ATOM 6652 C C . GLU B 1 301 ? 8.25 -45.75 -12.445 1 95.38 301 GLU B C 1
ATOM 6654 O O . GLU B 1 301 ? 9.266 -45.344 -13.039 1 95.38 301 GLU B O 1
ATOM 6659 N N . ASP B 1 302 ? 7.215 -46.25 -12.992 1 94.31 302 ASP B N 1
ATOM 6660 C CA . ASP B 1 302 ? 7.133 -46.281 -14.445 1 94.31 302 ASP B CA 1
ATOM 6661 C C . ASP B 1 302 ? 7.109 -44.844 -15.008 1 94.31 302 ASP B C 1
ATOM 6663 O O . ASP B 1 302 ? 7.719 -44.594 -16.047 1 94.31 302 ASP B O 1
ATOM 6667 N N . ASP B 1 303 ? 6.355 -44 -14.32 1 94.25 303 ASP B N 1
ATOM 6668 C CA . ASP B 1 303 ? 6.328 -42.594 -14.734 1 94.25 303 ASP B CA 1
ATOM 6669 C C . ASP B 1 303 ? 7.727 -42 -14.719 1 94.25 303 ASP B C 1
ATOM 6671 O O . ASP B 1 303 ? 8.133 -41.344 -15.672 1 94.25 303 ASP B O 1
ATOM 6675 N N . ILE B 1 304 ? 8.414 -42.219 -13.656 1 96.19 304 ILE B N 1
ATOM 6676 C CA . ILE B 1 304 ? 9.742 -41.625 -13.43 1 96.19 304 ILE B CA 1
ATOM 6677 C C . ILE B 1 304 ? 10.719 -42.188 -14.469 1 96.19 304 ILE B C 1
ATOM 6679 O O . ILE B 1 304 ? 11.461 -41.406 -15.086 1 96.19 304 ILE B O 1
ATOM 6683 N N . ARG B 1 305 ? 10.68 -43.469 -14.656 1 95.12 305 ARG B N 1
ATOM 6684 C CA . ARG B 1 305 ? 11.555 -44.094 -15.641 1 95.12 305 ARG B CA 1
ATOM 6685 C C . ARG B 1 305 ? 11.289 -43.531 -17.047 1 95.12 305 ARG B C 1
ATOM 6687 O O . ARG B 1 305 ? 12.227 -43.281 -17.797 1 95.12 305 ARG B O 1
ATOM 6694 N N . PHE B 1 306 ? 10.062 -43.469 -17.359 1 93.25 306 PHE B N 1
ATOM 6695 C CA . PHE B 1 306 ? 9.688 -42.938 -18.656 1 93.25 306 PHE B CA 1
ATOM 6696 C C . PHE B 1 306 ? 10.312 -41.562 -18.906 1 93.25 306 PHE B C 1
ATOM 6698 O O . PHE B 1 306 ? 10.898 -41.344 -19.953 1 93.25 306 PHE B O 1
ATOM 6705 N N . VAL B 1 307 ? 10.18 -40.656 -17.922 1 94.88 307 VAL B N 1
ATOM 6706 C CA . VAL B 1 307 ? 10.68 -39.281 -18.062 1 94.88 307 VAL B CA 1
ATOM 6707 C C . VAL B 1 307 ? 12.203 -39.281 -18.125 1 94.88 307 VAL B C 1
ATOM 6709 O O . VAL B 1 307 ? 12.797 -38.625 -18.984 1 94.88 307 VAL B O 1
ATOM 6712 N N . LEU B 1 308 ? 12.828 -40.062 -17.281 1 96.06 308 LEU B N 1
ATOM 6713 C CA . LEU B 1 308 ? 14.281 -40.094 -17.234 1 96.06 308 LEU B CA 1
ATOM 6714 C C . LEU B 1 308 ? 14.844 -40.688 -18.516 1 96.06 308 LEU B C 1
ATOM 6716 O O . LEU B 1 308 ? 15.82 -40.188 -19.078 1 96.06 308 LEU B O 1
ATOM 6720 N N . ASP B 1 309 ? 14.219 -41.781 -19 1 94 309 ASP B N 1
ATOM 6721 C CA . ASP B 1 309 ? 14.68 -42.406 -20.219 1 94 309 ASP B CA 1
ATOM 6722 C C . ASP B 1 309 ? 14.578 -41.469 -21.406 1 94 309 ASP B C 1
ATOM 6724 O O . ASP B 1 309 ? 15.5 -41.375 -22.234 1 94 309 ASP B O 1
ATOM 6728 N N . ASN B 1 310 ? 13.523 -40.844 -21.5 1 92.06 310 ASN B N 1
ATOM 6729 C CA . ASN B 1 310 ? 13.297 -39.938 -22.625 1 92.06 310 ASN B CA 1
ATOM 6730 C C . ASN B 1 310 ? 14.297 -38.781 -22.641 1 92.06 310 ASN B C 1
ATOM 6732 O O . ASN B 1 310 ? 14.844 -38.438 -23.688 1 92.06 310 ASN B O 1
ATOM 6736 N N . ILE B 1 311 ? 14.594 -38.188 -21.5 1 92.88 311 ILE B N 1
ATOM 6737 C CA . ILE B 1 311 ? 15.453 -37 -21.469 1 92.88 311 ILE B CA 1
ATOM 6738 C C . ILE B 1 311 ? 16.906 -37.438 -21.656 1 92.88 311 ILE B C 1
ATOM 6740 O O . ILE B 1 311 ? 17.688 -36.719 -22.281 1 92.88 311 ILE B O 1
ATOM 6744 N N . ASN B 1 312 ? 17.266 -38.562 -21.094 1 94.88 312 ASN B N 1
ATOM 6745 C CA . ASN B 1 312 ? 18.641 -39.031 -21.219 1 94.88 312 ASN B CA 1
ATOM 6746 C C . ASN B 1 312 ? 18.984 -39.375 -22.672 1 94.88 312 ASN B C 1
ATOM 6748 O O . ASN B 1 312 ? 20.141 -39.344 -23.078 1 94.88 312 ASN B O 1
ATOM 6752 N N . THR B 1 313 ? 17.984 -39.719 -23.469 1 91.62 313 THR B N 1
ATOM 6753 C CA . THR B 1 313 ? 18.203 -40.062 -24.875 1 91.62 313 THR B CA 1
ATOM 6754 C C . THR B 1 313 ? 18.328 -38.781 -25.719 1 91.62 313 THR B C 1
ATOM 6756 O O . THR B 1 313 ? 18.953 -38.812 -26.781 1 91.62 313 THR B O 1
ATOM 6759 N N . ARG B 1 314 ? 17.828 -37.75 -25.266 1 92.75 314 ARG B N 1
ATOM 6760 C CA . ARG B 1 314 ? 17.703 -36.562 -26.094 1 92.75 314 ARG B CA 1
ATOM 6761 C C . ARG B 1 314 ? 18.781 -35.531 -25.75 1 92.75 314 ARG B C 1
ATOM 6763 O O . ARG B 1 314 ? 19.047 -34.625 -26.547 1 92.75 314 ARG B O 1
ATOM 6770 N N . LEU B 1 315 ? 19.375 -35.625 -24.625 1 94.88 315 LEU B N 1
ATOM 6771 C CA . LEU B 1 315 ? 20.375 -34.656 -24.188 1 94.88 315 LEU B CA 1
ATOM 6772 C C . LEU B 1 315 ? 21.766 -35.281 -24.141 1 94.88 315 LEU B C 1
ATOM 6774 O O . LEU B 1 315 ? 21.875 -36.5 -23.875 1 94.88 315 LEU B O 1
ATOM 6778 N N . ALA B 1 316 ? 22.703 -34.438 -24.438 1 94.94 316 ALA B N 1
ATOM 6779 C CA . ALA B 1 316 ? 24.094 -34.844 -24.312 1 94.94 316 ALA B CA 1
ATOM 6780 C C . ALA B 1 316 ? 24.641 -34.5 -22.922 1 94.94 316 ALA B C 1
ATOM 6782 O O . ALA B 1 316 ? 25.391 -33.531 -22.766 1 94.94 316 ALA B O 1
ATOM 6783 N N . LEU B 1 317 ? 24.328 -35.344 -21.969 1 94.88 317 LEU B N 1
ATOM 6784 C CA . LEU B 1 317 ? 24.734 -35.125 -20.594 1 94.88 317 LEU B CA 1
ATOM 6785 C C . LEU B 1 317 ? 26.016 -35.906 -20.281 1 94.88 317 LEU B C 1
ATOM 6787 O O . LEU B 1 317 ? 26.234 -37 -20.812 1 94.88 317 LEU B O 1
ATOM 6791 N N . ASP B 1 318 ? 26.812 -35.312 -19.391 1 92.19 318 ASP B N 1
ATOM 6792 C CA . ASP B 1 318 ? 28.016 -36.031 -18.953 1 92.19 318 ASP B CA 1
ATOM 6793 C C . ASP B 1 318 ? 27.656 -37.312 -18.219 1 92.19 318 ASP B C 1
ATOM 6795 O O . ASP B 1 318 ? 28.297 -38.344 -18.422 1 92.19 318 ASP B O 1
ATOM 6799 N N . LYS B 1 319 ? 26.734 -37.156 -17.344 1 94.62 319 LYS B N 1
ATOM 6800 C CA . LYS B 1 319 ? 26.156 -38.281 -16.609 1 94.62 319 LYS B CA 1
ATOM 6801 C C . LYS B 1 319 ? 24.641 -38.281 -16.75 1 94.62 319 LYS B C 1
ATOM 6803 O O . LYS B 1 319 ? 23.969 -37.281 -16.5 1 94.62 319 LYS B O 1
ATOM 6808 N N . PRO B 1 320 ? 24.203 -39.5 -17.125 1 96.12 320 PRO B N 1
ATOM 6809 C CA . PRO B 1 320 ? 22.734 -39.562 -17.219 1 96.12 320 PRO B CA 1
ATOM 6810 C C . PRO B 1 320 ? 22.047 -39.25 -15.891 1 96.12 320 PRO B C 1
ATOM 6812 O O . PRO B 1 320 ? 22.562 -39.562 -14.82 1 96.12 320 PRO B O 1
ATOM 6815 N N . LEU B 1 321 ? 20.891 -38.656 -16.016 1 97.5 321 LEU B N 1
ATOM 6816 C CA . LEU B 1 321 ? 20.094 -38.375 -14.82 1 97.5 321 LEU B CA 1
ATOM 6817 C C . LEU B 1 321 ? 19.531 -39.656 -14.227 1 97.5 321 LEU B C 1
ATOM 6819 O O . LEU B 1 321 ? 19.109 -40.531 -14.969 1 97.5 321 LEU B O 1
ATOM 6823 N N . GLY B 1 322 ? 19.547 -39.719 -12.938 1 97.06 322 GLY B N 1
ATOM 6824 C CA . GLY B 1 322 ? 18.906 -40.812 -12.211 1 97.06 322 GLY B CA 1
ATOM 6825 C C . GLY B 1 322 ? 17.938 -40.344 -11.156 1 97.06 322 GLY B C 1
ATOM 6826 O O . GLY B 1 322 ? 17.672 -39.156 -11.039 1 97.06 322 GLY B O 1
ATOM 6827 N N . LYS B 1 323 ? 17.375 -41.344 -10.461 1 96.06 323 LYS B N 1
ATOM 6828 C CA . LYS B 1 323 ? 16.391 -41.031 -9.414 1 96.06 323 LYS B CA 1
ATOM 6829 C C . LYS B 1 323 ? 17 -40.156 -8.328 1 96.06 323 LYS B C 1
ATOM 6831 O O . LYS B 1 323 ? 16.297 -39.344 -7.727 1 96.06 323 LYS B O 1
ATOM 6836 N N . GLN B 1 324 ? 18.219 -40.281 -8.117 1 94.75 324 GLN B N 1
ATOM 6837 C CA . GLN B 1 324 ? 18.906 -39.562 -7.062 1 94.75 324 GLN B CA 1
ATOM 6838 C C . GLN B 1 324 ? 19 -38.062 -7.406 1 94.75 324 GLN B C 1
ATOM 6840 O O . GLN B 1 324 ? 19.281 -37.25 -6.535 1 94.75 324 GLN B O 1
ATOM 6845 N N . ASP B 1 325 ? 18.859 -37.75 -8.656 1 96.81 325 ASP B N 1
ATOM 6846 C CA . ASP B 1 325 ? 18.969 -36.375 -9.094 1 96.81 325 ASP B CA 1
ATOM 6847 C C . ASP B 1 325 ? 17.641 -35.625 -8.977 1 96.81 325 ASP B C 1
ATOM 6849 O O . ASP B 1 325 ? 17.578 -34.406 -9.172 1 96.81 325 ASP B O 1
ATOM 6853 N N . ILE B 1 326 ? 16.562 -36.406 -8.664 1 97.19 326 ILE B N 1
ATOM 6854 C CA . ILE B 1 326 ? 15.242 -35.812 -8.562 1 97.19 326 ILE B CA 1
ATOM 6855 C C . ILE B 1 326 ? 15.125 -35.031 -7.246 1 97.19 326 ILE B C 1
ATOM 6857 O O . ILE B 1 326 ? 15.258 -35.625 -6.164 1 97.19 326 ILE B O 1
ATOM 6861 N N . ILE B 1 327 ? 14.852 -33.781 -7.359 1 96.31 327 ILE B N 1
ATOM 6862 C CA . ILE B 1 327 ? 14.711 -32.906 -6.199 1 96.31 327 ILE B CA 1
ATOM 6863 C C . ILE B 1 327 ? 13.258 -32.938 -5.715 1 96.31 327 ILE B C 1
ATOM 6865 O O . ILE B 1 327 ? 13 -33 -4.512 1 96.31 327 ILE B O 1
ATOM 6869 N N . ALA B 1 328 ? 12.336 -32.844 -6.66 1 95.44 328 ALA B N 1
ATOM 6870 C CA . ALA B 1 328 ? 10.906 -32.844 -6.387 1 95.44 328 ALA B CA 1
ATOM 6871 C C . ALA B 1 328 ? 10.117 -33.344 -7.59 1 95.44 328 ALA B C 1
ATOM 6873 O O . ALA B 1 328 ? 10.664 -33.469 -8.688 1 95.44 328 ALA B O 1
ATOM 6874 N N . THR B 1 329 ? 8.898 -33.688 -7.352 1 95.44 329 THR B N 1
ATOM 6875 C CA . THR B 1 329 ? 8.008 -34.188 -8.391 1 95.44 329 THR B CA 1
ATOM 6876 C C . THR B 1 329 ? 6.688 -33.438 -8.383 1 95.44 329 THR B C 1
ATOM 6878 O O . THR B 1 329 ? 6.145 -33.125 -7.32 1 95.44 329 THR B O 1
ATOM 6881 N N . ARG B 1 330 ? 6.234 -33 -9.508 1 95.44 330 ARG B N 1
ATOM 6882 C CA . ARG B 1 330 ? 4.867 -32.531 -9.711 1 95.44 330 ARG B CA 1
ATOM 6883 C C . ARG B 1 330 ? 3.986 -33.656 -10.266 1 95.44 330 ARG B C 1
ATOM 6885 O O . ARG B 1 330 ? 4.387 -34.375 -11.188 1 95.44 330 ARG B O 1
ATOM 6892 N N . CYS B 1 331 ? 2.889 -33.844 -9.68 1 95.88 331 CYS B N 1
ATOM 6893 C CA . CYS B 1 331 ? 1.951 -34.844 -10.141 1 95.88 331 CYS B CA 1
ATOM 6894 C C . CYS B 1 331 ? 0.51 -34.406 -9.953 1 95.88 331 CYS B C 1
ATOM 6896 O O . CYS B 1 331 ? 0.089 -34.094 -8.836 1 95.88 331 CYS B O 1
ATOM 6898 N N . GLY B 1 332 ? -0.208 -34.312 -11.016 1 94.44 332 GLY B N 1
ATOM 6899 C CA . GLY B 1 332 ? -1.606 -33.906 -10.977 1 94.44 332 GLY B CA 1
ATOM 6900 C C . GLY B 1 332 ? -2.412 -34.438 -12.141 1 94.44 332 GLY B C 1
ATOM 6901 O O . GLY B 1 332 ? -1.874 -35.125 -13.008 1 94.44 332 GLY B O 1
ATOM 6902 N N . VAL B 1 333 ? -3.697 -34.156 -12.094 1 94.69 333 VAL B N 1
ATOM 6903 C CA . VAL B 1 333 ? -4.562 -34.625 -13.18 1 94.69 333 VAL B CA 1
ATOM 6904 C C . VAL B 1 333 ? -5.113 -33.406 -13.945 1 94.69 333 VAL B C 1
ATOM 6906 O O . VAL B 1 333 ? -5.41 -32.375 -13.344 1 94.69 333 VAL B O 1
ATOM 6909 N N . ARG B 1 334 ? -5.203 -33.594 -15.234 1 92.19 334 ARG B N 1
ATOM 6910 C CA . ARG B 1 334 ? -5.977 -32.688 -16.094 1 92.19 334 ARG B CA 1
ATOM 6911 C C . ARG B 1 334 ? -7.422 -33.156 -16.203 1 92.19 334 ARG B C 1
ATOM 6913 O O . ARG B 1 334 ? -7.691 -34.25 -16.703 1 92.19 334 ARG B O 1
ATOM 6920 N N . PRO B 1 335 ? -8.312 -32.344 -15.648 1 92.94 335 PRO B N 1
ATOM 6921 C CA . PRO B 1 335 ? -9.711 -32.719 -15.867 1 92.94 335 PRO B CA 1
ATOM 6922 C C . PRO B 1 335 ? -10.203 -32.312 -17.266 1 92.94 335 PRO B C 1
ATOM 6924 O O . PRO B 1 335 ? -10.328 -31.125 -17.562 1 92.94 335 PRO B O 1
ATOM 6927 N N . LEU B 1 336 ? -10.523 -33.25 -18.109 1 90.5 336 LEU B N 1
ATOM 6928 C CA . LEU B 1 336 ? -10.969 -33.031 -19.469 1 90.5 336 LEU B CA 1
ATOM 6929 C C . LEU B 1 336 ? -12.492 -33.125 -19.578 1 90.5 336 LEU B C 1
ATOM 6931 O O . LEU B 1 336 ? -13.086 -34.094 -19.125 1 90.5 336 LEU B O 1
ATOM 6935 N N . ALA B 1 337 ? -13.062 -32.125 -20.094 1 90.25 337 ALA B N 1
ATOM 6936 C CA . ALA B 1 337 ? -14.516 -32.094 -20.234 1 90.25 337 ALA B CA 1
ATOM 6937 C C . ALA B 1 337 ? -14.977 -32.938 -21.422 1 90.25 337 ALA B C 1
ATOM 6939 O O . ALA B 1 337 ? -14.484 -32.75 -22.531 1 90.25 337 ALA B O 1
ATOM 6940 N N . VAL B 1 338 ? -15.898 -33.812 -21.125 1 88 338 VAL B N 1
ATOM 6941 C CA . VAL B 1 338 ? -16.453 -34.656 -22.203 1 88 338 VAL B CA 1
ATOM 6942 C C . VAL B 1 338 ? -17.969 -34.625 -22.125 1 88 338 VAL B C 1
ATOM 6944 O O . VAL B 1 338 ? -18.547 -34.5 -21.047 1 88 338 VAL B O 1
ATOM 6947 N N . LYS B 1 339 ? -18.703 -34.688 -23.281 1 83.38 339 LYS B N 1
ATOM 6948 C CA . LYS B 1 339 ? -20.156 -34.906 -23.312 1 83.38 339 LYS B CA 1
ATOM 6949 C C . LYS B 1 339 ? -20.5 -36.375 -23.375 1 83.38 339 LYS B C 1
ATOM 6951 O O . LYS B 1 339 ? -19.766 -37.156 -23.969 1 83.38 339 LYS B O 1
ATOM 6956 N N . PRO B 1 340 ? -21.547 -36.906 -22.453 1 64.81 340 PRO B N 1
ATOM 6957 C CA . PRO B 1 340 ? -21.906 -38.312 -22.438 1 64.81 340 PRO B CA 1
ATOM 6958 C C . PRO B 1 340 ? -22.109 -38.906 -23.828 1 64.81 340 PRO B C 1
ATOM 6960 O O . PRO B 1 340 ? -21.734 -40.062 -24.078 1 64.81 340 PRO B O 1
ATOM 6963 N N . SER B 1 341 ? -23.234 -38.375 -24.609 1 55.41 341 SER B N 1
ATOM 6964 C CA . SER B 1 341 ? -23.625 -39.094 -25.812 1 55.41 341 SER B CA 1
ATOM 6965 C C . SER B 1 341 ? -22.469 -39.25 -26.797 1 55.41 341 SER B C 1
ATOM 6967 O O . SER B 1 341 ? -22.578 -39.906 -27.812 1 55.41 341 SER B O 1
ATOM 6969 N N . GLY B 1 342 ? -21.578 -38.5 -26.766 1 46.28 342 GLY B N 1
ATOM 6970 C CA . GLY B 1 342 ? -20.641 -38.656 -27.875 1 46.28 342 GLY B CA 1
ATOM 6971 C C . GLY B 1 342 ? -19.656 -39.781 -27.641 1 46.28 342 GLY B C 1
ATOM 6972 O O . GLY B 1 342 ? -18.953 -39.812 -26.641 1 46.28 342 GLY B O 1
ATOM 6973 N N . GLY B 1 343 ? -20 -40.969 -28.016 1 39.84 343 GLY B N 1
ATOM 6974 C CA . GLY B 1 343 ? -19.5 -42.312 -28.031 1 39.84 343 GLY B CA 1
ATOM 6975 C C . GLY B 1 343 ? -17.984 -42.406 -27.984 1 39.84 343 GLY B C 1
ATOM 6976 O O . GLY B 1 343 ? -17.422 -43.375 -27.5 1 39.84 343 GLY B O 1
ATOM 6977 N N . ASP B 1 344 ? -17.297 -41.969 -29.125 1 39.84 344 ASP B N 1
ATOM 6978 C CA . ASP B 1 344 ? -16.109 -42.719 -29.562 1 39.84 344 ASP B CA 1
ATOM 6979 C C . ASP B 1 344 ? -14.93 -42.469 -28.625 1 39.84 344 ASP B C 1
ATOM 6981 O O . ASP B 1 344 ? -14.555 -41.344 -28.375 1 39.84 344 ASP B O 1
ATOM 6985 N N . ASP B 1 345 ? -14.656 -43.344 -27.641 1 42.59 345 ASP B N 1
ATOM 6986 C CA . ASP B 1 345 ? -13.453 -43.656 -26.891 1 42.59 345 ASP B CA 1
ATOM 6987 C C . ASP B 1 345 ? -12.203 -43.125 -27.578 1 42.59 345 ASP B C 1
ATOM 6989 O O . ASP B 1 345 ? -11.086 -43.281 -27.078 1 42.59 345 ASP B O 1
ATOM 6993 N N . ARG B 1 346 ? -12.195 -43 -28.766 1 48.12 346 ARG B N 1
ATOM 6994 C CA . ARG B 1 346 ? -11 -43.156 -29.578 1 48.12 346 ARG B CA 1
ATOM 6995 C C . ARG B 1 346 ? -9.977 -42.062 -29.25 1 48.12 346 ARG B C 1
ATOM 6997 O O . ARG B 1 346 ? -8.773 -42.312 -29.281 1 48.12 346 ARG B O 1
ATOM 7004 N N . ASP B 1 347 ? -10.219 -40.625 -29.328 1 49.16 347 ASP B N 1
ATOM 7005 C CA . ASP B 1 347 ? -8.945 -39.906 -29.312 1 49.16 347 ASP B CA 1
ATOM 7006 C C . ASP B 1 347 ? -8.797 -39.094 -28.031 1 49.16 347 ASP B C 1
ATOM 7008 O O . ASP B 1 347 ? -9.078 -37.875 -28.031 1 49.16 347 ASP B O 1
ATOM 7012 N N . PHE B 1 348 ? -8.742 -39.781 -26.938 1 48.56 348 PHE B N 1
ATOM 7013 C CA . PHE B 1 348 ? -8.461 -39.25 -25.609 1 48.56 348 PHE B CA 1
ATOM 7014 C C . PHE B 1 348 ? -7.484 -38.062 -25.703 1 48.56 348 PHE B C 1
ATOM 7016 O O . PHE B 1 348 ? -7.648 -37.062 -25.016 1 48.56 348 PHE B O 1
ATOM 7023 N N . LEU B 1 349 ? -6.535 -38.219 -26.5 1 46.88 349 LEU B N 1
ATOM 7024 C CA . LEU B 1 349 ? -5.477 -37.219 -26.594 1 46.88 349 LEU B CA 1
ATOM 7025 C C . LEU B 1 349 ? -5.984 -35.969 -27.281 1 46.88 349 LEU B C 1
ATOM 7027 O O . LEU B 1 349 ? -5.395 -34.906 -27.109 1 46.88 349 LEU B O 1
ATOM 7031 N N . ASN B 1 350 ? -7.23 -36.219 -27.938 1 52.16 350 ASN B N 1
ATOM 7032 C CA . ASN B 1 350 ? -7.727 -35.094 -28.719 1 52.16 350 ASN B CA 1
ATOM 7033 C C . ASN B 1 350 ? -8.93 -34.438 -28.047 1 52.16 350 ASN B C 1
ATOM 7035 O O . ASN B 1 350 ? -9.641 -33.656 -28.672 1 52.16 350 ASN B O 1
ATOM 7039 N N . LEU B 1 351 ? -9.125 -34.906 -26.891 1 52.22 351 LEU B N 1
ATOM 7040 C CA . LEU B 1 351 ? -10.273 -34.312 -26.219 1 52.22 351 LEU B CA 1
ATOM 7041 C C . LEU B 1 351 ? -10.031 -32.844 -25.953 1 52.22 351 LEU B C 1
ATOM 7043 O O . LEU B 1 351 ? -8.898 -32.438 -25.672 1 52.22 351 LEU B O 1
ATOM 7047 N N . SER B 1 352 ? -11.172 -32.156 -26.141 1 57.78 352 SER B N 1
ATOM 7048 C CA . SER B 1 352 ? -11.125 -30.703 -26.031 1 57.78 352 SER B CA 1
ATOM 7049 C C . SER B 1 352 ? -10.625 -30.266 -24.672 1 57.78 352 SER B C 1
ATOM 7051 O O . SER B 1 352 ? -11.031 -30.828 -23.641 1 57.78 352 SER B O 1
ATOM 7053 N N . ARG B 1 353 ? -9.531 -29.5 -24.719 1 61.38 353 ARG B N 1
ATOM 7054 C CA . ARG B 1 353 ? -8.977 -28.891 -23.5 1 61.38 353 ARG B CA 1
ATOM 7055 C C . ARG B 1 353 ? -9.57 -27.516 -23.266 1 61.38 353 ARG B C 1
ATOM 7057 O O . ARG B 1 353 ? -9.047 -26.75 -22.438 1 61.38 353 ARG B O 1
ATOM 7064 N N . LYS B 1 354 ? -10.75 -27.344 -23.969 1 74.31 354 LYS B N 1
ATOM 7065 C CA . LYS B 1 354 ? -11.508 -26.125 -23.703 1 74.31 354 LYS B CA 1
ATOM 7066 C C . LYS B 1 354 ? -12.344 -26.25 -22.438 1 74.31 354 LYS B C 1
ATOM 7068 O O . LYS B 1 354 ? -12.672 -27.359 -22.016 1 74.31 354 LYS B O 1
ATOM 7073 N N . HIS B 1 355 ? -12.539 -25.172 -21.828 1 86.81 355 HIS B N 1
ATOM 7074 C CA . HIS B 1 355 ? -13.445 -25.219 -20.688 1 86.81 355 HIS B CA 1
ATOM 7075 C C . HIS B 1 355 ? -14.898 -25.234 -21.156 1 86.81 355 HIS B C 1
ATOM 7077 O O . HIS B 1 355 ? -15.203 -24.859 -22.281 1 86.81 355 HIS B O 1
ATOM 7083 N N . ALA B 1 356 ? -15.727 -25.766 -20.359 1 91.75 356 ALA B N 1
ATOM 7084 C CA . ALA B 1 356 ? -17.172 -25.75 -20.562 1 91.75 356 ALA B CA 1
ATOM 7085 C C . ALA B 1 356 ? -17.906 -25.328 -19.281 1 91.75 356 ALA B C 1
ATOM 7087 O O . ALA B 1 356 ? -17.5 -25.703 -18.172 1 91.75 356 ALA B O 1
ATOM 7088 N N . ILE B 1 357 ? -18.922 -24.562 -19.469 1 95.31 357 ILE B N 1
ATOM 7089 C CA . ILE B 1 357 ? -19.734 -24.156 -18.328 1 95.31 357 ILE B CA 1
ATOM 7090 C C . ILE B 1 357 ? -21.172 -24.656 -18.531 1 95.31 357 ILE B C 1
ATOM 7092 O O . ILE B 1 357 ? -21.844 -24.25 -19.469 1 95.31 357 ILE B O 1
ATOM 7096 N N . ASP B 1 358 ? -21.578 -25.578 -17.688 1 96.31 358 ASP B N 1
ATOM 7097 C CA . ASP B 1 358 ? -22.969 -26.016 -17.672 1 96.31 358 ASP B CA 1
ATOM 7098 C C . ASP B 1 358 ? -23.797 -25.156 -16.703 1 96.31 358 ASP B C 1
ATOM 7100 O O . ASP B 1 358 ? -23.391 -24.922 -15.57 1 96.31 358 ASP B O 1
ATOM 7104 N N . ILE B 1 359 ? -24.938 -24.734 -17.172 1 97 359 ILE B N 1
ATOM 7105 C CA . ILE B 1 359 ? -25.781 -23.844 -16.391 1 97 359 ILE B CA 1
ATOM 7106 C C . ILE B 1 359 ? -27.141 -24.5 -16.172 1 97 359 ILE B C 1
ATOM 7108 O O . ILE B 1 359 ? -27.703 -25.094 -17.094 1 97 359 ILE B O 1
ATOM 7112 N N . ASP B 1 360 ? -27.625 -24.516 -14.984 1 96.94 360 ASP B N 1
ATOM 7113 C CA . ASP B 1 360 ? -29.016 -24.812 -14.641 1 96.94 360 ASP B CA 1
ATOM 7114 C C . ASP B 1 360 ? -29.75 -23.547 -14.211 1 96.94 360 ASP B C 1
ATOM 7116 O O . ASP B 1 360 ? -29.734 -23.188 -13.031 1 96.94 360 ASP B O 1
ATOM 7120 N N . PRO B 1 361 ? -30.422 -22.938 -15.125 1 95.69 361 PRO B N 1
ATOM 7121 C CA . PRO B 1 361 ? -31.031 -21.641 -14.828 1 95.69 361 PRO B CA 1
ATOM 7122 C C . PRO B 1 361 ? -32.125 -21.734 -13.758 1 95.69 361 PRO B C 1
ATOM 7124 O O . PRO B 1 361 ? -32.312 -20.797 -12.977 1 95.69 361 PRO B O 1
ATOM 7127 N N . GLU B 1 362 ? -32.844 -22.797 -13.711 1 94.38 362 GLU B N 1
ATOM 7128 C CA . GLU B 1 362 ? -33.938 -22.953 -12.758 1 94.38 362 GLU B CA 1
ATOM 7129 C C . GLU B 1 362 ? -33.438 -23.031 -11.328 1 94.38 362 GLU B C 1
ATOM 7131 O O . GLU B 1 362 ? -34.031 -22.484 -10.406 1 94.38 362 GLU B O 1
ATOM 7136 N N . MET B 1 363 ? -32.312 -23.625 -11.188 1 95.38 363 MET B N 1
ATOM 7137 C CA . MET B 1 363 ? -31.797 -23.859 -9.844 1 95.38 363 MET B CA 1
ATOM 7138 C C . MET B 1 363 ? -30.781 -22.781 -9.469 1 95.38 363 MET B C 1
ATOM 7140 O O . MET B 1 363 ? -30.406 -22.656 -8.305 1 95.38 363 MET B O 1
ATOM 7144 N N . GLY B 1 364 ? -30.328 -21.969 -10.406 1 97.56 364 GLY B N 1
ATOM 7145 C CA . GLY B 1 364 ? -29.25 -21.047 -10.133 1 97.56 364 GLY B CA 1
ATOM 7146 C C . GLY B 1 364 ? -27.922 -21.719 -9.852 1 97.56 364 GLY B C 1
ATOM 7147 O O . GLY B 1 364 ? -27.266 -21.438 -8.852 1 97.56 364 GLY B O 1
ATOM 7148 N N . HIS B 1 365 ? -27.609 -22.672 -10.734 1 98 365 HIS B N 1
ATOM 7149 C CA . HIS B 1 365 ? -26.406 -23.484 -10.547 1 98 365 HIS B CA 1
ATOM 7150 C C . HIS B 1 365 ? -25.516 -23.438 -11.789 1 98 365 HIS B C 1
ATOM 7152 O O . HIS B 1 365 ? -26.016 -23.453 -12.914 1 98 365 HIS B O 1
ATOM 7158 N N . LEU B 1 366 ? -24.188 -23.297 -11.539 1 97.81 366 LEU B N 1
ATOM 7159 C CA . LEU B 1 366 ? -23.188 -23.344 -12.594 1 97.81 366 LEU B CA 1
ATOM 7160 C C . LEU B 1 366 ? -22.078 -24.344 -12.234 1 97.81 366 LEU B C 1
ATOM 7162 O O . LEU B 1 366 ? -21.625 -24.406 -11.094 1 97.81 366 LEU B O 1
ATOM 7166 N N . SER B 1 367 ? -21.688 -25.172 -13.234 1 97.94 367 SER B N 1
ATOM 7167 C CA . SER B 1 367 ? -20.531 -26.047 -13.102 1 97.94 367 SER B CA 1
ATOM 7168 C C . SER B 1 367 ? -19.484 -25.75 -14.172 1 97.94 367 SER B C 1
ATOM 7170 O O . SER B 1 367 ? -19.812 -25.641 -15.352 1 97.94 367 SER B O 1
ATOM 7172 N N . ILE B 1 368 ? -18.281 -25.609 -13.75 1 97.31 368 ILE B N 1
ATOM 7173 C CA . ILE B 1 368 ? -17.203 -25.312 -14.688 1 97.31 368 ILE B CA 1
ATOM 7174 C C . ILE B 1 368 ? -16.359 -26.562 -14.922 1 97.31 368 ILE B C 1
ATOM 7176 O O . ILE B 1 368 ? -15.844 -27.156 -13.977 1 97.31 368 ILE B O 1
ATOM 7180 N N . PHE B 1 369 ? -16.203 -26.984 -16.156 1 95.19 369 PHE B N 1
ATOM 7181 C CA . PHE B 1 369 ? -15.461 -28.172 -16.547 1 95.19 369 PHE B CA 1
ATOM 7182 C C . PHE B 1 369 ? -14.211 -27.797 -17.328 1 95.19 369 PHE B C 1
ATOM 7184 O O . PHE B 1 369 ? -14.25 -26.906 -18.188 1 95.19 369 PHE B O 1
ATOM 7191 N N . GLY B 1 370 ? -13.125 -28.531 -16.969 1 92 370 GLY B N 1
ATOM 7192 C CA . GLY B 1 370 ? -11.867 -28.297 -17.672 1 92 370 GLY B CA 1
ATOM 7193 C C . GLY B 1 370 ? -11.297 -26.906 -17.422 1 92 370 GLY B C 1
ATOM 7194 O O . GLY B 1 370 ? -11.383 -26.391 -16.312 1 92 370 GLY B O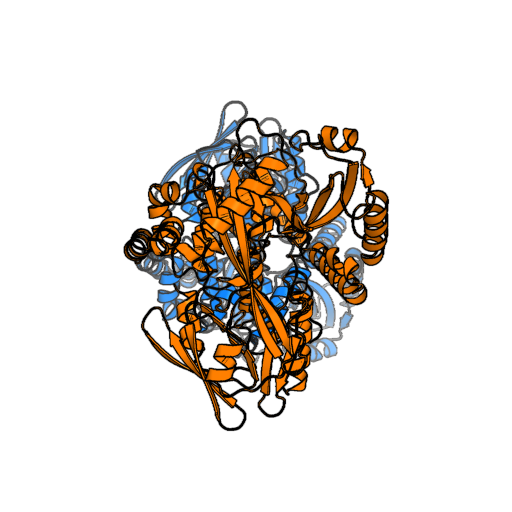 1
ATOM 7195 N N . GLY B 1 371 ? -10.633 -26.438 -18.406 1 86.25 371 GLY B N 1
ATOM 7196 C CA . GLY B 1 371 ? -10.086 -25.078 -18.375 1 86.25 371 GLY B CA 1
ATOM 7197 C C . GLY B 1 371 ? -8.57 -25.062 -18.266 1 86.25 371 GLY B C 1
ATOM 7198 O O . GLY B 1 371 ? -7.965 -26 -17.75 1 86.25 371 GLY B O 1
ATOM 7199 N N . LYS B 1 372 ? -8 -24 -18.875 1 87.81 372 LYS B N 1
ATOM 7200 C CA . LYS B 1 372 ? -6.57 -23.719 -18.828 1 87.81 372 LYS B CA 1
ATOM 7201 C C . LYS B 1 372 ? -6.285 -22.438 -18.062 1 87.81 372 LYS B C 1
ATOM 7203 O O . LYS B 1 372 ? -7.062 -21.484 -18.125 1 87.81 372 LYS B O 1
ATOM 7208 N N . LEU B 1 373 ? -5.184 -22.5 -17.375 1 93.19 373 LEU B N 1
ATOM 7209 C CA . LEU B 1 373 ? -4.746 -21.297 -16.672 1 93.19 373 LEU B CA 1
ATOM 7210 C C . LEU B 1 373 ? -4.613 -20.125 -17.641 1 93.19 373 LEU B C 1
ATOM 7212 O O . LEU B 1 373 ? -4.91 -18.984 -17.281 1 93.19 373 LEU B O 1
ATOM 7216 N N . THR B 1 374 ? -4.262 -20.391 -18.906 1 94 374 THR B N 1
ATOM 7217 C CA . THR B 1 374 ? -4.051 -19.359 -19.938 1 94 374 THR B CA 1
ATOM 7218 C C . THR B 1 374 ? -5.328 -18.562 -20.172 1 94 374 THR B C 1
ATOM 7220 O O . THR B 1 374 ? -5.273 -17.375 -20.469 1 94 374 THR B O 1
ATOM 7223 N N . ASP B 1 375 ? -6.465 -19.188 -20 1 94.44 375 ASP B N 1
ATOM 7224 C CA . ASP B 1 375 ? -7.734 -18.578 -20.359 1 94.44 375 ASP B CA 1
ATOM 7225 C C . ASP B 1 375 ? -8.492 -18.094 -19.125 1 94.44 375 ASP B C 1
ATOM 7227 O O . ASP B 1 375 ? -9.695 -17.812 -19.203 1 94.44 375 ASP B O 1
ATOM 7231 N N . CYS B 1 376 ? -7.883 -17.969 -18.016 1 96.5 376 CYS B N 1
ATOM 7232 C CA . CYS B 1 376 ? -8.531 -17.734 -16.719 1 96.5 376 CYS B CA 1
ATOM 7233 C C . CYS B 1 376 ? -9.289 -16.406 -16.719 1 96.5 376 CYS B C 1
ATOM 7235 O O . CYS B 1 376 ? -10.367 -16.312 -16.141 1 96.5 376 CYS B O 1
ATOM 7237 N N . LEU B 1 377 ? -8.805 -15.328 -17.406 1 97.81 377 LEU B N 1
ATOM 7238 C CA . LEU B 1 377 ? -9.469 -14.039 -17.406 1 97.81 377 LEU B CA 1
ATOM 7239 C C . LEU B 1 377 ? -10.789 -14.109 -18.172 1 97.81 377 LEU B C 1
ATOM 7241 O O . LEU B 1 377 ? -11.797 -13.539 -17.734 1 97.81 377 LEU B O 1
ATOM 7245 N N . ASN B 1 378 ? -10.758 -14.852 -19.25 1 95.88 378 ASN B N 1
ATOM 7246 C CA . ASN B 1 378 ? -11.984 -15.055 -20 1 95.88 378 ASN B CA 1
ATOM 7247 C C . ASN B 1 378 ? -13.008 -15.859 -19.203 1 95.88 378 ASN B C 1
ATOM 7249 O O . ASN B 1 378 ? -14.211 -15.586 -19.266 1 95.88 378 ASN B O 1
ATOM 7253 N N . VAL B 1 379 ? -12.523 -16.844 -18.516 1 96.06 379 VAL B N 1
ATOM 7254 C CA . VAL B 1 379 ? -13.422 -17.656 -17.688 1 96.06 379 VAL B CA 1
ATOM 7255 C C . VAL B 1 379 ? -14.094 -16.766 -16.641 1 96.06 379 VAL B C 1
ATOM 7257 O O . VAL B 1 379 ? -15.305 -16.844 -16.438 1 96.06 379 VAL B O 1
ATOM 7260 N N . GLY B 1 380 ? -13.344 -15.883 -15.984 1 98 380 GLY B N 1
ATOM 7261 C CA . GLY B 1 380 ? -13.906 -14.938 -15.023 1 98 380 GLY B CA 1
ATOM 7262 C C . GLY B 1 380 ? -15.016 -14.086 -15.617 1 98 380 GLY B C 1
ATOM 7263 O O . GLY B 1 380 ? -16.078 -13.953 -15.023 1 98 380 GLY B O 1
ATOM 7264 N N . GLU B 1 381 ? -14.773 -13.562 -16.797 1 98.12 381 GLU B N 1
ATOM 7265 C CA . GLU B 1 381 ? -15.75 -12.703 -17.469 1 98.12 381 GLU B CA 1
ATOM 7266 C C . GLU B 1 381 ? -17 -13.484 -17.844 1 98.12 381 GLU B C 1
ATOM 7268 O O . GLU B 1 381 ? -18.125 -12.977 -17.719 1 98.12 381 GLU B O 1
ATOM 7273 N N . GLU B 1 382 ? -16.781 -14.672 -18.344 1 97.38 382 GLU B N 1
ATOM 7274 C CA . GLU B 1 382 ? -17.906 -15.508 -18.734 1 97.38 382 GLU B CA 1
ATOM 7275 C C . GLU B 1 382 ? -18.781 -15.859 -17.516 1 97.38 382 GLU B C 1
ATOM 7277 O O . GLU B 1 382 ? -20 -15.859 -17.609 1 97.38 382 GLU B O 1
ATOM 7282 N N . VAL B 1 383 ? -18.156 -16.172 -16.422 1 98.44 383 VAL B N 1
ATOM 7283 C CA . VAL B 1 383 ? -18.891 -16.516 -15.211 1 98.44 383 VAL B CA 1
ATOM 7284 C C . VAL B 1 383 ? -19.719 -15.312 -14.766 1 98.44 383 VAL B C 1
ATOM 7286 O O . VAL B 1 383 ? -20.875 -15.477 -14.367 1 98.44 383 VAL B O 1
ATOM 7289 N N . VAL B 1 384 ? -19.188 -14.086 -14.82 1 98.81 384 VAL B N 1
ATOM 7290 C CA . VAL B 1 384 ? -19.922 -12.883 -14.453 1 98.81 384 VAL B CA 1
ATOM 7291 C C . VAL B 1 384 ? -21.172 -12.75 -15.32 1 98.81 384 VAL B C 1
ATOM 7293 O O . VAL B 1 384 ? -22.266 -12.484 -14.812 1 98.81 384 VAL B O 1
ATOM 7296 N N . ALA B 1 385 ? -20.984 -12.945 -16.609 1 98.38 385 ALA B N 1
ATOM 7297 C CA . ALA B 1 385 ? -22.109 -12.828 -17.547 1 98.38 385 ALA B CA 1
ATOM 7298 C C . ALA B 1 385 ? -23.203 -13.836 -17.219 1 98.38 385 ALA B C 1
ATOM 7300 O O . ALA B 1 385 ? -24.391 -13.508 -17.219 1 98.38 385 ALA B O 1
ATOM 7301 N N . GLU B 1 386 ? -22.812 -15.07 -16.969 1 98.31 386 GLU B N 1
ATOM 7302 C CA . GLU B 1 386 ? -23.781 -16.125 -16.688 1 98.31 386 GLU B CA 1
ATOM 7303 C C . GLU B 1 386 ? -24.5 -15.883 -15.359 1 98.31 386 GLU B C 1
ATOM 7305 O O . GLU B 1 386 ? -25.719 -16.094 -15.258 1 98.31 386 GLU B O 1
ATOM 7310 N N . VAL B 1 387 ? -23.781 -15.492 -14.344 1 98.69 387 VAL B N 1
ATOM 7311 C CA . VAL B 1 387 ? -24.375 -15.219 -13.031 1 98.69 387 VAL B CA 1
ATOM 7312 C C . VAL B 1 387 ? -25.344 -14.055 -13.141 1 98.69 387 VAL B C 1
ATOM 7314 O O . VAL B 1 387 ? -26.406 -14.062 -12.5 1 98.69 387 VAL B O 1
ATOM 7317 N N . ALA B 1 388 ? -24.969 -13.039 -13.93 1 98.5 388 ALA B N 1
ATOM 7318 C CA . ALA B 1 388 ? -25.891 -11.922 -14.18 1 98.5 388 ALA B CA 1
ATOM 7319 C C . ALA B 1 388 ? -27.188 -12.414 -14.82 1 98.5 388 ALA B C 1
ATOM 7321 O O . ALA B 1 388 ? -28.281 -11.969 -14.453 1 98.5 388 ALA B O 1
ATOM 7322 N N . ARG B 1 389 ? -27.078 -13.32 -15.734 1 97.81 389 ARG B N 1
ATOM 7323 C CA . ARG B 1 389 ? -28.25 -13.875 -16.422 1 97.81 389 ARG B CA 1
ATOM 7324 C C . ARG B 1 389 ? -29.125 -14.664 -15.453 1 97.81 389 ARG B C 1
ATOM 7326 O O . ARG B 1 389 ? -30.344 -14.781 -15.672 1 97.81 389 ARG B O 1
ATOM 7333 N N . LEU B 1 390 ? -28.547 -15.164 -14.414 1 97.81 390 LEU B N 1
ATOM 7334 C CA . LEU B 1 390 ? -29.281 -15.93 -13.414 1 97.81 390 LEU B CA 1
ATOM 7335 C C . LEU B 1 390 ? -29.984 -15 -12.43 1 97.81 390 LEU B C 1
ATOM 7337 O O . LEU B 1 390 ? -30.625 -15.469 -11.484 1 97.81 390 LEU B O 1
ATOM 7341 N N . GLY B 1 391 ? -29.797 -13.672 -12.539 1 96.88 391 GLY B N 1
ATOM 7342 C CA . GLY B 1 391 ? -30.594 -12.727 -11.766 1 96.88 391 GLY B CA 1
ATOM 7343 C C . GLY B 1 391 ? -29.781 -11.977 -10.727 1 96.88 391 GLY B C 1
ATOM 7344 O O . GLY B 1 391 ? -30.328 -11.156 -9.984 1 96.88 391 GLY B O 1
ATOM 7345 N N . VAL B 1 392 ? -28.516 -12.227 -10.648 1 98.25 392 VAL B N 1
ATOM 7346 C CA . VAL B 1 392 ? -27.672 -11.523 -9.688 1 98.25 392 VAL B CA 1
ATOM 7347 C C . VAL B 1 392 ? -27.297 -10.148 -10.227 1 98.25 392 VAL B C 1
ATOM 7349 O O . VAL B 1 392 ? -26.891 -10.016 -11.383 1 98.25 392 VAL B O 1
ATOM 7352 N N . GLU B 1 393 ? -27.422 -9.141 -9.422 1 97.88 393 GLU B N 1
ATOM 7353 C CA . GLU B 1 393 ? -27.047 -7.789 -9.805 1 97.88 393 GLU B CA 1
ATOM 7354 C C . GLU B 1 393 ? -25.516 -7.641 -9.852 1 97.88 393 GLU B C 1
ATOM 7356 O O . GLU B 1 393 ? -24.828 -8.086 -8.938 1 97.88 393 GLU B O 1
ATOM 7361 N N . ILE B 1 394 ? -25.047 -7.062 -10.922 1 98.5 394 ILE B N 1
ATOM 7362 C CA . ILE B 1 394 ? -23.641 -6.727 -11.094 1 98.5 394 ILE B CA 1
ATOM 7363 C C . ILE B 1 394 ? -23.484 -5.211 -11.172 1 98.5 394 ILE B C 1
ATOM 7365 O O . ILE B 1 394 ? -23.469 -4.637 -12.266 1 98.5 394 ILE B O 1
ATOM 7369 N N . PRO B 1 395 ? -23.219 -4.531 -10.078 1 97.94 395 PRO B N 1
ATOM 7370 C CA . PRO B 1 395 ? -23.266 -3.068 -10 1 97.94 395 PRO B CA 1
ATOM 7371 C C . PRO B 1 395 ? -22.188 -2.396 -10.852 1 97.94 395 PRO B C 1
ATOM 7373 O O . PRO B 1 395 ? -22.406 -1.295 -11.367 1 97.94 395 PRO B O 1
ATOM 7376 N N . TYR B 1 396 ? -21.078 -3.02 -10.969 1 98 396 TYR B N 1
ATOM 7377 C CA . TYR B 1 396 ? -19.969 -2.406 -11.688 1 98 396 TYR B CA 1
ATOM 7378 C C . TYR B 1 396 ? -19.469 -3.32 -12.797 1 98 396 TYR B C 1
ATOM 7380 O O . TYR B 1 396 ? -18.312 -3.742 -12.781 1 98 396 TYR B O 1
ATOM 7388 N N . PRO B 1 397 ? -20.172 -3.518 -13.836 1 97.56 397 PRO B N 1
ATOM 7389 C CA . PRO B 1 397 ? -19.891 -4.531 -14.852 1 97.56 397 PRO B CA 1
ATOM 7390 C C . PRO B 1 397 ? -18.656 -4.199 -15.68 1 97.56 397 PRO B C 1
ATOM 7392 O O . PRO B 1 397 ? -18.031 -5.094 -16.266 1 97.56 397 PRO B O 1
ATOM 7395 N N . ASP B 1 398 ? -18.219 -2.93 -15.711 1 96.62 398 ASP B N 1
ATOM 7396 C CA . ASP B 1 398 ? -17.156 -2.533 -16.625 1 96.62 398 ASP B CA 1
ATOM 7397 C C . ASP B 1 398 ? -15.82 -2.404 -15.891 1 96.62 398 ASP B C 1
ATOM 7399 O O . ASP B 1 398 ? -14.797 -2.107 -16.516 1 96.62 398 ASP B O 1
ATOM 7403 N N . VAL B 1 399 ? -15.812 -2.678 -14.594 1 96.88 399 VAL B N 1
ATOM 7404 C CA . VAL B 1 399 ? -14.586 -2.52 -13.812 1 96.88 399 VAL B CA 1
ATOM 7405 C C . VAL B 1 399 ? -13.578 -3.598 -14.203 1 96.88 399 VAL B C 1
ATOM 7407 O O . VAL B 1 399 ? -13.953 -4.746 -14.445 1 96.88 399 VAL B O 1
ATOM 7410 N N . ARG B 1 400 ? -12.32 -3.205 -14.328 1 96.88 400 ARG B N 1
ATOM 7411 C CA . ARG B 1 400 ? -11.242 -4.164 -14.523 1 96.88 400 ARG B CA 1
ATOM 7412 C C . ARG B 1 400 ? -10.812 -4.785 -13.203 1 96.88 400 ARG B C 1
ATOM 7414 O O . ARG B 1 400 ? -10.266 -4.098 -12.336 1 96.88 400 ARG B O 1
ATOM 7421 N N . TRP B 1 401 ? -10.961 -6.09 -13.031 1 97.81 401 TRP B N 1
ATOM 7422 C CA . TRP B 1 401 ? -10.781 -6.77 -11.75 1 97.81 401 TRP B CA 1
ATOM 7423 C C . TRP B 1 401 ? -9.43 -7.473 -11.688 1 97.81 401 TRP B C 1
ATOM 7425 O O . TRP B 1 401 ? -9.078 -8.07 -10.664 1 97.81 401 TRP B O 1
ATOM 7435 N N . TYR B 1 402 ? -8.625 -7.379 -12.734 1 98 402 TYR B N 1
ATOM 7436 C CA . TYR B 1 402 ? -7.359 -8.102 -12.828 1 98 402 TYR B CA 1
ATOM 7437 C C . TYR B 1 402 ? -6.23 -7.18 -13.273 1 98 402 TYR B C 1
ATOM 7439 O O . TYR B 1 402 ? -6.477 -6.047 -13.688 1 98 402 TYR B O 1
ATOM 7447 N N . GLY B 1 403 ? -4.969 -7.652 -13.062 1 97 403 GLY B N 1
ATOM 7448 C CA . GLY B 1 403 ? -3.812 -6.938 -13.578 1 97 403 GLY B CA 1
ATOM 7449 C C . GLY B 1 403 ? -2.834 -6.523 -12.5 1 97 403 GLY B C 1
ATOM 7450 O O . GLY B 1 403 ? -3.178 -6.512 -11.312 1 97 403 GLY B O 1
ATOM 7451 N N . GLU B 1 404 ? -1.62 -6.203 -12.93 1 95.75 404 GLU B N 1
ATOM 7452 C CA . GLU B 1 404 ? -0.606 -5.641 -12.039 1 95.75 404 GLU B CA 1
ATOM 7453 C C . GLU B 1 404 ? -0.934 -4.195 -11.68 1 95.75 404 GLU B C 1
ATOM 7455 O O . GLU B 1 404 ? -1.667 -3.518 -12.398 1 95.75 404 GLU B O 1
ATOM 7460 N N . PRO B 1 405 ? -0.366 -3.787 -10.539 1 94.56 405 PRO B N 1
ATOM 7461 C CA . PRO B 1 405 ? -0.546 -2.373 -10.195 1 94.56 405 PRO B CA 1
ATOM 7462 C C . PRO B 1 405 ? -0.021 -1.434 -11.281 1 94.56 405 PRO B C 1
ATOM 7464 O O . PRO B 1 405 ? 0.791 -1.842 -12.117 1 94.56 405 PRO B O 1
ATOM 7467 N N . ASP B 1 406 ? -0.427 -0.232 -11.188 1 93.88 406 ASP B N 1
ATOM 7468 C CA . ASP B 1 406 ? -0.064 0.791 -12.164 1 93.88 406 ASP B CA 1
ATOM 7469 C C . ASP B 1 406 ? 1.448 1 -12.203 1 93.88 406 ASP B C 1
ATOM 7471 O O . ASP B 1 406 ? 2.139 0.767 -11.211 1 93.88 406 ASP B O 1
ATOM 7475 N N . ALA B 1 407 ? 1.914 1.483 -13.352 1 95.12 407 ALA B N 1
ATOM 7476 C CA . ALA B 1 407 ? 3.338 1.729 -13.562 1 95.12 407 ALA B CA 1
ATOM 7477 C C . ALA B 1 407 ? 3.883 2.719 -12.539 1 95.12 407 ALA B C 1
ATOM 7479 O O . ALA B 1 407 ? 5.035 2.613 -12.117 1 95.12 407 ALA B O 1
ATOM 7480 N N . SER B 1 408 ? 3.064 3.65 -12.125 1 94.69 408 SER B N 1
ATOM 7481 C CA . SER B 1 408 ? 3.508 4.648 -11.156 1 94.69 408 SER B CA 1
ATOM 7482 C C . SER B 1 408 ? 3.832 4.012 -9.812 1 94.69 408 SER B C 1
ATOM 7484 O O . SER B 1 408 ? 4.762 4.441 -9.125 1 94.69 408 SER B O 1
ATOM 7486 N N . VAL B 1 409 ? 3.1 3.041 -9.453 1 95.94 409 VAL B N 1
ATOM 7487 C CA . VAL B 1 409 ? 3.35 2.332 -8.203 1 95.94 409 VAL B CA 1
ATOM 7488 C C . VAL B 1 409 ? 4.664 1.562 -8.297 1 95.94 409 VAL B C 1
ATOM 7490 O O . VAL B 1 409 ? 5.457 1.555 -7.352 1 95.94 409 VAL B O 1
ATOM 7493 N N . ARG B 1 410 ? 4.867 0.965 -9.422 1 97.12 410 ARG B N 1
ATOM 7494 C CA . ARG B 1 410 ? 6.113 0.241 -9.641 1 97.12 410 ARG B CA 1
ATOM 7495 C C . ARG B 1 410 ? 7.312 1.186 -9.602 1 97.12 410 ARG B C 1
ATOM 7497 O O . ARG B 1 410 ? 8.352 0.856 -9.016 1 97.12 410 ARG B O 1
ATOM 7504 N N . GLU B 1 411 ? 7.148 2.275 -10.227 1 97 411 GLU B N 1
ATOM 7505 C CA . GLU B 1 411 ? 8.227 3.258 -10.242 1 97 411 GLU B CA 1
ATOM 7506 C C . GLU B 1 411 ? 8.578 3.719 -8.836 1 97 411 GLU B C 1
ATOM 7508 O O . GLU B 1 411 ? 9.75 3.865 -8.492 1 97 411 GLU B O 1
ATOM 7513 N N . ALA B 1 412 ? 7.547 3.988 -8.078 1 95.94 412 ALA B N 1
ATOM 7514 C CA . ALA B 1 412 ? 7.77 4.383 -6.691 1 95.94 412 ALA B CA 1
ATOM 7515 C C . ALA B 1 412 ? 8.5 3.287 -5.922 1 95.94 412 ALA B C 1
ATOM 7517 O O . ALA B 1 412 ? 9.438 3.566 -5.172 1 95.94 412 ALA B O 1
ATOM 7518 N N . PHE B 1 413 ? 8.117 2.078 -6.074 1 97.75 413 PHE B N 1
ATOM 7519 C CA . PHE B 1 413 ? 8.758 0.938 -5.43 1 97.75 413 PHE B CA 1
ATOM 7520 C C . PHE B 1 413 ? 10.227 0.843 -5.836 1 97.75 413 PHE B C 1
ATOM 7522 O O . PHE B 1 413 ? 11.109 0.715 -4.98 1 97.75 413 PHE B O 1
ATOM 7529 N N . MET B 1 414 ? 10.453 0.866 -7.176 1 98.31 414 MET B N 1
ATOM 7530 C CA . MET B 1 414 ? 11.812 0.724 -7.691 1 98.31 414 MET B CA 1
ATOM 7531 C C . MET B 1 414 ? 12.711 1.851 -7.188 1 98.31 414 MET B C 1
ATOM 7533 O O . MET B 1 414 ? 13.875 1.626 -6.875 1 98.31 414 MET B O 1
ATOM 7537 N N . HIS B 1 415 ? 12.203 3.031 -7.098 1 98.31 415 HIS B N 1
ATOM 7538 C CA . HIS B 1 415 ? 12.984 4.156 -6.598 1 98.31 415 HIS B CA 1
ATOM 7539 C C . HIS B 1 415 ? 13.367 3.953 -5.137 1 98.31 415 HIS B C 1
ATOM 7541 O O . HIS B 1 415 ? 14.531 4.129 -4.762 1 98.31 415 HIS B O 1
ATOM 7547 N N . GLN B 1 416 ? 12.422 3.596 -4.316 1 97.94 416 GLN B N 1
ATOM 7548 C CA . GLN B 1 416 ? 12.695 3.348 -2.908 1 97.94 416 GLN B CA 1
ATOM 7549 C C . GLN B 1 416 ? 13.688 2.197 -2.734 1 97.94 416 GLN B C 1
ATOM 7551 O O . GLN B 1 416 ? 14.547 2.24 -1.854 1 97.94 416 GLN B O 1
ATOM 7556 N N . ALA B 1 417 ? 13.516 1.191 -3.568 1 98.25 417 ALA B N 1
ATOM 7557 C CA . ALA B 1 417 ? 14.453 0.066 -3.539 1 98.25 417 ALA B CA 1
ATOM 7558 C C . ALA B 1 417 ? 15.867 0.523 -3.857 1 98.25 417 ALA B C 1
ATOM 7560 O O . ALA B 1 417 ? 16.828 0.071 -3.227 1 98.25 4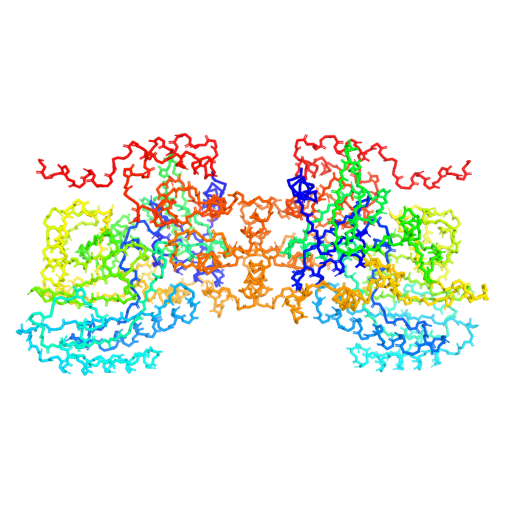17 ALA B O 1
ATOM 7561 N N . ARG B 1 418 ? 16 1.369 -4.828 1 97.62 418 ARG B N 1
ATOM 7562 C CA . ARG B 1 418 ? 17.312 1.898 -5.199 1 97.62 418 ARG B CA 1
ATOM 7563 C C . ARG B 1 418 ? 17.906 2.717 -4.059 1 97.62 418 ARG B C 1
ATOM 7565 O O . ARG B 1 418 ? 19.109 2.619 -3.783 1 97.62 418 ARG B O 1
ATOM 7572 N N . LEU B 1 419 ? 17.047 3.49 -3.432 1 97.25 419 LEU B N 1
ATOM 7573 C CA . LEU B 1 419 ? 17.516 4.371 -2.365 1 97.25 419 LEU B CA 1
ATOM 7574 C C . LEU B 1 419 ? 18.109 3.566 -1.216 1 97.25 419 LEU B C 1
ATOM 7576 O O . LEU B 1 419 ? 19 4.047 -0.51 1 97.25 419 LEU B O 1
ATOM 7580 N N . MET B 1 420 ? 17.672 2.373 -1.003 1 96.25 420 MET B N 1
ATOM 7581 C CA . MET B 1 420 ? 18.203 1.563 0.092 1 96.25 420 MET B CA 1
ATOM 7582 C C . MET B 1 420 ? 19.188 0.513 -0.429 1 96.25 420 MET B C 1
ATOM 7584 O O . MET B 1 420 ? 19.562 -0.407 0.3 1 96.25 420 MET B O 1
ATOM 7588 N N . ASP B 1 421 ? 19.531 0.503 -1.728 1 95.88 421 ASP B N 1
ATOM 7589 C CA . ASP B 1 421 ? 20.422 -0.464 -2.355 1 95.88 421 ASP B CA 1
ATOM 7590 C C . ASP B 1 421 ? 19.953 -1.895 -2.088 1 95.88 421 ASP B C 1
ATOM 7592 O O . ASP B 1 421 ? 20.75 -2.736 -1.653 1 95.88 421 ASP B O 1
ATOM 7596 N N . LEU B 1 422 ? 18.688 -2.062 -2.27 1 96.88 422 LEU B N 1
ATOM 7597 C CA . LEU B 1 422 ? 18.062 -3.352 -1.984 1 96.88 422 LEU B CA 1
ATOM 7598 C C . LEU B 1 422 ? 18.766 -4.477 -2.73 1 96.88 422 LEU B C 1
ATOM 7600 O O . LEU B 1 422 ? 18.953 -5.566 -2.186 1 96.88 422 LEU B O 1
ATOM 7604 N N . ASP B 1 423 ? 19.172 -4.281 -3.973 1 96.62 423 ASP B N 1
ATOM 7605 C CA . ASP B 1 423 ? 19.703 -5.332 -4.832 1 96.62 423 ASP B CA 1
ATOM 7606 C C . ASP B 1 423 ? 21.094 -5.762 -4.387 1 96.62 423 ASP B C 1
ATOM 7608 O O . ASP B 1 423 ? 21.594 -6.812 -4.797 1 96.62 423 ASP B O 1
ATOM 7612 N N . ALA B 1 424 ? 21.703 -4.949 -3.564 1 94.25 424 ALA B N 1
ATOM 7613 C CA . ALA B 1 424 ? 22.969 -5.363 -2.961 1 94.25 424 ALA B CA 1
ATOM 7614 C C . ALA B 1 424 ? 22.766 -6.539 -2.008 1 94.25 424 ALA B C 1
ATOM 7616 O O . ALA B 1 424 ? 23.703 -7.277 -1.709 1 94.25 424 ALA B O 1
ATOM 7617 N N . MET B 1 425 ? 21.562 -6.746 -1.578 1 91.88 425 MET B N 1
ATOM 7618 C CA . MET B 1 425 ? 21.219 -7.824 -0.656 1 91.88 425 MET B CA 1
ATOM 7619 C C . MET B 1 425 ? 20.859 -9.094 -1.417 1 91.88 425 MET B C 1
ATOM 7621 O O . MET B 1 425 ? 20.547 -10.117 -0.809 1 91.88 425 MET B O 1
ATOM 7625 N N . THR B 1 426 ? 20.938 -9.023 -2.668 1 91.06 426 THR B N 1
ATOM 7626 C CA . THR B 1 426 ? 20.609 -10.195 -3.477 1 91.06 426 THR B CA 1
ATOM 7627 C C . THR B 1 426 ? 21.609 -11.32 -3.221 1 91.06 426 THR B C 1
ATOM 7629 O O . THR B 1 426 ? 22.828 -11.109 -3.271 1 91.06 426 THR B O 1
ATOM 7632 N N . GLY B 1 427 ? 21.094 -12.492 -2.836 1 83.25 427 GLY B N 1
ATOM 7633 C CA . GLY B 1 427 ? 21.953 -13.633 -2.582 1 83.25 427 GLY B CA 1
ATOM 7634 C C . GLY B 1 427 ? 22.797 -14.023 -3.777 1 83.25 427 GLY B C 1
ATOM 7635 O O . GLY B 1 427 ? 22.406 -13.797 -4.922 1 83.25 427 GLY B O 1
ATOM 7636 N N . GLU B 1 428 ? 23.859 -14.711 -3.293 1 78.81 428 GLU B N 1
ATOM 7637 C CA . GLU B 1 428 ? 24.703 -15.242 -4.348 1 78.81 428 GLU B CA 1
ATOM 7638 C C . GLU B 1 428 ? 24 -16.344 -5.129 1 78.81 428 GLU B C 1
ATOM 7640 O O . GLU B 1 428 ? 23.281 -17.156 -4.547 1 78.81 428 GLU B O 1
ATOM 7645 N N . GLY B 1 429 ? 23.844 -16.297 -6.387 1 73.88 429 GLY B N 1
ATOM 7646 C CA . GLY B 1 429 ? 23.25 -17.344 -7.199 1 73.88 429 GLY B CA 1
ATOM 7647 C C . GLY B 1 429 ? 21.812 -17.047 -7.582 1 73.88 429 GLY B C 1
ATOM 7648 O O . GLY B 1 429 ? 21.172 -17.844 -8.273 1 73.88 429 GLY B O 1
ATOM 7649 N N . ALA B 1 430 ? 21.375 -15.898 -6.922 1 80.56 430 ALA B N 1
ATOM 7650 C CA . ALA B 1 430 ? 20 -15.555 -7.27 1 80.56 430 ALA B CA 1
ATOM 7651 C C . ALA B 1 430 ? 19.844 -15.32 -8.773 1 80.56 430 ALA B C 1
ATOM 7653 O O . ALA B 1 430 ? 20.781 -14.828 -9.422 1 80.56 430 ALA B O 1
ATOM 7654 N N . SER B 1 431 ? 18.703 -15.758 -9.242 1 78.5 431 SER B N 1
ATOM 7655 C CA . SER B 1 431 ? 18.453 -15.672 -10.68 1 78.5 431 SER B CA 1
ATOM 7656 C C . SER B 1 431 ? 18.078 -14.258 -11.094 1 78.5 431 SER B C 1
ATOM 7658 O O . SER B 1 431 ? 18.141 -13.914 -12.273 1 78.5 431 SER B O 1
ATOM 7660 N N . GLU B 1 432 ? 17.656 -13.453 -10.18 1 89.81 432 GLU B N 1
ATOM 7661 C CA . GLU B 1 432 ? 17.266 -12.078 -10.461 1 89.81 432 GLU B CA 1
ATOM 7662 C C . GLU B 1 432 ? 17.484 -11.18 -9.25 1 89.81 432 GLU B C 1
ATOM 7664 O O . GLU B 1 432 ? 17.672 -11.664 -8.133 1 89.81 432 GLU B O 1
ATOM 7669 N N . ALA B 1 433 ? 17.453 -9.898 -9.562 1 94.94 433 ALA B N 1
ATOM 7670 C CA . ALA B 1 433 ? 17.625 -8.922 -8.484 1 94.94 433 ALA B CA 1
ATOM 7671 C C . ALA B 1 433 ? 16.453 -8.984 -7.496 1 94.94 433 ALA B C 1
ATOM 7673 O O . ALA B 1 433 ? 15.328 -9.297 -7.879 1 94.94 433 ALA B O 1
ATOM 7674 N N . LEU B 1 434 ? 16.75 -8.703 -6.289 1 95.88 434 LEU B N 1
ATOM 7675 C CA . LEU B 1 434 ? 15.75 -8.773 -5.227 1 95.88 434 LEU B CA 1
ATOM 7676 C C . LEU B 1 434 ? 14.57 -7.848 -5.523 1 95.88 434 LEU B C 1
ATOM 7678 O O . LEU B 1 434 ? 13.414 -8.211 -5.281 1 95.88 434 LEU B O 1
ATOM 7682 N N . SER B 1 435 ? 14.82 -6.617 -6.027 1 97.62 435 SER B N 1
ATOM 7683 C CA . SER B 1 435 ? 13.766 -5.66 -6.34 1 97.62 435 SER B CA 1
ATOM 7684 C C . SER B 1 435 ? 12.805 -6.223 -7.387 1 97.62 435 SER B C 1
ATOM 7686 O O . SER B 1 435 ? 11.586 -6.125 -7.23 1 97.62 435 SER B O 1
ATOM 7688 N N . ILE B 1 436 ? 13.359 -6.863 -8.359 1 96.88 436 ILE B N 1
ATOM 7689 C CA . ILE B 1 436 ? 12.57 -7.43 -9.445 1 96.88 436 ILE B CA 1
ATOM 7690 C C . ILE B 1 436 ? 11.727 -8.586 -8.914 1 96.88 436 ILE B C 1
ATOM 7692 O O . ILE B 1 436 ? 10.531 -8.688 -9.219 1 96.88 436 ILE B O 1
ATOM 7696 N N . ARG B 1 437 ? 12.266 -9.359 -8.109 1 95.69 437 ARG B N 1
ATOM 7697 C CA . ARG B 1 437 ? 11.594 -10.547 -7.586 1 95.69 437 ARG B CA 1
ATOM 7698 C C . ARG B 1 437 ? 10.461 -10.156 -6.645 1 95.69 437 ARG B C 1
ATOM 7700 O O . ARG B 1 437 ? 9.359 -10.711 -6.73 1 95.69 437 ARG B O 1
ATOM 7707 N N . LEU B 1 438 ? 10.734 -9.258 -5.691 1 97.12 438 LEU B N 1
ATOM 7708 C CA . LEU B 1 438 ? 9.711 -8.852 -4.734 1 97.12 438 LEU B CA 1
ATOM 7709 C C . LEU B 1 438 ? 8.523 -8.211 -5.449 1 97.12 438 LEU B C 1
ATOM 7711 O O . LEU B 1 438 ? 7.375 -8.469 -5.098 1 97.12 438 LEU B O 1
ATOM 7715 N N . TRP B 1 439 ? 8.828 -7.383 -6.469 1 97.38 439 TRP B N 1
ATOM 7716 C CA . TRP B 1 439 ? 7.738 -6.77 -7.215 1 97.38 439 TRP B CA 1
ATOM 7717 C C . TRP B 1 439 ? 6.922 -7.828 -7.945 1 97.38 439 TRP B C 1
ATOM 7719 O O . TRP B 1 439 ? 5.688 -7.781 -7.941 1 97.38 439 TRP B O 1
ATOM 7729 N N . ARG B 1 440 ? 7.594 -8.742 -8.578 1 96.06 440 ARG B N 1
ATOM 7730 C CA . ARG B 1 440 ? 6.898 -9.766 -9.352 1 96.06 440 ARG B CA 1
ATOM 7731 C C . ARG B 1 440 ? 5.973 -10.586 -8.453 1 96.06 440 ARG B C 1
ATOM 7733 O O . ARG B 1 440 ? 4.844 -10.898 -8.844 1 96.06 440 ARG B O 1
ATOM 7740 N N . ARG B 1 441 ? 6.41 -10.844 -7.258 1 95.44 441 ARG B N 1
ATOM 7741 C CA . ARG B 1 441 ? 5.676 -11.75 -6.375 1 95.44 441 ARG B CA 1
ATOM 7742 C C . ARG B 1 441 ? 4.555 -11.016 -5.648 1 95.44 441 ARG B C 1
ATOM 7744 O O . ARG B 1 441 ? 3.48 -11.578 -5.422 1 95.44 441 ARG B O 1
ATOM 7751 N N . TYR B 1 442 ? 4.812 -9.711 -5.332 1 96.62 442 TYR B N 1
ATOM 7752 C CA . TYR B 1 442 ? 3.92 -9.117 -4.34 1 96.62 442 TYR B CA 1
ATOM 7753 C C . TYR B 1 442 ? 3.336 -7.805 -4.84 1 96.62 442 TYR B C 1
ATOM 7755 O O . TYR B 1 442 ? 2.428 -7.246 -4.223 1 96.62 442 TYR B O 1
ATOM 7763 N N . GLY B 1 443 ? 3.803 -7.262 -5.953 1 95.5 443 GLY B N 1
ATOM 7764 C CA . GLY B 1 443 ? 3.279 -6.016 -6.484 1 95.5 443 GLY B CA 1
ATOM 7765 C C . GLY B 1 443 ? 3.361 -4.863 -5.5 1 95.5 443 GLY B C 1
ATOM 7766 O O . GLY B 1 443 ? 4.422 -4.613 -4.918 1 95.5 443 GLY B O 1
ATOM 7767 N N . ALA B 1 444 ? 2.258 -4.262 -5.277 1 94.75 444 ALA B N 1
ATOM 7768 C CA . ALA B 1 444 ? 2.203 -3.072 -4.426 1 94.75 444 ALA B CA 1
ATOM 7769 C C . ALA B 1 444 ? 2.535 -3.42 -2.979 1 94.75 444 ALA B C 1
ATOM 7771 O O . ALA B 1 444 ? 3.07 -2.588 -2.242 1 94.75 444 ALA B O 1
ATOM 7772 N N . GLN B 1 445 ? 2.273 -4.605 -2.576 1 95.31 445 GLN B N 1
ATOM 7773 C CA . GLN B 1 445 ? 2.531 -5.016 -1.2 1 95.31 445 GLN B CA 1
ATOM 7774 C C . GLN B 1 445 ? 4.027 -5.066 -0.912 1 95.31 445 GLN B C 1
ATOM 7776 O O . GLN B 1 445 ? 4.441 -5.105 0.249 1 95.31 445 GLN B O 1
ATOM 7781 N N . ALA B 1 446 ? 4.84 -5.051 -1.972 1 97.19 446 ALA B N 1
ATOM 7782 C CA . ALA B 1 446 ? 6.289 -5.07 -1.793 1 97.19 446 ALA B CA 1
ATOM 7783 C C . ALA B 1 446 ? 6.773 -3.795 -1.107 1 97.19 446 ALA B C 1
ATOM 7785 O O . ALA B 1 446 ? 7.848 -3.779 -0.503 1 97.19 446 ALA B O 1
ATOM 7786 N N . LEU B 1 447 ? 5.984 -2.717 -1.18 1 96.19 447 LEU B N 1
ATOM 7787 C CA . LEU B 1 447 ? 6.355 -1.464 -0.534 1 96.19 447 LEU B CA 1
ATOM 7788 C C . LEU B 1 447 ? 6.445 -1.637 0.979 1 96.19 447 LEU B C 1
ATOM 7790 O O . LEU B 1 447 ? 7.34 -1.079 1.619 1 96.19 447 LEU B O 1
ATOM 7794 N N . GLU B 1 448 ? 5.539 -2.389 1.493 1 93.94 448 GLU B N 1
ATOM 7795 C CA . GLU B 1 448 ? 5.551 -2.648 2.93 1 93.94 448 GLU B CA 1
ATOM 7796 C C . GLU B 1 448 ? 6.789 -3.439 3.338 1 93.94 448 GLU B C 1
ATOM 7798 O O . GLU B 1 448 ? 7.312 -3.256 4.438 1 93.94 448 GLU B O 1
ATOM 7803 N N . MET B 1 449 ? 7.238 -4.246 2.479 1 96.69 449 MET B N 1
ATOM 7804 C CA . MET B 1 449 ? 8.43 -5.039 2.758 1 96.69 449 MET B CA 1
ATOM 7805 C C . MET B 1 449 ? 9.664 -4.152 2.846 1 96.69 449 MET B C 1
ATOM 7807 O O . MET B 1 449 ? 10.555 -4.398 3.66 1 96.69 449 MET B O 1
ATOM 7811 N N . LEU B 1 450 ? 9.688 -3.158 1.992 1 97.38 450 LEU B N 1
ATOM 7812 C CA . LEU B 1 450 ? 10.797 -2.215 2.072 1 97.38 450 LEU B CA 1
ATOM 7813 C C . LEU B 1 450 ? 10.828 -1.527 3.434 1 97.38 450 LEU B C 1
ATOM 7815 O O . LEU B 1 450 ? 11.906 -1.321 4.004 1 97.38 450 LEU B O 1
ATOM 7819 N N . GLU B 1 451 ? 9.656 -1.175 3.877 1 93.88 451 GLU B N 1
ATOM 7820 C CA . GLU B 1 451 ? 9.562 -0.539 5.188 1 93.88 451 GLU B CA 1
ATOM 7821 C C . GLU B 1 451 ? 10.078 -1.462 6.289 1 93.88 451 GLU B C 1
ATOM 7823 O O . GLU B 1 451 ? 10.797 -1.023 7.188 1 93.88 451 GLU B O 1
ATOM 7828 N N . ASP B 1 452 ? 9.742 -2.719 6.199 1 94.19 452 ASP B N 1
ATOM 7829 C CA . ASP B 1 452 ? 10.188 -3.707 7.176 1 94.19 452 ASP B CA 1
ATOM 7830 C C . ASP B 1 452 ? 11.711 -3.844 7.164 1 94.19 452 ASP B C 1
ATOM 7832 O O . ASP B 1 452 ? 12.344 -3.891 8.219 1 94.19 452 ASP B O 1
ATOM 7836 N N . ILE B 1 453 ? 12.234 -3.908 5.984 1 95.5 453 ILE B N 1
ATOM 7837 C CA . ILE B 1 453 ? 13.672 -4.102 5.832 1 95.5 453 ILE B CA 1
ATOM 7838 C C . ILE B 1 453 ? 14.414 -2.873 6.344 1 95.5 453 ILE B C 1
ATOM 7840 O O . ILE B 1 453 ? 15.453 -2.996 6.992 1 95.5 453 ILE B O 1
ATOM 7844 N N . ARG B 1 454 ? 13.875 -1.702 6.102 1 92.62 454 ARG B N 1
ATOM 7845 C CA . ARG B 1 454 ? 14.5 -0.472 6.586 1 92.62 454 ARG B CA 1
ATOM 7846 C C . ARG B 1 454 ? 14.516 -0.43 8.109 1 92.62 454 ARG B C 1
ATOM 7848 O O . ARG B 1 454 ? 15.492 0.029 8.711 1 92.62 454 ARG B O 1
ATOM 7855 N N . GLN B 1 455 ? 13.453 -0.873 8.641 1 89.12 455 GLN B N 1
ATOM 7856 C CA . GLN B 1 455 ? 13.352 -0.866 10.094 1 89.12 455 GLN B CA 1
ATOM 7857 C C . GLN B 1 455 ? 14.273 -1.918 10.711 1 89.12 455 GLN B C 1
ATOM 7859 O O . GLN B 1 455 ? 14.898 -1.673 11.742 1 89.12 455 GLN B O 1
ATOM 7864 N N . ASP B 1 456 ? 14.281 -3.062 10.109 1 90.19 456 ASP B N 1
ATOM 7865 C CA . ASP B 1 456 ? 15.102 -4.188 10.562 1 90.19 456 ASP B CA 1
ATOM 7866 C C . ASP B 1 456 ? 15.695 -4.941 9.375 1 90.19 456 ASP B C 1
ATOM 7868 O O . ASP B 1 456 ? 15.023 -5.766 8.758 1 90.19 456 ASP B O 1
ATOM 7872 N N . PRO B 1 457 ? 16.953 -4.77 9.141 1 89.12 457 PRO B N 1
ATOM 7873 C CA . PRO B 1 457 ? 17.578 -5.395 7.977 1 89.12 457 PRO B CA 1
ATOM 7874 C C . PRO B 1 457 ? 17.469 -6.918 7.984 1 89.12 457 PRO B C 1
ATOM 7876 O O . PRO B 1 457 ? 17.547 -7.551 6.926 1 89.12 457 PRO B O 1
ATOM 7879 N N . ARG B 1 458 ? 17.297 -7.527 9.148 1 91.5 458 ARG B N 1
ATOM 7880 C CA . ARG B 1 458 ? 17.141 -8.977 9.234 1 91.5 458 ARG B CA 1
ATOM 7881 C C . ARG B 1 458 ? 15.914 -9.438 8.445 1 91.5 458 ARG B C 1
ATOM 7883 O O . ARG B 1 458 ? 15.859 -10.594 8.008 1 91.5 458 ARG B O 1
ATOM 7890 N N . GLN B 1 459 ? 14.984 -8.531 8.227 1 94.44 459 GLN B N 1
ATOM 7891 C CA . GLN B 1 459 ? 13.781 -8.852 7.465 1 94.44 459 GLN B CA 1
ATOM 7892 C C . GLN B 1 459 ? 14.117 -9.164 6.008 1 94.44 459 GLN B C 1
ATOM 7894 O O . GLN B 1 459 ? 13.336 -9.828 5.316 1 94.44 459 GLN B O 1
ATOM 7899 N N . GLY B 1 460 ? 15.281 -8.703 5.562 1 94.19 460 GLY B N 1
ATOM 7900 C CA . GLY B 1 460 ? 15.711 -8.953 4.195 1 94.19 460 GLY B CA 1
ATOM 7901 C C . GLY B 1 460 ? 16.594 -10.172 4.059 1 94.19 460 GLY B C 1
ATOM 7902 O O . GLY B 1 460 ? 17.125 -10.445 2.977 1 94.19 460 GLY B O 1
ATOM 7903 N N . GLU B 1 461 ? 16.719 -10.906 5.113 1 92.75 461 GLU B N 1
ATOM 7904 C CA . GLU B 1 461 ? 17.578 -12.094 5.09 1 92.75 461 GLU B CA 1
ATOM 7905 C C . GLU B 1 461 ? 16.766 -13.344 4.758 1 92.75 461 GLU B C 1
ATOM 7907 O O . GLU B 1 461 ? 15.609 -13.461 5.148 1 92.75 461 GLU B O 1
ATOM 7912 N N . VAL B 1 462 ? 17.453 -14.242 4.051 1 91.25 462 VAL B N 1
ATOM 7913 C CA . VAL B 1 462 ? 16.859 -15.531 3.699 1 91.25 462 VAL B CA 1
ATOM 7914 C C . VAL B 1 462 ? 16.656 -16.375 4.961 1 91.25 462 VAL B C 1
ATOM 7916 O O . VAL B 1 462 ? 17.531 -16.422 5.82 1 91.25 462 VAL B O 1
ATOM 7919 N N . LEU B 1 463 ? 15.539 -16.938 5.047 1 88.56 463 LEU B N 1
ATOM 7920 C CA . LEU B 1 463 ? 15.211 -17.672 6.258 1 88.56 463 LEU B CA 1
ATOM 7921 C C . LEU B 1 463 ? 15.617 -19.141 6.125 1 88.56 463 LEU B C 1
ATOM 7923 O O . LEU B 1 463 ? 16.234 -19.703 7.039 1 88.56 463 LEU B O 1
ATOM 7927 N N . ILE B 1 464 ? 15.148 -19.766 5.043 1 85.69 464 ILE B N 1
ATOM 7928 C CA . ILE B 1 464 ? 15.516 -21.156 4.777 1 85.69 464 ILE B CA 1
ATOM 7929 C C . ILE B 1 464 ? 16.656 -21.203 3.766 1 85.69 464 ILE B C 1
ATOM 7931 O O . ILE B 1 464 ? 16.516 -20.719 2.641 1 85.69 464 ILE B O 1
ATOM 7935 N N . GLU B 1 465 ? 17.656 -21.844 4.109 1 81.88 465 GLU B N 1
ATOM 7936 C CA . GLU B 1 465 ? 18.859 -21.875 3.289 1 81.88 465 GLU B CA 1
ATOM 7937 C C . GLU B 1 465 ? 18.578 -22.484 1.916 1 81.88 465 GLU B C 1
ATOM 7939 O O . GLU B 1 465 ? 17.766 -23.391 1.791 1 81.88 465 GLU B O 1
ATOM 7944 N N . HIS B 1 466 ? 19.203 -22 0.891 1 79.75 466 HIS B N 1
ATOM 7945 C CA . HIS B 1 466 ? 19.156 -22.469 -0.487 1 79.75 466 HIS B CA 1
ATOM 7946 C C . HIS B 1 466 ? 17.844 -22.062 -1.163 1 79.75 466 HIS B C 1
ATOM 7948 O O . HIS B 1 466 ? 17.516 -22.562 -2.242 1 79.75 466 HIS B O 1
ATOM 7954 N N . THR B 1 467 ? 17.156 -21.281 -0.378 1 87.12 467 THR B N 1
ATOM 7955 C CA . THR B 1 467 ? 15.961 -20.719 -0.986 1 87.12 467 THR B CA 1
ATOM 7956 C C . THR B 1 467 ? 16.109 -19.203 -1.161 1 87.12 467 THR B C 1
ATOM 7958 O O . THR B 1 467 ? 17.188 -18.656 -0.95 1 87.12 467 THR B O 1
ATOM 7961 N N . GLU B 1 468 ? 15.086 -18.562 -1.624 1 88.62 468 GLU B N 1
ATOM 7962 C CA . GLU B 1 468 ? 15.164 -17.125 -1.896 1 88.62 468 GLU B CA 1
ATOM 7963 C C . GLU B 1 468 ? 14.117 -16.359 -1.102 1 88.62 468 GLU B C 1
ATOM 7965 O O . GLU B 1 468 ? 13.859 -15.18 -1.384 1 88.62 468 GLU B O 1
ATOM 7970 N N . TYR B 1 469 ? 13.547 -16.984 -0.117 1 92.12 469 TYR B N 1
ATOM 7971 C CA . TYR B 1 469 ? 12.43 -16.344 0.571 1 92.12 469 TYR B CA 1
ATOM 7972 C C . TYR B 1 469 ? 12.898 -15.68 1.859 1 92.12 469 TYR B C 1
ATOM 7974 O O . TYR B 1 469 ? 13.594 -16.297 2.67 1 92.12 469 TYR B O 1
ATOM 7982 N N . LEU B 1 470 ? 12.477 -14.43 2 1 95.38 470 LEU B N 1
ATOM 7983 C CA . LEU B 1 470 ? 12.961 -13.562 3.07 1 95.38 470 LEU B CA 1
ATOM 7984 C C . LEU B 1 470 ? 12.016 -13.602 4.266 1 95.38 470 LEU B C 1
ATOM 7986 O O . LEU B 1 470 ? 10.859 -14.016 4.137 1 95.38 470 LEU B O 1
ATOM 7990 N N . ARG B 1 471 ? 12.492 -13.164 5.406 1 96.19 471 ARG B N 1
ATOM 7991 C CA . ARG B 1 471 ? 11.703 -13.109 6.633 1 96.19 471 ARG B CA 1
ATOM 7992 C C . ARG B 1 471 ? 10.469 -12.227 6.457 1 96.19 471 ARG B C 1
ATOM 7994 O O . ARG B 1 471 ? 9.383 -12.562 6.918 1 96.19 471 ARG B O 1
ATOM 8001 N N . CYS B 1 472 ? 10.609 -11.055 5.758 1 96.62 472 CYS B N 1
ATOM 8002 C CA . CYS B 1 472 ? 9.492 -10.125 5.586 1 96.62 472 CYS B CA 1
ATOM 8003 C C . CYS B 1 472 ? 8.391 -10.742 4.738 1 96.62 472 CYS B C 1
ATOM 8005 O O . CYS B 1 472 ? 7.219 -10.391 4.883 1 96.62 472 CYS B O 1
ATOM 8007 N N . GLU B 1 473 ? 8.75 -11.672 3.836 1 97.12 473 GLU B N 1
ATOM 8008 C CA . GLU B 1 473 ? 7.742 -12.367 3.037 1 97.12 473 GLU B CA 1
ATOM 8009 C C . GLU B 1 473 ? 6.852 -13.242 3.91 1 97.12 473 GLU B C 1
ATOM 8011 O O . GLU B 1 473 ? 5.645 -13.336 3.68 1 97.12 473 GLU B O 1
ATOM 8016 N N . LEU B 1 474 ? 7.449 -13.867 4.922 1 97 474 LEU B N 1
ATOM 8017 C CA . LEU B 1 474 ? 6.684 -14.719 5.828 1 97 474 LEU B CA 1
ATOM 8018 C C . LEU B 1 474 ? 5.742 -13.883 6.691 1 97 474 LEU B C 1
ATOM 8020 O O . LEU B 1 474 ? 4.613 -14.297 6.965 1 97 474 LEU B O 1
ATOM 8024 N N . LYS B 1 475 ? 6.184 -12.742 7.082 1 95.19 475 LYS B N 1
ATOM 8025 C CA . LYS B 1 475 ? 5.332 -11.859 7.863 1 95.19 475 LYS B CA 1
ATOM 8026 C C . LYS B 1 475 ? 4.09 -11.453 7.074 1 95.19 475 LYS B C 1
ATOM 8028 O O . LYS B 1 475 ? 2.984 -11.43 7.617 1 95.19 475 LYS B O 1
ATOM 8033 N N . LEU B 1 476 ? 4.344 -11.125 5.824 1 95.56 476 LEU B N 1
ATOM 8034 C CA . LEU B 1 476 ? 3.225 -10.766 4.957 1 95.56 476 LEU B CA 1
ATOM 8035 C C . LEU B 1 476 ? 2.275 -11.945 4.777 1 95.56 476 LEU B C 1
ATOM 8037 O O . LEU B 1 476 ? 1.054 -11.773 4.812 1 95.56 476 LEU B O 1
ATOM 8041 N N . ALA B 1 477 ? 2.854 -13.094 4.527 1 96.69 477 ALA B N 1
ATOM 8042 C CA . ALA B 1 477 ? 2.043 -14.289 4.316 1 96.69 477 ALA B CA 1
ATOM 8043 C C . ALA B 1 477 ? 1.168 -14.586 5.535 1 96.69 477 ALA B C 1
ATOM 8045 O O . ALA B 1 477 ? 0.006 -14.969 5.395 1 96.69 477 ALA B O 1
ATOM 8046 N N . ARG B 1 478 ? 1.69 -14.453 6.711 1 95.75 478 ARG B N 1
ATOM 8047 C CA . ARG B 1 478 ? 0.95 -14.688 7.945 1 95.75 478 ARG B CA 1
ATOM 8048 C C . ARG B 1 478 ? -0.282 -13.789 8.023 1 95.75 478 ARG B C 1
ATOM 8050 O O . ARG B 1 478 ? -1.366 -14.242 8.391 1 95.75 478 ARG B O 1
ATOM 8057 N N . ARG B 1 479 ? -0.108 -12.586 7.605 1 92.88 479 ARG B N 1
ATOM 8058 C CA . ARG B 1 479 ? -1.149 -11.586 7.793 1 92.88 479 ARG B CA 1
ATOM 8059 C C . ARG B 1 479 ? -2.205 -11.68 6.695 1 92.88 479 ARG B C 1
ATOM 8061 O O . ARG B 1 479 ? -3.393 -11.469 6.949 1 92.88 479 ARG B O 1
ATOM 8068 N N . ARG B 1 480 ? -1.741 -12.062 5.465 1 94.81 480 ARG B N 1
ATOM 8069 C CA . ARG B 1 480 ? -2.617 -11.758 4.34 1 94.81 480 ARG B CA 1
ATOM 8070 C C . ARG B 1 480 ? -2.928 -13.016 3.531 1 94.81 480 ARG B C 1
ATOM 8072 O O . ARG B 1 480 ? -3.826 -13.008 2.688 1 94.81 480 ARG B O 1
ATOM 8079 N N . GLU B 1 481 ? -2.27 -14.148 3.803 1 96.88 481 GLU B N 1
ATOM 8080 C CA . GLU B 1 481 ? -2.334 -15.18 2.771 1 96.88 481 GLU B CA 1
ATOM 8081 C C . GLU B 1 481 ? -2.922 -16.469 3.322 1 96.88 481 GLU B C 1
ATOM 8083 O O . GLU B 1 481 ? -2.834 -17.516 2.68 1 96.88 481 GLU B O 1
ATOM 8088 N N . MET B 1 482 ? -3.484 -16.438 4.516 1 96.81 482 MET B N 1
ATOM 8089 C CA . MET B 1 482 ? -4.266 -17.531 5.102 1 96.81 482 MET B CA 1
ATOM 8090 C C . MET B 1 482 ? -3.451 -18.812 5.148 1 96.81 482 MET B C 1
ATOM 8092 O O . MET B 1 482 ? -3.92 -19.859 4.703 1 96.81 482 MET B O 1
ATOM 8096 N N . VAL B 1 483 ? -2.199 -18.688 5.5 1 97.88 483 VAL B N 1
ATOM 8097 C CA . VAL B 1 483 ? -1.388 -19.875 5.734 1 97.88 483 VAL B CA 1
ATOM 8098 C C . VAL B 1 483 ? -1.921 -20.641 6.945 1 97.88 483 VAL B C 1
ATOM 8100 O O . VAL B 1 483 ? -1.857 -20.141 8.07 1 97.88 483 VAL B O 1
ATOM 8103 N N . THR B 1 484 ? -2.422 -21.812 6.723 1 97.5 484 THR B N 1
ATOM 8104 C CA . THR B 1 484 ? -3.084 -22.594 7.758 1 97.5 484 THR B CA 1
ATOM 8105 C C . THR B 1 484 ? -2.221 -23.781 8.18 1 97.5 484 THR B C 1
ATOM 8107 O O . THR B 1 484 ? -2.209 -24.156 9.352 1 97.5 484 THR B O 1
ATOM 8110 N N . LYS B 1 485 ? -1.551 -24.375 7.289 1 96.88 485 LYS B N 1
ATOM 8111 C CA . LYS B 1 485 ? -0.536 -25.406 7.488 1 96.88 485 LYS B CA 1
ATOM 8112 C C . LYS B 1 485 ? 0.802 -24.969 6.887 1 96.88 485 LYS B C 1
ATOM 8114 O O . LYS B 1 485 ? 0.847 -24.141 5.988 1 96.88 485 LYS B O 1
ATOM 8119 N N . LEU B 1 486 ? 1.882 -25.578 7.438 1 96.81 486 LEU B N 1
ATOM 8120 C CA . LEU B 1 486 ? 3.211 -25.188 6.977 1 96.81 486 LEU B CA 1
ATOM 8121 C C . LEU B 1 486 ? 3.371 -25.469 5.484 1 96.81 486 LEU B C 1
ATOM 8123 O O . LEU B 1 486 ? 4.016 -24.688 4.773 1 96.81 486 LEU B O 1
ATOM 8127 N N . GLU B 1 487 ? 2.742 -26.5 4.969 1 96 487 GLU B N 1
ATOM 8128 C CA . GLU B 1 487 ? 2.826 -26.875 3.561 1 96 487 GLU B CA 1
ATOM 8129 C C . GLU B 1 487 ? 2.217 -25.797 2.67 1 96 487 GLU B C 1
ATOM 8131 O O . GLU B 1 487 ? 2.611 -25.641 1.513 1 96 487 GLU B O 1
ATOM 8136 N N . ASP B 1 488 ? 1.199 -25.078 3.244 1 97.69 488 ASP B N 1
ATOM 8137 C CA . ASP B 1 488 ? 0.602 -23.984 2.479 1 97.69 488 ASP B CA 1
ATOM 8138 C C . ASP B 1 488 ? 1.664 -22.984 2.02 1 97.69 488 ASP B C 1
ATOM 8140 O O . ASP B 1 488 ? 1.666 -22.562 0.862 1 97.69 488 ASP B O 1
ATOM 8144 N N . PHE B 1 489 ? 2.539 -22.688 2.914 1 97.12 489 PHE B N 1
ATOM 8145 C CA . PHE B 1 489 ? 3.586 -21.734 2.584 1 97.12 489 PHE B CA 1
ATOM 8146 C C . PHE B 1 489 ? 4.66 -22.391 1.719 1 97.12 489 PHE B C 1
ATOM 8148 O O . PHE B 1 489 ? 5.059 -21.828 0.692 1 97.12 489 PHE B O 1
ATOM 8155 N N . LEU B 1 490 ? 5.133 -23.547 2.059 1 96.38 490 LEU B N 1
ATOM 8156 C CA . LEU B 1 490 ? 6.309 -24.172 1.467 1 96.38 490 LEU B CA 1
ATOM 8157 C C . LEU B 1 490 ? 6.043 -24.562 0.016 1 96.38 490 LEU B C 1
ATOM 8159 O O . LEU B 1 490 ? 6.957 -24.562 -0.809 1 96.38 490 LEU B O 1
ATOM 8163 N N . ARG B 1 491 ? 4.77 -24.797 -0.279 1 95.81 491 ARG B N 1
ATOM 8164 C CA . ARG B 1 491 ? 4.504 -25.344 -1.604 1 95.81 491 ARG B CA 1
ATOM 8165 C C . ARG B 1 491 ? 3.65 -24.391 -2.432 1 95.81 491 ARG B C 1
ATOM 8167 O O . ARG B 1 491 ? 3.779 -24.328 -3.656 1 95.81 491 ARG B O 1
ATOM 8174 N N . ARG B 1 492 ? 2.824 -23.594 -1.786 1 97.69 492 ARG B N 1
ATOM 8175 C CA . ARG B 1 492 ? 1.817 -22.906 -2.582 1 97.69 492 ARG B CA 1
ATOM 8176 C C . ARG B 1 492 ? 2.014 -21.391 -2.518 1 97.69 492 ARG B C 1
ATOM 8178 O O . ARG B 1 492 ? 1.812 -20.688 -3.512 1 97.69 492 ARG B O 1
ATOM 8185 N N . ARG B 1 493 ? 2.412 -20.906 -1.361 1 97.25 493 ARG B N 1
ATOM 8186 C CA . ARG B 1 493 ? 2.756 -19.484 -1.324 1 97.25 493 ARG B CA 1
ATOM 8187 C C . ARG B 1 493 ? 4.172 -19.25 -1.837 1 97.25 493 ARG B C 1
ATOM 8189 O O . ARG B 1 493 ? 4.512 -18.141 -2.248 1 97.25 493 ARG B O 1
ATOM 8196 N N . SER B 1 494 ? 4.973 -20.297 -1.732 1 95.12 494 SER B N 1
ATOM 8197 C CA . SER B 1 494 ? 6.34 -20.328 -2.242 1 95.12 494 SER B CA 1
ATOM 8198 C C . SER B 1 494 ? 6.609 -21.578 -3.062 1 95.12 494 SER B C 1
ATOM 8200 O O . SER B 1 494 ? 5.742 -22.453 -3.176 1 95.12 494 SER B O 1
ATOM 8202 N N . LYS B 1 495 ? 7.766 -21.641 -3.674 1 93.06 495 LYS B N 1
ATOM 8203 C CA . LYS B 1 495 ? 8.109 -22.859 -4.406 1 93.06 495 LYS B CA 1
ATOM 8204 C C . LYS B 1 495 ? 9.266 -23.594 -3.732 1 93.06 495 LYS B C 1
ATOM 8206 O O . LYS B 1 495 ? 10.031 -24.281 -4.398 1 93.06 495 LYS B O 1
ATOM 8211 N N . ILE B 1 496 ? 9.398 -23.391 -2.422 1 93.94 496 ILE B N 1
ATOM 8212 C CA . ILE B 1 496 ? 10.492 -23.969 -1.653 1 93.94 496 ILE B CA 1
ATOM 8213 C C . ILE B 1 496 ? 10.492 -25.484 -1.816 1 93.94 496 ILE B C 1
ATOM 8215 O O . ILE B 1 496 ? 11.531 -26.094 -2.115 1 93.94 496 ILE B O 1
ATOM 8219 N N . SER B 1 497 ? 9.359 -26.109 -1.725 1 94 497 SER B N 1
ATOM 8220 C CA . SER B 1 497 ? 9.242 -27.562 -1.782 1 94 497 SER B CA 1
ATOM 8221 C C . SER B 1 497 ? 9.578 -28.094 -3.174 1 94 497 SER B C 1
ATOM 8223 O O . SER B 1 497 ? 9.789 -29.297 -3.355 1 94 497 SER B O 1
ATOM 8225 N N . LEU B 1 498 ? 9.609 -27.203 -4.125 1 93.75 498 LEU B N 1
ATOM 8226 C CA . LEU B 1 498 ? 9.914 -27.625 -5.488 1 93.75 498 LEU B CA 1
ATOM 8227 C C . LEU B 1 498 ? 11.406 -27.484 -5.781 1 93.75 498 LEU B C 1
ATOM 8229 O O . LEU B 1 498 ? 11.93 -28.125 -6.695 1 93.75 498 LEU B O 1
ATOM 8233 N N . VAL B 1 499 ? 12.086 -26.625 -4.992 1 91.94 499 VAL B N 1
ATOM 8234 C CA . VAL B 1 499 ? 13.438 -26.281 -5.422 1 91.94 499 VAL B CA 1
ATOM 8235 C C . VAL B 1 499 ? 14.453 -26.812 -4.406 1 91.94 499 VAL B C 1
ATOM 8237 O O . VAL B 1 499 ? 15.656 -26.828 -4.676 1 91.94 499 VAL B O 1
ATOM 8240 N N . VAL B 1 500 ? 14 -27.281 -3.271 1 92.81 500 VAL B N 1
ATOM 8241 C CA . VAL B 1 500 ? 14.859 -27.859 -2.234 1 92.81 500 VAL B CA 1
ATOM 8242 C C . VAL B 1 500 ? 14.359 -29.25 -1.854 1 92.81 500 VAL B C 1
ATOM 8244 O O . VAL B 1 500 ? 13.164 -29.453 -1.641 1 92.81 500 VAL B O 1
ATOM 8247 N N . PRO B 1 501 ? 15.305 -30.188 -1.793 1 93 501 PRO B N 1
ATOM 8248 C CA . PRO B 1 501 ? 14.875 -31.516 -1.381 1 93 501 PRO B CA 1
ATOM 8249 C C . PRO B 1 501 ? 14.188 -31.531 -0.018 1 93 501 PRO B C 1
ATOM 8251 O O . PRO B 1 501 ? 14.609 -30.812 0.893 1 93 501 PRO B O 1
ATOM 8254 N N . GLU B 1 502 ? 13.25 -32.344 0.106 1 91.94 502 GLU B N 1
ATOM 8255 C CA . GLU B 1 502 ? 12.422 -32.406 1.307 1 91.94 502 GLU B CA 1
ATOM 8256 C C . GLU B 1 502 ? 13.273 -32.625 2.553 1 91.94 502 GLU B C 1
ATOM 8258 O O . GLU B 1 502 ? 13.023 -32 3.598 1 91.94 502 GLU B O 1
ATOM 8263 N N . GLN B 1 503 ? 14.242 -33.5 2.484 1 90.56 503 GLN B N 1
ATOM 8264 C CA . GLN B 1 503 ? 15.102 -33.781 3.625 1 90.56 503 GLN B CA 1
ATOM 8265 C C . GLN B 1 503 ? 15.867 -32.562 4.082 1 90.56 503 GLN B C 1
ATOM 8267 O O . GLN B 1 503 ? 16.062 -32.344 5.281 1 90.56 503 GLN B O 1
ATOM 8272 N N . THR B 1 504 ? 16.266 -31.797 3.146 1 91.62 504 THR B N 1
ATOM 8273 C CA . THR B 1 504 ? 17 -30.578 3.457 1 91.62 504 THR B CA 1
ATOM 8274 C C . THR B 1 504 ? 16.094 -29.562 4.152 1 91.62 504 THR B C 1
ATOM 8276 O O . THR B 1 504 ? 16.5 -28.891 5.094 1 91.62 504 THR B O 1
ATOM 8279 N N . ILE B 1 505 ? 14.844 -29.5 3.738 1 93.31 505 ILE B N 1
ATOM 8280 C CA . ILE B 1 505 ? 13.875 -28.578 4.348 1 93.31 505 ILE B CA 1
ATOM 8281 C C . ILE B 1 505 ? 13.625 -29 5.797 1 93.31 505 ILE B C 1
ATOM 8283 O O . ILE B 1 505 ? 13.68 -28.172 6.707 1 93.31 505 ILE B O 1
ATOM 8287 N N . ARG B 1 506 ? 13.438 -30.234 6.012 1 92.31 506 ARG B N 1
ATOM 8288 C CA . ARG B 1 506 ? 13.047 -30.781 7.309 1 92.31 506 ARG B CA 1
ATOM 8289 C C . ARG B 1 506 ? 14.172 -30.609 8.328 1 92.31 506 ARG B C 1
ATOM 8291 O O . ARG B 1 506 ? 13.914 -30.469 9.523 1 92.31 506 ARG B O 1
ATOM 8298 N N . SER B 1 507 ? 15.352 -30.578 7.844 1 90.94 507 SER B N 1
ATOM 8299 C CA . SER B 1 507 ? 16.5 -30.469 8.742 1 90.94 507 SER B CA 1
ATOM 8300 C C . SER B 1 507 ? 16.984 -29.031 8.867 1 90.94 507 SER B C 1
ATOM 8302 O O . SER B 1 507 ? 17.938 -28.75 9.586 1 90.94 507 SER B O 1
ATOM 8304 N N . SER B 1 508 ? 16.375 -28.141 8.203 1 91.19 508 SER B N 1
ATOM 8305 C CA . SER B 1 508 ? 16.812 -26.75 8.203 1 91.19 508 SER B CA 1
ATOM 8306 C C . SER B 1 508 ? 16.516 -26.078 9.539 1 91.19 508 SER B C 1
ATOM 8308 O O . SER B 1 508 ? 15.383 -26.141 10.039 1 91.19 508 SER B O 1
ATOM 8310 N N . PRO B 1 509 ? 17.453 -25.328 10.094 1 89.12 509 PRO B N 1
ATOM 8311 C CA . PRO B 1 509 ? 17.188 -24.562 11.312 1 89.12 509 PRO B CA 1
ATOM 8312 C C . PRO B 1 509 ? 16.172 -23.438 11.094 1 89.12 509 PRO B C 1
ATOM 8314 O O . PRO B 1 509 ? 15.484 -23.031 12.039 1 89.12 509 PRO B O 1
ATOM 8317 N N . GLY B 1 510 ? 16.062 -23.016 9.914 1 92.81 510 GLY B N 1
ATOM 8318 C CA . GLY B 1 510 ? 15.148 -21.922 9.586 1 92.81 510 GLY B CA 1
ATOM 8319 C C . GLY B 1 510 ? 13.688 -22.344 9.633 1 92.81 510 GLY B C 1
ATOM 8320 O O . GLY B 1 510 ? 12.805 -21.484 9.703 1 92.81 510 GLY B O 1
ATOM 8321 N N . LEU B 1 511 ? 13.492 -23.641 9.633 1 94.19 511 LEU B N 1
ATOM 8322 C CA . LEU B 1 511 ? 12.125 -24.141 9.594 1 94.19 511 LEU B CA 1
ATOM 8323 C C . LEU B 1 511 ? 11.375 -23.781 10.875 1 94.19 511 LEU B C 1
ATOM 8325 O O . LEU B 1 511 ? 10.203 -23.406 10.828 1 94.19 511 LEU B O 1
ATOM 8329 N N . ARG B 1 512 ? 12.016 -23.922 11.977 1 94.25 512 ARG B N 1
ATOM 8330 C CA . ARG B 1 512 ? 11.414 -23.578 13.258 1 94.25 512 ARG B CA 1
ATOM 8331 C C . ARG B 1 512 ? 11.07 -22.078 13.312 1 94.25 512 ARG B C 1
ATOM 8333 O O . ARG B 1 512 ? 9.977 -21.703 13.734 1 94.25 512 ARG B O 1
ATOM 8340 N N . GLU B 1 513 ? 11.969 -21.281 12.883 1 95.19 513 GLU B N 1
ATOM 8341 C CA . GLU B 1 513 ? 11.727 -19.844 12.859 1 95.19 513 GLU B CA 1
ATOM 8342 C C . GLU B 1 513 ? 10.57 -19.484 11.93 1 95.19 513 GLU B C 1
ATOM 8344 O O . GLU B 1 513 ? 9.781 -18.594 12.219 1 95.19 513 GLU B O 1
ATOM 8349 N N . ALA B 1 514 ? 10.555 -20.156 10.797 1 96.44 514 ALA B N 1
ATOM 8350 C CA . ALA B 1 514 ? 9.438 -19.953 9.867 1 96.44 514 ALA B CA 1
ATOM 8351 C C . ALA B 1 514 ? 8.102 -20.219 10.555 1 96.44 514 ALA B C 1
ATOM 8353 O O . ALA B 1 514 ? 7.152 -19.438 10.398 1 96.44 514 ALA B O 1
ATOM 8354 N N . CYS B 1 515 ? 8.047 -21.25 11.336 1 97.12 515 CYS B N 1
ATOM 8355 C CA . CYS B 1 515 ? 6.824 -21.609 12.047 1 97.12 515 CYS B CA 1
ATOM 8356 C C . CYS B 1 515 ? 6.488 -20.562 13.102 1 97.12 515 CYS B C 1
ATOM 8358 O O . CYS B 1 515 ? 5.32 -20.219 13.297 1 97.12 515 CYS B O 1
ATOM 8360 N N . ASP B 1 516 ? 7.496 -20.078 13.766 1 96.75 516 ASP B N 1
ATOM 8361 C CA . ASP B 1 516 ? 7.277 -19.031 14.758 1 96.75 516 ASP B CA 1
ATOM 8362 C C . ASP B 1 516 ? 6.668 -17.797 14.117 1 96.75 516 ASP B C 1
ATOM 8364 O O . ASP B 1 516 ? 5.754 -17.188 14.68 1 96.75 516 ASP B O 1
ATOM 8368 N N . ILE B 1 517 ? 7.152 -17.406 12.961 1 96.19 517 ILE B N 1
ATOM 8369 C CA . ILE B 1 517 ? 6.676 -16.219 12.266 1 96.19 517 ILE B CA 1
ATOM 8370 C C . ILE B 1 517 ? 5.262 -16.453 11.742 1 96.19 517 ILE B C 1
ATOM 8372 O O . ILE B 1 517 ? 4.383 -15.609 11.914 1 96.19 517 ILE B O 1
ATOM 8376 N N . LEU B 1 518 ? 4.988 -17.578 11.195 1 97.12 518 LEU B N 1
ATOM 8377 C CA . LEU B 1 518 ? 3.748 -17.844 10.477 1 97.12 518 LEU B CA 1
ATOM 8378 C C . LEU B 1 518 ? 2.609 -18.156 11.438 1 97.12 518 LEU B C 1
ATOM 8380 O O . LEU B 1 518 ? 1.455 -17.812 11.172 1 97.12 518 LEU B O 1
ATOM 8384 N N . PHE B 1 519 ? 2.986 -18.844 12.641 1 96.88 519 PHE B N 1
ATOM 8385 C CA . PHE B 1 519 ? 1.896 -19.438 13.406 1 96.88 519 PHE B CA 1
ATOM 8386 C C . PHE B 1 519 ? 1.933 -18.969 14.859 1 96.88 519 PHE B C 1
ATOM 8388 O O . PHE B 1 519 ? 1.036 -19.281 15.641 1 96.88 519 PHE B O 1
ATOM 8395 N N . ASP B 1 520 ? 2.904 -18.281 15.211 1 93.44 520 ASP B N 1
ATOM 8396 C CA . ASP B 1 520 ? 3.047 -17.75 16.562 1 93.44 520 ASP B CA 1
ATOM 8397 C C . ASP B 1 520 ? 2.869 -18.859 17.609 1 93.44 520 ASP B C 1
ATOM 8399 O O . ASP B 1 520 ? 3.676 -19.781 17.672 1 93.44 520 ASP B O 1
ATOM 8403 N N . ASP B 1 521 ? 1.675 -18.891 18.344 1 93 521 ASP B N 1
ATOM 8404 C CA . ASP B 1 521 ? 1.457 -19.797 19.469 1 93 521 ASP B CA 1
ATOM 8405 C C . ASP B 1 521 ? 1.272 -21.234 18.969 1 93 521 ASP B C 1
ATOM 8407 O O . ASP B 1 521 ? 1.46 -22.188 19.719 1 93 521 ASP B O 1
ATOM 8411 N N . GLN B 1 522 ? 0.988 -21.406 17.719 1 94.81 522 GLN B N 1
ATOM 8412 C CA . GLN B 1 522 ? 0.745 -22.734 17.156 1 94.81 522 GLN B CA 1
ATOM 8413 C C . GLN B 1 522 ? 1.973 -23.266 16.422 1 94.81 522 GLN B C 1
ATOM 8415 O O . GLN B 1 522 ? 1.898 -24.266 15.719 1 94.81 522 GLN B O 1
ATOM 8420 N N . ALA B 1 523 ? 3.09 -22.594 16.562 1 96.31 523 ALA B N 1
ATOM 8421 C CA . ALA B 1 523 ? 4.297 -22.875 15.789 1 96.31 523 ALA B CA 1
ATOM 8422 C C . ALA B 1 523 ? 4.746 -24.312 15.977 1 96.31 523 ALA B C 1
ATOM 8424 O O . ALA B 1 523 ? 5.008 -25.031 15.008 1 96.31 523 ALA B O 1
ATOM 8425 N N . GLU B 1 524 ? 4.828 -24.797 17.203 1 95.81 524 GLU B N 1
ATOM 8426 C CA . GLU B 1 524 ? 5.312 -26.141 17.5 1 95.81 524 GLU B CA 1
ATOM 8427 C C . GLU B 1 524 ? 4.363 -27.203 16.953 1 95.81 524 GLU B C 1
ATOM 8429 O O . GLU B 1 524 ? 4.805 -28.219 16.391 1 95.81 524 GLU B O 1
ATOM 8434 N N . GLU B 1 525 ? 3.131 -26.953 17.141 1 95.62 525 GLU B N 1
ATOM 8435 C CA . GLU B 1 525 ? 2.119 -27.906 16.672 1 95.62 525 GLU B CA 1
ATOM 8436 C C . GLU B 1 525 ? 2.168 -28.047 15.156 1 95.62 525 GLU B C 1
ATOM 8438 O O . GLU B 1 525 ? 2.125 -29.156 14.633 1 95.62 525 GLU B O 1
ATOM 8443 N N . ARG B 1 526 ? 2.246 -26.969 14.469 1 96 526 ARG B N 1
ATOM 8444 C CA . ARG B 1 526 ? 2.268 -26.984 13.016 1 96 526 ARG B CA 1
ATOM 8445 C C . ARG B 1 526 ? 3.561 -27.594 12.484 1 96 526 ARG B C 1
ATOM 8447 O O . ARG B 1 526 ? 3.557 -28.281 11.461 1 96 526 ARG B O 1
ATOM 8454 N N . LEU B 1 527 ? 4.66 -27.328 13.133 1 96 527 LEU B N 1
ATOM 8455 C CA . LEU B 1 527 ? 5.93 -27.938 12.758 1 96 527 LEU B CA 1
ATOM 8456 C C . LEU B 1 527 ? 5.875 -29.453 12.906 1 96 527 LEU B C 1
ATOM 8458 O O . LEU B 1 527 ? 6.301 -30.188 12.008 1 96 527 LEU B O 1
ATOM 8462 N N . GLN B 1 528 ? 5.316 -29.906 13.992 1 95.5 528 GLN B N 1
ATOM 8463 C CA . GLN B 1 528 ? 5.227 -31.344 14.242 1 95.5 528 GLN B CA 1
ATOM 8464 C C . GLN B 1 528 ? 4.312 -32.031 13.227 1 95.5 528 GLN B C 1
ATOM 8466 O O . GLN B 1 528 ? 4.602 -33.125 12.758 1 95.5 528 GLN B O 1
ATOM 8471 N N . GLU B 1 529 ? 3.242 -31.359 12.953 1 95 529 GLU B N 1
ATOM 8472 C CA . GLU B 1 529 ? 2.332 -31.875 11.938 1 95 529 GLU B CA 1
ATOM 8473 C C . GLU B 1 529 ? 3.049 -32.062 10.602 1 95 529 GLU B C 1
ATOM 8475 O O . GLU B 1 529 ? 2.848 -33.062 9.922 1 95 529 GLU B O 1
ATOM 8480 N N . TYR B 1 530 ? 3.83 -31.125 10.25 1 95.06 530 TYR B N 1
ATOM 8481 C CA . TYR B 1 530 ? 4.574 -31.188 9 1 95.06 530 TYR B CA 1
ATOM 8482 C C . TYR B 1 530 ? 5.605 -32.312 9.039 1 95.06 530 TYR B C 1
ATOM 8484 O O . TYR B 1 530 ? 5.754 -33.062 8.07 1 95.06 530 TYR B O 1
ATOM 8492 N N . LEU B 1 531 ? 6.277 -32.5 10.133 1 93.06 531 LEU B N 1
ATOM 8493 C CA . LEU B 1 531 ? 7.371 -33.438 10.25 1 93.06 531 LEU B CA 1
ATOM 8494 C C . LEU B 1 531 ? 6.844 -34.875 10.305 1 93.06 531 LEU B C 1
ATOM 8496 O O . LEU B 1 531 ? 7.531 -35.812 9.891 1 93.06 531 LEU B O 1
ATOM 8500 N N . VAL B 1 532 ? 5.609 -35 10.758 1 89.25 532 VAL B N 1
ATOM 8501 C CA . VAL B 1 532 ? 5.047 -36.344 10.898 1 89.25 532 VAL B CA 1
ATOM 8502 C C . VAL B 1 532 ? 4.445 -36.781 9.562 1 89.25 532 VAL B C 1
ATOM 8504 O O . VAL B 1 532 ? 4.324 -37.969 9.297 1 89.25 532 VAL B O 1
ATOM 8507 N N . THR B 1 533 ? 3.973 -35.875 8.852 1 79.25 533 THR B N 1
ATOM 8508 C CA . THR B 1 533 ? 3.402 -36.188 7.551 1 79.25 533 THR B CA 1
ATOM 8509 C C . THR B 1 533 ? 4.477 -36.75 6.613 1 79.25 533 THR B C 1
ATOM 8511 O O . THR B 1 533 ? 5.586 -36.219 6.555 1 79.25 533 THR B O 1
ATOM 8514 N N . ALA B 1 534 ? 4.203 -38 6.242 1 59.25 534 ALA B N 1
ATOM 8515 C CA . ALA B 1 534 ? 5.164 -38.688 5.391 1 59.25 534 ALA B CA 1
ATOM 8516 C C . ALA B 1 534 ? 5.539 -37.844 4.18 1 59.25 534 ALA B C 1
ATOM 8518 O O . ALA B 1 534 ? 4.699 -37.125 3.627 1 59.25 534 ALA B O 1
ATOM 8519 N N . SER B 1 535 ? 6.766 -37.656 3.91 1 55.62 535 SER B N 1
ATOM 8520 C CA . SER B 1 535 ? 7.277 -36.938 2.758 1 55.62 535 SER B CA 1
ATOM 8521 C C . SER B 1 535 ? 6.699 -37.469 1.455 1 55.62 535 SER B C 1
ATOM 8523 O O . SER B 1 535 ? 6.434 -38.656 1.34 1 55.62 535 SER B O 1
ATOM 8525 N N . PRO B 1 536 ? 5.996 -36.656 0.574 1 48.72 536 PRO B N 1
ATOM 8526 C CA . PRO B 1 536 ? 5.465 -37.156 -0.695 1 48.72 536 PRO B CA 1
ATOM 8527 C C . PRO B 1 536 ? 6.352 -38.219 -1.327 1 48.72 536 PRO B C 1
ATOM 8529 O O . PRO B 1 536 ? 5.848 -39.156 -1.976 1 48.72 536 PRO B O 1
ATOM 8532 N N . GLU B 1 537 ? 7.664 -38.062 -1.306 1 45.62 537 GLU B N 1
ATOM 8533 C CA . GLU B 1 537 ? 8.555 -39.062 -1.891 1 45.62 537 GLU B CA 1
ATOM 8534 C C . GLU B 1 537 ? 8.367 -40.438 -1.221 1 45.62 537 GLU B C 1
ATOM 8536 O O . GLU B 1 537 ? 8.469 -41.469 -1.875 1 45.62 537 GLU B O 1
ATOM 8541 N N . SER B 1 538 ? 8.156 -40.469 -0.019 1 41.78 538 SER B N 1
ATOM 8542 C CA . SER B 1 538 ? 8.031 -41.75 0.682 1 41.78 538 SER B CA 1
ATOM 8543 C C . SER B 1 538 ? 6.66 -42.375 0.449 1 41.78 538 SER B C 1
ATOM 8545 O O . SER B 1 538 ? 6.523 -43.594 0.467 1 41.78 538 SER B O 1
ATOM 8547 N N . ALA B 1 539 ? 5.547 -41.719 0.239 1 42.41 539 ALA B N 1
ATOM 8548 C CA . ALA B 1 539 ? 4.203 -42.25 0.069 1 42.41 539 ALA B CA 1
ATOM 8549 C C . ALA B 1 539 ? 4.074 -43 -1.266 1 42.41 539 ALA B C 1
ATOM 8551 O O . ALA B 1 539 ? 3.312 -43.969 -1.384 1 42.41 539 ALA B O 1
ATOM 8552 N N . GLY B 1 540 ? 4.59 -42.375 -2.324 1 39.75 540 GLY B N 1
ATOM 8553 C CA . GLY B 1 540 ? 4.469 -43 -3.627 1 39.75 540 GLY B CA 1
ATOM 8554 C C . GLY B 1 540 ? 5.227 -44.312 -3.727 1 39.75 540 GLY B C 1
ATOM 8555 O O . GLY B 1 540 ? 4.875 -45.188 -4.527 1 39.75 540 GLY B O 1
ATOM 8556 N N . LEU B 1 541 ? 6.449 -44.469 -3.066 1 40.31 541 LEU B N 1
ATOM 8557 C CA . LEU B 1 541 ? 7.227 -45.688 -3.223 1 40.31 541 LEU B CA 1
ATOM 8558 C C . LEU B 1 541 ? 6.578 -46.844 -2.465 1 40.31 541 LEU B C 1
ATOM 8560 O O . LEU B 1 541 ? 6.895 -48 -2.711 1 40.31 541 LEU B O 1
ATOM 8564 N N . GLU B 1 542 ? 5.883 -46.625 -1.421 1 36.62 542 GLU B N 1
ATOM 8565 C CA . GLU B 1 542 ? 5.469 -47.781 -0.654 1 36.62 542 GLU B CA 1
ATOM 8566 C C . GLU B 1 542 ? 4.371 -48.562 -1.381 1 36.62 542 GLU B C 1
ATOM 8568 O O . GLU B 1 542 ? 4.086 -49.719 -1.041 1 36.62 542 GLU B O 1
ATOM 8573 N N . ARG B 1 543 ? 3.396 -48 -2.17 1 37.84 543 ARG B N 1
ATOM 8574 C CA . ARG B 1 543 ? 2.301 -48.875 -2.543 1 37.84 543 ARG B CA 1
ATOM 8575 C C . ARG B 1 543 ? 2.781 -50 -3.48 1 37.84 543 ARG B C 1
ATOM 8577 O O . ARG B 1 543 ? 1.994 -50.844 -3.912 1 37.84 543 ARG B O 1
ATOM 8584 N N . GLU B 1 544 ? 3.951 -49.844 -4.227 1 31.67 544 GLU B N 1
ATOM 8585 C CA . GLU B 1 544 ? 4.188 -51.062 -5.016 1 31.67 544 GLU B CA 1
ATOM 8586 C C . GLU B 1 544 ? 4.801 -52.156 -4.16 1 31.67 544 GLU B C 1
ATOM 8588 O O . GLU B 1 544 ? 5.055 -53.281 -4.648 1 31.67 544 GLU B O 1
ATOM 8593 N N . GLY B 1 545 ? 5.207 -52 -2.84 1 26.78 545 GLY B N 1
ATOM 8594 C CA . GLY B 1 545 ? 5.492 -53.312 -2.303 1 26.78 545 GLY B CA 1
ATOM 8595 C C . GLY B 1 545 ? 4.254 -54.031 -1.792 1 26.78 545 GLY B C 1
ATOM 8596 O O . GLY B 1 545 ? 3.27 -53.375 -1.42 1 26.78 545 GLY B O 1
#

Radius of gyration: 34.39 Å; Cα contacts (8 Å, |Δi|>4): 2209; chains: 2; bounding box: 75×108×82 Å